Protein 2JRY (pdb70)

Sequence (42 aa):
GSFCKADEKCEYHADCCNCCLSGICASTNWILPGCSTSSFKIGSFCKADEKCEYHADCCNCCLSGICASTNWILPGCSTSSFKIGSFCKADEKCEYHADCCNCCLSGICASTNWILPGCSTSSFKIGSFCKADEKCEYHADCCNCCLSGICASTNWILPGCSTSSFKIGSFCKADEKCEYHADCCNCCLSGICASTNWILPGCSTSSFKIGSFCKADEKCEYHADCCNCCLSGICASTNWILPGCSTSSFKIGSFCKADEKCEYHADCCNCCLSGICASTNWILPGCSTSSFKIGSFCKADEKCEYHADCCNCCLSGICASTNWILPGCSTSSFKIGSFCKADEKCEYHADCCNCCLSGICASTNWILPGCSTSSFKIGSFCKADEKCEYHADCCNCCLSGICASTNWILPGCSTSSFKIGSFCKADEKCEYHADCCNCCLSGICASTNWILPGCSTSSFKIGSFCKADEKCEYHADCCNCCLSGICASTNWILPGCSTSSFKIGSFCKADEKCEYHADCCNCCLSGICASTNWILPGCSTSSFKIGSFCKADEKCEYHADCCNCCLSGICASTNWILPGCSTSSFKIGSFCKADEKCEYHADCCNCCLSGICASTNWILPGCSTSSFKIGSFCKADEKCEYHADCCNCCLSGICASTNWILPGCSTSSFKIGSFCKADEKCEYHADCCNCCLSGICASTNWILPGCSTSSFKIGSFCKADEKCEYHADCCNCCLSGICASTNWILPGCSTSSFKIGSFCKADEKCEYHADCCNCCLSGICASTNWILPGCSTSSFKIGSFCKADEKCEYHADCCNCCLSGICASTNWILPGCSTSSFKI

Structure (mmCIF, N/CA/C/O backbone):
data_2JRY
#
_entry.id   2JRY
#
loop_
_atom_site.group_PDB
_atom_site.id
_atom_site.type_symbol
_atom_site.label_atom_id
_atom_site.label_alt_id
_atom_site.label_comp_id
_atom_site.label_asym_id
_atom_site.label_entity_id
_atom_site.label_seq_id
_atom_site.pdbx_PDB_ins_code
_atom_site.Cartn_x
_atom_site.Cartn_y
_atom_site.Cartn_z
_atom_site.occupancy
_atom_site.B_iso_or_equiv
_atom_site.auth_seq_id
_atom_site.auth_comp_id
_atom_site.auth_asym_id
_atom_site.auth_atom_id
_atom_site.pdbx_PDB_model_num
ATOM 1 N N . GLY A 1 1 ? 14.028 -3.278 16.818 1.00 0.00 1 GLY A N 1
ATOM 2 C CA . GLY A 1 1 ? 14.008 -4.005 15.522 1.00 0.00 1 GLY A CA 1
ATOM 3 C C . GLY A 1 1 ? 13.107 -3.249 14.539 1.00 0.00 1 GLY A C 1
ATOM 4 O O . GLY A 1 1 ? 12.192 -2.558 14.953 1.00 0.00 1 GLY A O 1
ATOM 25 N N . SER A 1 3 ? 10.293 -2.681 11.421 1.00 0.00 3 SER A N 1
ATOM 26 C CA . SER A 1 3 ? 8.914 -3.242 11.254 1.00 0.00 3 SER A CA 1
ATOM 27 C C . SER A 1 3 ? 8.787 -4.013 9.939 1.00 0.00 3 SER A C 1
ATOM 28 O O . SER A 1 3 ? 9.698 -4.034 9.131 1.00 0.00 3 SER A O 1
ATOM 36 N N . PHE A 1 4 ? 7.661 -4.637 9.717 1.00 0.00 4 PHE A N 1
ATOM 37 C CA . PHE A 1 4 ? 7.465 -5.403 8.453 1.00 0.00 4 PHE A CA 1
ATOM 38 C C . PHE A 1 4 ? 6.763 -4.526 7.413 1.00 0.00 4 PHE A C 1
ATOM 39 O O . PHE A 1 4 ? 5.557 -4.355 7.437 1.00 0.00 4 PHE A O 1
ATOM 56 N N . CYS A 1 5 ? 7.510 -3.960 6.510 1.00 0.00 5 CYS A N 1
ATOM 57 C CA . CYS A 1 5 ? 6.888 -3.091 5.466 1.00 0.00 5 CYS A CA 1
ATOM 58 C C . CYS A 1 5 ? 7.664 -3.178 4.151 1.00 0.00 5 CYS A C 1
ATOM 59 O O . CYS A 1 5 ? 8.847 -2.908 4.105 1.00 0.00 5 CYS A O 1
ATOM 66 N N . LYS A 1 6 ? 6.993 -3.508 3.087 1.00 0.00 6 LYS A N 1
ATOM 67 C CA . LYS A 1 6 ? 7.679 -3.560 1.771 1.00 0.00 6 LYS A CA 1
ATOM 68 C C . LYS A 1 6 ? 7.312 -2.302 0.986 1.00 0.00 6 LYS A C 1
ATOM 69 O O . LYS A 1 6 ? 6.597 -1.440 1.477 1.00 0.00 6 LYS A O 1
ATOM 88 N N . ALA A 1 7 ? 7.787 -2.189 -0.223 1.00 0.00 7 ALA A N 1
ATOM 89 C CA . ALA A 1 7 ? 7.464 -0.986 -1.042 1.00 0.00 7 ALA A CA 1
ATOM 90 C C . ALA A 1 7 ? 6.120 -1.167 -1.740 1.00 0.00 7 ALA A C 1
ATOM 91 O O . ALA A 1 7 ? 5.376 -2.103 -1.476 1.00 0.00 7 ALA A O 1
ATOM 98 N N . ASP A 1 8 ? 5.795 -0.287 -2.645 1.00 0.00 8 ASP A N 1
ATOM 99 C CA . ASP A 1 8 ? 4.505 -0.405 -3.380 1.00 0.00 8 ASP A CA 1
ATOM 100 C C . ASP A 1 8 ? 4.682 -1.321 -4.590 1.00 0.00 8 ASP A C 1
ATOM 101 O O . ASP A 1 8 ? 5.754 -1.835 -4.842 1.00 0.00 8 ASP A O 1
ATOM 110 N N . GLU A 1 9 ? 3.615 -1.567 -5.308 1.00 0.00 9 GLU A N 1
ATOM 111 C CA . GLU A 1 9 ? 3.642 -2.483 -6.498 1.00 0.00 9 GLU A CA 1
ATOM 112 C C . GLU A 1 9 ? 3.722 -3.947 -6.047 1.00 0.00 9 GLU A C 1
ATOM 113 O O . GLU A 1 9 ? 3.126 -4.813 -6.647 1.00 0.00 9 GLU A O 1
ATOM 125 N N . LYS A 1 10 ? 4.423 -4.232 -4.981 1.00 0.00 10 LYS A N 1
ATOM 126 C CA . LYS A 1 10 ? 4.520 -5.639 -4.503 1.00 0.00 10 LYS A CA 1
ATOM 127 C C . LYS A 1 10 ? 3.102 -6.211 -4.345 1.00 0.00 10 LYS A C 1
ATOM 128 O O . LYS A 1 10 ? 2.335 -5.780 -3.507 1.00 0.00 10 LYS A O 1
ATOM 162 N N . CYS A 1 12 ? 0.167 -8.734 -3.407 1.00 0.00 12 CYS A N 1
ATOM 163 C CA . CYS A 1 12 ? -0.052 -9.665 -2.261 1.00 0.00 12 CYS A CA 1
ATOM 164 C C . CYS A 1 12 ? -1.528 -9.642 -1.831 1.00 0.00 12 CYS A C 1
ATOM 165 O O . CYS A 1 12 ? -2.322 -8.896 -2.372 1.00 0.00 12 CYS A O 1
ATOM 172 N N . GLU A 1 13 ? -1.902 -10.482 -0.894 1.00 0.00 13 GLU A N 1
ATOM 173 C CA . GLU A 1 13 ? -3.339 -10.550 -0.455 1.00 0.00 13 GLU A CA 1
ATOM 174 C C . GLU A 1 13 ? -3.698 -9.483 0.596 1.00 0.00 13 GLU A C 1
ATOM 175 O O . GLU A 1 13 ? -4.772 -8.914 0.549 1.00 0.00 13 GLU A O 1
ATOM 187 N N . TYR A 1 14 ? -2.847 -9.224 1.564 1.00 0.00 14 TYR A N 1
ATOM 188 C CA . TYR A 1 14 ? -3.211 -8.218 2.616 1.00 0.00 14 TYR A CA 1
ATOM 189 C C . TYR A 1 14 ? -2.251 -7.022 2.608 1.00 0.00 14 TYR A C 1
ATOM 190 O O . TYR A 1 14 ? -1.151 -7.094 2.110 1.00 0.00 14 TYR A O 1
ATOM 208 N N . HIS A 1 15 ? -2.665 -5.915 3.167 1.00 0.00 15 HIS A N 1
ATOM 209 C CA . HIS A 1 15 ? -1.767 -4.701 3.191 1.00 0.00 15 HIS A CA 1
ATOM 210 C C . HIS A 1 15 ? -0.941 -4.668 4.482 1.00 0.00 15 HIS A C 1
ATOM 211 O O . HIS A 1 15 ? 0.121 -4.075 4.515 1.00 0.00 15 HIS A O 1
ATOM 225 N N . ALA A 1 16 ? -1.430 -5.281 5.536 1.00 0.00 16 ALA A N 1
ATOM 226 C CA . ALA A 1 16 ? -0.689 -5.285 6.846 1.00 0.00 16 ALA A CA 1
ATOM 227 C C . ALA A 1 16 ? 0.831 -5.410 6.645 1.00 0.00 16 ALA A C 1
ATOM 228 O O . ALA A 1 16 ? 1.600 -4.692 7.261 1.00 0.00 16 ALA A O 1
ATOM 235 N N . ASP A 1 17 ? 1.270 -6.308 5.800 1.00 0.00 17 ASP A N 1
ATOM 236 C CA . ASP A 1 17 ? 2.746 -6.475 5.569 1.00 0.00 17 ASP A CA 1
ATOM 237 C C . ASP A 1 17 ? 3.211 -5.602 4.394 1.00 0.00 17 ASP A C 1
ATOM 238 O O . ASP A 1 17 ? 3.965 -6.035 3.539 1.00 0.00 17 ASP A O 1
ATOM 247 N N . CYS A 1 18 ? 2.767 -4.375 4.335 1.00 0.00 18 CYS A N 1
ATOM 248 C CA . CYS A 1 18 ? 3.178 -3.474 3.218 1.00 0.00 18 CYS A CA 1
ATOM 249 C C . CYS A 1 18 ? 2.937 -2.020 3.617 1.00 0.00 18 CYS A C 1
ATOM 250 O O . CYS A 1 18 ? 1.927 -1.700 4.211 1.00 0.00 18 CYS A O 1
ATOM 257 N N . CYS A 1 19 ? 3.837 -1.131 3.293 1.00 0.00 19 CYS A N 1
ATOM 258 C CA . CYS A 1 19 ? 3.618 0.304 3.669 1.00 0.00 19 CYS A CA 1
ATOM 259 C C . CYS A 1 19 ? 2.614 0.998 2.734 1.00 0.00 19 CYS A C 1
ATOM 260 O O . CYS A 1 19 ? 2.598 2.207 2.628 1.00 0.00 19 CYS A O 1
ATOM 267 N N . ASN A 1 20 ? 1.759 0.246 2.081 1.00 0.00 20 ASN A N 1
ATOM 268 C CA . ASN A 1 20 ? 0.732 0.850 1.176 1.00 0.00 20 ASN A CA 1
ATOM 269 C C . ASN A 1 20 ? -0.544 0.010 1.279 1.00 0.00 20 ASN A C 1
ATOM 270 O O . ASN A 1 20 ? -0.994 -0.299 2.361 1.00 0.00 20 ASN A O 1
ATOM 281 N N . CYS A 1 21 ? -1.113 -0.393 0.173 1.00 0.00 21 CYS A N 1
ATOM 282 C CA . CYS A 1 21 ? -2.340 -1.228 0.233 1.00 0.00 21 CYS A CA 1
ATOM 283 C C . CYS A 1 21 ? -2.278 -2.323 -0.834 1.00 0.00 21 CYS A C 1
ATOM 284 O O . CYS A 1 21 ? -2.169 -2.045 -2.012 1.00 0.00 21 CYS A O 1
ATOM 291 N N . CYS A 1 22 ? -2.366 -3.564 -0.451 1.00 0.00 22 CYS A N 1
ATOM 292 C CA . CYS A 1 22 ? -2.330 -4.649 -1.478 1.00 0.00 22 CYS A CA 1
ATOM 293 C C . CYS A 1 22 ? -3.707 -4.735 -2.115 1.00 0.00 22 CYS A C 1
ATOM 294 O O . CYS A 1 22 ? -4.653 -5.185 -1.499 1.00 0.00 22 CYS A O 1
ATOM 301 N N . LEU A 1 23 ? -3.833 -4.283 -3.331 1.00 0.00 23 LEU A N 1
ATOM 302 C CA . LEU A 1 23 ? -5.161 -4.317 -4.002 1.00 0.00 23 LEU A CA 1
ATOM 303 C C . LEU A 1 23 ? -5.152 -5.344 -5.136 1.00 0.00 23 LEU A C 1
ATOM 304 O O . LEU A 1 23 ? -4.307 -6.215 -5.152 1.00 0.00 23 LEU A O 1
ATOM 320 N N . SER A 1 24 ? -6.085 -5.229 -6.067 1.00 0.00 24 SER A N 1
ATOM 321 C CA . SER A 1 24 ? -6.198 -6.175 -7.247 1.00 0.00 24 SER A CA 1
ATOM 322 C C . SER A 1 24 ? -4.996 -7.118 -7.376 1.00 0.00 24 SER A C 1
ATOM 323 O O . SER A 1 24 ? -5.131 -8.325 -7.274 1.00 0.00 24 SER A O 1
ATOM 331 N N . GLY A 1 25 ? -3.825 -6.581 -7.571 1.00 0.00 25 GLY A N 1
ATOM 332 C CA . GLY A 1 25 ? -2.616 -7.443 -7.681 1.00 0.00 25 GLY A CA 1
ATOM 333 C C . GLY A 1 25 ? -1.366 -6.581 -7.550 1.00 0.00 25 GLY A C 1
ATOM 334 O O . GLY A 1 25 ? -0.469 -6.670 -8.359 1.00 0.00 25 GLY A O 1
ATOM 338 N N . ILE A 1 26 ? -1.302 -5.739 -6.539 1.00 0.00 26 ILE A N 1
ATOM 339 C CA . ILE A 1 26 ? -0.104 -4.852 -6.366 1.00 0.00 26 ILE A CA 1
ATOM 340 C C . ILE A 1 26 ? -0.238 -3.993 -5.094 1.00 0.00 26 ILE A C 1
ATOM 341 O O . ILE A 1 26 ? -1.321 -3.568 -4.730 1.00 0.00 26 ILE A O 1
ATOM 357 N N . CYS A 1 27 ? 0.857 -3.728 -4.422 1.00 0.00 27 CYS A N 1
ATOM 358 C CA . CYS A 1 27 ? 0.804 -2.873 -3.185 1.00 0.00 27 CYS A CA 1
ATOM 359 C C . CYS A 1 27 ? 0.684 -1.406 -3.603 1.00 0.00 27 CYS A C 1
ATOM 360 O O . CYS A 1 27 ? 1.643 -0.799 -4.021 1.00 0.00 27 CYS A O 1
ATOM 367 N N . ALA A 1 28 ? -0.486 -0.839 -3.509 1.00 0.00 28 ALA A N 1
ATOM 368 C CA . ALA A 1 28 ? -0.672 0.588 -3.925 1.00 0.00 28 ALA A CA 1
ATOM 369 C C . ALA A 1 28 ? -1.004 1.472 -2.720 1.00 0.00 28 ALA A C 1
ATOM 370 O O . ALA A 1 28 ? -1.832 1.112 -1.905 1.00 0.00 28 ALA A O 1
ATOM 392 N N . SER A 1 30 ? -2.302 4.568 -2.966 1.00 0.00 30 SER A N 1
ATOM 393 C CA . SER A 1 30 ? -3.546 5.369 -3.242 1.00 0.00 30 SER A CA 1
ATOM 394 C C . SER A 1 30 ? -4.814 4.621 -2.783 1.00 0.00 30 SER A C 1
ATOM 395 O O . SER A 1 30 ? -5.625 4.209 -3.592 1.00 0.00 30 SER A O 1
ATOM 403 N N . THR A 1 31 ? -4.993 4.447 -1.496 1.00 0.00 31 THR A N 1
ATOM 404 C CA . THR A 1 31 ? -6.203 3.729 -0.997 1.00 0.00 31 THR A CA 1
ATOM 405 C C . THR A 1 31 ? -6.696 4.372 0.311 1.00 0.00 31 THR A C 1
ATOM 406 O O . THR A 1 31 ? -6.803 3.717 1.333 1.00 0.00 31 THR A O 1
ATOM 417 N N . ASN A 1 32 ? -6.998 5.648 0.287 1.00 0.00 32 ASN A N 1
ATOM 418 C CA . ASN A 1 32 ? -7.490 6.325 1.533 1.00 0.00 32 ASN A CA 1
ATOM 419 C C . ASN A 1 32 ? -8.357 7.552 1.191 1.00 0.00 32 ASN A C 1
ATOM 420 O O . ASN A 1 32 ? -8.324 8.556 1.876 1.00 0.00 32 ASN A O 1
ATOM 431 N N . TRP A 1 33 ? -9.132 7.478 0.143 1.00 0.00 33 TRP A N 1
ATOM 432 C CA . TRP A 1 33 ? -10.001 8.642 -0.232 1.00 0.00 33 TRP A CA 1
ATOM 433 C C . TRP A 1 33 ? -11.188 8.173 -1.073 1.00 0.00 33 TRP A C 1
ATOM 434 O O . TRP A 1 33 ? -12.315 8.559 -0.836 1.00 0.00 33 TRP A O 1
ATOM 455 N N . ILE A 1 34 ? -10.938 7.350 -2.057 1.00 0.00 34 ILE A N 1
ATOM 456 C CA . ILE A 1 34 ? -12.046 6.848 -2.929 1.00 0.00 34 ILE A CA 1
ATOM 457 C C . ILE A 1 34 ? -12.166 5.315 -2.838 1.00 0.00 34 ILE A C 1
ATOM 458 O O . ILE A 1 34 ? -13.225 4.755 -3.063 1.00 0.00 34 ILE A O 1
ATOM 474 N N . LEU A 1 35 ? -11.089 4.638 -2.523 1.00 0.00 35 LEU A N 1
ATOM 475 C CA . LEU A 1 35 ? -11.126 3.149 -2.430 1.00 0.00 35 LEU A CA 1
ATOM 476 C C . LEU A 1 35 ? -10.750 2.699 -1.012 1.00 0.00 35 LEU A C 1
ATOM 477 O O . LEU A 1 35 ? -9.686 3.033 -0.523 1.00 0.00 35 LEU A O 1
ATOM 493 N N . PRO A 1 36 ? -11.634 1.953 -0.394 1.00 0.00 36 PRO A N 1
ATOM 494 C CA . PRO A 1 36 ? -11.381 1.466 0.985 1.00 0.00 36 PRO A CA 1
ATOM 495 C C . PRO A 1 36 ? -10.303 0.371 0.983 1.00 0.00 36 PRO A C 1
ATOM 496 O O . PRO A 1 36 ? -10.349 -0.560 0.197 1.00 0.00 36 PRO A O 1
ATOM 507 N N . GLY A 1 37 ? -9.334 0.479 1.853 1.00 0.00 37 GLY A N 1
ATOM 508 C CA . GLY A 1 37 ? -8.255 -0.546 1.904 1.00 0.00 37 GLY A CA 1
ATOM 509 C C . GLY A 1 37 ? -7.468 -0.402 3.209 1.00 0.00 37 GLY A C 1
ATOM 510 O O . GLY A 1 37 ? -7.563 -1.230 4.089 1.00 0.00 37 GLY A O 1
ATOM 514 N N . CYS A 1 38 ? -6.690 0.638 3.349 1.00 0.00 38 CYS A N 1
ATOM 515 C CA . CYS A 1 38 ? -5.899 0.808 4.605 1.00 0.00 38 CYS A CA 1
ATOM 516 C C . CYS A 1 38 ? -5.736 2.293 4.925 1.00 0.00 38 CYS A C 1
ATOM 517 O O . CYS A 1 38 ? -5.075 3.021 4.210 1.00 0.00 38 CYS A O 1
ATOM 524 N N . SER A 1 39 ? -6.346 2.752 5.985 1.00 0.00 39 SER A N 1
ATOM 525 C CA . SER A 1 39 ? -6.233 4.201 6.335 1.00 0.00 39 SER A CA 1
ATOM 526 C C . SER A 1 39 ? -4.792 4.553 6.725 1.00 0.00 39 SER A C 1
ATOM 527 O O . SER A 1 39 ? -4.341 4.229 7.807 1.00 0.00 39 SER A O 1
ATOM 535 N N . THR A 1 40 ? -4.068 5.219 5.865 1.00 0.00 40 THR A N 1
ATOM 536 C CA . THR A 1 40 ? -2.661 5.595 6.205 1.00 0.00 40 THR A CA 1
ATOM 537 C C . THR A 1 40 ? -2.663 6.871 7.069 1.00 0.00 40 THR A C 1
ATOM 538 O O . THR A 1 40 ? -2.088 7.884 6.707 1.00 0.00 40 THR A O 1
ATOM 549 N N . SER A 1 41 ? -3.315 6.835 8.202 1.00 0.00 41 SER A N 1
ATOM 550 C CA . SER A 1 41 ? -3.371 8.035 9.084 1.00 0.00 41 SER A CA 1
ATOM 551 C C . SER A 1 41 ? -2.200 8.020 10.071 1.00 0.00 41 SER A C 1
ATOM 552 O O . SER A 1 41 ? -1.746 6.972 10.496 1.00 0.00 41 SER A O 1
ATOM 560 N N . SER A 1 42 ? -1.710 9.170 10.435 1.00 0.00 42 SER A N 1
ATOM 561 C CA . SER A 1 42 ? -0.568 9.228 11.395 1.00 0.00 42 SER A CA 1
ATOM 562 C C . SER A 1 42 ? -1.045 8.853 12.807 1.00 0.00 42 SER A C 1
ATOM 563 O O . SER A 1 42 ? -1.083 9.676 13.706 1.00 0.00 42 SER A O 1
ATOM 571 N N . PHE A 1 43 ? -1.416 7.618 13.008 1.00 0.00 43 PHE A N 1
ATOM 572 C CA . PHE A 1 43 ? -1.891 7.192 14.356 1.00 0.00 43 PHE A CA 1
ATOM 573 C C . PHE A 1 43 ? -0.742 6.567 15.149 1.00 0.00 43 PHE A C 1
ATOM 574 O O . PHE A 1 43 ? -0.530 6.900 16.298 1.00 0.00 43 PHE A O 1
ATOM 611 N N . LYS A 1 45 ? 2.003 6.930 16.481 1.00 0.00 45 LYS A N 1
ATOM 612 C CA . LYS A 1 45 ? 3.018 7.972 16.831 1.00 0.00 45 LYS A CA 1
ATOM 613 C C . LYS A 1 45 ? 3.766 7.579 18.111 1.00 0.00 45 LYS A C 1
ATOM 614 O O . LYS A 1 45 ? 3.524 6.531 18.680 1.00 0.00 45 LYS A O 1
ATOM 633 N N . ILE A 1 46 ? 4.666 8.417 18.559 1.00 0.00 46 ILE A N 1
ATOM 634 C CA . ILE A 1 46 ? 5.438 8.111 19.802 1.00 0.00 46 ILE A CA 1
ATOM 635 C C . ILE A 1 46 ? 5.485 9.353 20.703 1.00 0.00 46 ILE A C 1
ATOM 636 O O . ILE A 1 46 ? 5.956 10.383 20.244 1.00 0.00 46 ILE A O 1
ATOM 653 N N . GLY A 1 1 ? 14.068 -9.623 8.713 1.00 0.00 1 GLY A N 2
ATOM 654 C CA . GLY A 1 1 ? 15.450 -9.069 8.625 1.00 0.00 1 GLY A CA 2
ATOM 655 C C . GLY A 1 1 ? 15.398 -7.556 8.868 1.00 0.00 1 GLY A C 2
ATOM 656 O O . GLY A 1 1 ? 14.338 -6.965 8.804 1.00 0.00 1 GLY A O 2
ATOM 677 N N . SER A 1 3 ? 15.225 -4.819 7.536 1.00 0.00 3 SER A N 2
ATOM 678 C CA . SER A 1 3 ? 14.931 -4.081 6.270 1.00 0.00 3 SER A CA 2
ATOM 679 C C . SER A 1 3 ? 13.629 -3.284 6.430 1.00 0.00 3 SER A C 2
ATOM 680 O O . SER A 1 3 ? 13.069 -3.213 7.509 1.00 0.00 3 SER A O 2
ATOM 688 N N . PHE A 1 4 ? 13.141 -2.697 5.370 1.00 0.00 4 PHE A N 2
ATOM 689 C CA . PHE A 1 4 ? 11.878 -1.916 5.463 1.00 0.00 4 PHE A CA 2
ATOM 690 C C . PHE A 1 4 ? 10.680 -2.859 5.304 1.00 0.00 4 PHE A C 2
ATOM 691 O O . PHE A 1 4 ? 10.741 -4.016 5.676 1.00 0.00 4 PHE A O 2
ATOM 708 N N . CYS A 1 5 ? 9.604 -2.385 4.748 1.00 0.00 5 CYS A N 2
ATOM 709 C CA . CYS A 1 5 ? 8.412 -3.266 4.557 1.00 0.00 5 CYS A CA 2
ATOM 710 C C . CYS A 1 5 ? 8.212 -3.559 3.065 1.00 0.00 5 CYS A C 2
ATOM 711 O O . CYS A 1 5 ? 9.075 -3.281 2.254 1.00 0.00 5 CYS A O 2
ATOM 718 N N . LYS A 1 6 ? 7.085 -4.109 2.686 1.00 0.00 6 LYS A N 2
ATOM 719 C CA . LYS A 1 6 ? 6.853 -4.395 1.238 1.00 0.00 6 LYS A CA 2
ATOM 720 C C . LYS A 1 6 ? 6.591 -3.072 0.513 1.00 0.00 6 LYS A C 2
ATOM 721 O O . LYS A 1 6 ? 5.606 -2.399 0.774 1.00 0.00 6 LYS A O 2
ATOM 740 N N . ALA A 1 7 ? 7.485 -2.683 -0.357 1.00 0.00 7 ALA A N 2
ATOM 741 C CA . ALA A 1 7 ? 7.346 -1.387 -1.085 1.00 0.00 7 ALA A CA 2
ATOM 742 C C . ALA A 1 7 ? 6.073 -1.340 -1.925 1.00 0.00 7 ALA A C 2
ATOM 743 O O . ALA A 1 7 ? 5.269 -2.258 -1.934 1.00 0.00 7 ALA A O 2
ATOM 750 N N . ASP A 1 8 ? 5.896 -0.267 -2.635 1.00 0.00 8 ASP A N 2
ATOM 751 C CA . ASP A 1 8 ? 4.689 -0.124 -3.494 1.00 0.00 8 ASP A CA 2
ATOM 752 C C . ASP A 1 8 ? 4.833 -0.987 -4.747 1.00 0.00 8 ASP A C 2
ATOM 753 O O . ASP A 1 8 ? 5.909 -1.463 -5.065 1.00 0.00 8 ASP A O 2
ATOM 762 N N . GLU A 1 9 ? 3.741 -1.224 -5.424 1.00 0.00 9 GLU A N 2
ATOM 763 C CA . GLU A 1 9 ? 3.729 -2.079 -6.646 1.00 0.00 9 GLU A CA 2
ATOM 764 C C . GLU A 1 9 ? 3.897 -3.557 -6.277 1.00 0.00 9 GLU A C 2
ATOM 765 O O . GLU A 1 9 ? 3.290 -4.419 -6.873 1.00 0.00 9 GLU A O 2
ATOM 777 N N . LYS A 1 10 ? 4.690 -3.864 -5.287 1.00 0.00 10 LYS A N 2
ATOM 778 C CA . LYS A 1 10 ? 4.880 -5.281 -4.895 1.00 0.00 10 LYS A CA 2
ATOM 779 C C . LYS A 1 10 ? 3.513 -5.897 -4.585 1.00 0.00 10 LYS A C 2
ATOM 780 O O . LYS A 1 10 ? 2.839 -5.503 -3.656 1.00 0.00 10 LYS A O 2
ATOM 814 N N . CYS A 1 12 ? 0.908 -8.509 -3.238 1.00 0.00 12 CYS A N 2
ATOM 815 C CA . CYS A 1 12 ? 0.899 -9.420 -2.060 1.00 0.00 12 CYS A CA 2
ATOM 816 C C . CYS A 1 12 ? -0.546 -9.793 -1.708 1.00 0.00 12 CYS A C 2
ATOM 817 O O . CYS A 1 12 ? -1.446 -9.582 -2.500 1.00 0.00 12 CYS A O 2
ATOM 824 N N . GLU A 1 13 ? -0.779 -10.356 -0.550 1.00 0.00 13 GLU A N 2
ATOM 825 C CA . GLU A 1 13 ? -2.168 -10.763 -0.182 1.00 0.00 13 GLU A CA 2
ATOM 826 C C . GLU A 1 13 ? -2.876 -9.679 0.651 1.00 0.00 13 GLU A C 2
ATOM 827 O O . GLU A 1 13 ? -4.001 -9.316 0.364 1.00 0.00 13 GLU A O 2
ATOM 839 N N . TYR A 1 14 ? -2.246 -9.173 1.687 1.00 0.00 14 TYR A N 2
ATOM 840 C CA . TYR A 1 14 ? -2.922 -8.139 2.539 1.00 0.00 14 TYR A CA 2
ATOM 841 C C . TYR A 1 14 ? -2.135 -6.826 2.578 1.00 0.00 14 TYR A C 2
ATOM 842 O O . TYR A 1 14 ? -0.963 -6.773 2.274 1.00 0.00 14 TYR A O 2
ATOM 860 N N . HIS A 1 15 ? -2.784 -5.765 2.980 1.00 0.00 15 HIS A N 2
ATOM 861 C CA . HIS A 1 15 ? -2.085 -4.438 3.070 1.00 0.00 15 HIS A CA 2
ATOM 862 C C . HIS A 1 15 ? -1.325 -4.359 4.389 1.00 0.00 15 HIS A C 2
ATOM 863 O O . HIS A 1 15 ? -0.268 -3.767 4.461 1.00 0.00 15 HIS A O 2
ATOM 877 N N . ALA A 1 16 ? -1.869 -4.949 5.430 1.00 0.00 16 ALA A N 2
ATOM 878 C CA . ALA A 1 16 ? -1.192 -4.913 6.768 1.00 0.00 16 ALA A CA 2
ATOM 879 C C . ALA A 1 16 ? 0.326 -5.152 6.652 1.00 0.00 16 ALA A C 2
ATOM 880 O O . ALA A 1 16 ? 1.104 -4.580 7.393 1.00 0.00 16 ALA A O 2
ATOM 887 N N . ASP A 1 17 ? 0.759 -5.996 5.745 1.00 0.00 17 ASP A N 2
ATOM 888 C CA . ASP A 1 17 ? 2.229 -6.262 5.614 1.00 0.00 17 ASP A CA 2
ATOM 889 C C . ASP A 1 17 ? 2.803 -5.568 4.373 1.00 0.00 17 ASP A C 2
ATOM 890 O O . ASP A 1 17 ? 3.547 -6.151 3.604 1.00 0.00 17 ASP A O 2
ATOM 899 N N . CYS A 1 18 ? 2.469 -4.320 4.174 1.00 0.00 18 CYS A N 2
ATOM 900 C CA . CYS A 1 18 ? 2.994 -3.571 2.991 1.00 0.00 18 CYS A CA 2
ATOM 901 C C . CYS A 1 18 ? 3.264 -2.115 3.377 1.00 0.00 18 CYS A C 2
ATOM 902 O O . CYS A 1 18 ? 2.633 -1.577 4.266 1.00 0.00 18 CYS A O 2
ATOM 909 N N . CYS A 1 19 ? 4.193 -1.473 2.715 1.00 0.00 19 CYS A N 2
ATOM 910 C CA . CYS A 1 19 ? 4.501 -0.043 3.049 1.00 0.00 19 CYS A CA 2
ATOM 911 C C . CYS A 1 19 ? 3.306 0.861 2.692 1.00 0.00 19 CYS A C 2
ATOM 912 O O . CYS A 1 19 ? 3.211 1.984 3.143 1.00 0.00 19 CYS A O 2
ATOM 919 N N . ASN A 1 20 ? 2.388 0.367 1.897 1.00 0.00 20 ASN A N 2
ATOM 920 C CA . ASN A 1 20 ? 1.189 1.169 1.514 1.00 0.00 20 ASN A CA 2
ATOM 921 C C . ASN A 1 20 ? -0.055 0.265 1.629 1.00 0.00 20 ASN A C 2
ATOM 922 O O . ASN A 1 20 ? -0.479 -0.073 2.713 1.00 0.00 20 ASN A O 2
ATOM 933 N N . CYS A 1 21 ? -0.630 -0.158 0.530 1.00 0.00 21 CYS A N 2
ATOM 934 C CA . CYS A 1 21 ? -1.822 -1.062 0.611 1.00 0.00 21 CYS A CA 2
ATOM 935 C C . CYS A 1 21 ? -1.765 -2.098 -0.511 1.00 0.00 21 CYS A C 2
ATOM 936 O O . CYS A 1 21 ? -1.376 -1.794 -1.614 1.00 0.00 21 CYS A O 2
ATOM 943 N N . CYS A 1 22 ? -2.152 -3.316 -0.259 1.00 0.00 22 CYS A N 2
ATOM 944 C CA . CYS A 1 22 ? -2.112 -4.335 -1.347 1.00 0.00 22 CYS A CA 2
ATOM 945 C C . CYS A 1 22 ? -3.475 -4.417 -2.023 1.00 0.00 22 CYS A C 2
ATOM 946 O O . CYS A 1 22 ? -4.442 -4.858 -1.435 1.00 0.00 22 CYS A O 2
ATOM 953 N N . LEU A 1 23 ? -3.553 -3.990 -3.250 1.00 0.00 23 LEU A N 2
ATOM 954 C CA . LEU A 1 23 ? -4.854 -4.035 -3.978 1.00 0.00 23 LEU A CA 2
ATOM 955 C C . LEU A 1 23 ? -4.876 -5.243 -4.926 1.00 0.00 23 LEU A C 2
ATOM 956 O O . LEU A 1 23 ? -4.007 -6.090 -4.851 1.00 0.00 23 LEU A O 2
ATOM 972 N N . SER A 1 24 ? -5.871 -5.313 -5.797 1.00 0.00 24 SER A N 2
ATOM 973 C CA . SER A 1 24 ? -6.018 -6.455 -6.775 1.00 0.00 24 SER A CA 2
ATOM 974 C C . SER A 1 24 ? -4.738 -7.294 -6.908 1.00 0.00 24 SER A C 2
ATOM 975 O O . SER A 1 24 ? -4.743 -8.483 -6.646 1.00 0.00 24 SER A O 2
ATOM 983 N N . GLY A 1 25 ? -3.650 -6.688 -7.297 1.00 0.00 25 GLY A N 2
ATOM 984 C CA . GLY A 1 25 ? -2.380 -7.456 -7.428 1.00 0.00 25 GLY A CA 2
ATOM 985 C C . GLY A 1 25 ? -1.186 -6.498 -7.396 1.00 0.00 25 GLY A C 2
ATOM 986 O O . GLY A 1 25 ? -0.345 -6.533 -8.272 1.00 0.00 25 GLY A O 2
ATOM 990 N N . ILE A 1 26 ? -1.098 -5.642 -6.399 1.00 0.00 26 ILE A N 2
ATOM 991 C CA . ILE A 1 26 ? 0.058 -4.686 -6.325 1.00 0.00 26 ILE A CA 2
ATOM 992 C C . ILE A 1 26 ? -0.022 -3.823 -5.049 1.00 0.00 26 ILE A C 2
ATOM 993 O O . ILE A 1 26 ? -1.096 -3.468 -4.592 1.00 0.00 26 ILE A O 2
ATOM 1009 N N . CYS A 1 27 ? 1.110 -3.491 -4.477 1.00 0.00 27 CYS A N 2
ATOM 1010 C CA . CYS A 1 27 ? 1.109 -2.647 -3.236 1.00 0.00 27 CYS A CA 2
ATOM 1011 C C . CYS A 1 27 ? 0.924 -1.166 -3.603 1.00 0.00 27 CYS A C 2
ATOM 1012 O O . CYS A 1 27 ? 1.851 -0.500 -4.014 1.00 0.00 27 CYS A O 2
ATOM 1019 N N . ALA A 1 28 ? -0.261 -0.645 -3.461 1.00 0.00 28 ALA A N 2
ATOM 1020 C CA . ALA A 1 28 ? -0.501 0.790 -3.807 1.00 0.00 28 ALA A CA 2
ATOM 1021 C C . ALA A 1 28 ? -1.013 1.568 -2.592 1.00 0.00 28 ALA A C 2
ATOM 1022 O O . ALA A 1 28 ? -1.793 1.049 -1.815 1.00 0.00 28 ALA A O 2
ATOM 1044 N N . SER A 1 30 ? -2.817 4.353 -2.786 1.00 0.00 30 SER A N 2
ATOM 1045 C CA . SER A 1 30 ? -4.175 4.926 -3.087 1.00 0.00 30 SER A CA 2
ATOM 1046 C C . SER A 1 30 ? -5.278 4.182 -2.313 1.00 0.00 30 SER A C 2
ATOM 1047 O O . SER A 1 30 ? -5.444 2.988 -2.449 1.00 0.00 30 SER A O 2
ATOM 1055 N N . THR A 1 31 ? -6.034 4.885 -1.504 1.00 0.00 31 THR A N 2
ATOM 1056 C CA . THR A 1 31 ? -7.131 4.225 -0.722 1.00 0.00 31 THR A CA 2
ATOM 1057 C C . THR A 1 31 ? -8.148 5.270 -0.232 1.00 0.00 31 THR A C 2
ATOM 1058 O O . THR A 1 31 ? -8.396 5.399 0.952 1.00 0.00 31 THR A O 2
ATOM 1069 N N . ASN A 1 32 ? -8.743 6.019 -1.129 1.00 0.00 32 ASN A N 2
ATOM 1070 C CA . ASN A 1 32 ? -9.744 7.048 -0.704 1.00 0.00 32 ASN A CA 2
ATOM 1071 C C . ASN A 1 32 ? -10.815 7.251 -1.787 1.00 0.00 32 ASN A C 2
ATOM 1072 O O . ASN A 1 32 ? -11.336 8.339 -1.959 1.00 0.00 32 ASN A O 2
ATOM 1083 N N . TRP A 1 33 ? -11.143 6.219 -2.522 1.00 0.00 33 TRP A N 2
ATOM 1084 C CA . TRP A 1 33 ? -12.178 6.364 -3.602 1.00 0.00 33 TRP A CA 2
ATOM 1085 C C . TRP A 1 33 ? -12.855 5.018 -3.879 1.00 0.00 33 TRP A C 2
ATOM 1086 O O . TRP A 1 33 ? -14.062 4.913 -3.883 1.00 0.00 33 TRP A O 2
ATOM 1107 N N . ILE A 1 34 ? -12.079 3.994 -4.114 1.00 0.00 34 ILE A N 2
ATOM 1108 C CA . ILE A 1 34 ? -12.671 2.645 -4.398 1.00 0.00 34 ILE A CA 2
ATOM 1109 C C . ILE A 1 34 ? -12.146 1.590 -3.410 1.00 0.00 34 ILE A C 2
ATOM 1110 O O . ILE A 1 34 ? -12.275 0.402 -3.635 1.00 0.00 34 ILE A O 2
ATOM 1126 N N . LEU A 1 35 ? -11.547 2.009 -2.329 1.00 0.00 35 LEU A N 2
ATOM 1127 C CA . LEU A 1 35 ? -11.014 1.024 -1.347 1.00 0.00 35 LEU A CA 2
ATOM 1128 C C . LEU A 1 35 ? -11.937 0.946 -0.124 1.00 0.00 35 LEU A C 2
ATOM 1129 O O . LEU A 1 35 ? -12.076 1.908 0.604 1.00 0.00 35 LEU A O 2
ATOM 1145 N N . PRO A 1 36 ? -12.549 -0.202 0.058 1.00 0.00 36 PRO A N 2
ATOM 1146 C CA . PRO A 1 36 ? -13.473 -0.401 1.206 1.00 0.00 36 PRO A CA 2
ATOM 1147 C C . PRO A 1 36 ? -12.702 -0.492 2.530 1.00 0.00 36 PRO A C 2
ATOM 1148 O O . PRO A 1 36 ? -13.014 0.199 3.482 1.00 0.00 36 PRO A O 2
ATOM 1159 N N . GLY A 1 37 ? -11.702 -1.332 2.600 1.00 0.00 37 GLY A N 2
ATOM 1160 C CA . GLY A 1 37 ? -10.921 -1.464 3.865 1.00 0.00 37 GLY A CA 2
ATOM 1161 C C . GLY A 1 37 ? -9.424 -1.351 3.567 1.00 0.00 37 GLY A C 2
ATOM 1162 O O . GLY A 1 37 ? -8.840 -2.228 2.964 1.00 0.00 37 GLY A O 2
ATOM 1166 N N . CYS A 1 38 ? -8.800 -0.284 3.990 1.00 0.00 38 CYS A N 2
ATOM 1167 C CA . CYS A 1 38 ? -7.334 -0.111 3.745 1.00 0.00 38 CYS A CA 2
ATOM 1168 C C . CYS A 1 38 ? -6.822 1.104 4.519 1.00 0.00 38 CYS A C 2
ATOM 1169 O O . CYS A 1 38 ? -7.432 2.157 4.497 1.00 0.00 38 CYS A O 2
ATOM 1176 N N . SER A 1 39 ? -5.718 0.971 5.196 1.00 0.00 39 SER A N 2
ATOM 1177 C CA . SER A 1 39 ? -5.170 2.127 5.968 1.00 0.00 39 SER A CA 2
ATOM 1178 C C . SER A 1 39 ? -3.706 1.858 6.341 1.00 0.00 39 SER A C 2
ATOM 1179 O O . SER A 1 39 ? -3.174 0.799 6.062 1.00 0.00 39 SER A O 2
ATOM 1187 N N . THR A 1 40 ? -3.053 2.803 6.963 1.00 0.00 40 THR A N 2
ATOM 1188 C CA . THR A 1 40 ? -1.626 2.597 7.358 1.00 0.00 40 THR A CA 2
ATOM 1189 C C . THR A 1 40 ? -1.550 1.857 8.700 1.00 0.00 40 THR A C 2
ATOM 1190 O O . THR A 1 40 ? -2.463 1.931 9.504 1.00 0.00 40 THR A O 2
ATOM 1201 N N . SER A 1 41 ? -0.471 1.153 8.948 1.00 0.00 41 SER A N 2
ATOM 1202 C CA . SER A 1 41 ? -0.333 0.408 10.239 1.00 0.00 41 SER A CA 2
ATOM 1203 C C . SER A 1 41 ? -0.038 1.400 11.385 1.00 0.00 41 SER A C 2
ATOM 1204 O O . SER A 1 41 ? -0.891 2.178 11.768 1.00 0.00 41 SER A O 2
ATOM 1212 N N . SER A 1 42 ? 1.150 1.387 11.939 1.00 0.00 42 SER A N 2
ATOM 1213 C CA . SER A 1 42 ? 1.468 2.336 13.049 1.00 0.00 42 SER A CA 2
ATOM 1214 C C . SER A 1 42 ? 2.978 2.358 13.318 1.00 0.00 42 SER A C 2
ATOM 1215 O O . SER A 1 42 ? 3.737 1.633 12.703 1.00 0.00 42 SER A O 2
ATOM 1223 N N . PHE A 1 43 ? 3.409 3.181 14.240 1.00 0.00 43 PHE A N 2
ATOM 1224 C CA . PHE A 1 43 ? 4.869 3.257 14.567 1.00 0.00 43 PHE A CA 2
ATOM 1225 C C . PHE A 1 43 ? 5.336 2.001 15.326 1.00 0.00 43 PHE A C 2
ATOM 1226 O O . PHE A 1 43 ? 6.520 1.801 15.521 1.00 0.00 43 PHE A O 2
ATOM 1263 N N . LYS A 1 45 ? 6.995 -0.777 15.720 1.00 0.00 45 LYS A N 2
ATOM 1264 C CA . LYS A 1 45 ? 7.919 -1.609 14.901 1.00 0.00 45 LYS A CA 2
ATOM 1265 C C . LYS A 1 45 ? 9.103 -2.069 15.763 1.00 0.00 45 LYS A C 2
ATOM 1266 O O . LYS A 1 45 ? 9.506 -1.382 16.684 1.00 0.00 45 LYS A O 2
ATOM 1285 N N . ILE A 1 46 ? 9.650 -3.220 15.474 1.00 0.00 46 ILE A N 2
ATOM 1286 C CA . ILE A 1 46 ? 10.804 -3.733 16.277 1.00 0.00 46 ILE A CA 2
ATOM 1287 C C . ILE A 1 46 ? 12.124 -3.473 15.533 1.00 0.00 46 ILE A C 2
ATOM 1288 O O . ILE A 1 46 ? 12.269 -3.970 14.426 1.00 0.00 46 ILE A O 2
ATOM 1305 N N . GLY A 1 1 ? 16.585 -1.106 12.899 1.00 0.00 1 GLY A N 3
ATOM 1306 C CA . GLY A 1 1 ? 15.383 -1.486 12.095 1.00 0.00 1 GLY A CA 3
ATOM 1307 C C . GLY A 1 1 ? 15.023 -2.948 12.378 1.00 0.00 1 GLY A C 3
ATOM 1308 O O . GLY A 1 1 ? 15.653 -3.846 11.852 1.00 0.00 1 GLY A O 3
ATOM 1329 N N . SER A 1 3 ? 11.734 -4.562 11.977 1.00 0.00 3 SER A N 3
ATOM 1330 C CA . SER A 1 3 ? 10.922 -5.192 10.882 1.00 0.00 3 SER A CA 3
ATOM 1331 C C . SER A 1 3 ? 10.738 -4.220 9.709 1.00 0.00 3 SER A C 3
ATOM 1332 O O . SER A 1 3 ? 11.209 -3.100 9.744 1.00 0.00 3 SER A O 3
ATOM 1340 N N . PHE A 1 4 ? 10.056 -4.653 8.670 1.00 0.00 4 PHE A N 3
ATOM 1341 C CA . PHE A 1 4 ? 9.823 -3.785 7.480 1.00 0.00 4 PHE A CA 3
ATOM 1342 C C . PHE A 1 4 ? 8.454 -4.131 6.865 1.00 0.00 4 PHE A C 3
ATOM 1343 O O . PHE A 1 4 ? 7.572 -4.641 7.534 1.00 0.00 4 PHE A O 3
ATOM 1360 N N . CYS A 1 5 ? 8.273 -3.862 5.606 1.00 0.00 5 CYS A N 3
ATOM 1361 C CA . CYS A 1 5 ? 6.969 -4.176 4.944 1.00 0.00 5 CYS A CA 3
ATOM 1362 C C . CYS A 1 5 ? 7.158 -4.275 3.425 1.00 0.00 5 CYS A C 3
ATOM 1363 O O . CYS A 1 5 ? 8.240 -4.068 2.910 1.00 0.00 5 CYS A O 3
ATOM 1370 N N . LYS A 1 6 ? 6.111 -4.586 2.707 1.00 0.00 6 LYS A N 3
ATOM 1371 C CA . LYS A 1 6 ? 6.222 -4.695 1.219 1.00 0.00 6 LYS A CA 3
ATOM 1372 C C . LYS A 1 6 ? 6.085 -3.304 0.587 1.00 0.00 6 LYS A C 3
ATOM 1373 O O . LYS A 1 6 ? 5.104 -2.612 0.796 1.00 0.00 6 LYS A O 3
ATOM 1392 N N . ALA A 1 7 ? 7.067 -2.890 -0.168 1.00 0.00 7 ALA A N 3
ATOM 1393 C CA . ALA A 1 7 ? 7.026 -1.544 -0.813 1.00 0.00 7 ALA A CA 3
ATOM 1394 C C . ALA A 1 7 ? 5.923 -1.464 -1.870 1.00 0.00 7 ALA A C 3
ATOM 1395 O O . ALA A 1 7 ? 5.120 -2.365 -2.018 1.00 0.00 7 ALA A O 3
ATOM 1402 N N . ASP A 1 8 ? 5.884 -0.382 -2.598 1.00 0.00 8 ASP A N 3
ATOM 1403 C CA . ASP A 1 8 ? 4.833 -0.206 -3.649 1.00 0.00 8 ASP A CA 3
ATOM 1404 C C . ASP A 1 8 ? 5.017 -1.204 -4.784 1.00 0.00 8 ASP A C 3
ATOM 1405 O O . ASP A 1 8 ? 6.072 -1.793 -4.946 1.00 0.00 8 ASP A O 3
ATOM 1414 N N . GLU A 1 9 ? 3.972 -1.425 -5.547 1.00 0.00 9 GLU A N 3
ATOM 1415 C CA . GLU A 1 9 ? 4.005 -2.401 -6.684 1.00 0.00 9 GLU A CA 3
ATOM 1416 C C . GLU A 1 9 ? 4.053 -3.844 -6.162 1.00 0.00 9 GLU A C 3
ATOM 1417 O O . GLU A 1 9 ? 3.425 -4.723 -6.703 1.00 0.00 9 GLU A O 3
ATOM 1429 N N . LYS A 1 10 ? 4.780 -4.087 -5.105 1.00 0.00 10 LYS A N 3
ATOM 1430 C CA . LYS A 1 10 ? 4.891 -5.460 -4.532 1.00 0.00 10 LYS A CA 3
ATOM 1431 C C . LYS A 1 10 ? 3.507 -6.062 -4.276 1.00 0.00 10 LYS A C 3
ATOM 1432 O O . LYS A 1 10 ? 2.812 -5.650 -3.368 1.00 0.00 10 LYS A O 3
ATOM 1466 N N . CYS A 1 12 ? 0.848 -8.550 -2.918 1.00 0.00 12 CYS A N 3
ATOM 1467 C CA . CYS A 1 12 ? 0.807 -9.404 -1.696 1.00 0.00 12 CYS A CA 3
ATOM 1468 C C . CYS A 1 12 ? -0.645 -9.792 -1.371 1.00 0.00 12 CYS A C 3
ATOM 1469 O O . CYS A 1 12 ? -1.510 -9.716 -2.226 1.00 0.00 12 CYS A O 3
ATOM 1476 N N . GLU A 1 13 ? -0.923 -10.218 -0.161 1.00 0.00 13 GLU A N 3
ATOM 1477 C CA . GLU A 1 13 ? -2.321 -10.618 0.190 1.00 0.00 13 GLU A CA 3
ATOM 1478 C C . GLU A 1 13 ? -3.073 -9.472 0.886 1.00 0.00 13 GLU A C 3
ATOM 1479 O O . GLU A 1 13 ? -4.179 -9.135 0.508 1.00 0.00 13 GLU A O 3
ATOM 1491 N N . TYR A 1 14 ? -2.501 -8.885 1.914 1.00 0.00 14 TYR A N 3
ATOM 1492 C CA . TYR A 1 14 ? -3.210 -7.782 2.641 1.00 0.00 14 TYR A CA 3
ATOM 1493 C C . TYR A 1 14 ? -2.372 -6.500 2.667 1.00 0.00 14 TYR A C 3
ATOM 1494 O O . TYR A 1 14 ? -1.266 -6.449 2.176 1.00 0.00 14 TYR A O 3
ATOM 1512 N N . HIS A 1 15 ? -2.885 -5.467 3.268 1.00 0.00 15 HIS A N 3
ATOM 1513 C CA . HIS A 1 15 ? -2.106 -4.190 3.356 1.00 0.00 15 HIS A CA 3
ATOM 1514 C C . HIS A 1 15 ? -1.327 -4.190 4.670 1.00 0.00 15 HIS A C 3
ATOM 1515 O O . HIS A 1 15 ? -0.291 -3.574 4.776 1.00 0.00 15 HIS A O 3
ATOM 1529 N N . ALA A 1 16 ? -1.827 -4.886 5.670 1.00 0.00 16 ALA A N 3
ATOM 1530 C CA . ALA A 1 16 ? -1.120 -4.944 6.995 1.00 0.00 16 ALA A CA 3
ATOM 1531 C C . ALA A 1 16 ? 0.393 -5.175 6.807 1.00 0.00 16 ALA A C 3
ATOM 1532 O O . ALA A 1 16 ? 1.206 -4.514 7.424 1.00 0.00 16 ALA A O 3
ATOM 1539 N N . ASP A 1 17 ? 0.774 -6.105 5.966 1.00 0.00 17 ASP A N 3
ATOM 1540 C CA . ASP A 1 17 ? 2.236 -6.376 5.748 1.00 0.00 17 ASP A CA 3
ATOM 1541 C C . ASP A 1 17 ? 2.817 -5.437 4.674 1.00 0.00 17 ASP A C 3
ATOM 1542 O O . ASP A 1 17 ? 4.015 -5.227 4.605 1.00 0.00 17 ASP A O 3
ATOM 1551 N N . CYS A 1 18 ? 1.985 -4.874 3.841 1.00 0.00 18 CYS A N 3
ATOM 1552 C CA . CYS A 1 18 ? 2.490 -3.947 2.787 1.00 0.00 18 CYS A CA 3
ATOM 1553 C C . CYS A 1 18 ? 2.776 -2.575 3.404 1.00 0.00 18 CYS A C 3
ATOM 1554 O O . CYS A 1 18 ? 2.149 -2.171 4.361 1.00 0.00 18 CYS A O 3
ATOM 1561 N N . CYS A 1 19 ? 3.719 -1.852 2.866 1.00 0.00 19 CYS A N 3
ATOM 1562 C CA . CYS A 1 19 ? 4.044 -0.500 3.427 1.00 0.00 19 CYS A CA 3
ATOM 1563 C C . CYS A 1 19 ? 2.882 0.474 3.188 1.00 0.00 19 CYS A C 3
ATOM 1564 O O . CYS A 1 19 ? 2.731 1.451 3.896 1.00 0.00 19 CYS A O 3
ATOM 1571 N N . ASN A 1 20 ? 2.059 0.210 2.205 1.00 0.00 20 ASN A N 3
ATOM 1572 C CA . ASN A 1 20 ? 0.905 1.119 1.930 1.00 0.00 20 ASN A CA 3
ATOM 1573 C C . ASN A 1 20 ? -0.394 0.304 1.873 1.00 0.00 20 ASN A C 3
ATOM 1574 O O . ASN A 1 20 ? -0.831 -0.235 2.868 1.00 0.00 20 ASN A O 3
ATOM 1585 N N . CYS A 1 21 ? -1.012 0.194 0.723 1.00 0.00 21 CYS A N 3
ATOM 1586 C CA . CYS A 1 21 ? -2.273 -0.595 0.631 1.00 0.00 21 CYS A CA 3
ATOM 1587 C C . CYS A 1 21 ? -2.147 -1.664 -0.460 1.00 0.00 21 CYS A C 3
ATOM 1588 O O . CYS A 1 21 ? -2.016 -1.361 -1.634 1.00 0.00 21 CYS A O 3
ATOM 1595 N N . CYS A 1 22 ? -2.191 -2.916 -0.086 1.00 0.00 22 CYS A N 3
ATOM 1596 C CA . CYS A 1 22 ? -2.091 -4.007 -1.106 1.00 0.00 22 CYS A CA 3
ATOM 1597 C C . CYS A 1 22 ? -3.454 -4.170 -1.772 1.00 0.00 22 CYS A C 3
ATOM 1598 O O . CYS A 1 22 ? -4.458 -4.337 -1.107 1.00 0.00 22 CYS A O 3
ATOM 1605 N N . LEU A 1 23 ? -3.509 -4.106 -3.072 1.00 0.00 23 LEU A N 3
ATOM 1606 C CA . LEU A 1 23 ? -4.821 -4.239 -3.767 1.00 0.00 23 LEU A CA 3
ATOM 1607 C C . LEU A 1 23 ? -4.822 -5.473 -4.676 1.00 0.00 23 LEU A C 3
ATOM 1608 O O . LEU A 1 23 ? -3.929 -6.290 -4.590 1.00 0.00 23 LEU A O 3
ATOM 1624 N N . SER A 1 24 ? -5.828 -5.601 -5.526 1.00 0.00 24 SER A N 3
ATOM 1625 C CA . SER A 1 24 ? -5.963 -6.780 -6.466 1.00 0.00 24 SER A CA 3
ATOM 1626 C C . SER A 1 24 ? -4.684 -7.620 -6.548 1.00 0.00 24 SER A C 3
ATOM 1627 O O . SER A 1 24 ? -4.686 -8.792 -6.226 1.00 0.00 24 SER A O 3
ATOM 1635 N N . GLY A 1 25 ? -3.599 -7.033 -6.969 1.00 0.00 25 GLY A N 3
ATOM 1636 C CA . GLY A 1 25 ? -2.324 -7.804 -7.066 1.00 0.00 25 GLY A CA 3
ATOM 1637 C C . GLY A 1 25 ? -1.139 -6.841 -7.125 1.00 0.00 25 GLY A C 3
ATOM 1638 O O . GLY A 1 25 ? -0.343 -6.906 -8.037 1.00 0.00 25 GLY A O 3
ATOM 1642 N N . ILE A 1 26 ? -1.015 -5.951 -6.160 1.00 0.00 26 ILE A N 3
ATOM 1643 C CA . ILE A 1 26 ? 0.130 -4.981 -6.159 1.00 0.00 26 ILE A CA 3
ATOM 1644 C C . ILE A 1 26 ? 0.051 -4.054 -4.935 1.00 0.00 26 ILE A C 3
ATOM 1645 O O . ILE A 1 26 ? -1.024 -3.698 -4.478 1.00 0.00 26 ILE A O 3
ATOM 1661 N N . CYS A 1 27 ? 1.187 -3.669 -4.402 1.00 0.00 27 CYS A N 3
ATOM 1662 C CA . CYS A 1 27 ? 1.197 -2.755 -3.217 1.00 0.00 27 CYS A CA 3
ATOM 1663 C C . CYS A 1 27 ? 1.015 -1.312 -3.692 1.00 0.00 27 CYS A C 3
ATOM 1664 O O . CYS A 1 27 ? 1.918 -0.713 -4.241 1.00 0.00 27 CYS A O 3
ATOM 1671 N N . ALA A 1 28 ? -0.150 -0.751 -3.502 1.00 0.00 28 ALA A N 3
ATOM 1672 C CA . ALA A 1 28 ? -0.387 0.652 -3.964 1.00 0.00 28 ALA A CA 3
ATOM 1673 C C . ALA A 1 28 ? -0.458 1.630 -2.778 1.00 0.00 28 ALA A C 3
ATOM 1674 O O . ALA A 1 28 ? -0.806 1.247 -1.675 1.00 0.00 28 ALA A O 3
ATOM 1696 N N . SER A 1 30 ? -2.566 3.917 -2.416 1.00 0.00 30 SER A N 3
ATOM 1697 C CA . SER A 1 30 ? -3.954 4.458 -2.259 1.00 0.00 30 SER A CA 3
ATOM 1698 C C . SER A 1 30 ? -4.446 4.297 -0.816 1.00 0.00 30 SER A C 3
ATOM 1699 O O . SER A 1 30 ? -4.454 3.206 -0.276 1.00 0.00 30 SER A O 3
ATOM 1707 N N . THR A 1 31 ? -4.862 5.373 -0.196 1.00 0.00 31 THR A N 3
ATOM 1708 C CA . THR A 1 31 ? -5.360 5.295 1.203 1.00 0.00 31 THR A CA 3
ATOM 1709 C C . THR A 1 31 ? -6.879 5.065 1.199 1.00 0.00 31 THR A C 3
ATOM 1710 O O . THR A 1 31 ? -7.459 4.660 0.209 1.00 0.00 31 THR A O 3
ATOM 1721 N N . ASN A 1 32 ? -7.517 5.337 2.295 1.00 0.00 32 ASN A N 3
ATOM 1722 C CA . ASN A 1 32 ? -9.000 5.147 2.385 1.00 0.00 32 ASN A CA 3
ATOM 1723 C C . ASN A 1 32 ? -9.758 6.320 1.740 1.00 0.00 32 ASN A C 3
ATOM 1724 O O . ASN A 1 32 ? -10.932 6.213 1.469 1.00 0.00 32 ASN A O 3
ATOM 1735 N N . TRP A 1 33 ? -9.105 7.435 1.510 1.00 0.00 33 TRP A N 3
ATOM 1736 C CA . TRP A 1 33 ? -9.803 8.615 0.898 1.00 0.00 33 TRP A CA 3
ATOM 1737 C C . TRP A 1 33 ? -10.573 8.228 -0.384 1.00 0.00 33 TRP A C 3
ATOM 1738 O O . TRP A 1 33 ? -11.557 8.857 -0.729 1.00 0.00 33 TRP A O 3
ATOM 1759 N N . ILE A 1 34 ? -10.152 7.203 -1.080 1.00 0.00 34 ILE A N 3
ATOM 1760 C CA . ILE A 1 34 ? -10.888 6.789 -2.320 1.00 0.00 34 ILE A CA 3
ATOM 1761 C C . ILE A 1 34 ? -11.197 5.284 -2.298 1.00 0.00 34 ILE A C 3
ATOM 1762 O O . ILE A 1 34 ? -12.206 4.849 -2.820 1.00 0.00 34 ILE A O 3
ATOM 1778 N N . LEU A 1 35 ? -10.337 4.485 -1.716 1.00 0.00 35 LEU A N 3
ATOM 1779 C CA . LEU A 1 35 ? -10.592 3.013 -1.690 1.00 0.00 35 LEU A CA 3
ATOM 1780 C C . LEU A 1 35 ? -11.000 2.560 -0.281 1.00 0.00 35 LEU A C 3
ATOM 1781 O O . LEU A 1 35 ? -10.173 2.485 0.611 1.00 0.00 35 LEU A O 3
ATOM 1797 N N . PRO A 1 36 ? -12.271 2.270 -0.127 1.00 0.00 36 PRO A N 3
ATOM 1798 C CA . PRO A 1 36 ? -12.790 1.808 1.185 1.00 0.00 36 PRO A CA 3
ATOM 1799 C C . PRO A 1 36 ? -12.305 0.382 1.476 1.00 0.00 36 PRO A C 3
ATOM 1800 O O . PRO A 1 36 ? -12.934 -0.589 1.099 1.00 0.00 36 PRO A O 3
ATOM 1811 N N . GLY A 1 37 ? -11.183 0.256 2.131 1.00 0.00 37 GLY A N 3
ATOM 1812 C CA . GLY A 1 37 ? -10.640 -1.102 2.447 1.00 0.00 37 GLY A CA 3
ATOM 1813 C C . GLY A 1 37 ? -9.488 -0.982 3.450 1.00 0.00 37 GLY A C 3
ATOM 1814 O O . GLY A 1 37 ? -9.474 -1.642 4.471 1.00 0.00 37 GLY A O 3
ATOM 1818 N N . CYS A 1 38 ? -8.526 -0.142 3.174 1.00 0.00 38 CYS A N 3
ATOM 1819 C CA . CYS A 1 38 ? -7.378 0.022 4.121 1.00 0.00 38 CYS A CA 3
ATOM 1820 C C . CYS A 1 38 ? -7.075 1.509 4.336 1.00 0.00 38 CYS A C 3
ATOM 1821 O O . CYS A 1 38 ? -7.687 2.366 3.720 1.00 0.00 38 CYS A O 3
ATOM 1828 N N . SER A 1 39 ? -6.146 1.826 5.205 1.00 0.00 39 SER A N 3
ATOM 1829 C CA . SER A 1 39 ? -5.803 3.259 5.463 1.00 0.00 39 SER A CA 3
ATOM 1830 C C . SER A 1 39 ? -4.333 3.388 5.883 1.00 0.00 39 SER A C 3
ATOM 1831 O O . SER A 1 39 ? -3.678 2.405 6.176 1.00 0.00 39 SER A O 3
ATOM 1839 N N . THR A 1 40 ? -3.823 4.591 5.924 1.00 0.00 40 THR A N 3
ATOM 1840 C CA . THR A 1 40 ? -2.402 4.803 6.333 1.00 0.00 40 THR A CA 3
ATOM 1841 C C . THR A 1 40 ? -2.299 6.082 7.178 1.00 0.00 40 THR A C 3
ATOM 1842 O O . THR A 1 40 ? -3.201 6.903 7.182 1.00 0.00 40 THR A O 3
ATOM 1853 N N . SER A 1 41 ? -1.219 6.257 7.899 1.00 0.00 41 SER A N 3
ATOM 1854 C CA . SER A 1 41 ? -1.071 7.482 8.743 1.00 0.00 41 SER A CA 3
ATOM 1855 C C . SER A 1 41 ? -0.686 8.691 7.873 1.00 0.00 41 SER A C 3
ATOM 1856 O O . SER A 1 41 ? 0.440 9.156 7.907 1.00 0.00 41 SER A O 3
ATOM 1864 N N . SER A 1 42 ? -1.614 9.205 7.100 1.00 0.00 42 SER A N 3
ATOM 1865 C CA . SER A 1 42 ? -1.299 10.385 6.234 1.00 0.00 42 SER A CA 3
ATOM 1866 C C . SER A 1 42 ? -0.952 11.596 7.111 1.00 0.00 42 SER A C 3
ATOM 1867 O O . SER A 1 42 ? -1.647 11.899 8.062 1.00 0.00 42 SER A O 3
ATOM 1875 N N . PHE A 1 43 ? 0.120 12.286 6.803 1.00 0.00 43 PHE A N 3
ATOM 1876 C CA . PHE A 1 43 ? 0.508 13.472 7.630 1.00 0.00 43 PHE A CA 3
ATOM 1877 C C . PHE A 1 43 ? -0.234 14.733 7.166 1.00 0.00 43 PHE A C 3
ATOM 1878 O O . PHE A 1 43 ? -0.578 15.579 7.968 1.00 0.00 43 PHE A O 3
ATOM 1915 N N . LYS A 1 45 ? -1.375 17.182 3.222 1.00 0.00 45 LYS A N 3
ATOM 1916 C CA . LYS A 1 45 ? -1.501 17.221 1.728 1.00 0.00 45 LYS A CA 3
ATOM 1917 C C . LYS A 1 45 ? -0.137 16.988 1.057 1.00 0.00 45 LYS A C 3
ATOM 1918 O O . LYS A 1 45 ? 0.874 16.829 1.715 1.00 0.00 45 LYS A O 3
ATOM 1937 N N . ILE A 1 46 ? -0.110 16.978 -0.255 1.00 0.00 46 ILE A N 3
ATOM 1938 C CA . ILE A 1 46 ? 1.173 16.762 -0.991 1.00 0.00 46 ILE A CA 3
ATOM 1939 C C . ILE A 1 46 ? 1.395 17.883 -2.027 1.00 0.00 46 ILE A C 3
ATOM 1940 O O . ILE A 1 46 ? 0.572 18.783 -2.085 1.00 0.00 46 ILE A O 3
ATOM 1957 N N . GLY A 1 1 ? 20.936 -8.806 4.951 1.00 0.00 1 GLY A N 4
ATOM 1958 C CA . GLY A 1 1 ? 20.725 -7.328 4.946 1.00 0.00 1 GLY A CA 4
ATOM 1959 C C . GLY A 1 1 ? 19.516 -6.968 5.819 1.00 0.00 1 GLY A C 4
ATOM 1960 O O . GLY A 1 1 ? 18.944 -7.823 6.467 1.00 0.00 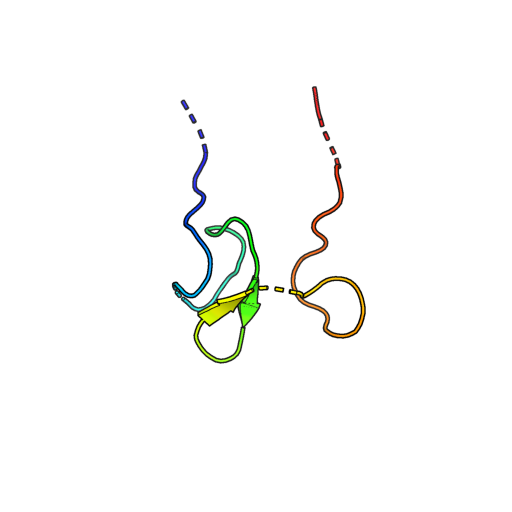1 GLY A O 4
ATOM 1981 N N . SER A 1 3 ? 15.622 -5.705 6.733 1.00 0.00 3 SER A N 4
ATOM 1982 C CA . SER A 1 3 ? 14.301 -6.099 6.159 1.00 0.00 3 SER A CA 4
ATOM 1983 C C . SER A 1 3 ? 13.174 -5.281 6.808 1.00 0.00 3 SER A C 4
ATOM 1984 O O . SER A 1 3 ? 13.275 -4.870 7.948 1.00 0.00 3 SER A O 4
ATOM 1992 N N . PHE A 1 4 ? 12.105 -5.049 6.089 1.00 0.00 4 PHE A N 4
ATOM 1993 C CA . PHE A 1 4 ? 10.965 -4.262 6.653 1.00 0.00 4 PHE A CA 4
ATOM 1994 C C . PHE A 1 4 ? 9.648 -4.677 5.961 1.00 0.00 4 PHE A C 4
ATOM 1995 O O . PHE A 1 4 ? 9.467 -5.829 5.603 1.00 0.00 4 PHE A O 4
ATOM 2012 N N . CYS A 1 5 ? 8.739 -3.757 5.771 1.00 0.00 5 CYS A N 4
ATOM 2013 C CA . CYS A 1 5 ? 7.439 -4.097 5.103 1.00 0.00 5 CYS A CA 4
ATOM 2014 C C . CYS A 1 5 ? 7.629 -4.192 3.582 1.00 0.00 5 CYS A C 4
ATOM 2015 O O . CYS A 1 5 ? 8.726 -4.025 3.069 1.00 0.00 5 CYS A O 4
ATOM 2022 N N . LYS A 1 6 ? 6.567 -4.455 2.858 1.00 0.00 6 LYS A N 4
ATOM 2023 C CA . LYS A 1 6 ? 6.674 -4.562 1.375 1.00 0.00 6 LYS A CA 4
ATOM 2024 C C . LYS A 1 6 ? 6.413 -3.194 0.746 1.00 0.00 6 LYS A C 4
ATOM 2025 O O . LYS A 1 6 ? 5.384 -2.584 0.974 1.00 0.00 6 LYS A O 4
ATOM 2044 N N . ALA A 1 7 ? 7.342 -2.707 -0.026 1.00 0.00 7 ALA A N 4
ATOM 2045 C CA . ALA A 1 7 ? 7.177 -1.369 -0.662 1.00 0.00 7 ALA A CA 4
ATOM 2046 C C . ALA A 1 7 ? 6.044 -1.384 -1.701 1.00 0.00 7 ALA A C 4
ATOM 2047 O O . ALA A 1 7 ? 5.317 -2.350 -1.845 1.00 0.00 7 ALA A O 4
ATOM 2054 N N . ASP A 1 8 ? 5.896 -0.310 -2.424 1.00 0.00 8 ASP A N 4
ATOM 2055 C CA . ASP A 1 8 ? 4.818 -0.231 -3.458 1.00 0.00 8 ASP A CA 4
ATOM 2056 C C . ASP A 1 8 ? 5.042 -1.262 -4.562 1.00 0.00 8 ASP A C 4
ATOM 2057 O O . ASP A 1 8 ? 6.117 -1.827 -4.693 1.00 0.00 8 ASP A O 4
ATOM 2066 N N . GLU A 1 9 ? 4.017 -1.515 -5.339 1.00 0.00 9 GLU A N 4
ATOM 2067 C CA . GLU A 1 9 ? 4.076 -2.502 -6.454 1.00 0.00 9 GLU A CA 4
ATOM 2068 C C . GLU A 1 9 ? 4.061 -3.942 -5.918 1.00 0.00 9 GLU A C 4
ATOM 2069 O O . GLU A 1 9 ? 3.460 -4.811 -6.503 1.00 0.00 9 GLU A O 4
ATOM 2081 N N . LYS A 1 10 ? 4.704 -4.196 -4.815 1.00 0.00 10 LYS A N 4
ATOM 2082 C CA . LYS A 1 10 ? 4.736 -5.584 -4.250 1.00 0.00 10 LYS A CA 4
ATOM 2083 C C . LYS A 1 10 ? 3.325 -6.169 -4.147 1.00 0.00 10 LYS A C 4
ATOM 2084 O O . LYS A 1 10 ? 2.550 -5.769 -3.298 1.00 0.00 10 LYS A O 4
ATOM 2118 N N . CYS A 1 12 ? 0.521 -8.675 -3.170 1.00 0.00 12 CYS A N 4
ATOM 2119 C CA . CYS A 1 12 ? 0.329 -9.605 -2.020 1.00 0.00 12 CYS A CA 4
ATOM 2120 C C . CYS A 1 12 ? -1.169 -9.709 -1.680 1.00 0.00 12 CYS A C 4
ATOM 2121 O O . CYS A 1 12 ? -2.005 -9.289 -2.454 1.00 0.00 12 CYS A O 4
ATOM 2128 N N . GLU A 1 13 ? -1.525 -10.286 -0.557 1.00 0.00 13 GLU A N 4
ATOM 2129 C CA . GLU A 1 13 ? -2.978 -10.428 -0.216 1.00 0.00 13 GLU A CA 4
ATOM 2130 C C . GLU A 1 13 ? -3.488 -9.278 0.672 1.00 0.00 13 GLU A C 4
ATOM 2131 O O . GLU A 1 13 ? -4.583 -8.784 0.469 1.00 0.00 13 GLU A O 4
ATOM 2143 N N . TYR A 1 14 ? -2.736 -8.861 1.670 1.00 0.00 14 TYR A N 4
ATOM 2144 C CA . TYR A 1 14 ? -3.236 -7.761 2.566 1.00 0.00 14 TYR A CA 4
ATOM 2145 C C . TYR A 1 14 ? -2.235 -6.598 2.632 1.00 0.00 14 TYR A C 4
ATOM 2146 O O . TYR A 1 14 ? -1.143 -6.675 2.119 1.00 0.00 14 TYR A O 4
ATOM 2164 N N . HIS A 1 15 ? -2.603 -5.514 3.265 1.00 0.00 15 HIS A N 4
ATOM 2165 C CA . HIS A 1 15 ? -1.658 -4.343 3.365 1.00 0.00 15 HIS A CA 4
ATOM 2166 C C . HIS A 1 15 ? -0.899 -4.384 4.699 1.00 0.00 15 HIS A C 4
ATOM 2167 O O . HIS A 1 15 ? 0.142 -3.773 4.833 1.00 0.00 15 HIS A O 4
ATOM 2181 N N . ALA A 1 16 ? -1.416 -5.090 5.685 1.00 0.00 16 ALA A N 4
ATOM 2182 C CA . ALA A 1 16 ? -0.725 -5.158 7.026 1.00 0.00 16 ALA A CA 4
ATOM 2183 C C . ALA A 1 16 ? 0.804 -5.324 6.885 1.00 0.00 16 ALA A C 4
ATOM 2184 O O . ALA A 1 16 ? 1.567 -4.671 7.572 1.00 0.00 16 ALA A O 4
ATOM 2191 N N . ASP A 1 17 ? 1.252 -6.192 6.009 1.00 0.00 17 ASP A N 4
ATOM 2192 C CA . ASP A 1 17 ? 2.734 -6.403 5.830 1.00 0.00 17 ASP A CA 4
ATOM 2193 C C . ASP A 1 17 ? 3.286 -5.537 4.680 1.00 0.00 17 ASP A C 4
ATOM 2194 O O . ASP A 1 17 ? 4.412 -5.707 4.245 1.00 0.00 17 ASP A O 4
ATOM 2203 N N . CYS A 1 18 ? 2.507 -4.609 4.190 1.00 0.00 18 CYS A N 4
ATOM 2204 C CA . CYS A 1 18 ? 2.979 -3.740 3.074 1.00 0.00 18 CYS A CA 4
ATOM 2205 C C . CYS A 1 18 ? 3.228 -2.313 3.574 1.00 0.00 18 CYS A C 4
ATOM 2206 O O . CYS A 1 18 ? 2.604 -1.851 4.509 1.00 0.00 18 CYS A O 4
ATOM 2213 N N . CYS A 1 19 ? 4.140 -1.608 2.959 1.00 0.00 19 CYS A N 4
ATOM 2214 C CA . CYS A 1 19 ? 4.430 -0.211 3.402 1.00 0.00 19 CYS A CA 4
ATOM 2215 C C . CYS A 1 19 ? 3.329 0.757 2.929 1.00 0.00 19 CYS A C 4
ATOM 2216 O O . CYS A 1 19 ? 3.250 1.874 3.392 1.00 0.00 19 CYS A O 4
ATOM 2223 N N . ASN A 1 20 ? 2.471 0.340 2.019 1.00 0.00 20 ASN A N 4
ATOM 2224 C CA . ASN A 1 20 ? 1.378 1.240 1.532 1.00 0.00 20 ASN A CA 4
ATOM 2225 C C . ASN A 1 20 ? 0.053 0.465 1.578 1.00 0.00 20 ASN A C 4
ATOM 2226 O O . ASN A 1 20 ? -0.427 0.129 2.642 1.00 0.00 20 ASN A O 4
ATOM 2237 N N . CYS A 1 21 ? -0.537 0.145 0.448 1.00 0.00 21 CYS A N 4
ATOM 2238 C CA . CYS A 1 21 ? -1.809 -0.634 0.477 1.00 0.00 21 CYS A CA 4
ATOM 2239 C C . CYS A 1 21 ? -1.778 -1.744 -0.583 1.00 0.00 21 CYS A C 4
ATOM 2240 O O . CYS A 1 21 ? -1.670 -1.487 -1.767 1.00 0.00 21 CYS A O 4
ATOM 2247 N N . CYS A 1 22 ? -1.884 -2.976 -0.169 1.00 0.00 22 CYS A N 4
ATOM 2248 C CA . CYS A 1 22 ? -1.879 -4.102 -1.156 1.00 0.00 22 CYS A CA 4
ATOM 2249 C C . CYS A 1 22 ? -3.270 -4.241 -1.762 1.00 0.00 22 CYS A C 4
ATOM 2250 O O . CYS A 1 22 ? -4.223 -4.535 -1.067 1.00 0.00 22 CYS A O 4
ATOM 2257 N N . LEU A 1 23 ? -3.394 -4.020 -3.038 1.00 0.00 23 LEU A N 4
ATOM 2258 C CA . LEU A 1 23 ? -4.733 -4.131 -3.687 1.00 0.00 23 LEU A CA 4
ATOM 2259 C C . LEU A 1 23 ? -4.752 -5.316 -4.658 1.00 0.00 23 LEU A C 4
ATOM 2260 O O . LEU A 1 23 ? -3.882 -6.162 -4.602 1.00 0.00 23 LEU A O 4
ATOM 2276 N N . SER A 1 24 ? -5.750 -5.369 -5.521 1.00 0.00 24 SER A N 4
ATOM 2277 C CA . SER A 1 24 ? -5.905 -6.484 -6.530 1.00 0.00 24 SER A CA 4
ATOM 2278 C C . SER A 1 24 ? -4.652 -7.363 -6.647 1.00 0.00 24 SER A C 4
ATOM 2279 O O . SER A 1 24 ? -4.686 -8.552 -6.377 1.00 0.00 24 SER A O 4
ATOM 2287 N N . GLY A 1 25 ? -3.555 -6.788 -7.046 1.00 0.00 25 GLY A N 4
ATOM 2288 C CA . GLY A 1 25 ? -2.304 -7.587 -7.175 1.00 0.00 25 GLY A CA 4
ATOM 2289 C C . GLY A 1 25 ? -1.088 -6.664 -7.177 1.00 0.00 25 GLY A C 4
ATOM 2290 O O . GLY A 1 25 ? -0.265 -6.741 -8.063 1.00 0.00 25 GLY A O 4
ATOM 2294 N N . ILE A 1 26 ? -0.973 -5.791 -6.200 1.00 0.00 26 ILE A N 4
ATOM 2295 C CA . ILE A 1 26 ? 0.201 -4.859 -6.146 1.00 0.00 26 ILE A CA 4
ATOM 2296 C C . ILE A 1 26 ? 0.093 -3.925 -4.935 1.00 0.00 26 ILE A C 4
ATOM 2297 O O . ILE A 1 26 ? -0.979 -3.459 -4.590 1.00 0.00 26 ILE A O 4
ATOM 2313 N N . CYS A 1 27 ? 1.198 -3.628 -4.296 1.00 0.00 27 CYS A N 4
ATOM 2314 C CA . CYS A 1 27 ? 1.149 -2.685 -3.138 1.00 0.00 27 CYS A CA 4
ATOM 2315 C C . CYS A 1 27 ? 1.060 -1.267 -3.702 1.00 0.00 27 CYS A C 4
ATOM 2316 O O . CYS A 1 27 ? 1.989 -0.781 -4.302 1.00 0.00 27 CYS A O 4
ATOM 2323 N N . ALA A 1 28 ? -0.056 -0.619 -3.570 1.00 0.00 28 ALA A N 4
ATOM 2324 C CA . ALA A 1 28 ? -0.184 0.746 -4.167 1.00 0.00 28 ALA A CA 4
ATOM 2325 C C . ALA A 1 28 ? -0.916 1.715 -3.233 1.00 0.00 28 ALA A C 4
ATOM 2326 O O . ALA A 1 28 ? -1.468 1.316 -2.221 1.00 0.00 28 ALA A O 4
ATOM 2348 N N . SER A 1 30 ? -3.877 4.165 -2.054 1.00 0.00 30 SER A N 4
ATOM 2349 C CA . SER A 1 30 ? -5.364 4.102 -2.223 1.00 0.00 30 SER A CA 4
ATOM 2350 C C . SER A 1 30 ? -6.059 5.128 -1.324 1.00 0.00 30 SER A C 4
ATOM 2351 O O . SER A 1 30 ? -6.948 5.837 -1.753 1.00 0.00 30 SER A O 4
ATOM 2359 N N . THR A 1 31 ? -5.672 5.193 -0.077 1.00 0.00 31 THR A N 4
ATOM 2360 C CA . THR A 1 31 ? -6.310 6.150 0.879 1.00 0.00 31 THR A CA 4
ATOM 2361 C C . THR A 1 31 ? -5.809 7.582 0.637 1.00 0.00 31 THR A C 4
ATOM 2362 O O . THR A 1 31 ? -5.196 8.193 1.498 1.00 0.00 31 THR A O 4
ATOM 2373 N N . ASN A 1 32 ? -6.076 8.120 -0.519 1.00 0.00 32 ASN A N 4
ATOM 2374 C CA . ASN A 1 32 ? -5.631 9.516 -0.827 1.00 0.00 32 ASN A CA 4
ATOM 2375 C C . ASN A 1 32 ? -6.842 10.414 -1.099 1.00 0.00 32 ASN A C 4
ATOM 2376 O O . ASN A 1 32 ? -6.726 11.454 -1.713 1.00 0.00 32 ASN A O 4
ATOM 2387 N N . TRP A 1 33 ? -8.010 10.009 -0.671 1.00 0.00 33 TRP A N 4
ATOM 2388 C CA . TRP A 1 33 ? -9.241 10.817 -0.931 1.00 0.00 33 TRP A CA 4
ATOM 2389 C C . TRP A 1 33 ? -10.448 10.158 -0.238 1.00 0.00 33 TRP A C 4
ATOM 2390 O O . TRP A 1 33 ? -10.638 10.315 0.950 1.00 0.00 33 TRP A O 4
ATOM 2411 N N . ILE A 1 34 ? -11.253 9.418 -0.961 1.00 0.00 34 ILE A N 4
ATOM 2412 C CA . ILE A 1 34 ? -12.436 8.754 -0.326 1.00 0.00 34 ILE A CA 4
ATOM 2413 C C . ILE A 1 34 ? -12.203 7.241 -0.180 1.00 0.00 34 ILE A C 4
ATOM 2414 O O . ILE A 1 34 ? -12.711 6.619 0.733 1.00 0.00 34 ILE A O 4
ATOM 2430 N N . LEU A 1 35 ? -11.440 6.645 -1.069 1.00 0.00 35 LEU A N 4
ATOM 2431 C CA . LEU A 1 35 ? -11.178 5.172 -0.967 1.00 0.00 35 LEU A CA 4
ATOM 2432 C C . LEU A 1 35 ? -10.479 4.861 0.363 1.00 0.00 35 LEU A C 4
ATOM 2433 O O . LEU A 1 35 ? -9.491 5.483 0.701 1.00 0.00 35 LEU A O 4
ATOM 2449 N N . PRO A 1 36 ? -11.017 3.905 1.085 1.00 0.00 36 PRO A N 4
ATOM 2450 C CA . PRO A 1 36 ? -10.428 3.523 2.390 1.00 0.00 36 PRO A CA 4
ATOM 2451 C C . PRO A 1 36 ? -9.175 2.645 2.185 1.00 0.00 36 PRO A C 4
ATOM 2452 O O . PRO A 1 36 ? -8.092 3.146 1.948 1.00 0.00 36 PRO A O 4
ATOM 2463 N N . GLY A 1 37 ? -9.304 1.343 2.266 1.00 0.00 37 GLY A N 4
ATOM 2464 C CA . GLY A 1 37 ? -8.116 0.456 2.072 1.00 0.00 37 GLY A CA 4
ATOM 2465 C C . GLY A 1 37 ? -7.317 0.382 3.376 1.00 0.00 37 GLY A C 4
ATOM 2466 O O . GLY A 1 37 ? -7.556 -0.473 4.208 1.00 0.00 37 GLY A O 4
ATOM 2470 N N . CYS A 1 38 ? -6.370 1.270 3.563 1.00 0.00 38 CYS A N 4
ATOM 2471 C CA . CYS A 1 38 ? -5.551 1.250 4.819 1.00 0.00 38 CYS A CA 4
ATOM 2472 C C . CYS A 1 38 ? -5.128 2.673 5.210 1.00 0.00 38 CYS A C 4
ATOM 2473 O O . CYS A 1 38 ? -4.763 3.468 4.369 1.00 0.00 38 CYS A O 4
ATOM 2480 N N . SER A 1 39 ? -5.170 3.007 6.475 1.00 0.00 39 SER A N 4
ATOM 2481 C CA . SER A 1 39 ? -4.768 4.385 6.902 1.00 0.00 39 SER A CA 4
ATOM 2482 C C . SER A 1 39 ? -3.237 4.480 7.077 1.00 0.00 39 SER A C 4
ATOM 2483 O O . SER A 1 39 ? -2.754 5.083 8.019 1.00 0.00 39 SER A O 4
ATOM 2491 N N . THR A 1 40 ? -2.475 3.898 6.183 1.00 0.00 40 THR A N 4
ATOM 2492 C CA . THR A 1 40 ? -0.981 3.961 6.300 1.00 0.00 40 THR A CA 4
ATOM 2493 C C . THR A 1 40 ? -0.495 5.409 6.149 1.00 0.00 40 THR A C 4
ATOM 2494 O O . THR A 1 40 ? -0.296 5.900 5.055 1.00 0.00 40 THR A O 4
ATOM 2505 N N . SER A 1 41 ? -0.313 6.098 7.247 1.00 0.00 41 SER A N 4
ATOM 2506 C CA . SER A 1 41 ? 0.158 7.517 7.187 1.00 0.00 41 SER A CA 4
ATOM 2507 C C . SER A 1 41 ? 0.937 7.866 8.463 1.00 0.00 41 SER A C 4
ATOM 2508 O O . SER A 1 41 ? 0.493 7.588 9.563 1.00 0.00 41 SER A O 4
ATOM 2516 N N . SER A 1 42 ? 2.098 8.452 8.326 1.00 0.00 42 SER A N 4
ATOM 2517 C CA . SER A 1 42 ? 2.916 8.796 9.533 1.00 0.00 42 SER A CA 4
ATOM 2518 C C . SER A 1 42 ? 2.428 10.105 10.177 1.00 0.00 42 SER A C 4
ATOM 2519 O O . SER A 1 42 ? 3.209 11.005 10.436 1.00 0.00 42 SER A O 4
ATOM 2527 N N . PHE A 1 43 ? 1.155 10.219 10.450 1.00 0.00 43 PHE A N 4
ATOM 2528 C CA . PHE A 1 43 ? 0.636 11.468 11.090 1.00 0.00 43 PHE A CA 4
ATOM 2529 C C . PHE A 1 43 ? -0.065 11.133 12.415 1.00 0.00 43 PHE A C 4
ATOM 2530 O O . PHE A 1 43 ? -1.214 11.475 12.630 1.00 0.00 43 PHE A O 4
ATOM 2567 N N . LYS A 1 45 ? 0.564 8.443 16.329 1.00 0.00 45 LYS A N 4
ATOM 2568 C CA . LYS A 1 45 ? 1.502 7.619 17.149 1.00 0.00 45 LYS A CA 4
ATOM 2569 C C . LYS A 1 45 ? 1.892 6.355 16.371 1.00 0.00 45 LYS A C 4
ATOM 2570 O O . LYS A 1 45 ? 1.055 5.520 16.070 1.00 0.00 45 LYS A O 4
ATOM 2589 N N . ILE A 1 46 ? 3.150 6.217 16.043 1.00 0.00 46 ILE A N 4
ATOM 2590 C CA . ILE A 1 46 ? 3.611 5.017 15.281 1.00 0.00 46 ILE A CA 4
ATOM 2591 C C . ILE A 1 46 ? 4.603 4.193 16.122 1.00 0.00 46 ILE A C 4
ATOM 2592 O O . ILE A 1 46 ? 4.832 3.051 15.775 1.00 0.00 46 ILE A O 4
ATOM 2609 N N . GLY A 1 1 ? 14.855 -6.371 15.041 1.00 0.00 1 GLY A N 5
ATOM 2610 C CA . GLY A 1 1 ? 14.968 -5.859 13.644 1.00 0.00 1 GLY A CA 5
ATOM 2611 C C . GLY A 1 1 ? 13.864 -4.825 13.386 1.00 0.00 1 GLY A C 5
ATOM 2612 O O . GLY A 1 1 ? 12.988 -4.653 14.210 1.00 0.00 1 GLY A O 5
ATOM 2633 N N . SER A 1 3 ? 10.606 -3.011 11.203 1.00 0.00 3 SER A N 5
ATOM 2634 C CA . SER A 1 3 ? 9.297 -3.592 10.765 1.00 0.00 3 SER A CA 5
ATOM 2635 C C . SER A 1 3 ? 9.445 -4.297 9.407 1.00 0.00 3 SER A C 5
ATOM 2636 O O . SER A 1 3 ? 10.025 -3.761 8.480 1.00 0.00 3 SER A O 5
ATOM 2644 N N . PHE A 1 4 ? 8.920 -5.487 9.281 1.00 0.00 4 PHE A N 5
ATOM 2645 C CA . PHE A 1 4 ? 9.035 -6.220 7.986 1.00 0.00 4 PHE A CA 5
ATOM 2646 C C . PHE A 1 4 ? 7.884 -5.822 7.054 1.00 0.00 4 PHE A C 5
ATOM 2647 O O . PHE A 1 4 ? 6.814 -6.395 7.111 1.00 0.00 4 PHE A O 5
ATOM 2664 N N . CYS A 1 5 ? 8.089 -4.845 6.205 1.00 0.00 5 CYS A N 5
ATOM 2665 C CA . CYS A 1 5 ? 6.990 -4.415 5.273 1.00 0.00 5 CYS A CA 5
ATOM 2666 C C . CYS A 1 5 ? 7.462 -4.484 3.812 1.00 0.00 5 CYS A C 5
ATOM 2667 O O . CYS A 1 5 ? 8.638 -4.632 3.530 1.00 0.00 5 CYS A O 5
ATOM 2674 N N . LYS A 1 6 ? 6.553 -4.362 2.881 1.00 0.00 6 LYS A N 5
ATOM 2675 C CA . LYS A 1 6 ? 6.940 -4.407 1.447 1.00 0.00 6 LYS A CA 5
ATOM 2676 C C . LYS A 1 6 ? 6.633 -3.052 0.805 1.00 0.00 6 LYS A C 5
ATOM 2677 O O . LYS A 1 6 ? 5.678 -2.386 1.164 1.00 0.00 6 LYS A O 5
ATOM 2696 N N . ALA A 1 7 ? 7.447 -2.639 -0.130 1.00 0.00 7 ALA A N 5
ATOM 2697 C CA . ALA A 1 7 ? 7.226 -1.323 -0.797 1.00 0.00 7 ALA A CA 5
ATOM 2698 C C . ALA A 1 7 ? 6.050 -1.404 -1.784 1.00 0.00 7 ALA A C 5
ATOM 2699 O O . ALA A 1 7 ? 5.305 -2.375 -1.808 1.00 0.00 7 ALA A O 5
ATOM 2706 N N . ASP A 1 8 ? 5.885 -0.391 -2.596 1.00 0.00 8 ASP A N 5
ATOM 2707 C CA . ASP A 1 8 ? 4.760 -0.388 -3.585 1.00 0.00 8 ASP A CA 5
ATOM 2708 C C . ASP A 1 8 ? 5.022 -1.378 -4.723 1.00 0.00 8 ASP A C 5
ATOM 2709 O O . ASP A 1 8 ? 6.104 -1.928 -4.851 1.00 0.00 8 ASP A O 5
ATOM 2718 N N . GLU A 1 9 ? 4.010 -1.636 -5.519 1.00 0.00 9 GLU A N 5
ATOM 2719 C CA . GLU A 1 9 ? 4.100 -2.617 -6.651 1.00 0.00 9 GLU A CA 5
ATOM 2720 C C . GLU A 1 9 ? 4.084 -4.060 -6.116 1.00 0.00 9 GLU A C 5
ATOM 2721 O O . GLU A 1 9 ? 3.433 -4.923 -6.659 1.00 0.00 9 GLU A O 5
ATOM 2733 N N . LYS A 1 10 ? 4.778 -4.314 -5.040 1.00 0.00 10 LYS A N 5
ATOM 2734 C CA . LYS A 1 10 ? 4.817 -5.685 -4.444 1.00 0.00 10 LYS A CA 5
ATOM 2735 C C . LYS A 1 10 ? 3.393 -6.202 -4.175 1.00 0.00 10 LYS A C 5
ATOM 2736 O O . LYS A 1 10 ? 2.694 -5.699 -3.323 1.00 0.00 10 LYS A O 5
ATOM 2770 N N . CYS A 1 12 ? 0.592 -8.412 -2.705 1.00 0.00 12 CYS A N 5
ATOM 2771 C CA . CYS A 1 12 ? 0.440 -9.197 -1.446 1.00 0.00 12 CYS A CA 5
ATOM 2772 C C . CYS A 1 12 ? -1.054 -9.365 -1.133 1.00 0.00 12 CYS A C 5
ATOM 2773 O O . CYS A 1 12 ? -1.888 -8.685 -1.706 1.00 0.00 12 CYS A O 5
ATOM 2780 N N . GLU A 1 13 ? -1.405 -10.268 -0.256 1.00 0.00 13 GLU A N 5
ATOM 2781 C CA . GLU A 1 13 ? -2.854 -10.484 0.059 1.00 0.00 13 GLU A CA 5
ATOM 2782 C C . GLU A 1 13 ? -3.438 -9.322 0.879 1.00 0.00 13 GLU A C 5
ATOM 2783 O O . GLU A 1 13 ? -4.514 -8.834 0.581 1.00 0.00 13 GLU A O 5
ATOM 2795 N N . TYR A 1 14 ? -2.768 -8.895 1.921 1.00 0.00 14 TYR A N 5
ATOM 2796 C CA . TYR A 1 14 ? -3.335 -7.784 2.759 1.00 0.00 14 TYR A CA 5
ATOM 2797 C C . TYR A 1 14 ? -2.341 -6.629 2.918 1.00 0.00 14 TYR A C 5
ATOM 2798 O O . TYR A 1 14 ? -1.154 -6.833 3.067 1.00 0.00 14 TYR A O 5
ATOM 2816 N N . HIS A 1 15 ? -2.830 -5.410 2.905 1.00 0.00 15 HIS A N 5
ATOM 2817 C CA . HIS A 1 15 ? -1.907 -4.230 3.068 1.00 0.00 15 HIS A CA 5
ATOM 2818 C C . HIS A 1 15 ? -1.143 -4.333 4.384 1.00 0.00 15 HIS A C 5
ATOM 2819 O O . HIS A 1 15 ? -0.064 -3.796 4.505 1.00 0.00 15 HIS A O 5
ATOM 2833 N N . ALA A 1 16 ? -1.692 -5.014 5.365 1.00 0.00 16 ALA A N 5
ATOM 2834 C CA . ALA A 1 16 ? -0.983 -5.161 6.687 1.00 0.00 16 ALA A CA 5
ATOM 2835 C C . ALA A 1 16 ? 0.517 -5.471 6.487 1.00 0.00 16 ALA A C 5
ATOM 2836 O O . ALA A 1 16 ? 1.355 -5.007 7.236 1.00 0.00 16 ALA A O 5
ATOM 2843 N N . ASP A 1 17 ? 0.867 -6.254 5.493 1.00 0.00 17 ASP A N 5
ATOM 2844 C CA . ASP A 1 17 ? 2.315 -6.580 5.255 1.00 0.00 17 ASP A CA 5
ATOM 2845 C C . ASP A 1 17 ? 2.971 -5.503 4.361 1.00 0.00 17 ASP A C 5
ATOM 2846 O O . ASP A 1 17 ? 4.164 -5.265 4.415 1.00 0.00 17 ASP A O 5
ATOM 2855 N N . CYS A 1 18 ? 2.196 -4.857 3.533 1.00 0.00 18 CYS A N 5
ATOM 2856 C CA . CYS A 1 18 ? 2.749 -3.803 2.627 1.00 0.00 18 CYS A CA 5
ATOM 2857 C C . CYS A 1 18 ? 2.937 -2.474 3.379 1.00 0.00 18 CYS A C 5
ATOM 2858 O O . CYS A 1 18 ? 2.227 -2.177 4.318 1.00 0.00 18 CYS A O 5
ATOM 2865 N N . CYS A 1 19 ? 3.868 -1.657 2.950 1.00 0.00 19 CYS A N 5
ATOM 2866 C CA . CYS A 1 19 ? 4.077 -0.334 3.624 1.00 0.00 19 CYS A CA 5
ATOM 2867 C C . CYS A 1 19 ? 3.066 0.695 3.103 1.00 0.00 19 CYS A C 5
ATOM 2868 O O . CYS A 1 19 ? 3.067 1.841 3.520 1.00 0.00 19 CYS A O 5
ATOM 2875 N N . ASN A 1 20 ? 2.188 0.291 2.217 1.00 0.00 20 ASN A N 5
ATOM 2876 C CA . ASN A 1 20 ? 1.162 1.232 1.689 1.00 0.00 20 ASN A CA 5
ATOM 2877 C C . ASN A 1 20 ? -0.184 0.499 1.623 1.00 0.00 20 ASN A C 5
ATOM 2878 O O . ASN A 1 20 ? -0.777 0.217 2.647 1.00 0.00 20 ASN A O 5
ATOM 2889 N N . CYS A 1 21 ? -0.669 0.163 0.447 1.00 0.00 21 CYS A N 5
ATOM 2890 C CA . CYS A 1 21 ? -1.965 -0.573 0.361 1.00 0.00 21 CYS A CA 5
ATOM 2891 C C . CYS A 1 21 ? -1.882 -1.691 -0.686 1.00 0.00 21 CYS A C 5
ATOM 2892 O O . CYS A 1 21 ? -1.582 -1.456 -1.837 1.00 0.00 21 CYS A O 5
ATOM 2899 N N . CYS A 1 22 ? -2.161 -2.909 -0.307 1.00 0.00 22 CYS A N 5
ATOM 2900 C CA . CYS A 1 22 ? -2.118 -4.017 -1.305 1.00 0.00 22 CYS A CA 5
ATOM 2901 C C . CYS A 1 22 ? -3.449 -4.057 -2.043 1.00 0.00 22 CYS A C 5
ATOM 2902 O O . CYS A 1 22 ? -4.447 -4.517 -1.514 1.00 0.00 22 CYS A O 5
ATOM 2909 N N . LEU A 1 23 ? -3.475 -3.574 -3.252 1.00 0.00 23 LEU A N 5
ATOM 2910 C CA . LEU A 1 23 ? -4.740 -3.576 -4.033 1.00 0.00 23 LEU A CA 5
ATOM 2911 C C . LEU A 1 23 ? -4.580 -4.491 -5.243 1.00 0.00 23 LEU A C 5
ATOM 2912 O O . LEU A 1 23 ? -3.506 -4.988 -5.484 1.00 0.00 23 LEU A O 5
ATOM 2928 N N . SER A 1 24 ? -5.648 -4.706 -5.977 1.00 0.00 24 SER A N 5
ATOM 2929 C CA . SER A 1 24 ? -5.652 -5.613 -7.195 1.00 0.00 24 SER A CA 5
ATOM 2930 C C . SER A 1 24 ? -4.307 -6.335 -7.432 1.00 0.00 24 SER A C 5
ATOM 2931 O O . SER A 1 24 ? -3.664 -6.168 -8.451 1.00 0.00 24 SER A O 5
ATOM 2939 N N . GLY A 1 25 ? -3.901 -7.153 -6.494 1.00 0.00 25 GLY A N 5
ATOM 2940 C CA . GLY A 1 25 ? -2.621 -7.925 -6.624 1.00 0.00 25 GLY A CA 5
ATOM 2941 C C . GLY A 1 25 ? -1.412 -6.999 -6.831 1.00 0.00 25 GLY A C 5
ATOM 2942 O O . GLY A 1 25 ? -0.651 -7.202 -7.756 1.00 0.00 25 GLY A O 5
ATOM 2946 N N . ILE A 1 26 ? -1.208 -6.015 -5.970 1.00 0.00 26 ILE A N 5
ATOM 2947 C CA . ILE A 1 26 ? -0.020 -5.096 -6.101 1.00 0.00 26 ILE A CA 5
ATOM 2948 C C . ILE A 1 26 ? -0.025 -4.052 -4.975 1.00 0.00 26 ILE A C 5
ATOM 2949 O O . ILE A 1 26 ? -1.065 -3.583 -4.545 1.00 0.00 26 ILE A O 5
ATOM 2965 N N . CYS A 1 27 ? 1.139 -3.687 -4.499 1.00 0.00 27 CYS A N 5
ATOM 2966 C CA . CYS A 1 27 ? 1.214 -2.671 -3.408 1.00 0.00 27 CYS A CA 5
ATOM 2967 C C . CYS A 1 27 ? 1.033 -1.273 -4.011 1.00 0.00 27 CYS A C 5
ATOM 2968 O O . CYS A 1 27 ? 1.858 -0.804 -4.770 1.00 0.00 27 CYS A O 5
ATOM 2975 N N . ALA A 1 28 ? -0.044 -0.614 -3.706 1.00 0.00 28 ALA A N 5
ATOM 2976 C CA . ALA A 1 28 ? -0.269 0.748 -4.292 1.00 0.00 28 ALA A CA 5
ATOM 2977 C C . ALA A 1 28 ? -0.963 1.689 -3.299 1.00 0.00 28 ALA A C 5
ATOM 2978 O O . ALA A 1 28 ? -1.444 1.267 -2.262 1.00 0.00 28 ALA A O 5
ATOM 3000 N N . SER A 1 30 ? -3.879 4.007 -1.775 1.00 0.00 30 SER A N 5
ATOM 3001 C CA . SER A 1 30 ? -5.366 3.880 -1.756 1.00 0.00 30 SER A CA 5
ATOM 3002 C C . SER A 1 30 ? -5.945 4.900 -0.777 1.00 0.00 30 SER A C 5
ATOM 3003 O O . SER A 1 30 ? -6.740 4.582 0.076 1.00 0.00 30 SER A O 5
ATOM 3011 N N . THR A 1 31 ? -5.550 6.136 -0.902 1.00 0.00 31 THR A N 5
ATOM 3012 C CA . THR A 1 31 ? -6.085 7.187 0.007 1.00 0.00 31 THR A CA 5
ATOM 3013 C C . THR A 1 31 ? -5.740 8.572 -0.582 1.00 0.00 31 THR A C 5
ATOM 3014 O O . THR A 1 31 ? -5.053 9.375 0.019 1.00 0.00 31 THR A O 5
ATOM 3025 N N . ASN A 1 32 ? -6.196 8.836 -1.787 1.00 0.00 32 ASN A N 5
ATOM 3026 C CA . ASN A 1 32 ? -5.891 10.147 -2.447 1.00 0.00 32 ASN A CA 5
ATOM 3027 C C . ASN A 1 32 ? -7.142 10.711 -3.134 1.00 0.00 32 ASN A C 5
ATOM 3028 O O . ASN A 1 32 ? -7.046 11.511 -4.046 1.00 0.00 32 ASN A O 5
ATOM 3039 N N . TRP A 1 33 ? -8.314 10.283 -2.727 1.00 0.00 33 TRP A N 5
ATOM 3040 C CA . TRP A 1 33 ? -9.563 10.775 -3.386 1.00 0.00 33 TRP A CA 5
ATOM 3041 C C . TRP A 1 33 ? -10.799 10.268 -2.627 1.00 0.00 33 TRP A C 5
ATOM 3042 O O . TRP A 1 33 ? -11.235 10.875 -1.666 1.00 0.00 33 TRP A O 5
ATOM 3063 N N . ILE A 1 34 ? -11.365 9.166 -3.051 1.00 0.00 34 ILE A N 5
ATOM 3064 C CA . ILE A 1 34 ? -12.577 8.612 -2.364 1.00 0.00 34 ILE A CA 5
ATOM 3065 C C . ILE A 1 34 ? -12.366 7.139 -1.958 1.00 0.00 34 ILE A C 5
ATOM 3066 O O . ILE A 1 34 ? -12.929 6.676 -0.987 1.00 0.00 34 ILE A O 5
ATOM 3082 N N . LEU A 1 35 ? -11.570 6.403 -2.700 1.00 0.00 35 LEU A N 5
ATOM 3083 C CA . LEU A 1 35 ? -11.334 4.960 -2.367 1.00 0.00 35 LEU A CA 5
ATOM 3084 C C . LEU A 1 35 ? -10.735 4.821 -0.957 1.00 0.00 35 LEU A C 5
ATOM 3085 O O . LEU A 1 35 ? -9.623 5.252 -0.718 1.00 0.00 35 LEU A O 5
ATOM 3101 N N . PRO A 1 36 ? -11.494 4.223 -0.071 1.00 0.00 36 PRO A N 5
ATOM 3102 C CA . PRO A 1 36 ? -11.027 4.023 1.319 1.00 0.00 36 PRO A CA 5
ATOM 3103 C C . PRO A 1 36 ? -10.144 2.768 1.404 1.00 0.00 36 PRO A C 5
ATOM 3104 O O . PRO A 1 36 ? -9.861 2.126 0.410 1.00 0.00 36 PRO A O 5
ATOM 3115 N N . GLY A 1 37 ? -9.714 2.406 2.589 1.00 0.00 37 GLY A N 5
ATOM 3116 C CA . GLY A 1 37 ? -8.865 1.188 2.739 1.00 0.00 37 GLY A CA 5
ATOM 3117 C C . GLY A 1 37 ? -7.871 1.383 3.888 1.00 0.00 37 GLY A C 5
ATOM 3118 O O . GLY A 1 37 ? -8.244 1.389 5.045 1.00 0.00 37 GLY A O 5
ATOM 3122 N N . CYS A 1 38 ? -6.612 1.539 3.583 1.00 0.00 38 CYS A N 5
ATOM 3123 C CA . CYS A 1 38 ? -5.592 1.725 4.663 1.00 0.00 38 CYS A CA 5
ATOM 3124 C C . CYS A 1 38 ? -5.372 3.217 4.944 1.00 0.00 38 CYS A C 5
ATOM 3125 O O . CYS A 1 38 ? -5.082 3.990 4.048 1.00 0.00 38 CYS A O 5
ATOM 3132 N N . SER A 1 39 ? -5.502 3.622 6.181 1.00 0.00 39 SER A N 5
ATOM 3133 C CA . SER A 1 39 ? -5.301 5.060 6.537 1.00 0.00 39 SER A CA 5
ATOM 3134 C C . SER A 1 39 ? -3.805 5.404 6.527 1.00 0.00 39 SER A C 5
ATOM 3135 O O . SER A 1 39 ? -3.189 5.546 7.567 1.00 0.00 39 SER A O 5
ATOM 3143 N N . THR A 1 40 ? -3.216 5.532 5.364 1.00 0.00 40 THR A N 5
ATOM 3144 C CA . THR A 1 40 ? -1.758 5.857 5.300 1.00 0.00 40 THR A CA 5
ATOM 3145 C C . THR A 1 40 ? -1.534 7.334 4.903 1.00 0.00 40 THR A C 5
ATOM 3146 O O . THR A 1 40 ? -0.408 7.773 4.758 1.00 0.00 40 THR A O 5
ATOM 3157 N N . SER A 1 41 ? -2.583 8.102 4.724 1.00 0.00 41 SER A N 5
ATOM 3158 C CA . SER A 1 41 ? -2.394 9.528 4.339 1.00 0.00 41 SER A CA 5
ATOM 3159 C C . SER A 1 41 ? -2.895 10.440 5.464 1.00 0.00 41 SER A C 5
ATOM 3160 O O . SER A 1 41 ? -3.788 10.083 6.221 1.00 0.00 41 SER A O 5
ATOM 3168 N N . SER A 1 42 ? -2.337 11.619 5.573 1.00 0.00 42 SER A N 5
ATOM 3169 C CA . SER A 1 42 ? -2.778 12.574 6.631 1.00 0.00 42 SER A CA 5
ATOM 3170 C C . SER A 1 42 ? -2.113 13.943 6.416 1.00 0.00 42 SER A C 5
ATOM 3171 O O . SER A 1 42 ? -0.943 14.029 6.092 1.00 0.00 42 SER A O 5
ATOM 3179 N N . PHE A 1 43 ? -2.841 15.012 6.602 1.00 0.00 43 PHE A N 5
ATOM 3180 C CA . PHE A 1 43 ? -2.247 16.373 6.416 1.00 0.00 43 PHE A CA 5
ATOM 3181 C C . PHE A 1 43 ? -2.363 17.174 7.722 1.00 0.00 43 PHE A C 5
ATOM 3182 O O . PHE A 1 43 ? -2.803 18.311 7.730 1.00 0.00 43 PHE A O 5
ATOM 3219 N N . LYS A 1 45 ? -1.898 15.136 11.250 1.00 0.00 45 LYS A N 5
ATOM 3220 C CA . LYS A 1 45 ? -1.487 14.222 12.365 1.00 0.00 45 LYS A CA 5
ATOM 3221 C C . LYS A 1 45 ? -0.775 12.983 11.808 1.00 0.00 45 LYS A C 5
ATOM 3222 O O . LYS A 1 45 ? -0.699 12.794 10.603 1.00 0.00 45 LYS A O 5
ATOM 3241 N N . ILE A 1 46 ? -0.266 12.141 12.668 1.00 0.00 46 ILE A N 5
ATOM 3242 C CA . ILE A 1 46 ? 0.434 10.901 12.196 1.00 0.00 46 ILE A CA 5
ATOM 3243 C C . ILE A 1 46 ? -0.105 9.669 12.946 1.00 0.00 46 ILE A C 5
ATOM 3244 O O . ILE A 1 46 ? 0.619 8.696 13.063 1.00 0.00 46 ILE A O 5
ATOM 3261 N N . GLY A 1 1 ? 11.278 5.616 4.298 1.00 0.00 1 GLY A N 6
ATOM 3262 C CA . GLY A 1 1 ? 12.095 4.730 3.416 1.00 0.00 1 GLY A CA 6
ATOM 3263 C C . GLY A 1 1 ? 11.717 3.264 3.676 1.00 0.00 1 GLY A C 6
ATOM 3264 O O . GLY A 1 1 ? 10.574 2.973 3.988 1.00 0.00 1 GLY A O 6
ATOM 3285 N N . SER A 1 3 ? 11.073 -0.040 5.564 1.00 0.00 3 SER A N 6
ATOM 3286 C CA . SER A 1 3 ? 10.680 -0.288 6.986 1.00 0.00 3 SER A CA 6
ATOM 3287 C C . SER A 1 3 ? 10.322 -1.767 7.190 1.00 0.00 3 SER A C 6
ATOM 3288 O O . SER A 1 3 ? 10.672 -2.620 6.390 1.00 0.00 3 SER A O 6
ATOM 3296 N N . PHE A 1 4 ? 9.628 -2.080 8.258 1.00 0.00 4 PHE A N 6
ATOM 3297 C CA . PHE A 1 4 ? 9.238 -3.505 8.531 1.00 0.00 4 PHE A CA 6
ATOM 3298 C C . PHE A 1 4 ? 8.350 -4.055 7.411 1.00 0.00 4 PHE A C 6
ATOM 3299 O O . PHE A 1 4 ? 8.437 -5.210 7.042 1.00 0.00 4 PHE A O 6
ATOM 3316 N N . CYS A 1 5 ? 7.497 -3.234 6.876 1.00 0.00 5 CYS A N 6
ATOM 3317 C CA . CYS A 1 5 ? 6.586 -3.686 5.779 1.00 0.00 5 CYS A CA 6
ATOM 3318 C C . CYS A 1 5 ? 7.309 -3.626 4.423 1.00 0.00 5 CYS A C 6
ATOM 3319 O O . CYS A 1 5 ? 8.435 -3.172 4.328 1.00 0.00 5 CYS A O 6
ATOM 3326 N N . LYS A 1 6 ? 6.671 -4.081 3.370 1.00 0.00 6 LYS A N 6
ATOM 3327 C CA . LYS A 1 6 ? 7.320 -4.051 2.020 1.00 0.00 6 LYS A CA 6
ATOM 3328 C C . LYS A 1 6 ? 6.935 -2.771 1.271 1.00 0.00 6 LYS A C 6
ATOM 3329 O O . LYS A 1 6 ? 6.079 -2.021 1.700 1.00 0.00 6 LYS A O 6
ATOM 3348 N N . ALA A 1 7 ? 7.577 -2.515 0.169 1.00 0.00 7 ALA A N 6
ATOM 3349 C CA . ALA A 1 7 ? 7.295 -1.267 -0.610 1.00 0.00 7 ALA A CA 6
ATOM 3350 C C . ALA A 1 7 ? 6.067 -1.420 -1.509 1.00 0.00 7 ALA A C 6
ATOM 3351 O O . ALA A 1 7 ? 5.285 -2.348 -1.378 1.00 0.00 7 ALA A O 6
ATOM 3358 N N . ASP A 1 8 ? 5.895 -0.496 -2.415 1.00 0.00 8 ASP A N 6
ATOM 3359 C CA . ASP A 1 8 ? 4.726 -0.543 -3.340 1.00 0.00 8 ASP A CA 6
ATOM 3360 C C . ASP A 1 8 ? 4.992 -1.512 -4.497 1.00 0.00 8 ASP A C 6
ATOM 3361 O O . ASP A 1 8 ? 6.038 -2.126 -4.577 1.00 0.00 8 ASP A O 6
ATOM 3370 N N . GLU A 1 9 ? 4.021 -1.675 -5.365 1.00 0.00 9 GLU A N 6
ATOM 3371 C CA . GLU A 1 9 ? 4.135 -2.615 -6.529 1.00 0.00 9 GLU A CA 6
ATOM 3372 C C . GLU A 1 9 ? 4.085 -4.073 -6.056 1.00 0.00 9 GLU A C 6
ATOM 3373 O O . GLU A 1 9 ? 3.460 -4.904 -6.670 1.00 0.00 9 GLU A O 6
ATOM 3385 N N . LYS A 1 10 ? 4.717 -4.384 -4.958 1.00 0.00 10 LYS A N 6
ATOM 3386 C CA . LYS A 1 10 ? 4.709 -5.783 -4.435 1.00 0.00 10 LYS A CA 6
ATOM 3387 C C . LYS A 1 10 ? 3.269 -6.296 -4.301 1.00 0.00 10 LYS A C 6
ATOM 3388 O O . LYS A 1 10 ? 2.536 -5.861 -3.435 1.00 0.00 10 LYS A O 6
ATOM 3422 N N . CYS A 1 12 ? 0.363 -8.627 -3.232 1.00 0.00 12 CYS A N 6
ATOM 3423 C CA . CYS A 1 12 ? 0.171 -9.521 -2.058 1.00 0.00 12 CYS A CA 6
ATOM 3424 C C . CYS A 1 12 ? -1.319 -9.557 -1.660 1.00 0.00 12 CYS A C 6
ATOM 3425 O O . CYS A 1 12 ? -2.157 -9.020 -2.359 1.00 0.00 12 CYS A O 6
ATOM 3432 N N . GLU A 1 13 ? -1.660 -10.205 -0.565 1.00 0.00 13 GLU A N 6
ATOM 3433 C CA 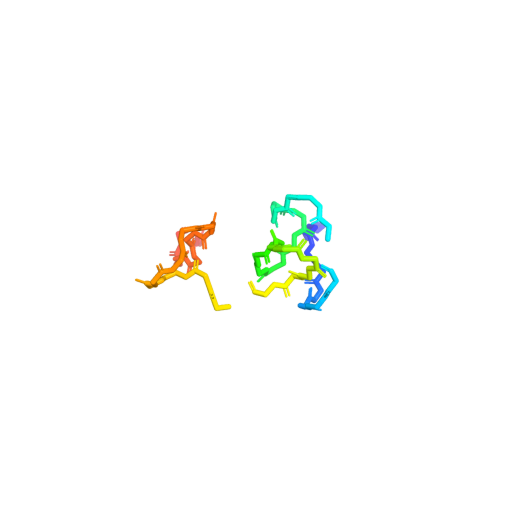. GLU A 1 13 ? -3.102 -10.299 -0.145 1.00 0.00 13 GLU A CA 6
ATOM 3434 C C . GLU A 1 13 ? -3.497 -9.236 0.897 1.00 0.00 13 GLU A C 6
ATOM 3435 O O . GLU A 1 13 ? -4.649 -8.852 0.981 1.00 0.00 13 GLU A O 6
ATOM 3447 N N . TYR A 1 14 ? -2.586 -8.782 1.715 1.00 0.00 14 TYR A N 6
ATOM 3448 C CA . TYR A 1 14 ? -2.970 -7.776 2.765 1.00 0.00 14 TYR A CA 6
ATOM 3449 C C . TYR A 1 14 ? -2.111 -6.510 2.695 1.00 0.00 14 TYR A C 6
ATOM 3450 O O . TYR A 1 14 ? -1.060 -6.481 2.086 1.00 0.00 14 TYR A O 6
ATOM 3468 N N . HIS A 1 15 ? -2.558 -5.458 3.327 1.00 0.00 15 HIS A N 6
ATOM 3469 C CA . HIS A 1 15 ? -1.766 -4.180 3.320 1.00 0.00 15 HIS A CA 6
ATOM 3470 C C . HIS A 1 15 ? -0.940 -4.084 4.597 1.00 0.00 15 HIS A C 6
ATOM 3471 O O . HIS A 1 15 ? 0.124 -3.503 4.601 1.00 0.00 15 HIS A O 6
ATOM 3485 N N . ALA A 1 16 ? -1.429 -4.648 5.682 1.00 0.00 16 ALA A N 6
ATOM 3486 C CA . ALA A 1 16 ? -0.670 -4.592 6.980 1.00 0.00 16 ALA A CA 6
ATOM 3487 C C . ALA A 1 16 ? 0.829 -4.896 6.776 1.00 0.00 16 ALA A C 6
ATOM 3488 O O . ALA A 1 16 ? 1.681 -4.198 7.281 1.00 0.00 16 ALA A O 6
ATOM 3495 N N . ASP A 1 17 ? 1.148 -5.934 6.043 1.00 0.00 17 ASP A N 6
ATOM 3496 C CA . ASP A 1 17 ? 2.595 -6.289 5.807 1.00 0.00 17 ASP A CA 6
ATOM 3497 C C . ASP A 1 17 ? 3.241 -5.357 4.774 1.00 0.00 17 ASP A C 6
ATOM 3498 O O . ASP A 1 17 ? 4.447 -5.320 4.629 1.00 0.00 17 ASP A O 6
ATOM 3507 N N . CYS A 1 18 ? 2.451 -4.611 4.050 1.00 0.00 18 CYS A N 6
ATOM 3508 C CA . CYS A 1 18 ? 3.002 -3.692 3.014 1.00 0.00 18 CYS A CA 6
ATOM 3509 C C . CYS A 1 18 ? 3.092 -2.264 3.555 1.00 0.00 18 CYS A C 6
ATOM 3510 O O . CYS A 1 18 ? 2.305 -1.856 4.390 1.00 0.00 18 CYS A O 6
ATOM 3517 N N . CYS A 1 19 ? 4.038 -1.491 3.083 1.00 0.00 19 CYS A N 6
ATOM 3518 C CA . CYS A 1 19 ? 4.163 -0.074 3.565 1.00 0.00 19 CYS A CA 6
ATOM 3519 C C . CYS A 1 19 ? 3.124 0.832 2.870 1.00 0.00 19 CYS A C 6
ATOM 3520 O O . CYS A 1 19 ? 3.141 2.039 3.017 1.00 0.00 19 CYS A O 6
ATOM 3527 N N . ASN A 1 20 ? 2.214 0.256 2.127 1.00 0.00 20 ASN A N 6
ATOM 3528 C CA . ASN A 1 20 ? 1.162 1.059 1.435 1.00 0.00 20 ASN A CA 6
ATOM 3529 C C . ASN A 1 20 ? -0.151 0.268 1.501 1.00 0.00 20 ASN A C 6
ATOM 3530 O O . ASN A 1 20 ? -0.545 -0.192 2.555 1.00 0.00 20 ASN A O 6
ATOM 3541 N N . CYS A 1 21 ? -0.813 0.069 0.391 1.00 0.00 21 CYS A N 6
ATOM 3542 C CA . CYS A 1 21 ? -2.077 -0.717 0.408 1.00 0.00 21 CYS A CA 6
ATOM 3543 C C . CYS A 1 21 ? -2.022 -1.818 -0.659 1.00 0.00 21 CYS A C 6
ATOM 3544 O O . CYS A 1 21 ? -1.880 -1.549 -1.841 1.00 0.00 21 CYS A O 6
ATOM 3551 N N . CYS A 1 22 ? -2.139 -3.055 -0.262 1.00 0.00 22 CYS A N 6
ATOM 3552 C CA . CYS A 1 22 ? -2.103 -4.157 -1.269 1.00 0.00 22 CYS A CA 6
ATOM 3553 C C . CYS A 1 22 ? -3.465 -4.257 -1.949 1.00 0.00 22 CYS A C 6
ATOM 3554 O O . CYS A 1 22 ? -4.492 -4.243 -1.295 1.00 0.00 22 CYS A O 6
ATOM 3561 N N . LEU A 1 23 ? -3.488 -4.334 -3.249 1.00 0.00 23 LEU A N 6
ATOM 3562 C CA . LEU A 1 23 ? -4.795 -4.406 -3.962 1.00 0.00 23 LEU A CA 6
ATOM 3563 C C . LEU A 1 23 ? -4.790 -5.535 -4.991 1.00 0.00 23 LEU A C 6
ATOM 3564 O O . LEU A 1 23 ? -3.902 -6.364 -4.981 1.00 0.00 23 LEU A O 6
ATOM 3580 N N . SER A 1 24 ? -5.785 -5.556 -5.859 1.00 0.00 24 SER A N 6
ATOM 3581 C CA . SER A 1 24 ? -5.926 -6.614 -6.922 1.00 0.00 24 SER A CA 6
ATOM 3582 C C . SER A 1 24 ? -4.657 -7.455 -7.112 1.00 0.00 24 SER A C 6
ATOM 3583 O O . SER A 1 24 ? -4.675 -8.658 -6.924 1.00 0.00 24 SER A O 6
ATOM 3591 N N . GLY A 1 25 ? -3.562 -6.840 -7.481 1.00 0.00 25 GLY A N 6
ATOM 3592 C CA . GLY A 1 25 ? -2.305 -7.615 -7.675 1.00 0.00 25 GLY A CA 6
ATOM 3593 C C . GLY A 1 25 ? -1.087 -6.697 -7.577 1.00 0.00 25 GLY A C 6
ATOM 3594 O O . GLY A 1 25 ? -0.209 -6.755 -8.409 1.00 0.00 25 GLY A O 6
ATOM 3598 N N . ILE A 1 26 ? -1.016 -5.858 -6.571 1.00 0.00 26 ILE A N 6
ATOM 3599 C CA . ILE A 1 26 ? 0.171 -4.948 -6.434 1.00 0.00 26 ILE A CA 6
ATOM 3600 C C . ILE A 1 26 ? 0.042 -4.047 -5.194 1.00 0.00 26 ILE A C 6
ATOM 3601 O O . ILE A 1 26 ? -1.041 -3.624 -4.827 1.00 0.00 26 ILE A O 6
ATOM 3617 N N . CYS A 1 27 ? 1.141 -3.749 -4.554 1.00 0.00 27 CYS A N 6
ATOM 3618 C CA . CYS A 1 27 ? 1.102 -2.854 -3.354 1.00 0.00 27 CYS A CA 6
ATOM 3619 C C . CYS A 1 27 ? 0.998 -1.395 -3.820 1.00 0.00 27 CYS A C 6
ATOM 3620 O O . CYS A 1 27 ? 1.954 -0.819 -4.285 1.00 0.00 27 CYS A O 6
ATOM 3627 N N . ALA A 1 28 ? -0.156 -0.800 -3.720 1.00 0.00 28 ALA A N 6
ATOM 3628 C CA . ALA A 1 28 ? -0.311 0.620 -4.183 1.00 0.00 28 ALA A CA 6
ATOM 3629 C C . ALA A 1 28 ? -0.737 1.531 -3.024 1.00 0.00 28 ALA A C 6
ATOM 3630 O O . ALA A 1 28 ? -1.146 1.056 -1.984 1.00 0.00 28 ALA A O 6
ATOM 3652 N N . SER A 1 30 ? -3.097 4.380 -1.054 1.00 0.00 30 SER A N 6
ATOM 3653 C CA . SER A 1 30 ? -4.582 4.549 -0.953 1.00 0.00 30 SER A CA 6
ATOM 3654 C C . SER A 1 30 ? -4.949 5.146 0.406 1.00 0.00 30 SER A C 6
ATOM 3655 O O . SER A 1 30 ? -4.538 4.649 1.434 1.00 0.00 30 SER A O 6
ATOM 3663 N N . THR A 1 31 ? -5.712 6.209 0.416 1.00 0.00 31 THR A N 6
ATOM 3664 C CA . THR A 1 31 ? -6.107 6.848 1.709 1.00 0.00 31 THR A CA 6
ATOM 3665 C C . THR A 1 31 ? -7.282 6.099 2.361 1.00 0.00 31 THR A C 6
ATOM 3666 O O . THR A 1 31 ? -7.179 5.649 3.484 1.00 0.00 31 THR A O 6
ATOM 3677 N N . ASN A 1 32 ? -8.400 5.965 1.678 1.00 0.00 32 ASN A N 6
ATOM 3678 C CA . ASN A 1 32 ? -9.572 5.242 2.297 1.00 0.00 32 ASN A CA 6
ATOM 3679 C C . ASN A 1 32 ? -10.722 5.019 1.300 1.00 0.00 32 ASN A C 6
ATOM 3680 O O . ASN A 1 32 ? -11.480 4.080 1.439 1.00 0.00 32 ASN A O 6
ATOM 3691 N N . TRP A 1 33 ? -10.870 5.879 0.316 1.00 0.00 33 TRP A N 6
ATOM 3692 C CA . TRP A 1 33 ? -11.987 5.735 -0.699 1.00 0.00 33 TRP A CA 6
ATOM 3693 C C . TRP A 1 33 ? -12.223 4.266 -1.109 1.00 0.00 33 TRP A C 6
ATOM 3694 O O . TRP A 1 33 ? -13.340 3.874 -1.396 1.00 0.00 33 TRP A O 6
ATOM 3715 N N . ILE A 1 34 ? -11.198 3.456 -1.149 1.00 0.00 34 ILE A N 6
ATOM 3716 C CA . ILE A 1 34 ? -11.387 2.025 -1.542 1.00 0.00 34 ILE A CA 6
ATOM 3717 C C . ILE A 1 34 ? -10.861 1.082 -0.446 1.00 0.00 34 ILE A C 6
ATOM 3718 O O . ILE A 1 34 ? -11.325 -0.032 -0.304 1.00 0.00 34 ILE A O 6
ATOM 3734 N N . LEU A 1 35 ? -9.889 1.518 0.321 1.00 0.00 35 LEU A N 6
ATOM 3735 C CA . LEU A 1 35 ? -9.327 0.644 1.390 1.00 0.00 35 LEU A CA 6
ATOM 3736 C C . LEU A 1 35 ? -9.599 1.246 2.773 1.00 0.00 35 LEU A C 6
ATOM 3737 O O . LEU A 1 35 ? -8.925 2.174 3.180 1.00 0.00 35 LEU A O 6
ATOM 3753 N N . PRO A 1 36 ? -10.575 0.687 3.452 1.00 0.00 36 PRO A N 6
ATOM 3754 C CA . PRO A 1 36 ? -10.934 1.182 4.805 1.00 0.00 36 PRO A CA 6
ATOM 3755 C C . PRO A 1 36 ? -9.848 0.817 5.825 1.00 0.00 36 PRO A C 6
ATOM 3756 O O . PRO A 1 36 ? -9.469 1.625 6.651 1.00 0.00 36 PRO A O 6
ATOM 3767 N N . GLY A 1 37 ? -9.345 -0.395 5.776 1.00 0.00 37 GLY A N 6
ATOM 3768 C CA . GLY A 1 37 ? -8.289 -0.814 6.751 1.00 0.00 37 GLY A CA 6
ATOM 3769 C C . GLY A 1 37 ? -6.902 -0.601 6.152 1.00 0.00 37 GLY A C 6
ATOM 3770 O O . GLY A 1 37 ? -6.140 -1.535 5.988 1.00 0.00 37 GLY A O 6
ATOM 3774 N N . CYS A 1 38 ? -6.560 0.618 5.832 1.00 0.00 38 CYS A N 6
ATOM 3775 C CA . CYS A 1 38 ? -5.209 0.898 5.252 1.00 0.00 38 CYS A CA 6
ATOM 3776 C C . CYS A 1 38 ? -4.809 2.348 5.539 1.00 0.00 38 CYS A C 6
ATOM 3777 O O . CYS A 1 38 ? -5.514 3.273 5.187 1.00 0.00 38 CYS A O 6
ATOM 3784 N N . SER A 1 39 ? -3.687 2.552 6.184 1.00 0.00 39 SER A N 6
ATOM 3785 C CA . SER A 1 39 ? -3.245 3.945 6.495 1.00 0.00 39 SER A CA 6
ATOM 3786 C C . SER A 1 39 ? -1.736 4.094 6.248 1.00 0.00 39 SER A C 6
ATOM 3787 O O . SER A 1 39 ? -0.919 3.506 6.938 1.00 0.00 39 SER A O 6
ATOM 3795 N N . THR A 1 40 ? -1.355 4.887 5.286 1.00 0.00 40 THR A N 6
ATOM 3796 C CA . THR A 1 40 ? 0.098 5.088 5.008 1.00 0.00 40 THR A CA 6
ATOM 3797 C C . THR A 1 40 ? 0.663 6.127 5.987 1.00 0.00 40 THR A C 6
ATOM 3798 O O . THR A 1 40 ? 1.205 7.142 5.589 1.00 0.00 40 THR A O 6
ATOM 3809 N N . SER A 1 41 ? 0.526 5.890 7.264 1.00 0.00 41 SER A N 6
ATOM 3810 C CA . SER A 1 41 ? 1.039 6.868 8.270 1.00 0.00 41 SER A CA 6
ATOM 3811 C C . SER A 1 41 ? 2.343 6.355 8.911 1.00 0.00 41 SER A C 6
ATOM 3812 O O . SER A 1 41 ? 3.421 6.556 8.377 1.00 0.00 41 SER A O 6
ATOM 3820 N N . SER A 1 42 ? 2.259 5.695 10.043 1.00 0.00 42 SER A N 6
ATOM 3821 C CA . SER A 1 42 ? 3.495 5.176 10.708 1.00 0.00 42 SER A CA 6
ATOM 3822 C C . SER A 1 42 ? 3.124 4.294 11.910 1.00 0.00 42 SER A C 6
ATOM 3823 O O . SER A 1 42 ? 1.963 4.002 12.138 1.00 0.00 42 SER A O 6
ATOM 3831 N N . PHE A 1 43 ? 4.097 3.881 12.685 1.00 0.00 43 PHE A N 6
ATOM 3832 C CA . PHE A 1 43 ? 3.807 3.030 13.877 1.00 0.00 43 PHE A CA 6
ATOM 3833 C C . PHE A 1 43 ? 4.646 3.513 15.065 1.00 0.00 43 PHE A C 6
ATOM 3834 O O . PHE A 1 43 ? 4.112 3.988 16.047 1.00 0.00 43 PHE A O 6
ATOM 3871 N N . LYS A 1 45 ? 7.860 5.964 16.796 1.00 0.00 45 LYS A N 6
ATOM 3872 C CA . LYS A 1 45 ? 7.893 7.446 16.992 1.00 0.00 45 LYS A CA 6
ATOM 3873 C C . LYS A 1 45 ? 9.227 8.008 16.484 1.00 0.00 45 LYS A C 6
ATOM 3874 O O . LYS A 1 45 ? 10.044 8.474 17.259 1.00 0.00 45 LYS A O 6
ATOM 3893 N N . ILE A 1 46 ? 9.453 7.963 15.197 1.00 0.00 46 ILE A N 6
ATOM 3894 C CA . ILE A 1 46 ? 10.739 8.485 14.629 1.00 0.00 46 ILE A CA 6
ATOM 3895 C C . ILE A 1 46 ? 10.464 9.542 13.551 1.00 0.00 46 ILE A C 6
ATOM 3896 O O . ILE A 1 46 ? 9.311 9.875 13.344 1.00 0.00 46 ILE A O 6
ATOM 3913 N N . GLY A 1 1 ? 9.349 -4.315 17.669 1.00 0.00 1 GLY A N 7
ATOM 3914 C CA . GLY A 1 1 ? 10.378 -5.244 17.121 1.00 0.00 1 GLY A CA 7
ATOM 3915 C C . GLY A 1 1 ? 10.507 -5.038 15.609 1.00 0.00 1 GLY A C 7
ATOM 3916 O O . GLY A 1 1 ? 10.539 -3.915 15.145 1.00 0.00 1 GLY A O 7
ATOM 3937 N N . SER A 1 3 ? 9.251 -4.297 12.569 1.00 0.00 3 SER A N 7
ATOM 3938 C CA . SER A 1 3 ? 7.987 -3.777 11.966 1.00 0.00 3 SER A CA 7
ATOM 3939 C C . SER A 1 3 ? 8.275 -3.168 10.590 1.00 0.00 3 SER A C 7
ATOM 3940 O O . SER A 1 3 ? 8.433 -1.968 10.454 1.00 0.00 3 SER A O 7
ATOM 3948 N N . PHE A 1 4 ? 8.345 -3.982 9.569 1.00 0.00 4 PHE A N 7
ATOM 3949 C CA . PHE A 1 4 ? 8.614 -3.453 8.205 1.00 0.00 4 PHE A CA 7
ATOM 3950 C C . PHE A 1 4 ? 7.420 -3.770 7.298 1.00 0.00 4 PHE A C 7
ATOM 3951 O O . PHE A 1 4 ? 6.317 -3.962 7.771 1.00 0.00 4 PHE A O 7
ATOM 3968 N N . CYS A 1 5 ? 7.627 -3.831 6.012 1.00 0.00 5 CYS A N 7
ATOM 3969 C CA . CYS A 1 5 ? 6.498 -4.137 5.077 1.00 0.00 5 CYS A CA 7
ATOM 3970 C C . CYS A 1 5 ? 7.004 -4.197 3.634 1.00 0.00 5 CYS A C 7
ATOM 3971 O O . CYS A 1 5 ? 8.156 -3.923 3.356 1.00 0.00 5 CYS A O 7
ATOM 3978 N N . LYS A 1 6 ? 6.145 -4.531 2.710 1.00 0.00 6 LYS A N 7
ATOM 3979 C CA . LYS A 1 6 ? 6.563 -4.582 1.287 1.00 0.00 6 LYS A CA 7
ATOM 3980 C C . LYS A 1 6 ? 6.292 -3.220 0.652 1.00 0.00 6 LYS A C 7
ATOM 3981 O O . LYS A 1 6 ? 5.257 -2.612 0.882 1.00 0.00 6 LYS A O 7
ATOM 4000 N N . ALA A 1 7 ? 7.223 -2.737 -0.123 1.00 0.00 7 ALA A N 7
ATOM 4001 C CA . ALA A 1 7 ? 7.064 -1.407 -0.777 1.00 0.00 7 ALA A CA 7
ATOM 4002 C C . ALA A 1 7 ? 5.916 -1.432 -1.787 1.00 0.00 7 ALA A C 7
ATOM 4003 O O . ALA A 1 7 ? 5.188 -2.402 -1.907 1.00 0.00 7 ALA A O 7
ATOM 4010 N N . ASP A 1 8 ? 5.753 -0.360 -2.505 1.00 0.00 8 ASP A N 7
ATOM 4011 C CA . ASP A 1 8 ? 4.651 -0.283 -3.512 1.00 0.00 8 ASP A CA 7
ATOM 4012 C C . ASP A 1 8 ? 4.898 -1.250 -4.664 1.00 0.00 8 ASP A C 7
ATOM 4013 O O . ASP A 1 8 ? 5.973 -1.809 -4.802 1.00 0.00 8 ASP A O 7
ATOM 4022 N N . GLU A 1 9 ? 3.886 -1.478 -5.465 1.00 0.00 9 GLU A N 7
ATOM 4023 C CA . GLU A 1 9 ? 3.974 -2.432 -6.618 1.00 0.00 9 GLU A CA 7
ATOM 4024 C C . GLU A 1 9 ? 3.982 -3.882 -6.114 1.00 0.00 9 GLU A C 7
ATOM 4025 O O . GLU A 1 9 ? 3.333 -4.742 -6.674 1.00 0.00 9 GLU A O 7
ATOM 4037 N N . LYS A 1 10 ? 4.691 -4.147 -5.055 1.00 0.00 10 LYS A N 7
ATOM 4038 C CA . LYS A 1 10 ? 4.765 -5.533 -4.495 1.00 0.00 10 LYS A CA 7
ATOM 4039 C C . LYS A 1 10 ? 3.363 -6.096 -4.247 1.00 0.00 10 LYS A C 7
ATOM 4040 O O . LYS A 1 10 ? 2.674 -5.672 -3.335 1.00 0.00 10 LYS A O 7
ATOM 4074 N N . CYS A 1 12 ? 0.561 -8.580 -3.002 1.00 0.00 12 CYS A N 7
ATOM 4075 C CA . CYS A 1 12 ? 0.486 -9.472 -1.811 1.00 0.00 12 CYS A CA 7
ATOM 4076 C C . CYS A 1 12 ? -0.978 -9.735 -1.417 1.00 0.00 12 CYS A C 7
ATOM 4077 O O . CYS A 1 12 ? -1.890 -9.307 -2.095 1.00 0.00 12 CYS A O 7
ATOM 4084 N N . GLU A 1 13 ? -1.205 -10.462 -0.350 1.00 0.00 13 GLU A N 7
ATOM 4085 C CA . GLU A 1 13 ? -2.611 -10.788 0.062 1.00 0.00 13 GLU A CA 7
ATOM 4086 C C . GLU A 1 13 ? -3.291 -9.632 0.816 1.00 0.00 13 GLU A C 7
ATOM 4087 O O . GLU A 1 13 ? -4.386 -9.228 0.467 1.00 0.00 13 GLU A O 7
ATOM 4099 N N . TYR A 1 14 ? -2.690 -9.123 1.868 1.00 0.00 14 TYR A N 7
ATOM 4100 C CA . TYR A 1 14 ? -3.355 -8.028 2.652 1.00 0.00 14 TYR A CA 7
ATOM 4101 C C . TYR A 1 14 ? -2.541 -6.731 2.624 1.00 0.00 14 TYR A C 7
ATOM 4102 O O . TYR A 1 14 ? -1.396 -6.704 2.226 1.00 0.00 14 TYR A O 7
ATOM 4120 N N . HIS A 1 15 ? -3.127 -5.654 3.074 1.00 0.00 15 HIS A N 7
ATOM 4121 C CA . HIS A 1 15 ? -2.385 -4.345 3.105 1.00 0.00 15 HIS A CA 7
ATOM 4122 C C . HIS A 1 15 ? -1.569 -4.265 4.390 1.00 0.00 15 HIS A C 7
ATOM 4123 O O . HIS A 1 15 ? -0.512 -3.671 4.410 1.00 0.00 15 HIS A O 7
ATOM 4137 N N . ALA A 1 16 ? -2.054 -4.853 5.460 1.00 0.00 16 ALA A N 7
ATOM 4138 C CA . ALA A 1 16 ? -1.304 -4.806 6.764 1.00 0.00 16 ALA A CA 7
ATOM 4139 C C . ALA A 1 16 ? 0.196 -5.106 6.569 1.00 0.00 16 ALA A C 7
ATOM 4140 O O . ALA A 1 16 ? 1.039 -4.469 7.170 1.00 0.00 16 ALA A O 7
ATOM 4147 N N . ASP A 1 17 ? 0.538 -6.064 5.740 1.00 0.00 17 ASP A N 7
ATOM 4148 C CA . ASP A 1 17 ? 1.992 -6.383 5.526 1.00 0.00 17 ASP A CA 7
ATOM 4149 C C . ASP A 1 17 ? 2.601 -5.510 4.410 1.00 0.00 17 ASP A C 7
ATOM 4150 O O . ASP A 1 17 ? 3.745 -5.684 4.029 1.00 0.00 17 ASP A O 7
ATOM 4159 N N . CYS A 1 18 ? 1.860 -4.567 3.889 1.00 0.00 18 CYS A N 7
ATOM 4160 C CA . CYS A 1 18 ? 2.405 -3.686 2.814 1.00 0.00 18 CYS A CA 7
ATOM 4161 C C . CYS A 1 18 ? 2.745 -2.312 3.396 1.00 0.00 18 CYS A C 7
ATOM 4162 O O . CYS A 1 18 ? 2.138 -1.875 4.351 1.00 0.00 18 CYS A O 7
ATOM 4169 N N . CYS A 1 19 ? 3.705 -1.630 2.837 1.00 0.00 19 CYS A N 7
ATOM 4170 C CA . CYS A 1 19 ? 4.069 -0.279 3.372 1.00 0.00 19 CYS A CA 7
ATOM 4171 C C . CYS A 1 19 ? 2.957 0.740 3.075 1.00 0.00 19 CYS A C 7
ATOM 4172 O O . CYS A 1 19 ? 2.905 1.798 3.672 1.00 0.00 19 CYS A O 7
ATOM 4179 N N . ASN A 1 20 ? 2.060 0.420 2.171 1.00 0.00 20 ASN A N 7
ATOM 4180 C CA . ASN A 1 20 ? 0.936 1.352 1.851 1.00 0.00 20 ASN A CA 7
ATOM 4181 C C . ASN A 1 20 ? -0.370 0.546 1.795 1.00 0.00 20 ASN A C 7
ATOM 4182 O O . ASN A 1 20 ? -0.889 0.147 2.819 1.00 0.00 20 ASN A O 7
ATOM 4193 N N . CYS A 1 21 ? -0.898 0.271 0.628 1.00 0.00 21 CYS A N 7
ATOM 4194 C CA . CYS A 1 21 ? -2.158 -0.529 0.557 1.00 0.00 21 CYS A CA 7
ATOM 4195 C C . CYS A 1 21 ? -2.048 -1.627 -0.516 1.00 0.00 21 CYS A C 7
ATOM 4196 O O . CYS A 1 21 ? -1.949 -1.351 -1.696 1.00 0.00 21 CYS A O 7
ATOM 4203 N N . CYS A 1 22 ? -2.079 -2.870 -0.113 1.00 0.00 22 CYS A N 7
ATOM 4204 C CA . CYS A 1 22 ? -1.995 -3.992 -1.101 1.00 0.00 22 CYS A CA 7
ATOM 4205 C C . CYS A 1 22 ? -3.363 -4.186 -1.746 1.00 0.00 22 CYS A C 7
ATOM 4206 O O . CYS A 1 22 ? -4.301 -4.596 -1.094 1.00 0.00 22 CYS A O 7
ATOM 4213 N N . LEU A 1 23 ? -3.490 -3.892 -3.007 1.00 0.00 23 LEU A N 7
ATOM 4214 C CA . LEU A 1 23 ? -4.815 -4.059 -3.672 1.00 0.00 23 LEU A CA 7
ATOM 4215 C C . LEU A 1 23 ? -4.851 -5.372 -4.463 1.00 0.00 23 LEU A C 7
ATOM 4216 O O . LEU A 1 23 ? -3.955 -6.187 -4.343 1.00 0.00 23 LEU A O 7
ATOM 4232 N N . SER A 1 24 ? -5.890 -5.568 -5.251 1.00 0.00 24 SER A N 7
ATOM 4233 C CA . SER A 1 24 ? -6.064 -6.824 -6.069 1.00 0.00 24 SER A CA 7
ATOM 4234 C C . SER A 1 24 ? -4.756 -7.609 -6.233 1.00 0.00 24 SER A C 7
ATOM 4235 O O . SER A 1 24 ? -4.658 -8.748 -5.817 1.00 0.00 24 SER A O 7
ATOM 4243 N N . GLY A 1 25 ? -3.755 -7.018 -6.828 1.00 0.00 25 GLY A N 7
ATOM 4244 C CA . GLY A 1 25 ? -2.472 -7.752 -7.003 1.00 0.00 25 GLY A CA 7
ATOM 4245 C C . GLY A 1 25 ? -1.297 -6.779 -7.083 1.00 0.00 25 GLY A C 7
ATOM 4246 O O . GLY A 1 25 ? -0.515 -6.840 -8.004 1.00 0.00 25 GLY A O 7
ATOM 4250 N N . ILE A 1 26 ? -1.153 -5.888 -6.121 1.00 0.00 26 ILE A N 7
ATOM 4251 C CA . ILE A 1 26 ? 0.001 -4.926 -6.147 1.00 0.00 26 ILE A CA 7
ATOM 4252 C C . ILE A 1 26 ? -0.044 -3.979 -4.937 1.00 0.00 26 ILE A C 7
ATOM 4253 O O . ILE A 1 26 ? -1.100 -3.550 -4.504 1.00 0.00 26 ILE A O 7
ATOM 4269 N N . CYS A 1 27 ? 1.101 -3.657 -4.388 1.00 0.00 27 CYS A N 7
ATOM 4270 C CA . CYS A 1 27 ? 1.137 -2.728 -3.219 1.00 0.00 27 CYS A CA 7
ATOM 4271 C C . CYS A 1 27 ? 0.978 -1.290 -3.715 1.00 0.00 27 CYS A C 7
ATOM 4272 O O . CYS A 1 27 ? 1.862 -0.739 -4.333 1.00 0.00 27 CYS A O 7
ATOM 4279 N N . ALA A 1 28 ? -0.147 -0.685 -3.479 1.00 0.00 28 ALA A N 7
ATOM 4280 C CA . ALA A 1 28 ? -0.354 0.714 -3.968 1.00 0.00 28 ALA A CA 7
ATOM 4281 C C . ALA A 1 28 ? -0.319 1.721 -2.819 1.00 0.00 28 ALA A C 7
ATOM 4282 O O . ALA A 1 28 ? -0.675 1.399 -1.699 1.00 0.00 28 ALA A O 7
ATOM 4304 N N . SER A 1 30 ? -2.198 4.377 -2.615 1.00 0.00 30 SER 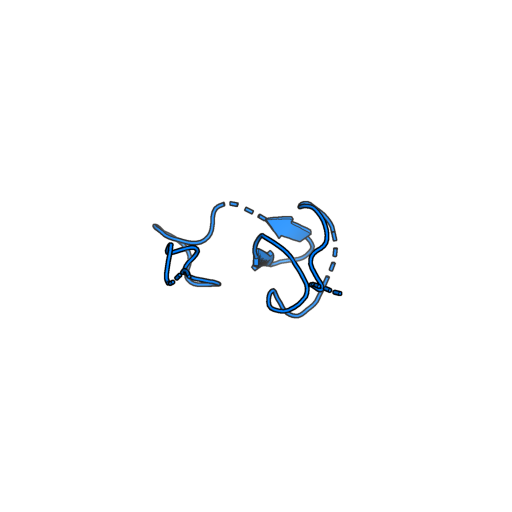A N 7
ATOM 4305 C CA . SER A 1 30 ? -3.585 4.847 -2.292 1.00 0.00 30 SER A CA 7
ATOM 4306 C C . SER A 1 30 ? -4.045 4.250 -0.955 1.00 0.00 30 SER A C 7
ATOM 4307 O O . SER A 1 30 ? -4.144 3.043 -0.811 1.00 0.00 30 SER A O 7
ATOM 4315 N N . THR A 1 31 ? -4.314 5.081 0.019 1.00 0.00 31 THR A N 7
ATOM 4316 C CA . THR A 1 31 ? -4.752 4.567 1.351 1.00 0.00 31 THR A CA 7
ATOM 4317 C C . THR A 1 31 ? -6.286 4.617 1.475 1.00 0.00 31 THR A C 7
ATOM 4318 O O . THR A 1 31 ? -7.005 4.477 0.499 1.00 0.00 31 THR A O 7
ATOM 4329 N N . ASN A 1 32 ? -6.783 4.819 2.668 1.00 0.00 32 ASN A N 7
ATOM 4330 C CA . ASN A 1 32 ? -8.266 4.877 2.881 1.00 0.00 32 ASN A CA 7
ATOM 4331 C C . ASN A 1 32 ? -8.854 6.230 2.433 1.00 0.00 32 ASN A C 7
ATOM 4332 O O . ASN A 1 32 ? -10.048 6.438 2.522 1.00 0.00 32 ASN A O 7
ATOM 4343 N N . TRP A 1 33 ? -8.040 7.152 1.967 1.00 0.00 33 TRP A N 7
ATOM 4344 C CA . TRP A 1 33 ? -8.590 8.482 1.538 1.00 0.00 33 TRP A CA 7
ATOM 4345 C C . TRP A 1 33 ? -9.740 8.306 0.524 1.00 0.00 33 TRP A C 7
ATOM 4346 O O . TRP A 1 33 ? -10.683 9.074 0.520 1.00 0.00 33 TRP A O 7
ATOM 4367 N N . ILE A 1 34 ? -9.687 7.294 -0.304 1.00 0.00 34 ILE A N 7
ATOM 4368 C CA . ILE A 1 34 ? -10.798 7.054 -1.282 1.00 0.00 34 ILE A CA 7
ATOM 4369 C C . ILE A 1 34 ? -11.255 5.586 -1.209 1.00 0.00 34 ILE A C 7
ATOM 4370 O O . ILE A 1 34 ? -12.420 5.287 -1.361 1.00 0.00 34 ILE A O 7
ATOM 4386 N N . LEU A 1 35 ? -10.337 4.677 -0.980 1.00 0.00 35 LEU A N 7
ATOM 4387 C CA . LEU A 1 35 ? -10.704 3.238 -0.896 1.00 0.00 35 LEU A CA 7
ATOM 4388 C C . LEU A 1 35 ? -10.767 2.816 0.580 1.00 0.00 35 LEU A C 7
ATOM 4389 O O . LEU A 1 35 ? -9.747 2.654 1.221 1.00 0.00 35 LEU A O 7
ATOM 4405 N N . PRO A 1 36 ? -11.972 2.652 1.081 1.00 0.00 36 PRO A N 7
ATOM 4406 C CA . PRO A 1 36 ? -12.158 2.247 2.503 1.00 0.00 36 PRO A CA 7
ATOM 4407 C C . PRO A 1 36 ? -11.791 0.764 2.694 1.00 0.00 36 PRO A C 7
ATOM 4408 O O . PRO A 1 36 ? -12.585 -0.021 3.180 1.00 0.00 36 PRO A O 7
ATOM 4419 N N . GLY A 1 37 ? -10.597 0.376 2.313 1.00 0.00 37 GLY A N 7
ATOM 4420 C CA . GLY A 1 37 ? -10.182 -1.050 2.464 1.00 0.00 37 GLY A CA 7
ATOM 4421 C C . GLY A 1 37 ? -8.978 -1.167 3.404 1.00 0.00 37 GLY A C 7
ATOM 4422 O O . GLY A 1 37 ? -8.850 -2.133 4.135 1.00 0.00 37 GLY A O 7
ATOM 4426 N N . CYS A 1 38 ? -8.084 -0.204 3.401 1.00 0.00 38 CYS A N 7
ATOM 4427 C CA . CYS A 1 38 ? -6.894 -0.295 4.308 1.00 0.00 38 CYS A CA 7
ATOM 4428 C C . CYS A 1 38 ? -6.689 1.011 5.086 1.00 0.00 38 CYS A C 7
ATOM 4429 O O . CYS A 1 38 ? -6.343 2.036 4.528 1.00 0.00 38 CYS A O 7
ATOM 4436 N N . SER A 1 39 ? -6.891 0.969 6.375 1.00 0.00 39 SER A N 7
ATOM 4437 C CA . SER A 1 39 ? -6.698 2.189 7.215 1.00 0.00 39 SER A CA 7
ATOM 4438 C C . SER A 1 39 ? -5.200 2.498 7.337 1.00 0.00 39 SER A C 7
ATOM 4439 O O . SER A 1 39 ? -4.380 1.603 7.372 1.00 0.00 39 SER A O 7
ATOM 4447 N N . THR A 1 40 ? -4.837 3.754 7.396 1.00 0.00 40 THR A N 7
ATOM 4448 C CA . THR A 1 40 ? -3.389 4.113 7.515 1.00 0.00 40 THR A CA 7
ATOM 4449 C C . THR A 1 40 ? -3.208 5.192 8.602 1.00 0.00 40 THR A C 7
ATOM 4450 O O . THR A 1 40 ? -2.545 4.977 9.595 1.00 0.00 40 THR A O 7
ATOM 4461 N N . SER A 1 41 ? -3.802 6.346 8.418 1.00 0.00 41 SER A N 7
ATOM 4462 C CA . SER A 1 41 ? -3.681 7.439 9.431 1.00 0.00 41 SER A CA 7
ATOM 4463 C C . SER A 1 41 ? -4.721 8.526 9.138 1.00 0.00 41 SER A C 7
ATOM 4464 O O . SER A 1 41 ? -4.681 9.168 8.107 1.00 0.00 41 SER A O 7
ATOM 4472 N N . SER A 1 42 ? -5.652 8.732 10.030 1.00 0.00 42 SER A N 7
ATOM 4473 C CA . SER A 1 42 ? -6.696 9.772 9.793 1.00 0.00 42 SER A CA 7
ATOM 4474 C C . SER A 1 42 ? -6.709 10.809 10.926 1.00 0.00 42 SER A C 7
ATOM 4475 O O . SER A 1 42 ? -7.756 11.264 11.342 1.00 0.00 42 SER A O 7
ATOM 4483 N N . PHE A 1 43 ? -5.557 11.190 11.422 1.00 0.00 43 PHE A N 7
ATOM 4484 C CA . PHE A 1 43 ? -5.514 12.202 12.528 1.00 0.00 43 PHE A CA 7
ATOM 4485 C C . PHE A 1 43 ? -5.830 13.604 11.987 1.00 0.00 43 PHE A C 7
ATOM 4486 O O . PHE A 1 43 ? -6.630 14.325 12.555 1.00 0.00 43 PHE A O 7
ATOM 4523 N N . LYS A 1 45 ? -4.615 14.685 8.114 1.00 0.00 45 LYS A N 7
ATOM 4524 C CA . LYS A 1 45 ? -3.737 14.835 6.900 1.00 0.00 45 LYS A CA 7
ATOM 4525 C C . LYS A 1 45 ? -3.760 16.276 6.356 1.00 0.00 45 LYS A C 7
ATOM 4526 O O . LYS A 1 45 ? -4.781 16.936 6.351 1.00 0.00 45 LYS A O 7
ATOM 4545 N N . ILE A 1 46 ? -2.636 16.748 5.887 1.00 0.00 46 ILE A N 7
ATOM 4546 C CA . ILE A 1 46 ? -2.567 18.131 5.329 1.00 0.00 46 ILE A CA 7
ATOM 4547 C C . ILE A 1 46 ? -2.272 18.074 3.815 1.00 0.00 46 ILE A C 7
ATOM 4548 O O . ILE A 1 46 ? -1.824 19.061 3.267 1.00 0.00 46 ILE A O 7
ATOM 4565 N N . GLY A 1 1 ? 4.072 -4.547 9.108 1.00 0.00 1 GLY A N 8
ATOM 4566 C CA . GLY A 1 1 ? 5.480 -5.030 9.169 1.00 0.00 1 GLY A CA 8
ATOM 4567 C C . GLY A 1 1 ? 6.430 -3.878 8.841 1.00 0.00 1 GLY A C 8
ATOM 4568 O O . GLY A 1 1 ? 6.886 -3.747 7.724 1.00 0.00 1 GLY A O 8
ATOM 4589 N N . SER A 1 3 ? 9.434 -3.423 10.186 1.00 0.00 3 SER A N 8
ATOM 4590 C CA . SER A 1 3 ? 10.831 -3.930 10.059 1.00 0.00 3 SER A CA 8
ATOM 4591 C C . SER A 1 3 ? 10.985 -4.736 8.768 1.00 0.00 3 SER A C 8
ATOM 4592 O O . SER A 1 3 ? 12.039 -5.271 8.481 1.00 0.00 3 SER A O 8
ATOM 4600 N N . PHE A 1 4 ? 9.944 -4.828 7.985 1.00 0.00 4 PHE A N 8
ATOM 4601 C CA . PHE A 1 4 ? 10.034 -5.600 6.713 1.00 0.00 4 PHE A CA 8
ATOM 4602 C C . PHE A 1 4 ? 8.760 -5.405 5.887 1.00 0.00 4 PHE A C 8
ATOM 4603 O O . PHE A 1 4 ? 8.136 -6.355 5.458 1.00 0.00 4 PHE A O 8
ATOM 4620 N N . CYS A 1 5 ? 8.370 -4.181 5.660 1.00 0.00 5 CYS A N 8
ATOM 4621 C CA . CYS A 1 5 ? 7.136 -3.928 4.861 1.00 0.00 5 CYS A CA 8
ATOM 4622 C C . CYS A 1 5 ? 7.420 -4.128 3.372 1.00 0.00 5 CYS A C 8
ATOM 4623 O O . CYS A 1 5 ? 8.491 -4.553 2.984 1.00 0.00 5 CYS A O 8
ATOM 4630 N N . LYS A 1 6 ? 6.470 -3.823 2.532 1.00 0.00 6 LYS A N 8
ATOM 4631 C CA . LYS A 1 6 ? 6.686 -3.991 1.068 1.00 0.00 6 LYS A CA 8
ATOM 4632 C C . LYS A 1 6 ? 6.452 -2.658 0.351 1.00 0.00 6 LYS A C 8
ATOM 4633 O O . LYS A 1 6 ? 5.452 -1.999 0.555 1.00 0.00 6 LYS A O 8
ATOM 4652 N N . ALA A 1 7 ? 7.367 -2.255 -0.487 1.00 0.00 7 ALA A N 8
ATOM 4653 C CA . ALA A 1 7 ? 7.194 -0.966 -1.210 1.00 0.00 7 ALA A CA 8
ATOM 4654 C C . ALA A 1 7 ? 5.900 -0.995 -2.023 1.00 0.00 7 ALA A C 8
ATOM 4655 O O . ALA A 1 7 ? 4.972 -1.714 -1.708 1.00 0.00 7 ALA A O 8
ATOM 4662 N N . ASP A 1 8 ? 5.831 -0.221 -3.068 1.00 0.00 8 ASP A N 8
ATOM 4663 C CA . ASP A 1 8 ? 4.599 -0.207 -3.899 1.00 0.00 8 ASP A CA 8
ATOM 4664 C C . ASP A 1 8 ? 4.711 -1.231 -5.024 1.00 0.00 8 ASP A C 8
ATOM 4665 O O . ASP A 1 8 ? 5.767 -1.776 -5.278 1.00 0.00 8 ASP A O 8
ATOM 4674 N N . GLU A 1 9 ? 3.625 -1.509 -5.691 1.00 0.00 9 GLU A N 8
ATOM 4675 C CA . GLU A 1 9 ? 3.654 -2.511 -6.793 1.00 0.00 9 GLU A CA 8
ATOM 4676 C C . GLU A 1 9 ? 3.748 -3.924 -6.211 1.00 0.00 9 GLU A C 8
ATOM 4677 O O . GLU A 1 9 ? 3.161 -4.853 -6.721 1.00 0.00 9 GLU A O 8
ATOM 4689 N N . LYS A 1 10 ? 4.473 -4.086 -5.138 1.00 0.00 10 LYS A N 8
ATOM 4690 C CA . LYS A 1 10 ? 4.602 -5.432 -4.517 1.00 0.00 10 LYS A CA 8
ATOM 4691 C C . LYS A 1 10 ? 3.218 -6.039 -4.297 1.00 0.00 10 LYS A C 8
ATOM 4692 O O . LYS A 1 10 ? 2.508 -5.654 -3.389 1.00 0.00 10 LYS A O 8
ATOM 4726 N N . CYS A 1 12 ? 0.528 -8.582 -3.094 1.00 0.00 12 CYS A N 8
ATOM 4727 C CA . CYS A 1 12 ? 0.458 -9.501 -1.922 1.00 0.00 12 CYS A CA 8
ATOM 4728 C C . CYS A 1 12 ? -0.999 -9.869 -1.616 1.00 0.00 12 CYS A C 8
ATOM 4729 O O . CYS A 1 12 ? -1.858 -9.810 -2.475 1.00 0.00 12 CYS A O 8
ATOM 4736 N N . GLU A 1 13 ? -1.283 -10.250 -0.400 1.00 0.00 13 GLU A N 8
ATOM 4737 C CA . GLU A 1 13 ? -2.683 -10.623 -0.044 1.00 0.00 13 GLU A CA 8
ATOM 4738 C C . GLU A 1 13 ? -3.291 -9.586 0.906 1.00 0.00 13 GLU A C 8
ATOM 4739 O O . GLU A 1 13 ? -4.489 -9.388 0.933 1.00 0.00 13 GLU A O 8
ATOM 4751 N N . TYR A 1 14 ? -2.480 -8.927 1.687 1.00 0.00 14 TYR A N 8
ATOM 4752 C CA . TYR A 1 14 ? -3.023 -7.908 2.633 1.00 0.00 14 TYR A CA 8
ATOM 4753 C C . TYR A 1 14 ? -2.067 -6.719 2.749 1.00 0.00 14 TYR A C 8
ATOM 4754 O O . TYR A 1 14 ? -0.887 -6.827 2.480 1.00 0.00 14 TYR A O 8
ATOM 4772 N N . HIS A 1 15 ? -2.566 -5.585 3.155 1.00 0.00 15 HIS A N 8
ATOM 4773 C CA . HIS A 1 15 ? -1.683 -4.389 3.293 1.00 0.00 15 HIS A CA 8
ATOM 4774 C C . HIS A 1 15 ? -1.014 -4.396 4.668 1.00 0.00 15 HIS A C 8
ATOM 4775 O O . HIS A 1 15 ? 0.078 -3.893 4.841 1.00 0.00 15 HIS A O 8
ATOM 4789 N N . ALA A 1 16 ? -1.659 -4.967 5.647 1.00 0.00 16 ALA A N 8
ATOM 4790 C CA . ALA A 1 16 ? -1.059 -5.009 7.011 1.00 0.00 16 ALA A CA 8
ATOM 4791 C C . ALA A 1 16 ? 0.430 -5.364 6.925 1.00 0.00 16 ALA A C 8
ATOM 4792 O O . ALA A 1 16 ? 1.206 -5.037 7.801 1.00 0.00 16 ALA A O 8
ATOM 4799 N N . ASP A 1 17 ? 0.835 -6.033 5.879 1.00 0.00 17 ASP A N 8
ATOM 4800 C CA . ASP A 1 17 ? 2.272 -6.409 5.746 1.00 0.00 17 ASP A CA 8
ATOM 4801 C C . ASP A 1 17 ? 2.940 -5.592 4.633 1.00 0.00 17 ASP A C 8
ATOM 4802 O O . ASP A 1 17 ? 4.048 -5.875 4.225 1.00 0.00 17 ASP A O 8
ATOM 4811 N N . CYS A 1 18 ? 2.275 -4.583 4.140 1.00 0.00 18 CYS A N 8
ATOM 4812 C CA . CYS A 1 18 ? 2.878 -3.751 3.057 1.00 0.00 18 CYS A CA 8
ATOM 4813 C C . CYS A 1 18 ? 3.197 -2.348 3.582 1.00 0.00 18 CYS A C 8
ATOM 4814 O O . CYS A 1 18 ? 2.724 -1.944 4.625 1.00 0.00 18 CYS A O 8
ATOM 4821 N N . CYS A 1 19 ? 3.996 -1.604 2.868 1.00 0.00 19 CYS A N 8
ATOM 4822 C CA . CYS A 1 19 ? 4.345 -0.229 3.330 1.00 0.00 19 CYS A CA 8
ATOM 4823 C C . CYS A 1 19 ? 3.322 0.783 2.805 1.00 0.00 19 CYS A C 8
ATOM 4824 O O . CYS A 1 19 ? 3.491 1.980 2.935 1.00 0.00 19 CYS A O 8
ATOM 4831 N N . ASN A 1 20 ? 2.263 0.308 2.212 1.00 0.00 20 ASN A N 8
ATOM 4832 C CA . ASN A 1 20 ? 1.225 1.234 1.672 1.00 0.00 20 ASN A CA 8
ATOM 4833 C C . ASN A 1 20 ? -0.138 0.535 1.682 1.00 0.00 20 ASN A C 8
ATOM 4834 O O . ASN A 1 20 ? -0.757 0.381 2.716 1.00 0.00 20 ASN A O 8
ATOM 4845 N N . CYS A 1 21 ? -0.615 0.104 0.545 1.00 0.00 21 CYS A N 8
ATOM 4846 C CA . CYS A 1 21 ? -1.932 -0.589 0.511 1.00 0.00 21 CYS A CA 8
ATOM 4847 C C . CYS A 1 21 ? -1.941 -1.649 -0.596 1.00 0.00 21 CYS A C 8
ATOM 4848 O O . CYS A 1 21 ? -1.798 -1.343 -1.762 1.00 0.00 21 CYS A O 8
ATOM 4855 N N . CYS A 1 22 ? -2.108 -2.892 -0.237 1.00 0.00 22 CYS A N 8
ATOM 4856 C CA . CYS A 1 22 ? -2.127 -3.972 -1.263 1.00 0.00 22 CYS A CA 8
ATOM 4857 C C . CYS A 1 22 ? -3.497 -4.015 -1.941 1.00 0.00 22 CYS A C 8
ATOM 4858 O O . CYS A 1 22 ? -4.520 -3.911 -1.297 1.00 0.00 22 CYS A O 8
ATOM 4865 N N . LEU A 1 23 ? -3.529 -4.157 -3.235 1.00 0.00 23 LEU A N 8
ATOM 4866 C CA . LEU A 1 23 ? -4.845 -4.191 -3.935 1.00 0.00 23 LEU A CA 8
ATOM 4867 C C . LEU A 1 23 ? -4.883 -5.320 -4.968 1.00 0.00 23 LEU A C 8
ATOM 4868 O O . LEU A 1 23 ? -4.047 -6.202 -4.965 1.00 0.00 23 LEU A O 8
ATOM 4884 N N . SER A 1 24 ? -5.860 -5.287 -5.844 1.00 0.00 24 SER A N 8
ATOM 4885 C CA . SER A 1 24 ? -6.001 -6.344 -6.896 1.00 0.00 24 SER A CA 8
ATOM 4886 C C . SER A 1 24 ? -4.782 -7.262 -6.932 1.00 0.00 24 SER A C 8
ATOM 4887 O O . SER A 1 24 ? -4.877 -8.451 -6.697 1.00 0.00 24 SER A O 8
ATOM 4895 N N . GLY A 1 25 ? -3.638 -6.719 -7.225 1.00 0.00 25 GLY A N 8
ATOM 4896 C CA . GLY A 1 25 ? -2.411 -7.561 -7.277 1.00 0.00 25 GLY A CA 8
ATOM 4897 C C . GLY A 1 25 ? -1.173 -6.665 -7.265 1.00 0.00 25 GLY A C 8
ATOM 4898 O O . GLY A 1 25 ? -0.337 -6.736 -8.143 1.00 0.00 25 GLY A O 8
ATOM 4902 N N . ILE A 1 26 ? -1.047 -5.817 -6.280 1.00 0.00 26 ILE A N 8
ATOM 4903 C CA . ILE A 1 26 ? 0.143 -4.924 -6.221 1.00 0.00 26 ILE A CA 8
ATOM 4904 C C . ILE A 1 26 ? 0.060 -4.006 -4.997 1.00 0.00 26 ILE A C 8
ATOM 4905 O O . ILE A 1 26 ? -1.002 -3.558 -4.614 1.00 0.00 26 ILE A O 8
ATOM 4921 N N . CYS A 1 27 ? 1.177 -3.720 -4.388 1.00 0.00 27 CYS A N 8
ATOM 4922 C CA . CYS A 1 27 ? 1.169 -2.828 -3.196 1.00 0.00 27 CYS A CA 8
ATOM 4923 C C . CYS A 1 27 ? 1.083 -1.369 -3.641 1.00 0.00 27 CYS A C 8
ATOM 4924 O O . CYS A 1 27 ? 2.051 -0.785 -4.077 1.00 0.00 27 CYS A O 8
ATOM 4931 N N . ALA A 1 28 ? -0.072 -0.775 -3.543 1.00 0.00 28 ALA A N 8
ATOM 4932 C CA . ALA A 1 28 ? -0.208 0.645 -3.973 1.00 0.00 28 ALA A CA 8
ATOM 4933 C C . ALA A 1 28 ? -0.873 1.477 -2.872 1.00 0.00 28 ALA A C 8
ATOM 4934 O O . ALA A 1 28 ? -1.611 0.959 -2.060 1.00 0.00 28 ALA A O 8
ATOM 4956 N N . SER A 1 30 ? -3.498 4.188 -1.471 1.00 0.00 30 SER A N 8
ATOM 4957 C CA . SER A 1 30 ? -4.864 4.636 -1.869 1.00 0.00 30 SER A CA 8
ATOM 4958 C C . SER A 1 30 ? -5.808 4.603 -0.666 1.00 0.00 30 SER A C 8
ATOM 4959 O O . SER A 1 30 ? -6.254 5.625 -0.186 1.00 0.00 30 SER A O 8
ATOM 4967 N N . THR A 1 31 ? -6.118 3.434 -0.178 1.00 0.00 31 THR A N 8
ATOM 4968 C CA . THR A 1 31 ? -7.036 3.330 0.991 1.00 0.00 31 THR A CA 8
ATOM 4969 C C . THR A 1 31 ? -6.538 4.211 2.141 1.00 0.00 31 THR A C 8
ATOM 4970 O O . THR A 1 31 ? -5.840 3.760 3.028 1.00 0.00 31 THR A O 8
ATOM 4981 N N . ASN A 1 32 ? -6.894 5.465 2.132 1.00 0.00 32 ASN A N 8
ATOM 4982 C CA . ASN A 1 32 ? -6.448 6.381 3.222 1.00 0.00 32 ASN A CA 8
ATOM 4983 C C . ASN A 1 32 ? -7.454 7.517 3.388 1.00 0.00 32 ASN A C 8
ATOM 4984 O O . ASN A 1 32 ? -8.260 7.523 4.296 1.00 0.00 32 ASN A O 8
ATOM 4995 N N . TRP A 1 33 ? -7.407 8.478 2.510 1.00 0.00 33 TRP A N 8
ATOM 4996 C CA . TRP A 1 33 ? -8.357 9.626 2.593 1.00 0.00 33 TRP A CA 8
ATOM 4997 C C . TRP A 1 33 ? -9.733 9.152 3.070 1.00 0.00 33 TRP A C 8
ATOM 4998 O O . TRP A 1 33 ? -9.989 9.058 4.254 1.00 0.00 33 TRP A O 8
ATOM 5019 N N . ILE A 1 34 ? -10.623 8.854 2.161 1.00 0.00 34 ILE A N 8
ATOM 5020 C CA . ILE A 1 34 ? -11.978 8.389 2.571 1.00 0.00 34 ILE A CA 8
ATOM 5021 C C . ILE A 1 34 ? -12.127 6.885 2.320 1.00 0.00 34 ILE A C 8
ATOM 5022 O O . ILE A 1 34 ? -12.819 6.192 3.039 1.00 0.00 34 ILE A O 8
ATOM 5038 N N . LEU A 1 35 ? -11.482 6.376 1.307 1.00 0.00 35 LEU A N 8
ATOM 5039 C CA . LEU A 1 35 ? -11.590 4.916 1.014 1.00 0.00 35 LEU A CA 8
ATOM 5040 C C . LEU A 1 35 ? -11.045 4.097 2.188 1.00 0.00 35 LEU A C 8
ATOM 5041 O O . LEU A 1 35 ? -9.859 4.109 2.457 1.00 0.00 35 LEU A O 8
ATOM 5057 N N . PRO A 1 36 ? -11.937 3.411 2.849 1.00 0.00 36 PRO A N 8
ATOM 5058 C CA . PRO A 1 36 ? -11.548 2.571 4.009 1.00 0.00 36 PRO A CA 8
ATOM 5059 C C . PRO A 1 36 ? -10.810 1.316 3.538 1.00 0.00 36 PRO A C 8
ATOM 5060 O O . PRO A 1 36 ? -10.875 0.942 2.383 1.00 0.00 36 PRO A O 8
ATOM 5071 N N . GLY A 1 37 ? -10.107 0.662 4.423 1.00 0.00 37 GLY A N 8
ATOM 5072 C CA . GLY A 1 37 ? -9.365 -0.570 4.024 1.00 0.00 37 GLY A CA 8
ATOM 5073 C C . GLY A 1 37 ? -8.022 -0.619 4.758 1.00 0.00 37 GLY A C 8
ATOM 5074 O O . GLY A 1 37 ? -7.913 -1.177 5.832 1.00 0.00 37 GLY A O 8
ATOM 5078 N N . CYS A 1 38 ? -7.003 -0.039 4.190 1.00 0.00 38 CYS A N 8
ATOM 5079 C CA . CYS A 1 38 ? -5.668 -0.051 4.857 1.00 0.00 38 CYS A CA 8
ATOM 5080 C C . CYS A 1 38 ? -5.157 1.380 5.044 1.00 0.00 38 CYS A C 8
ATOM 5081 O O . CYS A 1 38 ? -4.735 2.027 4.107 1.00 0.00 38 CYS A O 8
ATOM 5088 N N . SER A 1 39 ? -5.192 1.879 6.250 1.00 0.00 39 SER A N 8
ATOM 5089 C CA . SER A 1 39 ? -4.710 3.268 6.497 1.00 0.00 39 SER A CA 8
ATOM 5090 C C . SER A 1 39 ? -3.473 3.245 7.398 1.00 0.00 39 SER A C 8
ATOM 5091 O O . SER A 1 39 ? -3.537 3.571 8.569 1.00 0.00 39 SER A O 8
ATOM 5099 N N . THR A 1 40 ? -2.346 2.860 6.865 1.00 0.00 40 THR A N 8
ATOM 5100 C CA . THR A 1 40 ? -1.105 2.815 7.692 1.00 0.00 40 THR A CA 8
ATOM 5101 C C . THR A 1 40 ? -0.830 4.189 8.308 1.00 0.00 40 THR A C 8
ATOM 5102 O O . THR A 1 40 ? -1.691 5.045 8.352 1.00 0.00 40 THR A O 8
ATOM 5113 N N . SER A 1 41 ? 0.365 4.406 8.787 1.00 0.00 41 SER A N 8
ATOM 5114 C CA . SER A 1 41 ? 0.695 5.723 9.401 1.00 0.00 41 SER A CA 8
ATOM 5115 C C . SER A 1 41 ? 1.555 6.554 8.444 1.00 0.00 41 SER A C 8
ATOM 5116 O O . SER A 1 41 ? 2.749 6.356 8.337 1.00 0.00 41 SER A O 8
ATOM 5124 N N . SER A 1 42 ? 0.958 7.482 7.748 1.00 0.00 42 SER A N 8
ATOM 5125 C CA . SER A 1 42 ? 1.741 8.323 6.799 1.00 0.00 42 SER A CA 8
ATOM 5126 C C . SER A 1 42 ? 1.636 9.800 7.189 1.00 0.00 42 SER A C 8
ATOM 5127 O O . SER A 1 42 ? 0.702 10.483 6.819 1.00 0.00 42 SER A O 8
ATOM 5135 N N . PHE A 1 43 ? 2.587 10.296 7.934 1.00 0.00 43 PHE A N 8
ATOM 5136 C CA . PHE A 1 43 ? 2.537 11.728 8.346 1.00 0.00 43 PHE A CA 8
ATOM 5137 C C . PHE A 1 43 ? 3.210 12.606 7.288 1.00 0.00 43 PHE A C 8
ATOM 5138 O O . PHE A 1 43 ? 4.155 13.317 7.569 1.00 0.00 43 PHE A O 8
ATOM 5175 N N . LYS A 1 45 ? 2.751 14.071 2.742 1.00 0.00 45 LYS A N 8
ATOM 5176 C CA . LYS A 1 45 ? 2.067 13.902 1.427 1.00 0.00 45 LYS A CA 8
ATOM 5177 C C . LYS A 1 45 ? 3.101 13.786 0.303 1.00 0.00 45 LYS A C 8
ATOM 5178 O O . LYS A 1 45 ? 4.250 13.463 0.535 1.00 0.00 45 LYS A O 8
ATOM 5197 N N . ILE A 1 46 ? 2.701 14.046 -0.911 1.00 0.00 46 ILE A N 8
ATOM 5198 C CA . ILE A 1 46 ? 3.662 13.950 -2.049 1.00 0.00 46 ILE A CA 8
ATOM 5199 C C . ILE A 1 46 ? 5.007 14.569 -1.658 1.00 0.00 46 ILE A C 8
ATOM 5200 O O . ILE A 1 46 ? 5.010 15.440 -0.803 1.00 0.00 46 ILE A O 8
ATOM 5217 N N . GLY A 1 1 ? 16.720 -4.898 15.197 1.00 0.00 1 GLY A N 9
ATOM 5218 C CA . GLY A 1 1 ? 16.161 -5.138 13.832 1.00 0.00 1 GLY A CA 9
ATOM 5219 C C . GLY A 1 1 ? 14.635 -4.983 13.873 1.00 0.00 1 GLY A C 9
ATOM 5220 O O . GLY A 1 1 ? 13.949 -5.850 14.377 1.00 0.00 1 GLY A O 9
ATOM 5241 N N . SER A 1 3 ? 10.696 -4.322 12.142 1.00 0.00 3 SER A N 9
ATOM 5242 C CA . SER A 1 3 ? 9.951 -5.091 11.100 1.00 0.00 3 SER A CA 9
ATOM 5243 C C . SER A 1 3 ? 10.241 -4.515 9.703 1.00 0.00 3 SER A C 9
ATOM 5244 O O . SER A 1 3 ? 10.796 -3.443 9.568 1.00 0.00 3 SER A O 9
ATOM 5252 N N . PHE A 1 4 ? 9.861 -5.215 8.666 1.00 0.00 4 PHE A N 9
ATOM 5253 C CA . PHE A 1 4 ? 10.106 -4.712 7.284 1.00 0.00 4 PHE A CA 9
ATOM 5254 C C . PHE A 1 4 ? 8.866 -4.943 6.422 1.00 0.00 4 PHE A C 9
ATOM 5255 O O . PHE A 1 4 ? 8.407 -6.058 6.258 1.00 0.00 4 PHE A O 9
ATOM 5272 N N . CYS A 1 5 ? 8.320 -3.895 5.871 1.00 0.00 5 CYS A N 9
ATOM 5273 C CA . CYS A 1 5 ? 7.104 -4.046 5.011 1.00 0.00 5 CYS A CA 9
ATOM 5274 C C . CYS A 1 5 ? 7.497 -4.118 3.529 1.00 0.00 5 CYS A C 9
ATOM 5275 O O . CYS A 1 5 ? 8.647 -3.953 3.171 1.00 0.00 5 CYS A O 9
ATOM 5282 N N . LYS A 1 6 ? 6.544 -4.363 2.668 1.00 0.00 6 LYS A N 9
ATOM 5283 C CA . LYS A 1 6 ? 6.847 -4.444 1.211 1.00 0.00 6 LYS A CA 9
ATOM 5284 C C . LYS A 1 6 ? 6.529 -3.107 0.543 1.00 0.00 6 LYS A C 9
ATOM 5285 O O . LYS A 1 6 ? 5.484 -2.523 0.778 1.00 0.00 6 LYS A O 9
ATOM 5304 N N . ALA A 1 7 ? 7.421 -2.616 -0.276 1.00 0.00 7 ALA A N 9
ATOM 5305 C CA . ALA A 1 7 ? 7.192 -1.310 -0.966 1.00 0.00 7 ALA A CA 9
ATOM 5306 C C . ALA A 1 7 ? 6.021 -1.414 -1.945 1.00 0.00 7 ALA A C 9
ATOM 5307 O O . ALA A 1 7 ? 5.318 -2.409 -1.997 1.00 0.00 7 ALA A O 9
ATOM 5314 N N . ASP A 1 8 ? 5.811 -0.382 -2.708 1.00 0.00 8 ASP A N 9
ATOM 5315 C CA . ASP A 1 8 ? 4.681 -0.378 -3.686 1.00 0.00 8 ASP A CA 9
ATOM 5316 C C . ASP A 1 8 ? 4.933 -1.374 -4.816 1.00 0.00 8 ASP A C 9
ATOM 5317 O O . ASP A 1 8 ? 6.012 -1.922 -4.947 1.00 0.00 8 ASP A O 9
ATOM 5326 N N . GLU A 1 9 ? 3.916 -1.634 -5.602 1.00 0.00 9 GLU A N 9
ATOM 5327 C CA . GLU A 1 9 ? 3.991 -2.617 -6.727 1.00 0.00 9 GLU A CA 9
ATOM 5328 C C . GLU A 1 9 ? 3.998 -4.055 -6.184 1.00 0.00 9 GLU A C 9
ATOM 5329 O O . GLU A 1 9 ? 3.356 -4.926 -6.728 1.00 0.00 9 GLU A O 9
ATOM 5341 N N . LYS A 1 10 ? 4.700 -4.302 -5.105 1.00 0.00 10 LYS A N 9
ATOM 5342 C CA . LYS A 1 10 ? 4.754 -5.680 -4.516 1.00 0.00 10 LYS A CA 9
ATOM 5343 C C . LYS A 1 10 ? 3.334 -6.242 -4.346 1.00 0.00 10 LYS A C 9
ATOM 5344 O O . LYS A 1 10 ? 2.601 -5.817 -3.480 1.00 0.00 10 LYS A O 9
ATOM 5378 N N . CYS A 1 12 ? 0.465 -8.725 -3.235 1.00 0.00 12 CYS A N 9
ATOM 5379 C CA . CYS A 1 12 ? 0.294 -9.629 -2.063 1.00 0.00 12 CYS A CA 9
ATOM 5380 C C . CYS A 1 12 ? -1.192 -9.712 -1.683 1.00 0.00 12 CYS A C 9
ATOM 5381 O O . CYS A 1 12 ? -2.046 -9.226 -2.407 1.00 0.00 12 CYS A O 9
ATOM 5388 N N . GLU A 1 13 ? -1.520 -10.343 -0.583 1.00 0.00 13 GLU A N 9
ATOM 5389 C CA . GLU A 1 13 ? -2.958 -10.485 -0.206 1.00 0.00 13 GLU A CA 9
ATOM 5390 C C . GLU A 1 13 ? -3.468 -9.287 0.619 1.00 0.00 13 GLU A C 9
ATOM 5391 O O . GLU A 1 13 ? -4.521 -8.747 0.330 1.00 0.00 13 GLU A O 9
ATOM 5403 N N . TYR A 1 14 ? -2.762 -8.873 1.654 1.00 0.00 14 TYR A N 9
ATOM 5404 C CA . TYR A 1 14 ? -3.259 -7.724 2.491 1.00 0.00 14 TYR A CA 9
ATOM 5405 C C . TYR A 1 14 ? -2.240 -6.576 2.533 1.00 0.00 14 TYR A C 9
ATOM 5406 O O . TYR A 1 14 ? -1.140 -6.681 2.041 1.00 0.00 14 TYR A O 9
ATOM 5424 N N . HIS A 1 15 ? -2.595 -5.475 3.139 1.00 0.00 15 HIS A N 9
ATOM 5425 C CA . HIS A 1 15 ? -1.626 -4.326 3.223 1.00 0.00 15 HIS A CA 9
ATOM 5426 C C . HIS A 1 15 ? -0.843 -4.408 4.534 1.00 0.00 15 HIS A C 9
ATOM 5427 O O . HIS A 1 15 ? 0.234 -3.863 4.642 1.00 0.00 15 HIS A O 9
ATOM 5441 N N . ALA A 1 16 ? -1.377 -5.082 5.526 1.00 0.00 16 ALA A N 9
ATOM 5442 C CA . ALA A 1 16 ? -0.666 -5.207 6.845 1.00 0.00 16 ALA A CA 9
ATOM 5443 C C . ALA A 1 16 ? 0.841 -5.479 6.663 1.00 0.00 16 ALA A C 9
ATOM 5444 O O . ALA A 1 16 ? 1.655 -4.966 7.402 1.00 0.00 16 ALA A O 9
ATOM 5451 N N . ASP A 1 17 ? 1.220 -6.275 5.694 1.00 0.00 17 ASP A N 9
ATOM 5452 C CA . ASP A 1 17 ? 2.682 -6.564 5.484 1.00 0.00 17 ASP A CA 9
ATOM 5453 C C . ASP A 1 17 ? 3.277 -5.662 4.383 1.00 0.00 17 ASP A C 9
ATOM 5454 O O . ASP A 1 17 ? 4.422 -5.822 3.985 1.00 0.00 17 ASP A O 9
ATOM 5463 N N . CYS A 1 18 ? 2.516 -4.729 3.885 1.00 0.00 18 CYS A N 9
ATOM 5464 C CA . CYS A 1 18 ? 3.013 -3.823 2.812 1.00 0.00 18 CYS A CA 9
ATOM 5465 C C . CYS A 1 18 ? 3.234 -2.413 3.378 1.00 0.00 18 CYS A C 9
ATOM 5466 O O . CYS A 1 18 ? 2.617 -2.022 4.346 1.00 0.00 18 CYS A O 9
ATOM 5473 N N . CYS A 1 19 ? 4.103 -1.643 2.785 1.00 0.00 19 CYS A N 9
ATOM 5474 C CA . CYS A 1 19 ? 4.342 -0.259 3.299 1.00 0.00 19 CYS A CA 9
ATOM 5475 C C . CYS A 1 19 ? 3.202 0.681 2.881 1.00 0.00 19 CYS A C 9
ATOM 5476 O O . CYS A 1 19 ? 3.103 1.795 3.361 1.00 0.00 19 CYS A O 9
ATOM 5483 N N . ASN A 1 20 ? 2.334 0.244 1.997 1.00 0.00 20 ASN A N 9
ATOM 5484 C CA . ASN A 1 20 ? 1.203 1.114 1.556 1.00 0.00 20 ASN A CA 9
ATOM 5485 C C . ASN A 1 20 ? -0.096 0.300 1.552 1.00 0.00 20 ASN A C 9
ATOM 5486 O O . ASN A 1 20 ? -0.554 -0.138 2.588 1.00 0.00 20 ASN A O 9
ATOM 5497 N N . CYS A 1 21 ? -0.696 0.083 0.404 1.00 0.00 21 CYS A N 9
ATOM 5498 C CA . CYS A 1 21 ? -1.966 -0.702 0.370 1.00 0.00 21 CYS A CA 9
ATOM 5499 C C . CYS A 1 21 ? -1.895 -1.820 -0.674 1.00 0.00 21 CYS A C 9
ATOM 5500 O O . CYS A 1 21 ? -1.815 -1.575 -1.856 1.00 0.00 21 CYS A O 9
ATOM 5507 N N . CYS A 1 22 ? -1.956 -3.051 -0.253 1.00 0.00 22 CYS A N 9
ATOM 5508 C CA . CYS A 1 22 ? -1.928 -4.171 -1.242 1.00 0.00 22 CYS A CA 9
ATOM 5509 C C . CYS A 1 22 ? -3.323 -4.293 -1.839 1.00 0.00 22 CYS A C 9
ATOM 5510 O O . CYS A 1 22 ? -4.254 -4.696 -1.171 1.00 0.00 22 CYS A O 9
ATOM 5517 N N . LEU A 1 23 ? -3.479 -3.923 -3.078 1.00 0.00 23 LEU A N 9
ATOM 5518 C CA . LEU A 1 23 ? -4.825 -3.989 -3.707 1.00 0.00 23 LEU A CA 9
ATOM 5519 C C . LEU A 1 23 ? -4.930 -5.214 -4.613 1.00 0.00 23 LEU A C 9
ATOM 5520 O O . LEU A 1 23 ? -4.102 -6.105 -4.538 1.00 0.00 23 LEU A O 9
ATOM 5536 N N . SER A 1 24 ? -5.953 -5.249 -5.448 1.00 0.00 24 SER A N 9
ATOM 5537 C CA . SER A 1 24 ? -6.204 -6.397 -6.399 1.00 0.00 24 SER A CA 9
ATOM 5538 C C . SER A 1 24 ? -4.989 -7.332 -6.525 1.00 0.00 24 SER A C 9
ATOM 5539 O O . SER A 1 24 ? -5.063 -8.499 -6.192 1.00 0.00 24 SER A O 9
ATOM 5547 N N . GLY A 1 25 ? -3.870 -6.829 -6.983 1.00 0.00 25 GLY A N 9
ATOM 5548 C CA . GLY A 1 25 ? -2.659 -7.694 -7.101 1.00 0.00 25 GLY A CA 9
ATOM 5549 C C . GLY A 1 25 ? -1.412 -6.819 -7.164 1.00 0.00 25 GLY A C 9
ATOM 5550 O O . GLY A 1 25 ? -0.619 -6.959 -8.069 1.00 0.00 25 GLY A O 9
ATOM 5554 N N . ILE A 1 26 ? -1.231 -5.915 -6.222 1.00 0.00 26 ILE A N 9
ATOM 5555 C CA . ILE A 1 26 ? -0.024 -5.018 -6.243 1.00 0.00 26 ILE A CA 9
ATOM 5556 C C . ILE A 1 26 ? -0.041 -4.066 -5.036 1.00 0.00 26 ILE A C 9
ATOM 5557 O O . ILE A 1 26 ? -1.084 -3.605 -4.602 1.00 0.00 26 ILE A O 9
ATOM 5573 N N . CYS A 1 27 ? 1.110 -3.770 -4.493 1.00 0.00 27 CYS A N 9
ATOM 5574 C CA . CYS A 1 27 ? 1.168 -2.840 -3.326 1.00 0.00 27 CYS A CA 9
ATOM 5575 C C . CYS A 1 27 ? 1.050 -1.406 -3.836 1.00 0.00 27 CYS A C 9
ATOM 5576 O O . CYS A 1 27 ? 1.947 -0.898 -4.464 1.00 0.00 27 CYS A O 9
ATOM 5583 N N . ALA A 1 28 ? -0.051 -0.760 -3.607 1.00 0.00 28 ALA A N 9
ATOM 5584 C CA . ALA A 1 28 ? -0.208 0.640 -4.116 1.00 0.00 28 ALA A CA 9
ATOM 5585 C C . ALA A 1 28 ? -0.840 1.554 -3.061 1.00 0.00 28 ALA A C 9
ATOM 5586 O O . ALA A 1 28 ? -1.421 1.084 -2.099 1.00 0.00 28 ALA A O 9
ATOM 5608 N N . SER A 1 30 ? -3.521 4.094 -1.391 1.00 0.00 30 SER A N 9
ATOM 5609 C CA . SER A 1 30 ? -5.019 4.113 -1.433 1.00 0.00 30 SER A CA 9
ATOM 5610 C C . SER A 1 30 ? -5.580 4.696 -0.127 1.00 0.00 30 SER A C 9
ATOM 5611 O O . SER A 1 30 ? -6.614 4.278 0.358 1.00 0.00 30 SER A O 9
ATOM 5619 N N . THR A 1 31 ? -4.899 5.653 0.450 1.00 0.00 31 THR A N 9
ATOM 5620 C CA . THR A 1 31 ? -5.374 6.265 1.727 1.00 0.00 31 THR A CA 9
ATOM 5621 C C . THR A 1 31 ? -4.567 7.548 2.007 1.00 0.00 31 THR A C 9
ATOM 5622 O O . THR A 1 31 ? -4.071 7.773 3.091 1.00 0.00 31 THR A O 9
ATOM 5633 N N . ASN A 1 32 ? -4.446 8.394 1.020 1.00 0.00 32 ASN A N 9
ATOM 5634 C CA . ASN A 1 32 ? -3.690 9.672 1.195 1.00 0.00 32 ASN A CA 9
ATOM 5635 C C . ASN A 1 32 ? -4.654 10.804 1.545 1.00 0.00 32 ASN A C 9
ATOM 5636 O O . ASN A 1 32 ? -4.394 11.957 1.252 1.00 0.00 32 ASN A O 9
ATOM 5647 N N . TRP A 1 33 ? -5.772 10.482 2.135 1.00 0.00 33 TRP A N 9
ATOM 5648 C CA . TRP A 1 33 ? -6.777 11.530 2.465 1.00 0.00 33 TRP A CA 9
ATOM 5649 C C . TRP A 1 33 ? -7.842 10.954 3.411 1.00 0.00 33 TRP A C 9
ATOM 5650 O O . TRP A 1 33 ? -7.697 10.991 4.615 1.00 0.00 33 TRP A O 9
ATOM 5671 N N . ILE A 1 34 ? -8.908 10.415 2.871 1.00 0.00 34 ILE A N 9
ATOM 5672 C CA . ILE A 1 34 ? -9.986 9.842 3.744 1.00 0.00 34 ILE A CA 9
ATOM 5673 C C . ILE A 1 34 ? -10.178 8.335 3.496 1.00 0.00 34 ILE A C 9
ATOM 5674 O O . ILE A 1 34 ? -10.660 7.625 4.355 1.00 0.00 34 ILE A O 9
ATOM 5690 N N . LEU A 1 35 ? -9.824 7.847 2.330 1.00 0.00 35 LEU A N 9
ATOM 5691 C CA . LEU A 1 35 ? -10.000 6.387 2.028 1.00 0.00 35 LEU A CA 9
ATOM 5692 C C . LEU A 1 35 ? -9.377 5.517 3.135 1.00 0.00 35 LEU A C 9
ATOM 5693 O O . LEU A 1 35 ? -8.164 5.468 3.278 1.00 0.00 35 LEU A O 9
ATOM 5709 N N . PRO A 1 36 ? -10.227 4.855 3.886 1.00 0.00 36 PRO A N 9
ATOM 5710 C CA . PRO A 1 36 ? -9.752 3.980 4.987 1.00 0.00 36 PRO A CA 9
ATOM 5711 C C . PRO A 1 36 ? -9.222 2.652 4.425 1.00 0.00 36 PRO A C 9
ATOM 5712 O O . PRO A 1 36 ? -9.830 1.609 4.579 1.00 0.00 36 PRO A O 9
ATOM 5723 N N . GLY A 1 37 ? -8.094 2.687 3.768 1.00 0.00 37 GLY A N 9
ATOM 5724 C CA . GLY A 1 37 ? -7.525 1.434 3.186 1.00 0.00 37 GLY A CA 9
ATOM 5725 C C . GLY A 1 37 ? -6.459 0.856 4.118 1.00 0.00 37 GLY A C 9
ATOM 5726 O O . GLY A 1 37 ? -6.601 -0.235 4.634 1.00 0.00 37 GLY A O 9
ATOM 5730 N N . CYS A 1 38 ? -5.387 1.571 4.335 1.00 0.00 38 CYS A N 9
ATOM 5731 C CA . CYS A 1 38 ? -4.304 1.053 5.226 1.00 0.00 38 CYS A CA 9
ATOM 5732 C C . CYS A 1 38 ? -3.660 2.198 6.010 1.00 0.00 38 CYS A C 9
ATOM 5733 O O . CYS A 1 38 ? -3.612 3.323 5.548 1.00 0.00 38 CYS A O 9
ATOM 5740 N N . SER A 1 39 ? -3.175 1.917 7.193 1.00 0.00 39 SER A N 9
ATOM 5741 C CA . SER A 1 39 ? -2.537 2.978 8.035 1.00 0.00 39 SER A CA 9
ATOM 5742 C C . SER A 1 39 ? -1.336 3.609 7.312 1.00 0.00 39 SER A C 9
ATOM 5743 O O . SER A 1 39 ? -0.228 3.103 7.360 1.00 0.00 39 SER A O 9
ATOM 5751 N N . THR A 1 40 ? -1.547 4.713 6.649 1.00 0.00 40 THR A N 9
ATOM 5752 C CA . THR A 1 40 ? -0.422 5.388 5.921 1.00 0.00 40 THR A CA 9
ATOM 5753 C C . THR A 1 40 ? -0.442 6.898 6.214 1.00 0.00 40 THR A C 9
ATOM 5754 O O . THR A 1 40 ? 0.410 7.410 6.916 1.00 0.00 40 THR A O 9
ATOM 5765 N N . SER A 1 41 ? -1.412 7.608 5.690 1.00 0.00 41 SER A N 9
ATOM 5766 C CA . SER A 1 41 ? -1.499 9.079 5.941 1.00 0.00 41 SER A CA 9
ATOM 5767 C C . SER A 1 41 ? -2.969 9.503 6.056 1.00 0.00 41 SER A C 9
ATOM 5768 O O . SER A 1 41 ? -3.490 10.219 5.223 1.00 0.00 41 SER A O 9
ATOM 5776 N N . SER A 1 42 ? -3.643 9.061 7.085 1.00 0.00 42 SER A N 9
ATOM 5777 C CA . SER A 1 42 ? -5.082 9.431 7.265 1.00 0.00 42 SER A CA 9
ATOM 5778 C C . SER A 1 42 ? -5.439 9.432 8.759 1.00 0.00 42 SER A C 9
ATOM 5779 O O . SER A 1 42 ? -4.568 9.537 9.610 1.00 0.00 42 SER A O 9
ATOM 5787 N N . PHE A 1 43 ? -6.703 9.321 9.090 1.00 0.00 43 PHE A N 9
ATOM 5788 C CA . PHE A 1 43 ? -7.110 9.328 10.532 1.00 0.00 43 PHE A CA 9
ATOM 5789 C C . PHE A 1 43 ? -7.520 7.921 10.992 1.00 0.00 43 PHE A C 9
ATOM 5790 O O . PHE A 1 43 ? -6.802 7.286 11.736 1.00 0.00 43 PHE A O 9
ATOM 5827 N N . LYS A 1 45 ? -11.127 4.680 10.747 1.00 0.00 45 LYS A N 9
ATOM 5828 C CA . LYS A 1 45 ? -12.472 4.333 10.189 1.00 0.00 45 LYS A CA 9
ATOM 5829 C C . LYS A 1 45 ? -13.409 3.868 11.312 1.00 0.00 45 LYS A C 9
ATOM 5830 O O . LYS A 1 45 ? -13.739 2.698 11.422 1.00 0.00 45 LYS A O 9
ATOM 5849 N N . ILE A 1 46 ? -13.849 4.780 12.134 1.00 0.00 46 ILE A N 9
ATOM 5850 C CA . ILE A 1 46 ? -14.778 4.409 13.248 1.00 0.00 46 ILE A CA 9
ATOM 5851 C C . ILE A 1 46 ? -16.163 5.028 13.010 1.00 0.00 46 ILE A C 9
ATOM 5852 O O . ILE A 1 46 ? -16.914 5.152 13.961 1.00 0.00 46 ILE A O 9
ATOM 5869 N N . GLY A 1 1 ? 16.885 4.858 8.409 1.00 0.00 1 GLY A N 10
ATOM 5870 C CA . GLY A 1 1 ? 15.715 3.956 8.601 1.00 0.00 1 GLY A CA 10
ATOM 5871 C C . GLY A 1 1 ? 15.572 3.045 7.375 1.00 0.00 1 GLY A C 10
ATOM 5872 O O . GLY A 1 1 ? 15.520 3.524 6.259 1.00 0.00 1 GLY A O 10
ATOM 5893 N N . SER A 1 3 ? 13.637 -0.194 5.139 1.00 0.00 3 SER A N 10
ATOM 5894 C CA . SER A 1 3 ? 12.213 -0.519 4.787 1.00 0.00 3 SER A CA 10
ATOM 5895 C C . SER A 1 3 ? 11.700 -1.658 5.677 1.00 0.00 3 SER A C 10
ATOM 5896 O O . SER A 1 3 ? 12.252 -2.738 5.682 1.00 0.00 3 SER A O 10
ATOM 5904 N N . PHE A 1 4 ? 10.652 -1.422 6.429 1.00 0.00 4 PHE A N 10
ATOM 5905 C CA . PHE A 1 4 ? 10.105 -2.493 7.327 1.00 0.00 4 PHE A CA 10
ATOM 5906 C C . PHE A 1 4 ? 8.769 -3.020 6.783 1.00 0.00 4 PHE A C 10
ATOM 5907 O O . PHE A 1 4 ? 7.827 -3.236 7.523 1.00 0.00 4 PHE A O 10
ATOM 5924 N N . CYS A 1 5 ? 8.684 -3.233 5.495 1.00 0.00 5 CYS A N 10
ATOM 5925 C CA . CYS A 1 5 ? 7.414 -3.756 4.897 1.00 0.00 5 CYS A CA 10
ATOM 5926 C C . CYS A 1 5 ? 7.588 -3.933 3.384 1.00 0.00 5 CYS A C 10
ATOM 5927 O O . CYS A 1 5 ? 8.648 -3.675 2.844 1.00 0.00 5 CYS A O 10
ATOM 5934 N N . LYS A 1 6 ? 6.560 -4.361 2.695 1.00 0.00 6 LYS A N 10
ATOM 5935 C CA . LYS A 1 6 ? 6.673 -4.535 1.217 1.00 0.00 6 LYS A CA 10
ATOM 5936 C C . LYS A 1 6 ? 6.371 -3.197 0.542 1.00 0.00 6 LYS A C 10
ATOM 5937 O O . LYS A 1 6 ? 5.334 -2.599 0.771 1.00 0.00 6 LYS A O 10
ATOM 5956 N N . ALA A 1 7 ? 7.281 -2.709 -0.255 1.00 0.00 7 ALA A N 10
ATOM 5957 C CA . ALA A 1 7 ? 7.080 -1.384 -0.924 1.00 0.00 7 ALA A CA 10
ATOM 5958 C C . ALA A 1 7 ? 5.908 -1.422 -1.918 1.00 0.00 7 ALA A C 10
ATOM 5959 O O . ALA A 1 7 ? 5.136 -2.367 -1.974 1.00 0.00 7 ALA A O 10
ATOM 5966 N N . ASP A 1 8 ? 5.779 -0.389 -2.697 1.00 0.00 8 ASP A N 10
ATOM 5967 C CA . ASP A 1 8 ? 4.670 -0.321 -3.701 1.00 0.00 8 ASP A CA 10
ATOM 5968 C C . ASP A 1 8 ? 4.898 -1.329 -4.831 1.00 0.00 8 ASP A C 10
ATOM 5969 O O . ASP A 1 8 ? 5.950 -1.926 -4.939 1.00 0.00 8 ASP A O 10
ATOM 5978 N N . GLU A 1 9 ? 3.895 -1.541 -5.640 1.00 0.00 9 GLU A N 10
ATOM 5979 C CA . GLU A 1 9 ? 3.977 -2.524 -6.767 1.00 0.00 9 GLU A CA 10
ATOM 5980 C C . GLU A 1 9 ? 3.938 -3.971 -6.239 1.00 0.00 9 GLU A C 10
ATOM 5981 O O . GLU A 1 9 ? 3.291 -4.827 -6.807 1.00 0.00 9 GLU A O 10
ATOM 5993 N N . LYS A 1 10 ? 4.603 -4.240 -5.147 1.00 0.00 10 LYS A N 10
ATOM 5994 C CA . LYS A 1 10 ? 4.618 -5.614 -4.567 1.00 0.00 10 LYS A CA 10
ATOM 5995 C C . LYS A 1 10 ? 3.194 -6.133 -4.373 1.00 0.00 10 LYS A C 10
ATOM 5996 O O . LYS A 1 10 ? 2.493 -5.682 -3.492 1.00 0.00 10 LYS A O 10
ATOM 6030 N N . CYS A 1 12 ? 0.394 -8.442 -3.097 1.00 0.00 12 CYS A N 10
ATOM 6031 C CA . CYS A 1 12 ? 0.288 -9.309 -1.888 1.00 0.00 12 CYS A CA 10
ATOM 6032 C C . CYS A 1 12 ? -1.182 -9.509 -1.488 1.00 0.00 12 CYS A C 10
ATOM 6033 O O . CYS A 1 12 ? -2.079 -8.960 -2.096 1.00 0.00 12 CYS A O 10
ATOM 6040 N N . GLU A 1 13 ? -1.422 -10.312 -0.481 1.00 0.00 13 GLU A N 10
ATOM 6041 C CA . GLU A 1 13 ? -2.826 -10.591 -0.033 1.00 0.00 13 GLU A CA 10
ATOM 6042 C C . GLU A 1 13 ? -3.371 -9.476 0.873 1.00 0.00 13 GLU A C 10
ATOM 6043 O O . GLU A 1 13 ? -4.442 -8.953 0.641 1.00 0.00 13 GLU A O 10
ATOM 6055 N N . TYR A 1 14 ? -2.667 -9.130 1.920 1.00 0.00 14 TYR A N 10
ATOM 6056 C CA . TYR A 1 14 ? -3.188 -8.076 2.850 1.00 0.00 14 TYR A CA 10
ATOM 6057 C C . TYR A 1 14 ? -2.279 -6.846 2.871 1.00 0.00 14 TYR A C 10
ATOM 6058 O O . TYR A 1 14 ? -1.070 -6.949 2.794 1.00 0.00 14 TYR A O 10
ATOM 6076 N N . HIS A 1 15 ? -2.856 -5.677 3.003 1.00 0.00 15 HIS A N 10
ATOM 6077 C CA . HIS A 1 15 ? -2.020 -4.422 3.059 1.00 0.00 15 HIS A CA 10
ATOM 6078 C C . HIS A 1 15 ? -1.180 -4.428 4.344 1.00 0.00 15 HIS A C 10
ATOM 6079 O O . HIS A 1 15 ? -0.114 -3.850 4.386 1.00 0.00 15 HIS A O 10
ATOM 6093 N N . ALA A 1 16 ? -1.673 -5.069 5.387 1.00 0.00 16 ALA A N 10
ATOM 6094 C CA . ALA A 1 16 ? -0.925 -5.118 6.692 1.00 0.00 16 ALA A CA 10
ATOM 6095 C C . ALA A 1 16 ? 0.575 -5.388 6.480 1.00 0.00 16 ALA A C 10
ATOM 6096 O O . ALA A 1 16 ? 1.407 -4.804 7.142 1.00 0.00 16 ALA A O 10
ATOM 6103 N N . ASP A 1 17 ? 0.920 -6.272 5.572 1.00 0.00 17 ASP A N 10
ATOM 6104 C CA . ASP A 1 17 ? 2.372 -6.589 5.328 1.00 0.00 17 ASP A CA 10
ATOM 6105 C C . ASP A 1 17 ? 2.960 -5.691 4.220 1.00 0.00 17 ASP A C 10
ATOM 6106 O O . ASP A 1 17 ? 4.056 -5.922 3.737 1.00 0.00 17 ASP A O 10
ATOM 6115 N N . CYS A 1 18 ? 2.250 -4.674 3.803 1.00 0.00 18 CYS A N 10
ATOM 6116 C CA . CYS A 1 18 ? 2.772 -3.784 2.721 1.00 0.00 18 CYS A CA 10
ATOM 6117 C C . CYS A 1 18 ? 3.030 -2.375 3.262 1.00 0.00 18 CYS A C 10
ATOM 6118 O O . CYS A 1 18 ? 2.412 -1.942 4.209 1.00 0.00 18 CYS A O 10
ATOM 6125 N N . CYS A 1 19 ? 3.937 -1.655 2.658 1.00 0.00 19 CYS A N 10
ATOM 6126 C CA . CYS A 1 19 ? 4.229 -0.258 3.123 1.00 0.00 19 CYS A CA 10
ATOM 6127 C C . CYS A 1 19 ? 3.059 0.674 2.770 1.00 0.00 19 CYS A C 10
ATOM 6128 O O . CYS A 1 19 ? 2.886 1.718 3.367 1.00 0.00 19 CYS A O 10
ATOM 6135 N N . ASN A 1 20 ? 2.253 0.298 1.813 1.00 0.00 20 ASN A N 10
ATOM 6136 C CA . ASN A 1 20 ? 1.090 1.147 1.418 1.00 0.00 20 ASN A CA 10
ATOM 6137 C C . ASN A 1 20 ? -0.193 0.306 1.492 1.00 0.00 20 ASN A C 10
ATOM 6138 O O . ASN A 1 20 ? -0.566 -0.167 2.546 1.00 0.00 20 ASN A O 10
ATOM 6149 N N . CYS A 1 21 ? -0.868 0.094 0.392 1.00 0.00 21 CYS A N 10
ATOM 6150 C CA . CYS A 1 21 ? -2.114 -0.732 0.428 1.00 0.00 21 CYS A CA 10
ATOM 6151 C C . CYS A 1 21 ? -2.084 -1.794 -0.674 1.00 0.00 21 CYS A C 10
ATOM 6152 O O . CYS A 1 21 ? -1.936 -1.479 -1.838 1.00 0.00 21 CYS A O 10
ATOM 6159 N N . CYS A 1 22 ? -2.242 -3.046 -0.324 1.00 0.00 22 CYS A N 10
ATOM 6160 C CA . CYS A 1 22 ? -2.243 -4.114 -1.371 1.00 0.00 22 CYS A CA 10
ATOM 6161 C C . CYS A 1 22 ? -3.614 -4.134 -2.039 1.00 0.00 22 CYS A C 10
ATOM 6162 O O . CYS A 1 22 ? -4.623 -4.266 -1.376 1.00 0.00 22 CYS A O 10
ATOM 6169 N N . LEU A 1 23 ? -3.666 -3.978 -3.329 1.00 0.00 23 LEU A N 10
ATOM 6170 C CA . LEU A 1 23 ? -4.988 -3.966 -4.016 1.00 0.00 23 LEU A CA 10
ATOM 6171 C C . LEU A 1 23 ? -5.029 -5.047 -5.103 1.00 0.00 23 LEU A C 10
ATOM 6172 O O . LEU A 1 23 ? -4.219 -5.951 -5.090 1.00 0.00 23 LEU A O 10
ATOM 6188 N N . SER A 1 24 ? -5.977 -4.945 -6.022 1.00 0.00 24 SER A N 10
ATOM 6189 C CA . SER A 1 24 ? -6.150 -5.941 -7.147 1.00 0.00 24 SER A CA 10
ATOM 6190 C C . SER A 1 24 ? -4.989 -6.938 -7.241 1.00 0.00 24 SER A C 10
ATOM 6191 O O . SER A 1 24 ? -5.162 -8.127 -7.047 1.00 0.00 24 SER A O 10
ATOM 6199 N N . GLY A 1 25 ? -3.814 -6.462 -7.517 1.00 0.00 25 GLY A N 10
ATOM 6200 C CA . GLY A 1 25 ? -2.643 -7.373 -7.606 1.00 0.00 25 GLY A CA 10
ATOM 6201 C C . GLY A 1 25 ? -1.354 -6.556 -7.533 1.00 0.00 25 GLY A C 10
ATOM 6202 O O . GLY A 1 25 ? -0.475 -6.715 -8.354 1.00 0.00 25 GLY A O 10
ATOM 6206 N N . ILE A 1 26 ? -1.237 -5.669 -6.565 1.00 0.00 26 ILE A N 10
ATOM 6207 C CA . ILE A 1 26 ? -0.003 -4.831 -6.449 1.00 0.00 26 ILE A CA 10
ATOM 6208 C C . ILE A 1 26 ? -0.081 -3.926 -5.205 1.00 0.00 26 ILE A C 10
ATOM 6209 O O . ILE A 1 26 ? -1.148 -3.503 -4.793 1.00 0.00 26 ILE A O 10
ATOM 6225 N N . CYS A 1 27 ? 1.047 -3.616 -4.621 1.00 0.00 27 CYS A N 10
ATOM 6226 C CA . CYS A 1 27 ? 1.057 -2.723 -3.423 1.00 0.00 27 CYS A CA 10
ATOM 6227 C C . CYS A 1 27 ? 0.917 -1.272 -3.895 1.00 0.00 27 CYS A C 10
ATOM 6228 O O . CYS A 1 27 ? 1.846 -0.692 -4.414 1.00 0.00 27 CYS A O 10
ATOM 6235 N N . ALA A 1 28 ? -0.238 -0.689 -3.745 1.00 0.00 28 ALA A N 10
ATOM 6236 C CA . ALA A 1 28 ? -0.431 0.720 -4.216 1.00 0.00 28 ALA A CA 10
ATOM 6237 C C . ALA A 1 28 ? -0.845 1.646 -3.066 1.00 0.00 28 ALA A C 10
ATOM 6238 O O . ALA A 1 28 ? -1.256 1.190 -2.016 1.00 0.00 28 ALA A O 10
ATOM 6260 N N . SER A 1 30 ? -3.124 4.844 -1.280 1.00 0.00 30 SER A N 10
ATOM 6261 C CA . SER A 1 30 ? -4.605 5.042 -1.156 1.00 0.00 30 SER A CA 10
ATOM 6262 C C . SER A 1 30 ? -4.912 6.135 -0.129 1.00 0.00 30 SER A C 10
ATOM 6263 O O . SER A 1 30 ? -4.322 6.188 0.929 1.00 0.00 30 SER A O 10
ATOM 6271 N N . THR A 1 31 ? -5.827 7.010 -0.442 1.00 0.00 31 THR A N 10
ATOM 6272 C CA . THR A 1 31 ? -6.178 8.104 0.506 1.00 0.00 31 THR A CA 10
ATOM 6273 C C . THR A 1 31 ? -7.354 7.680 1.396 1.00 0.00 31 THR A C 10
ATOM 6274 O O . THR A 1 31 ? -7.235 7.615 2.602 1.00 0.00 31 THR A O 10
ATOM 6285 N N . ASN A 1 32 ? -8.496 7.394 0.808 1.00 0.00 32 ASN A N 10
ATOM 6286 C CA . ASN A 1 32 ? -9.678 6.978 1.632 1.00 0.00 32 ASN A CA 10
ATOM 6287 C C . ASN A 1 32 ? -10.807 6.413 0.761 1.00 0.00 32 ASN A C 10
ATOM 6288 O O . ASN A 1 32 ? -11.442 5.442 1.132 1.00 0.00 32 ASN A O 10
ATOM 6299 N N . TRP A 1 33 ? -11.057 7.040 -0.373 1.00 0.00 33 TRP A N 10
ATOM 6300 C CA . TRP A 1 33 ? -12.157 6.626 -1.320 1.00 0.00 33 TRP A CA 10
ATOM 6301 C C . TRP A 1 33 ? -12.794 5.275 -0.953 1.00 0.00 33 TRP A C 10
ATOM 6302 O O . TRP A 1 33 ? -13.782 5.218 -0.245 1.00 0.00 33 TRP A O 10
ATOM 6323 N N . ILE A 1 34 ? -12.241 4.194 -1.421 1.00 0.00 34 ILE A N 10
ATOM 6324 C CA . ILE A 1 34 ? -12.809 2.843 -1.100 1.00 0.00 34 ILE A CA 10
ATOM 6325 C C . ILE A 1 34 ? -11.912 2.104 -0.107 1.00 0.00 34 ILE A C 10
ATOM 6326 O O . ILE A 1 34 ? -11.835 0.891 -0.116 1.00 0.00 34 ILE A O 10
ATOM 6342 N N . LEU A 1 35 ? -11.234 2.823 0.737 1.00 0.00 35 LEU A N 10
ATOM 6343 C CA . LEU A 1 35 ? -10.326 2.177 1.728 1.00 0.00 35 LEU A CA 10
ATOM 6344 C C . LEU A 1 35 ? -11.127 1.660 2.936 1.00 0.00 35 LEU A C 10
ATOM 6345 O O . LEU A 1 35 ? -11.654 2.445 3.707 1.00 0.00 35 LEU A O 10
ATOM 6361 N N . PRO A 1 36 ? -11.191 0.355 3.068 1.00 0.00 36 PRO A N 10
ATOM 6362 C CA . PRO A 1 36 ? -11.921 -0.250 4.204 1.00 0.00 36 PRO A CA 10
ATOM 6363 C C . PRO A 1 36 ? -11.034 -0.267 5.459 1.00 0.00 36 PRO A C 10
ATOM 6364 O O . PRO A 1 36 ? -11.376 0.305 6.477 1.00 0.00 36 PRO A O 10
ATOM 6375 N N . GLY A 1 37 ? -9.898 -0.909 5.393 1.00 0.00 37 GLY A N 10
ATOM 6376 C CA . GLY A 1 37 ? -8.990 -0.958 6.568 1.00 0.00 37 GLY A CA 10
ATOM 6377 C C . GLY A 1 37 ? -7.542 -0.972 6.075 1.00 0.00 37 GLY A C 10
ATOM 6378 O O . GLY A 1 37 ? -6.942 -2.016 5.928 1.00 0.00 37 GLY A O 10
ATOM 6382 N N . CYS A 1 38 ? -6.978 0.176 5.805 1.00 0.00 38 CYS A N 10
ATOM 6383 C CA . CYS A 1 38 ? -5.567 0.221 5.315 1.00 0.00 38 CYS A CA 10
ATOM 6384 C C . CYS A 1 38 ? -4.864 1.461 5.874 1.00 0.00 38 CYS A C 10
ATOM 6385 O O . CYS A 1 38 ? -5.273 2.577 5.619 1.00 0.00 38 CYS A O 10
ATOM 6392 N N . SER A 1 39 ? -3.815 1.281 6.631 1.00 0.00 39 SER A N 10
ATOM 6393 C CA . SER A 1 39 ? -3.093 2.457 7.199 1.00 0.00 39 SER A CA 10
ATOM 6394 C C . SER A 1 39 ? -1.613 2.402 6.802 1.00 0.00 39 SER A C 10
ATOM 6395 O O . SER A 1 39 ? -1.033 1.340 6.689 1.00 0.00 39 SER A O 10
ATOM 6403 N N . THR A 1 40 ? -1.000 3.536 6.597 1.00 0.00 40 THR A N 10
ATOM 6404 C CA . THR A 1 40 ? 0.439 3.558 6.224 1.00 0.00 40 THR A CA 10
ATOM 6405 C C . THR A 1 40 ? 1.127 4.712 6.962 1.00 0.00 40 THR A C 10
ATOM 6406 O O . THR A 1 40 ? 0.537 5.755 7.183 1.00 0.00 40 THR A O 10
ATOM 6417 N N . SER A 1 41 ? 2.356 4.532 7.355 1.00 0.00 41 SER A N 10
ATOM 6418 C CA . SER A 1 41 ? 3.072 5.618 8.089 1.00 0.00 41 SER A CA 10
ATOM 6419 C C . SER A 1 41 ? 4.020 6.361 7.133 1.00 0.00 41 SER A C 10
ATOM 6420 O O . SER A 1 41 ? 4.857 5.757 6.483 1.00 0.00 41 SER A O 10
ATOM 6428 N N . SER A 1 42 ? 3.906 7.661 7.050 1.00 0.00 42 SER A N 10
ATOM 6429 C CA . SER A 1 42 ? 4.808 8.447 6.150 1.00 0.00 42 SER A CA 10
ATOM 6430 C C . SER A 1 42 ? 6.234 8.454 6.723 1.00 0.00 42 SER A C 10
ATOM 6431 O O . SER A 1 42 ? 6.714 9.457 7.219 1.00 0.00 42 SER A O 10
ATOM 6439 N N . PHE A 1 43 ? 6.907 7.333 6.669 1.00 0.00 43 PHE A N 10
ATOM 6440 C CA . PHE A 1 43 ? 8.294 7.243 7.222 1.00 0.00 43 PHE A CA 10
ATOM 6441 C C . PHE A 1 43 ? 9.283 7.935 6.281 1.00 0.00 43 PHE A C 10
ATOM 6442 O O . PHE A 1 43 ? 10.181 7.314 5.743 1.00 0.00 43 PHE A O 10
ATOM 6479 N N . LYS A 1 45 ? 12.242 8.903 4.938 1.00 0.00 45 LYS A N 10
ATOM 6480 C CA . LYS A 1 45 ? 13.652 8.644 5.363 1.00 0.00 45 LYS A CA 10
ATOM 6481 C C . LYS A 1 45 ? 14.591 9.760 4.883 1.00 0.00 45 LYS A C 10
ATOM 6482 O O . LYS A 1 45 ? 14.512 10.205 3.753 1.00 0.00 45 LYS A O 10
ATOM 6501 N N . ILE A 1 46 ? 15.479 10.201 5.736 1.00 0.00 46 ILE A N 10
ATOM 6502 C CA . ILE A 1 46 ? 16.438 11.282 5.350 1.00 0.00 46 ILE A CA 10
ATOM 6503 C C . ILE A 1 46 ? 17.889 10.783 5.517 1.00 0.00 46 ILE A C 10
ATOM 6504 O O . ILE A 1 46 ? 18.128 9.985 6.408 1.00 0.00 46 ILE A O 10
ATOM 6521 N N . GLY A 1 1 ? 18.719 2.818 2.358 1.00 0.00 1 GLY A N 11
ATOM 6522 C CA . GLY A 1 1 ? 18.683 1.409 1.867 1.00 0.00 1 GLY A CA 11
ATOM 6523 C C . GLY A 1 1 ? 17.225 0.948 1.726 1.00 0.00 1 GLY A C 11
ATOM 6524 O O . GLY A 1 1 ? 16.310 1.745 1.822 1.00 0.00 1 GLY A O 11
ATOM 6545 N N . SER A 1 3 ? 13.646 -0.588 2.605 1.00 0.00 3 SER A N 11
ATOM 6546 C CA . SER A 1 3 ? 12.835 -0.519 3.862 1.00 0.00 3 SER A CA 11
ATOM 6547 C C . SER A 1 3 ? 12.401 -1.927 4.288 1.00 0.00 3 SER A C 11
ATOM 6548 O O . SER A 1 3 ? 12.213 -2.805 3.466 1.00 0.00 3 SER A O 11
ATOM 6556 N N . PHE A 1 4 ? 12.236 -2.145 5.570 1.00 0.00 4 PHE A N 11
ATOM 6557 C CA . PHE A 1 4 ? 11.807 -3.495 6.058 1.00 0.00 4 PHE A CA 11
ATOM 6558 C C . PHE A 1 4 ? 10.285 -3.638 5.931 1.00 0.00 4 PHE A C 11
ATOM 6559 O O . PHE A 1 4 ? 9.575 -3.759 6.913 1.00 0.00 4 PHE A O 11
ATOM 6576 N N . CYS A 1 5 ? 9.779 -3.627 4.728 1.00 0.00 5 CYS A N 11
ATOM 6577 C CA . CYS A 1 5 ? 8.305 -3.767 4.522 1.00 0.00 5 CYS A CA 11
ATOM 6578 C C . CYS A 1 5 ? 8.000 -3.902 3.028 1.00 0.00 5 CYS A C 11
ATOM 6579 O O . CYS A 1 5 ? 8.824 -3.583 2.188 1.00 0.00 5 CYS A O 11
ATOM 6586 N N . LYS A 1 6 ? 6.821 -4.352 2.680 1.00 0.00 6 LYS A N 11
ATOM 6587 C CA . LYS A 1 6 ? 6.480 -4.474 1.232 1.00 0.00 6 LYS A CA 11
ATOM 6588 C C . LYS A 1 6 ? 6.200 -3.078 0.675 1.00 0.00 6 LYS A C 11
ATOM 6589 O O . LYS A 1 6 ? 5.235 -2.433 1.051 1.00 0.00 6 LYS A O 11
ATOM 6608 N N . ALA A 1 7 ? 7.050 -2.601 -0.197 1.00 0.00 7 ALA A N 11
ATOM 6609 C CA . ALA A 1 7 ? 6.863 -1.236 -0.772 1.00 0.00 7 ALA A CA 11
ATOM 6610 C C . ALA A 1 7 ? 5.694 -1.229 -1.765 1.00 0.00 7 ALA A C 11
ATOM 6611 O O . ALA A 1 7 ? 4.865 -2.123 -1.772 1.00 0.00 7 ALA A O 11
ATOM 6618 N N . ASP A 1 8 ? 5.628 -0.237 -2.613 1.00 0.00 8 ASP A N 11
ATOM 6619 C CA . ASP A 1 8 ? 4.524 -0.172 -3.614 1.00 0.00 8 ASP A CA 11
ATOM 6620 C C . ASP A 1 8 ? 4.753 -1.203 -4.719 1.00 0.00 8 ASP A C 11
ATOM 6621 O O . ASP A 1 8 ? 5.820 -1.782 -4.827 1.00 0.00 8 ASP A O 11
ATOM 6630 N N . GLU A 1 9 ? 3.739 -1.457 -5.511 1.00 0.00 9 GLU A N 11
ATOM 6631 C CA . GLU A 1 9 ? 3.831 -2.469 -6.613 1.00 0.00 9 GLU A CA 11
ATOM 6632 C C . GLU A 1 9 ? 3.916 -3.900 -6.052 1.00 0.00 9 GLU A C 11
ATOM 6633 O O . GLU A 1 9 ? 3.342 -4.811 -6.594 1.00 0.00 9 GLU A O 11
ATOM 6645 N N . LYS A 1 10 ? 4.608 -4.093 -4.961 1.00 0.00 10 LYS A N 11
ATOM 6646 C CA . LYS A 1 10 ? 4.740 -5.458 -4.358 1.00 0.00 10 LYS A CA 11
ATOM 6647 C C . LYS A 1 10 ? 3.361 -6.099 -4.171 1.00 0.00 10 LYS A C 11
ATOM 6648 O O . LYS A 1 10 ? 2.610 -5.693 -3.306 1.00 0.00 10 LYS A O 11
ATOM 6682 N N . CYS A 1 12 ? 0.678 -8.678 -2.997 1.00 0.00 12 CYS A N 11
ATOM 6683 C CA . CYS A 1 12 ? 0.567 -9.564 -1.811 1.00 0.00 12 CYS A CA 11
ATOM 6684 C C . CYS A 1 12 ? -0.916 -9.811 -1.503 1.00 0.00 12 CYS A C 11
ATOM 6685 O O . CYS A 1 12 ? -1.771 -9.512 -2.318 1.00 0.00 12 CYS A O 11
ATOM 6692 N N . GLU A 1 13 ? -1.234 -10.369 -0.363 1.00 0.00 13 GLU A N 11
ATOM 6693 C CA . GLU A 1 13 ? -2.674 -10.647 -0.048 1.00 0.00 13 GLU A CA 11
ATOM 6694 C C . GLU A 1 13 ? -3.322 -9.520 0.773 1.00 0.00 13 GLU A C 11
ATOM 6695 O O . GLU A 1 13 ? -4.466 -9.177 0.552 1.00 0.00 13 GLU A O 11
ATOM 6707 N N . TYR A 1 14 ? -2.627 -8.957 1.726 1.00 0.00 14 TYR A N 11
ATOM 6708 C CA . TYR A 1 14 ? -3.252 -7.875 2.556 1.00 0.00 14 TYR A CA 11
ATOM 6709 C C . TYR A 1 14 ? -2.355 -6.638 2.629 1.00 0.00 14 TYR A C 11
ATOM 6710 O O . TYR A 1 14 ? -1.238 -6.640 2.173 1.00 0.00 14 TYR A O 11
ATOM 6728 N N . HIS A 1 15 ? -2.837 -5.581 3.216 1.00 0.00 15 HIS A N 11
ATOM 6729 C CA . HIS A 1 15 ? -1.988 -4.343 3.336 1.00 0.00 15 HIS A CA 11
ATOM 6730 C C . HIS A 1 15 ? -1.220 -4.398 4.654 1.00 0.00 15 HIS A C 11
ATOM 6731 O O . HIS A 1 15 ? -0.162 -3.812 4.781 1.00 0.00 15 HIS A O 11
ATOM 6745 N N . ALA A 1 16 ? -1.754 -5.100 5.632 1.00 0.00 16 ALA A N 11
ATOM 6746 C CA . ALA A 1 16 ? -1.069 -5.212 6.962 1.00 0.00 16 ALA A CA 11
ATOM 6747 C C . ALA A 1 16 ? 0.431 -5.518 6.793 1.00 0.00 16 ALA A C 11
ATOM 6748 O O . ALA A 1 16 ? 1.265 -4.953 7.480 1.00 0.00 16 ALA A O 11
ATOM 6755 N N . ASP A 1 17 ? 0.783 -6.403 5.890 1.00 0.00 17 ASP A N 11
ATOM 6756 C CA . ASP A 1 17 ? 2.231 -6.733 5.687 1.00 0.00 17 ASP A CA 11
ATOM 6757 C C . ASP A 1 17 ? 2.828 -5.898 4.537 1.00 0.00 17 ASP A C 11
ATOM 6758 O O . ASP A 1 17 ? 3.786 -6.298 3.892 1.00 0.00 17 ASP A O 11
ATOM 6767 N N . CYS A 1 18 ? 2.278 -4.736 4.282 1.00 0.00 18 CYS A N 11
ATOM 6768 C CA . CYS A 1 18 ? 2.806 -3.861 3.189 1.00 0.00 18 CYS A CA 11
ATOM 6769 C C . CYS A 1 18 ? 2.948 -2.424 3.709 1.00 0.00 18 CYS A C 11
ATOM 6770 O O . CYS A 1 18 ? 2.279 -2.031 4.646 1.00 0.00 18 CYS A O 11
ATOM 6777 N N . CYS A 1 19 ? 3.813 -1.636 3.113 1.00 0.00 19 CYS A N 11
ATOM 6778 C CA . CYS A 1 19 ? 3.986 -0.224 3.582 1.00 0.00 19 CYS A CA 11
ATOM 6779 C C . CYS A 1 19 ? 2.864 0.679 3.058 1.00 0.00 19 CYS A C 11
ATOM 6780 O O . CYS A 1 19 ? 2.818 1.853 3.364 1.00 0.00 19 CYS A O 11
ATOM 6787 N N . ASN A 1 20 ? 1.952 0.148 2.280 1.00 0.00 20 ASN A N 11
ATOM 6788 C CA . ASN A 1 20 ? 0.834 0.984 1.753 1.00 0.00 20 ASN A CA 11
ATOM 6789 C C . ASN A 1 20 ? -0.458 0.150 1.726 1.00 0.00 20 ASN A C 11
ATOM 6790 O O . ASN A 1 20 ? -0.874 -0.375 2.739 1.00 0.00 20 ASN A O 11
ATOM 6801 N N . CYS A 1 21 ? -1.091 0.006 0.583 1.00 0.00 21 CYS A N 11
ATOM 6802 C CA . CYS A 1 21 ? -2.345 -0.801 0.518 1.00 0.00 21 CYS A CA 11
ATOM 6803 C C . CYS A 1 21 ? -2.218 -1.892 -0.551 1.00 0.00 21 CYS A C 11
ATOM 6804 O O . CYS A 1 21 ? -2.073 -1.605 -1.724 1.00 0.00 21 CYS A O 11
ATOM 6811 N N . CYS A 1 22 ? -2.282 -3.140 -0.164 1.00 0.00 22 CYS A N 11
ATOM 6812 C CA . CYS A 1 22 ? -2.180 -4.237 -1.174 1.00 0.00 22 CYS A CA 11
ATOM 6813 C C . CYS A 1 22 ? -3.534 -4.389 -1.871 1.00 0.00 22 CYS A C 11
ATOM 6814 O O . CYS A 1 22 ? -4.533 -4.663 -1.236 1.00 0.00 22 CYS A O 11
ATOM 6821 N N . LEU A 1 23 ? -3.583 -4.188 -3.158 1.00 0.00 23 LEU A N 11
ATOM 6822 C CA . LEU A 1 23 ? -4.883 -4.296 -3.873 1.00 0.00 23 LEU A CA 11
ATOM 6823 C C . LEU A 1 23 ? -4.856 -5.473 -4.852 1.00 0.00 23 LEU A C 11
ATOM 6824 O O . LEU A 1 23 ? -3.989 -6.325 -4.763 1.00 0.00 23 LEU A O 11
ATOM 6840 N N . SER A 1 24 ? -5.816 -5.513 -5.760 1.00 0.00 24 SER A N 11
ATOM 6841 C CA . SER A 1 24 ? -5.941 -6.618 -6.780 1.00 0.00 24 SER A CA 11
ATOM 6842 C C . SER A 1 24 ? -4.691 -7.503 -6.855 1.00 0.00 24 SER A C 11
ATOM 6843 O O . SER A 1 24 ? -4.748 -8.689 -6.584 1.00 0.00 24 SER A O 11
ATOM 6851 N N . GLY A 1 25 ? -3.571 -6.938 -7.209 1.00 0.00 25 GLY A N 11
ATOM 6852 C CA . GLY A 1 25 ? -2.315 -7.744 -7.285 1.00 0.00 25 GLY A CA 11
ATOM 6853 C C . GLY A 1 25 ? -1.109 -6.817 -7.261 1.00 0.00 25 GLY A C 11
ATOM 6854 O O . GLY A 1 25 ? -0.252 -6.907 -8.111 1.00 0.00 25 GLY A O 11
ATOM 6858 N N . ILE A 1 26 ? -1.037 -5.926 -6.293 1.00 0.00 26 ILE A N 11
ATOM 6859 C CA . ILE A 1 26 ? 0.121 -4.977 -6.211 1.00 0.00 26 ILE A CA 11
ATOM 6860 C C . ILE A 1 26 ? -0.029 -4.068 -4.977 1.00 0.00 26 ILE A C 11
ATOM 6861 O O . ILE A 1 26 ? -1.125 -3.681 -4.607 1.00 0.00 26 ILE A O 11
ATOM 6877 N N . CYS A 1 27 ? 1.062 -3.724 -4.342 1.00 0.00 27 CYS A N 11
ATOM 6878 C CA . CYS A 1 27 ? 0.985 -2.830 -3.143 1.00 0.00 27 CYS A CA 11
ATOM 6879 C C . CYS A 1 27 ? 0.851 -1.382 -3.610 1.00 0.00 27 CYS A C 11
ATOM 6880 O O . CYS A 1 27 ? 1.791 -0.789 -4.082 1.00 0.00 27 CYS A O 11
ATOM 6887 N N . ALA A 1 28 ? -0.318 -0.814 -3.502 1.00 0.00 28 ALA A N 11
ATOM 6888 C CA . ALA A 1 28 ? -0.511 0.599 -3.967 1.00 0.00 28 ALA A CA 11
ATOM 6889 C C . ALA A 1 28 ? -0.373 1.586 -2.800 1.00 0.00 28 ALA A C 11
ATOM 6890 O O . ALA A 1 28 ? -0.616 1.234 -1.663 1.00 0.00 28 ALA A O 11
ATOM 6912 N N . SER A 1 30 ? -2.201 4.314 -2.336 1.00 0.00 30 SER A N 11
ATOM 6913 C CA . SER A 1 30 ? -3.545 4.778 -1.854 1.00 0.00 30 SER A CA 11
ATOM 6914 C C . SER A 1 30 ? -3.870 4.154 -0.486 1.00 0.00 30 SER A C 11
ATOM 6915 O O . SER A 1 30 ? -3.927 2.945 -0.349 1.00 0.00 30 SER A O 11
ATOM 6923 N N . THR A 1 31 ? -4.067 4.965 0.526 1.00 0.00 31 THR A N 11
ATOM 6924 C CA . THR A 1 31 ? -4.363 4.422 1.891 1.00 0.00 31 THR A CA 11
ATOM 6925 C C . THR A 1 31 ? -5.876 4.417 2.180 1.00 0.00 31 THR A C 11
ATOM 6926 O O . THR A 1 31 ? -6.535 3.401 2.053 1.00 0.00 31 THR A O 11
ATOM 6937 N N . ASN A 1 32 ? -6.431 5.544 2.564 1.00 0.00 32 ASN A N 11
ATOM 6938 C CA . ASN A 1 32 ? -7.889 5.602 2.870 1.00 0.00 32 ASN A CA 11
ATOM 6939 C C . ASN A 1 32 ? -8.631 6.370 1.785 1.00 0.00 32 ASN A C 11
ATOM 6940 O O . ASN A 1 32 ? -8.559 7.582 1.698 1.00 0.00 32 ASN A O 11
ATOM 6951 N N . TRP A 1 33 ? -9.345 5.664 0.965 1.00 0.00 33 TRP A N 11
ATOM 6952 C CA . TRP A 1 33 ? -10.127 6.319 -0.131 1.00 0.00 33 TRP A CA 11
ATOM 6953 C C . TRP A 1 33 ? -11.328 5.441 -0.519 1.00 0.00 33 TRP A C 11
ATOM 6954 O O . TRP A 1 33 ? -12.436 5.922 -0.673 1.00 0.00 33 TRP A O 11
ATOM 6975 N N . ILE A 1 34 ? -11.123 4.157 -0.656 1.00 0.00 34 ILE A N 11
ATOM 6976 C CA . ILE A 1 34 ? -12.258 3.242 -1.011 1.00 0.00 34 ILE A CA 11
ATOM 6977 C C . ILE A 1 34 ? -12.239 1.958 -0.158 1.00 0.00 34 ILE A C 11
ATOM 6978 O O . ILE A 1 34 ? -13.269 1.361 0.080 1.00 0.00 34 ILE A O 11
ATOM 6994 N N . LEU A 1 35 ? -11.079 1.519 0.284 1.00 0.00 35 LEU A N 11
ATOM 6995 C CA . LEU A 1 35 ? -11.007 0.269 1.096 1.00 0.00 35 LEU A CA 11
ATOM 6996 C C . LEU A 1 35 ? -11.169 0.581 2.590 1.00 0.00 35 LEU A C 11
ATOM 6997 O O . LEU A 1 35 ? -10.285 1.165 3.195 1.00 0.00 35 LEU A O 11
ATOM 7013 N N . PRO A 1 36 ? -12.281 0.159 3.146 1.00 0.00 36 PRO A N 11
ATOM 7014 C CA . PRO A 1 36 ? -12.539 0.381 4.593 1.00 0.00 36 PRO A CA 11
ATOM 7015 C C . PRO A 1 36 ? -11.634 -0.531 5.437 1.00 0.00 36 PRO A C 11
ATOM 7016 O O . PRO A 1 36 ? -11.868 -1.724 5.550 1.00 0.00 36 PRO A O 11
ATOM 7027 N N . GLY A 1 37 ? -10.598 0.015 6.019 1.00 0.00 37 GLY A N 11
ATOM 7028 C CA . GLY A 1 37 ? -9.672 -0.820 6.846 1.00 0.00 37 GLY A CA 11
ATOM 7029 C C . GLY A 1 37 ? -8.212 -0.495 6.509 1.00 0.00 37 GLY A C 11
ATOM 7030 O O . GLY A 1 37 ? -7.330 -0.678 7.326 1.00 0.00 37 GLY A O 11
ATOM 7034 N N . CYS A 1 38 ? -7.936 -0.016 5.318 1.00 0.00 38 CYS A N 11
ATOM 7035 C CA . CYS A 1 38 ? -6.517 0.309 4.956 1.00 0.00 38 CYS A CA 11
ATOM 7036 C C . CYS A 1 38 ? -6.104 1.652 5.576 1.00 0.00 38 CYS A C 11
ATOM 7037 O O . CYS A 1 38 ? -5.840 2.611 4.876 1.00 0.00 38 CYS A O 11
ATOM 7044 N N . SER A 1 39 ? -6.039 1.722 6.878 1.00 0.00 39 SER A N 11
ATOM 7045 C CA . SER A 1 39 ? -5.639 2.997 7.548 1.00 0.00 39 SER A CA 11
ATOM 7046 C C . SER A 1 39 ? -4.176 2.919 8.002 1.00 0.00 39 SER A C 11
ATOM 7047 O O . SER A 1 39 ? -3.871 2.402 9.058 1.00 0.00 39 SER A O 11
ATOM 7055 N N . THR A 1 40 ? -3.273 3.426 7.206 1.00 0.00 40 THR A N 11
ATOM 7056 C CA . THR A 1 40 ? -1.822 3.388 7.574 1.00 0.00 40 THR A CA 11
ATOM 7057 C C . THR A 1 40 ? -1.575 4.211 8.849 1.00 0.00 40 THR A C 11
ATOM 7058 O O . THR A 1 40 ? -2.182 5.245 9.054 1.00 0.00 40 THR A O 11
ATOM 7069 N N . SER A 1 41 ? -0.699 3.750 9.705 1.00 0.00 41 SER A N 11
ATOM 7070 C CA . SER A 1 41 ? -0.417 4.492 10.976 1.00 0.00 41 SER A CA 11
ATOM 7071 C C . SER A 1 41 ? 0.603 5.615 10.746 1.00 0.00 41 SER A C 11
ATOM 7072 O O . SER A 1 41 ? 1.041 5.852 9.635 1.00 0.00 41 SER A O 11
ATOM 7080 N N . SER A 1 42 ? 0.982 6.306 11.787 1.00 0.00 42 SER A N 11
ATOM 7081 C CA . SER A 1 42 ? 1.970 7.416 11.643 1.00 0.00 42 SER A CA 11
ATOM 7082 C C . SER A 1 42 ? 3.408 6.883 11.738 1.00 0.00 42 SER A C 11
ATOM 7083 O O . SER A 1 42 ? 4.172 7.280 12.600 1.00 0.00 42 SER A O 11
ATOM 7091 N N . PHE A 1 43 ? 3.789 6.004 10.852 1.00 0.00 43 PHE A N 11
ATOM 7092 C CA . PHE A 1 43 ? 5.185 5.462 10.884 1.00 0.00 43 PHE A CA 11
ATOM 7093 C C . PHE A 1 43 ? 6.037 6.187 9.836 1.00 0.00 43 PHE A C 11
ATOM 7094 O O . PHE A 1 43 ? 7.071 6.744 10.145 1.00 0.00 43 PHE A O 11
ATOM 7131 N N . LYS A 1 45 ? 6.057 7.221 5.105 1.00 0.00 45 LYS A N 11
ATOM 7132 C CA . LYS A 1 45 ? 5.369 7.053 3.787 1.00 0.00 45 LYS A CA 11
ATOM 7133 C C . LYS A 1 45 ? 6.391 7.144 2.640 1.00 0.00 45 LYS A C 11
ATOM 7134 O O . LYS A 1 45 ? 6.200 7.866 1.679 1.00 0.00 45 LYS A O 11
ATOM 7153 N N . ILE A 1 46 ? 7.473 6.414 2.739 1.00 0.00 46 ILE A N 11
ATOM 7154 C CA . ILE A 1 46 ? 8.509 6.444 1.667 1.00 0.00 46 ILE A CA 11
ATOM 7155 C C . ILE A 1 46 ? 8.666 5.040 1.068 1.00 0.00 46 ILE A C 11
ATOM 7156 O O . ILE A 1 46 ? 8.904 4.942 -0.124 1.00 0.00 46 ILE A O 11
ATOM 7173 N N . GLY A 1 1 ? 11.339 4.212 12.682 1.00 0.00 1 GLY A N 12
ATOM 7174 C CA . GLY A 1 1 ? 12.325 3.128 12.413 1.00 0.00 1 GLY A CA 12
ATOM 7175 C C . GLY A 1 1 ? 12.934 3.322 11.024 1.00 0.00 1 GLY A C 12
ATOM 7176 O O . GLY A 1 1 ? 12.654 4.305 10.360 1.00 0.00 1 GLY A O 12
ATOM 7197 N N . SER A 1 3 ? 13.091 0.958 7.877 1.00 0.00 3 SER A N 12
ATOM 7198 C CA . SER A 1 3 ? 12.091 0.649 6.801 1.00 0.00 3 SER A CA 12
ATOM 7199 C C . SER A 1 3 ? 11.706 -0.837 6.850 1.00 0.00 3 SER A C 12
ATOM 7200 O O . SER A 1 3 ? 11.943 -1.587 5.922 1.00 0.00 3 SER A O 12
ATOM 7208 N N . PHE A 1 4 ? 11.112 -1.265 7.932 1.00 0.00 4 PHE A N 12
ATOM 7209 C CA . PHE A 1 4 ? 10.702 -2.699 8.048 1.00 0.00 4 PHE A CA 12
ATOM 7210 C C . PHE A 1 4 ? 9.314 -2.900 7.433 1.00 0.00 4 PHE A C 12
ATOM 7211 O O . PHE A 1 4 ? 8.309 -2.862 8.120 1.00 0.00 4 PHE A O 12
ATOM 7228 N N . CYS A 1 5 ? 9.247 -3.112 6.146 1.00 0.00 5 CYS A N 12
ATOM 7229 C CA . CYS A 1 5 ? 7.919 -3.317 5.478 1.00 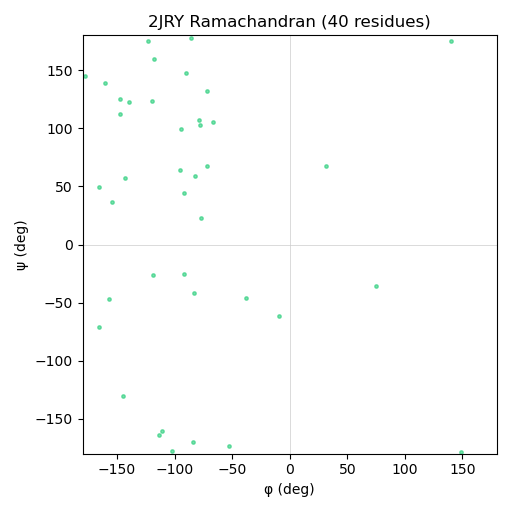0.00 5 CYS A CA 12
ATOM 7230 C C . CYS A 1 5 ? 8.112 -3.658 3.993 1.00 0.00 5 CYS A C 12
ATOM 7231 O O . CYS A 1 5 ? 9.219 -3.831 3.526 1.00 0.00 5 CYS A O 12
ATOM 7238 N N . LYS A 1 6 ? 7.038 -3.725 3.241 1.00 0.00 6 LYS A N 12
ATOM 7239 C CA . LYS A 1 6 ? 7.145 -4.020 1.781 1.00 0.00 6 LYS A CA 12
ATOM 7240 C C . LYS A 1 6 ? 6.835 -2.734 1.005 1.00 0.00 6 LYS A C 12
ATOM 7241 O O . LYS A 1 6 ? 5.945 -1.979 1.372 1.00 0.00 6 LYS A O 12
ATOM 7260 N N . ALA A 1 7 ? 7.572 -2.467 -0.037 1.00 0.00 7 ALA A N 12
ATOM 7261 C CA . ALA A 1 7 ? 7.350 -1.219 -0.826 1.00 0.00 7 ALA A CA 12
ATOM 7262 C C . ALA A 1 7 ? 6.109 -1.340 -1.707 1.00 0.00 7 ALA A C 12
ATOM 7263 O O . ALA A 1 7 ? 5.295 -2.236 -1.547 1.00 0.00 7 ALA A O 12
ATOM 7270 N N . ASP A 1 8 ? 5.959 -0.441 -2.634 1.00 0.00 8 ASP A N 12
ATOM 7271 C CA . ASP A 1 8 ? 4.769 -0.479 -3.531 1.00 0.00 8 ASP A CA 12
ATOM 7272 C C . ASP A 1 8 ? 4.956 -1.519 -4.645 1.00 0.00 8 ASP A C 12
ATOM 7273 O O . ASP A 1 8 ? 5.995 -2.145 -4.769 1.00 0.00 8 ASP A O 12
ATOM 7282 N N . GLU A 1 9 ? 3.928 -1.721 -5.431 1.00 0.00 9 GLU A N 12
ATOM 7283 C CA . GLU A 1 9 ? 3.963 -2.719 -6.552 1.00 0.00 9 GLU A CA 12
ATOM 7284 C C . GLU A 1 9 ? 3.953 -4.159 -6.017 1.00 0.00 9 GLU A C 12
ATOM 7285 O O . GLU A 1 9 ? 3.337 -5.030 -6.590 1.00 0.00 9 GLU A O 12
ATOM 7297 N N . LYS A 1 10 ? 4.612 -4.416 -4.923 1.00 0.00 10 LYS A N 12
ATOM 7298 C CA . LYS A 1 10 ? 4.641 -5.799 -4.359 1.00 0.00 10 LYS A CA 12
ATOM 7299 C C . LYS A 1 10 ? 3.213 -6.309 -4.174 1.00 0.00 10 LYS A C 12
ATOM 7300 O O . LYS A 1 10 ? 2.500 -5.837 -3.316 1.00 0.00 10 LYS A O 12
ATOM 7334 N N . CYS A 1 12 ? 0.224 -8.623 -3.071 1.00 0.00 12 CYS A N 12
ATOM 7335 C CA . CYS A 1 12 ? -0.002 -9.496 -1.885 1.00 0.00 12 CYS A CA 12
ATOM 7336 C C . CYS A 1 12 ? -1.483 -9.461 -1.475 1.00 0.00 12 CYS A C 12
ATOM 7337 O O . CYS A 1 12 ? -2.220 -8.582 -1.876 1.00 0.00 12 CYS A O 12
ATOM 7344 N N . GLU A 1 13 ? -1.923 -10.427 -0.708 1.00 0.00 13 GLU A N 12
ATOM 7345 C CA . GLU A 1 13 ? -3.363 -10.474 -0.302 1.00 0.00 13 GLU A CA 12
ATOM 7346 C C . GLU A 1 13 ? -3.687 -9.475 0.819 1.00 0.00 13 GLU A C 12
ATOM 7347 O O . GLU A 1 13 ? -4.800 -8.984 0.904 1.00 0.00 13 GLU A O 12
ATOM 7359 N N . TYR A 1 14 ? -2.759 -9.186 1.696 1.00 0.00 14 TYR A N 12
ATOM 7360 C CA . TYR A 1 14 ? -3.073 -8.246 2.823 1.00 0.00 14 TYR A CA 12
ATOM 7361 C C . TYR A 1 14 ? -2.131 -7.040 2.838 1.00 0.00 14 TYR A C 12
ATOM 7362 O O . TYR A 1 14 ? -0.932 -7.162 2.713 1.00 0.00 14 TYR A O 12
ATOM 7380 N N . HIS A 1 15 ? -2.678 -5.866 3.009 1.00 0.00 15 HIS A N 12
ATOM 7381 C CA . HIS A 1 15 ? -1.819 -4.631 3.046 1.00 0.00 15 HIS A CA 12
ATOM 7382 C C . HIS A 1 15 ? -1.016 -4.581 4.346 1.00 0.00 15 HIS A C 12
ATOM 7383 O O . HIS A 1 15 ? 0.061 -4.024 4.385 1.00 0.00 15 HIS A O 12
ATOM 7397 N N . ALA A 1 16 ? -1.553 -5.136 5.408 1.00 0.00 16 ALA A N 12
ATOM 7398 C CA . ALA A 1 16 ? -0.850 -5.117 6.736 1.00 0.00 16 ALA A CA 12
ATOM 7399 C C . ALA A 1 16 ? 0.665 -5.265 6.574 1.00 0.00 16 ALA A C 12
ATOM 7400 O O . ALA A 1 16 ? 1.427 -4.490 7.117 1.00 0.00 16 ALA A O 12
ATOM 7407 N N . ASP A 1 17 ? 1.112 -6.240 5.833 1.00 0.00 17 ASP A N 12
ATOM 7408 C CA . ASP A 1 17 ? 2.584 -6.416 5.648 1.00 0.00 17 ASP A CA 12
ATOM 7409 C C . ASP A 1 17 ? 3.079 -5.611 4.431 1.00 0.00 17 ASP A C 12
ATOM 7410 O O . ASP A 1 17 ? 3.695 -6.144 3.531 1.00 0.00 17 ASP A O 12
ATOM 7419 N N . CYS A 1 18 ? 2.813 -4.329 4.399 1.00 0.00 18 CYS A N 12
ATOM 7420 C CA . CYS A 1 18 ? 3.265 -3.486 3.247 1.00 0.00 18 CYS A CA 12
ATOM 7421 C C . CYS A 1 18 ? 3.271 -2.012 3.662 1.00 0.00 18 CYS A C 12
ATOM 7422 O O . CYS A 1 18 ? 2.509 -1.604 4.514 1.00 0.00 18 CYS A O 12
ATOM 7429 N N . CYS A 1 19 ? 4.109 -1.207 3.063 1.00 0.00 19 CYS A N 12
ATOM 7430 C CA . CYS A 1 19 ? 4.136 0.244 3.434 1.00 0.00 19 CYS A CA 12
ATOM 7431 C C . CYS A 1 19 ? 3.058 1.025 2.669 1.00 0.00 19 CYS A C 12
ATOM 7432 O O . CYS A 1 19 ? 3.004 2.238 2.726 1.00 0.00 19 CYS A O 12
ATOM 7439 N N . ASN A 1 20 ? 2.191 0.335 1.965 1.00 0.00 20 ASN A N 12
ATOM 7440 C CA . ASN A 1 20 ? 1.101 1.021 1.206 1.00 0.00 20 ASN A CA 12
ATOM 7441 C C . ASN A 1 20 ? -0.180 0.187 1.334 1.00 0.00 20 ASN A C 12
ATOM 7442 O O . ASN A 1 20 ? -0.583 -0.173 2.423 1.00 0.00 20 ASN A O 12
ATOM 7453 N N . CYS A 1 21 ? -0.817 -0.147 0.243 1.00 0.00 21 CYS A N 12
ATOM 7454 C CA . CYS A 1 21 ? -2.056 -0.973 0.325 1.00 0.00 21 CYS A CA 12
ATOM 7455 C C . CYS A 1 21 ? -2.067 -2.018 -0.793 1.00 0.00 21 CYS A C 12
ATOM 7456 O O . CYS A 1 21 ? -1.935 -1.696 -1.954 1.00 0.00 21 CYS A O 12
ATOM 7463 N N . CYS A 1 22 ? -2.219 -3.270 -0.456 1.00 0.00 22 CYS A N 12
ATOM 7464 C CA . CYS A 1 22 ? -2.239 -4.325 -1.515 1.00 0.00 22 CYS A CA 12
ATOM 7465 C C . CYS A 1 22 ? -3.609 -4.348 -2.179 1.00 0.00 22 CYS A C 12
ATOM 7466 O O . CYS A 1 22 ? -4.617 -4.567 -1.534 1.00 0.00 22 CYS A O 12
ATOM 7473 N N . LEU A 1 23 ? -3.649 -4.115 -3.460 1.00 0.00 23 LEU A N 12
ATOM 7474 C CA . LEU A 1 23 ? -4.952 -4.112 -4.180 1.00 0.00 23 LEU A CA 12
ATOM 7475 C C . LEU A 1 23 ? -4.951 -5.191 -5.268 1.00 0.00 23 LEU A C 12
ATOM 7476 O O . LEU A 1 23 ? -4.139 -6.092 -5.221 1.00 0.00 23 LEU A O 12
ATOM 7492 N N . SER A 1 24 ? -5.864 -5.099 -6.224 1.00 0.00 24 SER A N 12
ATOM 7493 C CA . SER A 1 24 ? -5.979 -6.106 -7.349 1.00 0.00 24 SER A CA 12
ATOM 7494 C C . SER A 1 24 ? -4.793 -7.074 -7.398 1.00 0.00 24 SER A C 12
ATOM 7495 O O . SER A 1 24 ? -4.949 -8.273 -7.243 1.00 0.00 24 SER A O 12
ATOM 7503 N N . GLY A 1 25 ? -3.612 -6.567 -7.606 1.00 0.00 25 GLY A N 12
ATOM 7504 C CA . GLY A 1 25 ? -2.421 -7.456 -7.660 1.00 0.00 25 GLY A CA 12
ATOM 7505 C C . GLY A 1 25 ? -1.149 -6.631 -7.512 1.00 0.00 25 GLY A C 12
ATOM 7506 O O . GLY A 1 25 ? -0.241 -6.759 -8.307 1.00 0.00 25 GLY A O 12
ATOM 7510 N N . ILE A 1 26 ? -1.073 -5.780 -6.510 1.00 0.00 26 ILE A N 12
ATOM 7511 C CA . ILE A 1 26 ? 0.157 -4.936 -6.328 1.00 0.00 26 ILE A CA 12
ATOM 7512 C C . ILE A 1 26 ? 0.022 -4.036 -5.088 1.00 0.00 26 ILE A C 12
ATOM 7513 O O . ILE A 1 26 ? -1.059 -3.574 -4.757 1.00 0.00 26 ILE A O 12
ATOM 7529 N N . CYS A 1 27 ? 1.110 -3.774 -4.412 1.00 0.00 27 CYS A N 12
ATOM 7530 C CA . CYS A 1 27 ? 1.055 -2.882 -3.208 1.00 0.00 27 CYS A CA 12
ATOM 7531 C C . CYS A 1 27 ? 1.018 -1.420 -3.673 1.00 0.00 27 CYS A C 12
ATOM 7532 O O . CYS A 1 27 ? 2.017 -0.873 -4.080 1.00 0.00 27 CYS A O 12
ATOM 7539 N N . ALA A 1 28 ? -0.125 -0.792 -3.634 1.00 0.00 28 ALA A N 12
ATOM 7540 C CA . ALA A 1 28 ? -0.218 0.626 -4.095 1.00 0.00 28 ALA A CA 12
ATOM 7541 C C . ALA A 1 28 ? -0.791 1.528 -2.993 1.00 0.00 28 ALA A C 12
ATOM 7542 O O . ALA A 1 28 ? -1.316 1.041 -2.014 1.00 0.00 28 ALA A O 12
ATOM 7564 N N . SER A 1 30 ? -3.362 4.585 -1.430 1.00 0.00 30 SER A N 12
ATOM 7565 C CA . SER A 1 30 ? -4.859 4.713 -1.504 1.00 0.00 30 SER A CA 12
ATOM 7566 C C . SER A 1 30 ? -5.368 5.849 -0.612 1.00 0.00 30 SER A C 12
ATOM 7567 O O . SER A 1 30 ? -6.453 5.770 -0.069 1.00 0.00 30 SER A O 12
ATOM 7575 N N . THR A 1 31 ? -4.602 6.903 -0.457 1.00 0.00 31 THR A N 12
ATOM 7576 C CA . THR A 1 31 ? -5.050 8.045 0.400 1.00 0.00 31 THR A CA 12
ATOM 7577 C C . THR A 1 31 ? -5.669 9.142 -0.480 1.00 0.00 31 THR A C 12
ATOM 7578 O O . THR A 1 31 ? -5.019 10.095 -0.865 1.00 0.00 31 THR A O 12
ATOM 7589 N N . ASN A 1 32 ? -6.927 9.000 -0.807 1.00 0.00 32 ASN A N 12
ATOM 7590 C CA . ASN A 1 32 ? -7.612 10.019 -1.671 1.00 0.00 32 ASN A CA 12
ATOM 7591 C C . ASN A 1 32 ? -9.118 9.765 -1.686 1.00 0.00 32 ASN A C 12
ATOM 7592 O O . ASN A 1 32 ? -9.913 10.615 -1.347 1.00 0.00 32 ASN A O 12
ATOM 7603 N N . TRP A 1 33 ? -9.504 8.592 -2.088 1.00 0.00 33 TRP A N 12
ATOM 7604 C CA . TRP A 1 33 ? -10.951 8.233 -2.142 1.00 0.00 33 TRP A CA 12
ATOM 7605 C C . TRP A 1 33 ? -11.426 7.791 -0.745 1.00 0.00 33 TRP A C 12
ATOM 7606 O O . TRP A 1 33 ? -11.303 8.527 0.218 1.00 0.00 33 TRP A O 12
ATOM 7627 N N . ILE A 1 34 ? -11.930 6.591 -0.617 1.00 0.00 34 ILE A N 12
ATOM 7628 C CA . ILE A 1 34 ? -12.373 6.100 0.718 1.00 0.00 34 ILE A CA 12
ATOM 7629 C C . ILE A 1 34 ? -11.201 5.361 1.382 1.00 0.00 34 ILE A C 12
ATOM 7630 O O . ILE A 1 34 ? -10.068 5.799 1.302 1.00 0.00 34 ILE A O 12
ATOM 7646 N N . LEU A 1 35 ? -11.445 4.247 2.021 1.00 0.00 35 LEU A N 12
ATOM 7647 C CA . LEU A 1 35 ? -10.324 3.492 2.675 1.00 0.00 35 LEU A CA 12
ATOM 7648 C C . LEU A 1 35 ? -10.826 2.164 3.250 1.00 0.00 35 LEU A C 12
ATOM 7649 O O . LEU A 1 35 ? -11.750 2.147 4.035 1.00 0.00 35 LEU A O 12
ATOM 7665 N N . PRO A 1 36 ? -10.196 1.091 2.838 1.00 0.00 36 PRO A N 12
ATOM 7666 C CA . PRO A 1 36 ? -10.584 -0.256 3.334 1.00 0.00 36 PRO A CA 12
ATOM 7667 C C . PRO A 1 36 ? -10.054 -0.478 4.760 1.00 0.00 36 PRO A C 12
ATOM 7668 O O . PRO A 1 36 ? -10.778 -0.922 5.631 1.00 0.00 36 PRO A O 12
ATOM 7679 N N . GLY A 1 37 ? -8.804 -0.168 5.001 1.00 0.00 37 GLY A N 12
ATOM 7680 C CA . GLY A 1 37 ? -8.227 -0.357 6.367 1.00 0.00 37 GLY A CA 12
ATOM 7681 C C . GLY A 1 37 ? -6.792 0.170 6.403 1.00 0.00 37 GLY A C 12
ATOM 7682 O O . GLY A 1 37 ? -6.421 0.922 7.282 1.00 0.00 37 GLY A O 12
ATOM 7686 N N . CYS A 1 38 ? -5.975 -0.226 5.460 1.00 0.00 38 CYS A N 12
ATOM 7687 C CA . CYS A 1 38 ? -4.554 0.251 5.447 1.00 0.00 38 CYS A CA 12
ATOM 7688 C C . CYS A 1 38 ? -4.503 1.739 5.082 1.00 0.00 38 CYS A C 12
ATOM 7689 O O . CYS A 1 38 ? -5.015 2.152 4.063 1.00 0.00 38 CYS A O 12
ATOM 7696 N N . SER A 1 39 ? -3.889 2.546 5.908 1.00 0.00 39 SER A N 12
ATOM 7697 C CA . SER A 1 39 ? -3.807 4.006 5.611 1.00 0.00 39 SER A CA 12
ATOM 7698 C C . SER A 1 39 ? -2.341 4.456 5.598 1.00 0.00 39 SER A C 12
ATOM 7699 O O . SER A 1 39 ? -1.538 4.002 6.391 1.00 0.00 39 SER A O 12
ATOM 7707 N N . THR A 1 40 ? -1.987 5.345 4.710 1.00 0.00 40 THR A N 12
ATOM 7708 C CA . THR A 1 40 ? -0.574 5.826 4.653 1.00 0.00 40 THR A CA 12
ATOM 7709 C C . THR A 1 40 ? -0.413 7.114 5.479 1.00 0.00 40 THR A C 12
ATOM 7710 O O . THR A 1 40 ? 0.448 7.930 5.209 1.00 0.00 40 THR A O 12
ATOM 7721 N N . SER A 1 41 ? -1.238 7.302 6.482 1.00 0.00 41 SER A N 12
ATOM 7722 C CA . SER A 1 41 ? -1.142 8.531 7.326 1.00 0.00 41 SER A CA 12
ATOM 7723 C C . SER A 1 41 ? -1.132 8.144 8.812 1.00 0.00 41 SER A C 12
ATOM 7724 O O . SER A 1 41 ? -2.108 7.649 9.339 1.00 0.00 41 SER A O 12
ATOM 7732 N N . SER A 1 42 ? -0.037 8.356 9.489 1.00 0.00 42 SER A N 12
ATOM 7733 C CA . SER A 1 42 ? 0.036 7.992 10.938 1.00 0.00 42 SER A CA 12
ATOM 7734 C C . SER A 1 42 ? -0.845 8.928 11.777 1.00 0.00 42 SER A C 12
ATOM 7735 O O . SER A 1 42 ? -0.683 10.133 11.755 1.00 0.00 42 SER A O 12
ATOM 7743 N N . PHE A 1 43 ? -1.780 8.380 12.513 1.00 0.00 43 PHE A N 12
ATOM 7744 C CA . PHE A 1 43 ? -2.668 9.237 13.353 1.00 0.00 43 PHE A CA 12
ATOM 7745 C C . PHE A 1 43 ? -2.501 8.878 14.835 1.00 0.00 43 PHE A C 12
ATOM 7746 O O . PHE A 1 43 ? -1.924 9.630 15.592 1.00 0.00 43 PHE A O 12
ATOM 7783 N N . LYS A 1 45 ? -4.869 5.985 16.847 1.00 0.00 45 LYS A N 12
ATOM 7784 C CA . LYS A 1 45 ? -5.616 4.714 17.111 1.00 0.00 45 LYS A CA 12
ATOM 7785 C C . LYS A 1 45 ? -6.750 4.529 16.094 1.00 0.00 45 LYS A C 12
ATOM 7786 O O . LYS A 1 45 ? -6.984 5.377 15.252 1.00 0.00 45 LYS A O 12
ATOM 7805 N N . ILE A 1 46 ? -7.455 3.427 16.180 1.00 0.00 46 ILE A N 12
ATOM 7806 C CA . ILE A 1 46 ? -8.587 3.175 15.234 1.00 0.00 46 ILE A CA 12
ATOM 7807 C C . ILE A 1 46 ? -9.778 2.580 16.004 1.00 0.00 46 ILE A C 12
ATOM 7808 O O . ILE A 1 46 ? -10.893 3.010 15.766 1.00 0.00 46 ILE A O 12
ATOM 7825 N N . GLY A 1 1 ? 5.582 -0.986 15.096 1.00 0.00 1 GLY A N 13
ATOM 7826 C CA . GLY A 1 1 ? 4.541 -0.881 14.026 1.00 0.00 1 GLY A CA 13
ATOM 7827 C C . GLY A 1 1 ? 5.155 -1.242 12.670 1.00 0.00 1 GLY A C 13
ATOM 7828 O O . GLY A 1 1 ? 5.107 -2.388 12.263 1.00 0.00 1 GLY A O 13
ATOM 7849 N N . SER A 1 3 ? 7.562 -2.585 10.822 1.00 0.00 3 SER A N 13
ATOM 7850 C CA . SER A 1 3 ? 8.789 -3.431 10.967 1.00 0.00 3 SER A CA 13
ATOM 7851 C C . SER A 1 3 ? 9.091 -4.150 9.643 1.00 0.00 3 SER A C 13
ATOM 7852 O O . SER A 1 3 ? 9.949 -3.731 8.890 1.00 0.00 3 SER A O 13
ATOM 7860 N N . PHE A 1 4 ? 8.385 -5.215 9.336 1.00 0.00 4 PHE A N 13
ATOM 7861 C CA . PHE A 1 4 ? 8.636 -5.933 8.050 1.00 0.00 4 PHE A CA 13
ATOM 7862 C C . PHE A 1 4 ? 7.554 -5.543 7.042 1.00 0.00 4 PHE A 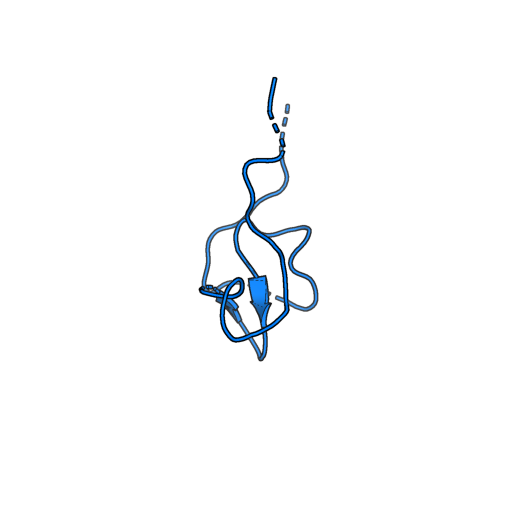C 13
ATOM 7863 O O . PHE A 1 4 ? 6.453 -6.055 7.072 1.00 0.00 4 PHE A O 13
ATOM 7880 N N . CYS A 1 5 ? 7.846 -4.621 6.168 1.00 0.00 5 CYS A N 13
ATOM 7881 C CA . CYS A 1 5 ? 6.819 -4.181 5.177 1.00 0.00 5 CYS A CA 13
ATOM 7882 C C . CYS A 1 5 ? 7.385 -4.198 3.754 1.00 0.00 5 CYS A C 13
ATOM 7883 O O . CYS A 1 5 ? 8.581 -4.086 3.541 1.00 0.00 5 CYS A O 13
ATOM 7890 N N . LYS A 1 6 ? 6.523 -4.312 2.780 1.00 0.00 6 LYS A N 13
ATOM 7891 C CA . LYS A 1 6 ? 6.974 -4.309 1.368 1.00 0.00 6 LYS A CA 13
ATOM 7892 C C . LYS A 1 6 ? 6.695 -2.927 0.757 1.00 0.00 6 LYS A C 13
ATOM 7893 O O . LYS A 1 6 ? 5.832 -2.197 1.219 1.00 0.00 6 LYS A O 13
ATOM 7912 N N . ALA A 1 7 ? 7.427 -2.570 -0.262 1.00 0.00 7 ALA A N 13
ATOM 7913 C CA . ALA A 1 7 ? 7.232 -1.234 -0.907 1.00 0.00 7 ALA A CA 13
ATOM 7914 C C . ALA A 1 7 ? 6.000 -1.239 -1.827 1.00 0.00 7 ALA A C 13
ATOM 7915 O O . ALA A 1 7 ? 5.135 -2.091 -1.725 1.00 0.00 7 ALA A O 13
ATOM 7922 N N . ASP A 1 8 ? 5.918 -0.287 -2.717 1.00 0.00 8 ASP A N 13
ATOM 7923 C CA . ASP A 1 8 ? 4.749 -0.221 -3.643 1.00 0.00 8 ASP A CA 13
ATOM 7924 C C . ASP A 1 8 ? 4.900 -1.260 -4.756 1.00 0.00 8 ASP A C 13
ATOM 7925 O O . ASP A 1 8 ? 5.942 -1.872 -4.906 1.00 0.00 8 ASP A O 13
ATOM 7934 N N . GLU A 1 9 ? 3.849 -1.486 -5.505 1.00 0.00 9 GLU A N 13
ATOM 7935 C CA . GLU A 1 9 ? 3.863 -2.505 -6.612 1.00 0.00 9 GLU A CA 13
ATOM 7936 C C . GLU A 1 9 ? 3.916 -3.935 -6.048 1.00 0.00 9 GLU A C 13
ATOM 7937 O O . GLU A 1 9 ? 3.286 -4.828 -6.568 1.00 0.00 9 GLU A O 13
ATOM 7949 N N . LYS A 1 10 ? 4.638 -4.153 -4.981 1.00 0.00 10 LYS A N 13
ATOM 7950 C CA . LYS A 1 10 ? 4.731 -5.515 -4.372 1.00 0.00 10 LYS A CA 13
ATOM 7951 C C . LYS A 1 10 ? 3.324 -6.067 -4.113 1.00 0.00 10 LYS A C 13
ATOM 7952 O O . LYS A 1 10 ? 2.641 -5.620 -3.216 1.00 0.00 10 LYS A O 13
ATOM 7986 N N . CYS A 1 12 ? 0.489 -8.390 -2.767 1.00 0.00 12 CYS A N 13
ATOM 7987 C CA . CYS A 1 12 ? 0.346 -9.215 -1.532 1.00 0.00 12 CYS A CA 13
ATOM 7988 C C . CYS A 1 12 ? -1.142 -9.345 -1.171 1.00 0.00 12 CYS A C 13
ATOM 7989 O O . CYS A 1 12 ? -1.971 -8.624 -1.697 1.00 0.00 12 CYS A O 13
ATOM 7996 N N . GLU A 1 13 ? -1.492 -10.264 -0.302 1.00 0.00 13 GLU A N 13
ATOM 7997 C CA . GLU A 1 13 ? -2.930 -10.452 0.061 1.00 0.00 13 GLU A CA 13
ATOM 7998 C C . GLU A 1 13 ? -3.455 -9.306 0.936 1.00 0.00 13 GLU A C 13
ATOM 7999 O O . GLU A 1 13 ? -4.491 -8.734 0.657 1.00 0.00 13 GLU A O 13
ATOM 8011 N N . TYR A 1 14 ? -2.778 -8.990 2.011 1.00 0.00 14 TYR A N 13
ATOM 8012 C CA . TYR A 1 14 ? -3.289 -7.907 2.916 1.00 0.00 14 TYR A CA 13
ATOM 8013 C C . TYR A 1 14 ? -2.317 -6.735 3.013 1.00 0.00 14 TYR A C 13
ATOM 8014 O O . TYR A 1 14 ? -1.122 -6.910 3.163 1.00 0.00 14 TYR A O 13
ATOM 8032 N N . HIS A 1 15 ? -2.839 -5.534 2.955 1.00 0.00 15 HIS A N 13
ATOM 8033 C CA . HIS A 1 15 ? -1.958 -4.311 3.071 1.00 0.00 15 HIS A CA 13
ATOM 8034 C C . HIS A 1 15 ? -1.153 -4.392 4.363 1.00 0.00 15 HIS A C 13
ATOM 8035 O O . HIS A 1 15 ? -0.069 -3.851 4.444 1.00 0.00 15 HIS A O 13
ATOM 8049 N N . ALA A 1 16 ? -1.680 -5.058 5.371 1.00 0.00 16 ALA A N 13
ATOM 8050 C CA . ALA A 1 16 ? -0.950 -5.191 6.675 1.00 0.00 16 ALA A CA 13
ATOM 8051 C C . ALA A 1 16 ? 0.552 -5.461 6.448 1.00 0.00 16 ALA A C 13
ATOM 8052 O O . ALA A 1 16 ? 1.396 -4.866 7.094 1.00 0.00 16 ALA A O 13
ATOM 8059 N N . ASP A 1 17 ? 0.887 -6.340 5.530 1.00 0.00 17 ASP A N 13
ATOM 8060 C CA . ASP A 1 17 ? 2.334 -6.640 5.253 1.00 0.00 17 ASP A CA 13
ATOM 8061 C C . ASP A 1 17 ? 2.863 -5.716 4.142 1.00 0.00 17 ASP A C 13
ATOM 8062 O O . ASP A 1 17 ? 3.630 -6.119 3.282 1.00 0.00 17 ASP A O 13
ATOM 8071 N N . CYS A 1 18 ? 2.452 -4.476 4.149 1.00 0.00 18 CYS A N 13
ATOM 8072 C CA . CYS A 1 18 ? 2.906 -3.513 3.103 1.00 0.00 18 CYS A CA 13
ATOM 8073 C C . CYS A 1 18 ? 2.864 -2.093 3.660 1.00 0.00 18 CYS A C 13
ATOM 8074 O O . CYS A 1 18 ? 2.086 -1.793 4.543 1.00 0.00 18 CYS A O 13
ATOM 8081 N N . CYS A 1 19 ? 3.683 -1.206 3.154 1.00 0.00 19 CYS A N 13
ATOM 8082 C CA . CYS A 1 19 ? 3.665 0.200 3.677 1.00 0.00 19 CYS A CA 13
ATOM 8083 C C . CYS A 1 19 ? 2.653 1.055 2.903 1.00 0.00 19 CYS A C 13
ATOM 8084 O O . CYS A 1 19 ? 2.665 2.266 2.984 1.00 0.00 19 CYS A O 13
ATOM 8091 N N . ASN A 1 20 ? 1.763 0.431 2.165 1.00 0.00 20 ASN A N 13
ATOM 8092 C CA . ASN A 1 20 ? 0.739 1.202 1.397 1.00 0.00 20 ASN A CA 13
ATOM 8093 C C . ASN A 1 20 ? -0.583 0.420 1.406 1.00 0.00 20 ASN A C 13
ATOM 8094 O O . ASN A 1 20 ? -1.152 0.184 2.450 1.00 0.00 20 ASN A O 13
ATOM 8105 N N . CYS A 1 21 ? -1.065 -0.004 0.266 1.00 0.00 21 CYS A N 13
ATOM 8106 C CA . CYS A 1 21 ? -2.337 -0.783 0.235 1.00 0.00 21 CYS A CA 13
ATOM 8107 C C . CYS A 1 21 ? -2.218 -1.941 -0.764 1.00 0.00 21 CYS A C 13
ATOM 8108 O O . CYS A 1 21 ? -2.043 -1.728 -1.948 1.00 0.00 21 CYS A O 13
ATOM 8115 N N . CYS A 1 22 ? -2.328 -3.161 -0.303 1.00 0.00 22 CYS A N 13
ATOM 8116 C CA . CYS A 1 22 ? -2.242 -4.321 -1.244 1.00 0.00 22 CYS A CA 13
ATOM 8117 C C . CYS A 1 22 ? -3.585 -4.465 -1.944 1.00 0.00 22 CYS A C 13
ATOM 8118 O O . CYS A 1 22 ? -4.561 -4.888 -1.349 1.00 0.00 22 CYS A O 13
ATOM 8125 N N . LEU A 1 23 ? -3.653 -4.093 -3.188 1.00 0.00 23 LEU A N 13
ATOM 8126 C CA . LEU A 1 23 ? -4.948 -4.187 -3.920 1.00 0.00 23 LEU A CA 13
ATOM 8127 C C . LEU A 1 23 ? -4.944 -5.410 -4.845 1.00 0.00 23 LEU A C 13
ATOM 8128 O O . LEU A 1 23 ? -4.075 -6.254 -4.731 1.00 0.00 23 LEU A O 13
ATOM 8144 N N . SER A 1 24 ? -5.919 -5.500 -5.737 1.00 0.00 24 SER A N 13
ATOM 8145 C CA . SER A 1 24 ? -6.043 -6.662 -6.698 1.00 0.00 24 SER A CA 13
ATOM 8146 C C . SER A 1 24 ? -4.768 -7.512 -6.769 1.00 0.00 24 SER A C 13
ATOM 8147 O O . SER A 1 24 ? -4.792 -8.697 -6.486 1.00 0.00 24 SER A O 13
ATOM 8155 N N . GLY A 1 25 ? -3.665 -6.923 -7.134 1.00 0.00 25 GLY A N 13
ATOM 8156 C CA . GLY A 1 25 ? -2.398 -7.702 -7.211 1.00 0.00 25 GLY A CA 13
ATOM 8157 C C . GLY A 1 25 ? -1.202 -6.752 -7.190 1.00 0.00 25 GLY A C 13
ATOM 8158 O O . GLY A 1 25 ? -0.356 -6.816 -8.059 1.00 0.00 25 GLY A O 13
ATOM 8162 N N . ILE A 1 26 ? -1.114 -5.880 -6.206 1.00 0.00 26 ILE A N 13
ATOM 8163 C CA . ILE A 1 26 ? 0.051 -4.934 -6.142 1.00 0.00 26 ILE A CA 13
ATOM 8164 C C . ILE A 1 26 ? -0.048 -4.014 -4.907 1.00 0.00 26 ILE A C 13
ATOM 8165 O O . ILE A 1 26 ? -1.123 -3.647 -4.465 1.00 0.00 26 ILE A O 13
ATOM 8181 N N . CYS A 1 27 ? 1.080 -3.628 -4.367 1.00 0.00 27 CYS A N 13
ATOM 8182 C CA . CYS A 1 27 ? 1.082 -2.710 -3.187 1.00 0.00 27 CYS A CA 13
ATOM 8183 C C . CYS A 1 27 ? 0.923 -1.276 -3.689 1.00 0.00 27 CYS A C 13
ATOM 8184 O O . CYS A 1 27 ? 1.859 -0.676 -4.167 1.00 0.00 27 CYS A O 13
ATOM 8191 N N . ALA A 1 28 ? -0.257 -0.729 -3.608 1.00 0.00 28 ALA A N 13
ATOM 8192 C CA . ALA A 1 28 ? -0.466 0.662 -4.118 1.00 0.00 28 ALA A CA 13
ATOM 8193 C C . ALA A 1 28 ? -0.790 1.637 -2.985 1.00 0.00 28 ALA A C 13
ATOM 8194 O O . ALA A 1 28 ? -1.424 1.273 -2.009 1.00 0.00 28 ALA A O 13
ATOM 8216 N N . SER A 1 30 ? -2.902 4.056 -1.298 1.00 0.00 30 SER A N 13
ATOM 8217 C CA . SER A 1 30 ? -4.334 4.475 -1.357 1.00 0.00 30 SER A CA 13
ATOM 8218 C C . SER A 1 30 ? -4.872 4.660 0.072 1.00 0.00 30 SER A C 13
ATOM 8219 O O . SER A 1 30 ? -4.123 4.602 1.032 1.00 0.00 30 SER A O 13
ATOM 8227 N N . THR A 1 31 ? -6.150 4.889 0.222 1.00 0.00 31 THR A N 13
ATOM 8228 C CA . THR A 1 31 ? -6.717 5.086 1.585 1.00 0.00 31 THR A CA 13
ATOM 8229 C C . THR A 1 31 ? -7.715 3.964 1.922 1.00 0.00 31 THR A C 13
ATOM 8230 O O . THR A 1 31 ? -7.636 2.868 1.397 1.00 0.00 31 THR A O 13
ATOM 8241 N N . ASN A 1 32 ? -8.659 4.240 2.781 1.00 0.00 32 ASN A N 13
ATOM 8242 C CA . ASN A 1 32 ? -9.679 3.219 3.158 1.00 0.00 32 ASN A CA 13
ATOM 8243 C C . ASN A 1 32 ? -11.005 3.576 2.492 1.00 0.00 32 ASN A C 13
ATOM 8244 O O . ASN A 1 32 ? -11.730 4.435 2.953 1.00 0.00 32 ASN A O 13
ATOM 8255 N N . TRP A 1 33 ? -11.316 2.927 1.406 1.00 0.00 33 TRP A N 13
ATOM 8256 C CA . TRP A 1 33 ? -12.598 3.224 0.685 1.00 0.00 33 TRP A CA 13
ATOM 8257 C C . TRP A 1 33 ? -13.399 1.930 0.479 1.00 0.00 33 TRP A C 13
ATOM 8258 O O . TRP A 1 33 ? -14.576 1.869 0.787 1.00 0.00 33 TRP A O 13
ATOM 8279 N N . ILE A 1 34 ? -12.771 0.897 -0.013 1.00 0.00 34 ILE A N 13
ATOM 8280 C CA . ILE A 1 34 ? -13.492 -0.403 -0.205 1.00 0.00 34 ILE A CA 13
ATOM 8281 C C . ILE A 1 34 ? -12.856 -1.494 0.673 1.00 0.00 34 ILE A C 13
ATOM 8282 O O . ILE A 1 34 ? -13.534 -2.393 1.138 1.00 0.00 34 ILE A O 13
ATOM 8298 N N . LEU A 1 35 ? -11.568 -1.413 0.910 1.00 0.00 35 LEU A N 13
ATOM 8299 C CA . LEU A 1 35 ? -10.891 -2.430 1.767 1.00 0.00 35 LEU A CA 13
ATOM 8300 C C . LEU A 1 35 ? -10.845 -1.928 3.216 1.00 0.00 35 LEU A C 13
ATOM 8301 O O . LEU A 1 35 ? -10.077 -1.035 3.532 1.00 0.00 35 LEU A O 13
ATOM 8317 N N . PRO A 1 36 ? -11.676 -2.506 4.054 1.00 0.00 36 PRO A N 13
ATOM 8318 C CA . PRO A 1 36 ? -11.729 -2.088 5.480 1.00 0.00 36 PRO A CA 13
ATOM 8319 C C . PRO A 1 36 ? -10.487 -2.574 6.247 1.00 0.00 36 PRO A C 13
ATOM 8320 O O . PRO A 1 36 ? -10.566 -3.470 7.071 1.00 0.00 36 PRO A O 13
ATOM 8331 N N . GLY A 1 37 ? -9.347 -1.987 5.988 1.00 0.00 37 GLY A N 13
ATOM 8332 C CA . GLY A 1 37 ? -8.108 -2.415 6.712 1.00 0.00 37 GLY A CA 13
ATOM 8333 C C . GLY A 1 37 ? -6.840 -1.983 5.961 1.00 0.00 37 GLY A C 13
ATOM 8334 O O . GLY A 1 37 ? -5.853 -2.692 5.963 1.00 0.00 37 GLY A O 13
ATOM 8338 N N . CYS A 1 38 ? -6.830 -0.827 5.341 1.00 0.00 38 CYS A N 13
ATOM 8339 C CA . CYS A 1 38 ? -5.594 -0.383 4.628 1.00 0.00 38 CYS A CA 13
ATOM 8340 C C . CYS A 1 38 ? -4.716 0.398 5.608 1.00 0.00 38 CYS A C 13
ATOM 8341 O O . CYS A 1 38 ? -4.750 1.615 5.658 1.00 0.00 38 CYS A O 13
ATOM 8348 N N . SER A 1 39 ? -3.951 -0.297 6.408 1.00 0.00 39 SER A N 13
ATOM 8349 C CA . SER A 1 39 ? -3.079 0.385 7.411 1.00 0.00 39 SER A CA 13
ATOM 8350 C C . SER A 1 39 ? -1.863 1.018 6.722 1.00 0.00 39 SER A C 13
ATOM 8351 O O . SER A 1 39 ? -0.924 0.341 6.347 1.00 0.00 39 SER A O 13
ATOM 8359 N N . THR A 1 40 ? -1.875 2.315 6.559 1.00 0.00 40 THR A N 13
ATOM 8360 C CA . THR A 1 40 ? -0.722 3.008 5.905 1.00 0.00 40 THR A CA 13
ATOM 8361 C C . THR A 1 40 ? -0.607 4.458 6.419 1.00 0.00 40 THR A C 13
ATOM 8362 O O . THR A 1 40 ? 0.468 4.910 6.766 1.00 0.00 40 THR A O 13
ATOM 8373 N N . SER A 1 41 ? -1.702 5.182 6.489 1.00 0.00 41 SER A N 13
ATOM 8374 C CA . SER A 1 41 ? -1.652 6.591 6.995 1.00 0.00 41 SER A CA 13
ATOM 8375 C C . SER A 1 41 ? -3.073 7.086 7.303 1.00 0.00 41 SER A C 13
ATOM 8376 O O . SER A 1 41 ? -4.044 6.397 7.054 1.00 0.00 41 SER A O 13
ATOM 8384 N N . SER A 1 42 ? -3.201 8.271 7.841 1.00 0.00 42 SER A N 13
ATOM 8385 C CA . SER A 1 42 ? -4.561 8.803 8.164 1.00 0.00 42 SER A CA 13
ATOM 8386 C C . SER A 1 42 ? -4.743 10.197 7.550 1.00 0.00 42 SER A C 13
ATOM 8387 O O . SER A 1 42 ? -3.807 10.974 7.474 1.00 0.00 42 SER A O 13
ATOM 8395 N N . PHE A 1 43 ? -5.936 10.514 7.115 1.00 0.00 43 PHE A N 13
ATOM 8396 C CA . PHE A 1 43 ? -6.187 11.860 6.502 1.00 0.00 43 PHE A CA 13
ATOM 8397 C C . PHE A 1 43 ? -7.302 12.624 7.247 1.00 0.00 43 PHE A C 13
ATOM 8398 O O . PHE A 1 43 ? -7.392 13.836 7.145 1.00 0.00 43 PHE A O 13
ATOM 8435 N N . LYS A 1 45 ? -11.413 11.669 9.324 1.00 0.00 45 LYS A N 13
ATOM 8436 C CA . LYS A 1 45 ? -12.306 10.684 10.012 1.00 0.00 45 LYS A CA 13
ATOM 8437 C C . LYS A 1 45 ? -13.026 9.807 8.975 1.00 0.00 45 LYS A C 13
ATOM 8438 O O . LYS A 1 45 ? -12.858 9.981 7.781 1.00 0.00 45 LYS A O 13
ATOM 8457 N N . ILE A 1 46 ? -13.827 8.868 9.425 1.00 0.00 46 ILE A N 13
ATOM 8458 C CA . ILE A 1 46 ? -14.565 7.974 8.478 1.00 0.00 46 ILE A CA 13
ATOM 8459 C C . ILE A 1 46 ? -16.069 7.981 8.807 1.00 0.00 46 ILE A C 13
ATOM 8460 O O . ILE A 1 46 ? -16.861 7.748 7.904 1.00 0.00 46 ILE A O 13
ATOM 8477 N N . GLY A 1 1 ? 11.734 -3.094 15.073 1.00 0.00 1 GLY A N 14
ATOM 8478 C CA . GLY A 1 1 ? 12.894 -3.073 14.134 1.00 0.00 1 GLY A CA 14
ATOM 8479 C C . GLY A 1 1 ? 12.843 -1.795 13.288 1.00 0.00 1 GLY A C 14
ATOM 8480 O O . GLY A 1 1 ? 11.987 -0.962 13.499 1.00 0.00 1 GLY A O 14
ATOM 8501 N N . SER A 1 3 ? 12.427 0.573 9.781 1.00 0.00 3 SER A N 14
ATOM 8502 C CA . SER A 1 3 ? 11.301 0.633 8.797 1.00 0.00 3 SER A CA 14
ATOM 8503 C C . SER A 1 3 ? 11.449 -0.488 7.756 1.00 0.00 3 SER A C 14
ATOM 8504 O O . SER A 1 3 ? 12.316 -0.442 6.900 1.00 0.00 3 SER A O 14
ATOM 8512 N N . PHE A 1 4 ? 10.616 -1.497 7.824 1.00 0.00 4 PHE A N 14
ATOM 8513 C CA . PHE A 1 4 ? 10.712 -2.620 6.851 1.00 0.00 4 PHE A CA 14
ATOM 8514 C C . PHE A 1 4 ? 9.314 -3.125 6.480 1.00 0.00 4 PHE A C 14
ATOM 8515 O O . PHE A 1 4 ? 8.573 -3.597 7.322 1.00 0.00 4 PHE A O 14
ATOM 8532 N N . CYS A 1 5 ? 8.953 -3.031 5.229 1.00 0.00 5 CYS A N 14
ATOM 8533 C CA . CYS A 1 5 ? 7.609 -3.513 4.785 1.00 0.00 5 CYS A CA 14
ATOM 8534 C C . CYS A 1 5 ? 7.631 -3.792 3.277 1.00 0.00 5 CYS A C 14
ATOM 8535 O O . CYS A 1 5 ? 8.614 -3.524 2.607 1.00 0.00 5 CYS A O 14
ATOM 8542 N N . LYS A 1 6 ? 6.564 -4.320 2.729 1.00 0.00 6 LYS A N 14
ATOM 8543 C CA . LYS A 1 6 ? 6.543 -4.598 1.261 1.00 0.00 6 LYS A CA 14
ATOM 8544 C C . LYS A 1 6 ? 6.416 -3.278 0.494 1.00 0.00 6 LYS A C 14
ATOM 8545 O O . LYS A 1 6 ? 5.453 -2.549 0.654 1.00 0.00 6 LYS A O 14
ATOM 8564 N N . ALA A 1 7 ? 7.394 -2.964 -0.311 1.00 0.00 7 ALA A N 14
ATOM 8565 C CA . ALA A 1 7 ? 7.377 -1.692 -1.086 1.00 0.00 7 ALA A CA 14
ATOM 8566 C C . ALA A 1 7 ? 6.179 -1.634 -2.040 1.00 0.00 7 ALA A C 14
ATOM 8567 O O . ALA A 1 7 ? 5.360 -2.536 -2.100 1.00 0.00 7 ALA A O 14
ATOM 8574 N N . ASP A 1 8 ? 6.087 -0.571 -2.781 1.00 0.00 8 ASP A N 14
ATOM 8575 C CA . ASP A 1 8 ? 4.954 -0.398 -3.745 1.00 0.00 8 ASP A CA 14
ATOM 8576 C C . ASP A 1 8 ? 5.074 -1.395 -4.894 1.00 0.00 8 ASP A C 14
ATOM 8577 O O . ASP A 1 8 ? 6.125 -1.968 -5.132 1.00 0.00 8 ASP A O 14
ATOM 8586 N N . GLU A 1 9 ? 3.985 -1.626 -5.582 1.00 0.00 9 GLU A N 14
ATOM 8587 C CA . GLU A 1 9 ? 3.940 -2.599 -6.714 1.00 0.00 9 GLU A CA 14
ATOM 8588 C C . GLU A 1 9 ? 4.017 -4.042 -6.195 1.00 0.00 9 GLU A C 14
ATOM 8589 O O . GLU A 1 9 ? 3.382 -4.924 -6.726 1.00 0.00 9 GLU A O 14
ATOM 8601 N N . LYS A 1 10 ? 4.764 -4.287 -5.150 1.00 0.00 10 LYS A N 14
ATOM 8602 C CA . LYS A 1 10 ? 4.875 -5.672 -4.595 1.00 0.00 10 LYS A CA 14
ATOM 8603 C C . LYS A 1 10 ? 3.481 -6.255 -4.343 1.00 0.00 10 LYS A C 14
ATOM 8604 O O . LYS A 1 10 ? 2.801 -5.854 -3.419 1.00 0.00 10 LYS A O 14
ATOM 8638 N N . CYS A 1 12 ? 0.761 -8.735 -3.048 1.00 0.00 12 CYS A N 14
ATOM 8639 C CA . CYS A 1 12 ? 0.698 -9.624 -1.856 1.00 0.00 12 CYS A CA 14
ATOM 8640 C C . CYS A 1 12 ? -0.768 -9.920 -1.503 1.00 0.00 12 CYS A C 14
AT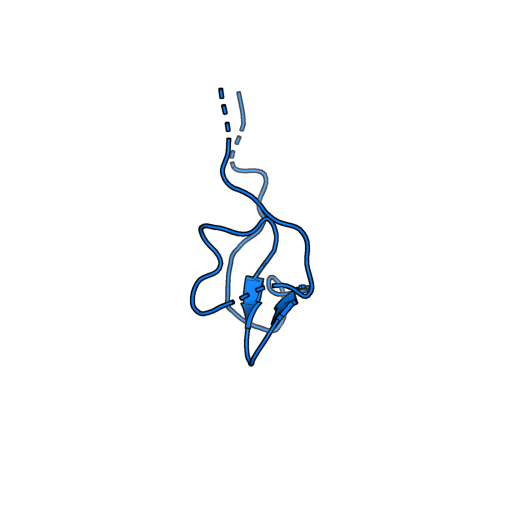OM 8641 O O . CYS A 1 12 ? -1.657 -9.690 -2.302 1.00 0.00 12 CYS A O 14
ATOM 8648 N N . GLU A 1 13 ? -1.025 -10.443 -0.329 1.00 0.00 13 GLU A N 14
ATOM 8649 C CA . GLU A 1 13 ? -2.433 -10.773 0.050 1.00 0.00 13 GLU A CA 14
ATOM 8650 C C . GLU A 1 13 ? -3.189 -9.538 0.563 1.00 0.00 13 GLU A C 14
ATOM 8651 O O . GLU A 1 13 ? -4.199 -9.157 0.009 1.00 0.00 13 GLU A O 14
ATOM 8663 N N . TYR A 1 14 ? -2.724 -8.930 1.627 1.00 0.00 14 TYR A N 14
ATOM 8664 C CA . TYR A 1 14 ? -3.447 -7.740 2.186 1.00 0.00 14 TYR A CA 14
ATOM 8665 C C . TYR A 1 14 ? -2.495 -6.560 2.405 1.00 0.00 14 TYR A C 14
ATOM 8666 O O . TYR A 1 14 ? -1.305 -6.651 2.179 1.00 0.00 14 TYR A O 14
ATOM 8684 N N . HIS A 1 15 ? -3.016 -5.458 2.876 1.00 0.00 15 HIS A N 14
ATOM 8685 C CA . HIS A 1 15 ? -2.137 -4.270 3.149 1.00 0.00 15 HIS A CA 14
ATOM 8686 C C . HIS A 1 15 ? -1.516 -4.412 4.542 1.00 0.00 15 HIS A C 14
ATOM 8687 O O . HIS A 1 15 ? -0.545 -3.746 4.859 1.00 0.00 15 HIS A O 14
ATOM 8701 N N . ALA A 1 16 ? -2.077 -5.265 5.371 1.00 0.00 16 ALA A N 14
ATOM 8702 C CA . ALA A 1 16 ? -1.533 -5.458 6.755 1.00 0.00 16 ALA A CA 14
ATOM 8703 C C . ALA A 1 16 ? 0.005 -5.549 6.766 1.00 0.00 16 ALA A C 14
ATOM 8704 O O . ALA A 1 16 ? 0.650 -5.037 7.662 1.00 0.00 16 ALA A O 14
ATOM 8711 N N . ASP A 1 17 ? 0.601 -6.204 5.802 1.00 0.00 17 ASP A N 14
ATOM 8712 C CA . ASP A 1 17 ? 2.092 -6.328 5.802 1.00 0.00 17 ASP A CA 14
ATOM 8713 C C . ASP A 1 17 ? 2.724 -5.623 4.583 1.00 0.00 17 ASP A C 14
ATOM 8714 O O . ASP A 1 17 ? 3.715 -6.086 4.035 1.00 0.00 17 ASP A O 14
ATOM 8723 N N . CYS A 1 18 ? 2.182 -4.508 4.163 1.00 0.00 18 CYS A N 14
ATOM 8724 C CA . CYS A 1 18 ? 2.766 -3.775 2.991 1.00 0.00 18 CYS A CA 14
ATOM 8725 C C . CYS A 1 18 ? 3.118 -2.334 3.392 1.00 0.00 18 CYS A C 14
ATOM 8726 O O . CYS A 1 18 ? 2.560 -1.793 4.326 1.00 0.00 18 CYS A O 14
ATOM 8733 N N . CYS A 1 19 ? 4.035 -1.704 2.696 1.00 0.00 19 CYS A N 14
ATOM 8734 C CA . CYS A 1 19 ? 4.409 -0.290 3.044 1.00 0.00 19 CYS A CA 14
ATOM 8735 C C . CYS A 1 19 ? 3.226 0.652 2.815 1.00 0.00 19 CYS A C 14
ATOM 8736 O O . CYS A 1 19 ? 3.083 1.650 3.490 1.00 0.00 19 CYS A O 14
ATOM 8743 N N . ASN A 1 20 ? 2.375 0.345 1.869 1.00 0.00 20 ASN A N 14
ATOM 8744 C CA . ASN A 1 20 ? 1.202 1.229 1.600 1.00 0.00 20 ASN A CA 14
ATOM 8745 C C . ASN A 1 20 ? -0.085 0.394 1.622 1.00 0.00 20 ASN A C 14
ATOM 8746 O O . ASN A 1 20 ? -0.528 -0.023 2.675 1.00 0.00 20 ASN A O 14
ATOM 8757 N N . CYS A 1 21 ? -0.683 0.137 0.487 1.00 0.00 21 CYS A N 14
ATOM 8758 C CA . CYS A 1 21 ? -1.935 -0.676 0.477 1.00 0.00 21 CYS A CA 14
ATOM 8759 C C . CYS A 1 21 ? -1.862 -1.774 -0.589 1.00 0.00 21 CYS A C 14
ATOM 8760 O O . CYS A 1 21 ? -1.760 -1.497 -1.768 1.00 0.00 21 CYS A O 14
ATOM 8767 N N . CYS A 1 22 ? -1.933 -3.016 -0.189 1.00 0.00 22 CYS A N 14
ATOM 8768 C CA . CYS A 1 22 ? -1.890 -4.125 -1.186 1.00 0.00 22 CYS A CA 14
ATOM 8769 C C . CYS A 1 22 ? -3.271 -4.251 -1.818 1.00 0.00 22 CYS A C 14
ATOM 8770 O O . CYS A 1 22 ? -4.230 -4.593 -1.153 1.00 0.00 22 CYS A O 14
ATOM 8777 N N . LEU A 1 23 ? -3.394 -3.952 -3.082 1.00 0.00 23 LEU A N 14
ATOM 8778 C CA . LEU A 1 23 ? -4.733 -4.035 -3.731 1.00 0.00 23 LEU A CA 14
ATOM 8779 C C . LEU A 1 23 ? -4.809 -5.244 -4.669 1.00 0.00 23 LEU A C 14
ATOM 8780 O O . LEU A 1 23 ? -3.990 -6.140 -4.590 1.00 0.00 23 LEU A O 14
ATOM 8796 N N . SER A 1 24 ? -5.799 -5.257 -5.542 1.00 0.00 24 SER A N 14
ATOM 8797 C CA . SER A 1 24 ? -6.012 -6.384 -6.523 1.00 0.00 24 SER A CA 14
ATOM 8798 C C . SER A 1 24 ? -4.800 -7.320 -6.617 1.00 0.00 24 SER A C 14
ATOM 8799 O O . SER A 1 24 ? -4.887 -8.490 -6.292 1.00 0.00 24 SER A O 14
ATOM 8807 N N . GLY A 1 25 ? -3.680 -6.814 -7.046 1.00 0.00 25 GLY A N 14
ATOM 8808 C CA . GLY A 1 25 ? -2.468 -7.667 -7.147 1.00 0.00 25 GLY A CA 14
ATOM 8809 C C . GLY A 1 25 ? -1.226 -6.779 -7.172 1.00 0.00 25 GLY A C 14
ATOM 8810 O O . GLY A 1 25 ? -0.410 -6.885 -8.064 1.00 0.00 25 GLY A O 14
ATOM 8814 N N . ILE A 1 26 ? -1.075 -5.898 -6.208 1.00 0.00 26 ILE A N 14
ATOM 8815 C CA . ILE A 1 26 ? 0.125 -4.998 -6.193 1.00 0.00 26 ILE A CA 14
ATOM 8816 C C . ILE A 1 26 ? 0.089 -4.077 -4.963 1.00 0.00 26 ILE A C 14
ATOM 8817 O O . ILE A 1 26 ? -0.962 -3.631 -4.545 1.00 0.00 26 ILE A O 14
ATOM 8833 N N . CYS A 1 27 ? 1.232 -3.780 -4.392 1.00 0.00 27 CYS A N 14
ATOM 8834 C CA . CYS A 1 27 ? 1.255 -2.862 -3.209 1.00 0.00 27 CYS A CA 14
ATOM 8835 C C . CYS A 1 27 ? 1.152 -1.420 -3.711 1.00 0.00 27 CYS A C 14
ATOM 8836 O O . CYS A 1 27 ? 2.100 -0.880 -4.232 1.00 0.00 27 CYS A O 14
ATOM 8843 N N . ALA A 1 28 ? 0.008 -0.802 -3.603 1.00 0.00 28 ALA A N 14
ATOM 8844 C CA . ALA A 1 28 ? -0.131 0.596 -4.127 1.00 0.00 28 ALA A CA 14
ATOM 8845 C C . ALA A 1 28 ? -0.556 1.578 -3.029 1.00 0.00 28 ALA A C 14
ATOM 8846 O O . ALA A 1 28 ? -0.827 1.182 -1.910 1.00 0.00 28 ALA A O 14
ATOM 8868 N N . SER A 1 30 ? -3.023 4.838 -1.481 1.00 0.00 30 SER A N 14
ATOM 8869 C CA . SER A 1 30 ? -4.481 4.872 -1.159 1.00 0.00 30 SER A CA 14
ATOM 8870 C C . SER A 1 30 ? -4.862 6.263 -0.644 1.00 0.00 30 SER A C 14
ATOM 8871 O O . SER A 1 30 ? -4.503 6.641 0.452 1.00 0.00 30 SER A O 14
ATOM 8879 N N . THR A 1 31 ? -5.574 7.030 -1.425 1.00 0.00 31 THR A N 14
ATOM 8880 C CA . THR A 1 31 ? -5.966 8.395 -0.972 1.00 0.00 31 THR A CA 14
ATOM 8881 C C . THR A 1 31 ? -7.367 8.349 -0.342 1.00 0.00 31 THR A C 14
ATOM 8882 O O . THR A 1 31 ? -7.513 8.330 0.866 1.00 0.00 31 THR A O 14
ATOM 8893 N N . ASN A 1 32 ? -8.394 8.320 -1.150 1.00 0.00 32 ASN A N 14
ATOM 8894 C CA . ASN A 1 32 ? -9.782 8.266 -0.599 1.00 0.00 32 ASN A CA 14
ATOM 8895 C C . ASN A 1 32 ? -10.784 7.760 -1.645 1.00 0.00 32 ASN A C 14
ATOM 8896 O O . ASN A 1 32 ? -11.721 7.065 -1.306 1.00 0.00 32 ASN A O 14
ATOM 8907 N N . TRP A 1 33 ? -10.608 8.123 -2.898 1.00 0.00 33 TRP A N 14
ATOM 8908 C CA . TRP A 1 33 ? -11.564 7.684 -3.971 1.00 0.00 33 TRP A CA 14
ATOM 8909 C C . TRP A 1 33 ? -12.009 6.217 -3.792 1.00 0.00 33 TRP A C 14
ATOM 8910 O O . TRP A 1 33 ? -13.188 5.912 -3.885 1.00 0.00 33 TRP A O 14
ATOM 8931 N N . ILE A 1 34 ? -11.102 5.314 -3.533 1.00 0.00 34 ILE A N 14
ATOM 8932 C CA . ILE A 1 34 ? -11.495 3.881 -3.345 1.00 0.00 34 ILE A CA 14
ATOM 8933 C C . ILE A 1 34 ? -10.763 3.297 -2.134 1.00 0.00 34 ILE A C 14
ATOM 8934 O O . ILE A 1 34 ? -10.156 2.241 -2.199 1.00 0.00 34 ILE A O 14
ATOM 8950 N N . LEU A 1 35 ? -10.801 3.982 -1.037 1.00 0.00 35 LEU A N 14
ATOM 8951 C CA . LEU A 1 35 ? -10.094 3.481 0.178 1.00 0.00 35 LEU A CA 14
ATOM 8952 C C . LEU A 1 35 ? -11.095 2.841 1.162 1.00 0.00 35 LEU A C 14
ATOM 8953 O O . LEU A 1 35 ? -11.700 3.529 1.958 1.00 0.00 35 LEU A O 14
ATOM 8969 N N . PRO A 1 36 ? -11.234 1.537 1.080 1.00 0.00 36 PRO A N 14
ATOM 8970 C CA . PRO A 1 36 ? -12.172 0.821 1.987 1.00 0.00 36 PRO A CA 14
ATOM 8971 C C . PRO A 1 36 ? -11.602 0.751 3.417 1.00 0.00 36 PRO A C 14
ATOM 8972 O O . PRO A 1 36 ? -12.278 1.075 4.381 1.00 0.00 36 PRO A O 14
ATOM 8983 N N . GLY A 1 37 ? -10.372 0.327 3.555 1.00 0.00 37 GLY A N 14
ATOM 8984 C CA . GLY A 1 37 ? -9.747 0.226 4.909 1.00 0.00 37 GLY A CA 14
ATOM 8985 C C . GLY A 1 37 ? -8.227 0.223 4.766 1.00 0.00 37 GLY A C 14
ATOM 8986 O O . GLY A 1 37 ? -7.601 -0.815 4.731 1.00 0.00 37 GLY A O 14
ATOM 8990 N N . CYS A 1 38 ? -7.631 1.383 4.681 1.00 0.00 38 CYS A N 14
ATOM 8991 C CA . CYS A 1 38 ? -6.146 1.460 4.541 1.00 0.00 38 CYS A CA 14
ATOM 8992 C C . CYS A 1 38 ? -5.659 2.885 4.832 1.00 0.00 38 CYS A C 14
ATOM 8993 O O . CYS A 1 38 ? -5.472 3.688 3.935 1.00 0.00 38 CYS A O 14
ATOM 9000 N N . SER A 1 39 ? -5.464 3.210 6.083 1.00 0.00 39 SER A N 14
ATOM 9001 C CA . SER A 1 39 ? -5.001 4.582 6.441 1.00 0.00 39 SER A CA 14
ATOM 9002 C C . SER A 1 39 ? -3.707 4.499 7.260 1.00 0.00 39 SER A C 14
ATOM 9003 O O . SER A 1 39 ? -3.690 3.984 8.363 1.00 0.00 39 SER A O 14
ATOM 9011 N N . THR A 1 40 ? -2.624 5.000 6.729 1.00 0.00 40 THR A N 14
ATOM 9012 C CA . THR A 1 40 ? -1.327 4.958 7.475 1.00 0.00 40 THR A CA 14
ATOM 9013 C C . THR A 1 40 ? -1.359 5.901 8.693 1.00 0.00 40 THR A C 14
ATOM 9014 O O . THR A 1 40 ? -0.609 5.726 9.635 1.00 0.00 40 THR A O 14
ATOM 9025 N N . SER A 1 41 ? -2.212 6.899 8.685 1.00 0.00 41 SER A N 14
ATOM 9026 C CA . SER A 1 41 ? -2.277 7.846 9.845 1.00 0.00 41 SER A CA 14
ATOM 9027 C C . SER A 1 41 ? -3.445 7.468 10.768 1.00 0.00 41 SER A C 14
ATOM 9028 O O . SER A 1 41 ? -4.514 7.116 10.304 1.00 0.00 41 SER A O 14
ATOM 9036 N N . SER A 1 42 ? -3.255 7.530 12.061 1.00 0.00 42 SER A N 14
ATOM 9037 C CA . SER A 1 42 ? -4.361 7.161 12.999 1.00 0.00 42 SER A CA 14
ATOM 9038 C C . SER A 1 42 ? -4.691 8.358 13.902 1.00 0.00 42 SER A C 14
ATOM 9039 O O . SER A 1 42 ? -3.918 9.298 14.001 1.00 0.00 42 SER A O 14
ATOM 9047 N N . PHE A 1 43 ? -5.823 8.332 14.564 1.00 0.00 43 PHE A N 14
ATOM 9048 C CA . PHE A 1 43 ? -6.198 9.458 15.474 1.00 0.00 43 PHE A CA 14
ATOM 9049 C C . PHE A 1 43 ? -6.982 8.920 16.692 1.00 0.00 43 PHE A C 14
ATOM 9050 O O . PHE A 1 43 ? -7.886 9.565 17.191 1.00 0.00 43 PHE A O 14
ATOM 9087 N N . LYS A 1 45 ? -8.207 7.949 20.506 1.00 0.00 45 LYS A N 14
ATOM 9088 C CA . LYS A 1 45 ? -8.265 8.880 21.672 1.00 0.00 45 LYS A CA 14
ATOM 9089 C C . LYS A 1 45 ? -7.728 8.184 22.933 1.00 0.00 45 LYS A C 14
ATOM 9090 O O . LYS A 1 45 ? -7.760 6.970 23.040 1.00 0.00 45 LYS A O 14
ATOM 9109 N N . ILE A 1 46 ? -7.254 8.945 23.888 1.00 0.00 46 ILE A N 14
ATOM 9110 C CA . ILE A 1 46 ? -6.728 8.344 25.153 1.00 0.00 46 ILE A CA 14
ATOM 9111 C C . ILE A 1 46 ? -7.031 9.265 26.351 1.00 0.00 46 ILE A C 14
ATOM 9112 O O . ILE A 1 46 ? -7.201 10.450 26.136 1.00 0.00 46 ILE A O 14
ATOM 9129 N N . GLY A 1 1 ? 19.542 -6.095 5.043 1.00 0.00 1 GLY A N 15
ATOM 9130 C CA . GLY A 1 1 ? 19.344 -5.921 6.513 1.00 0.00 1 GLY A CA 15
ATOM 9131 C C . GLY A 1 1 ? 18.164 -6.784 6.977 1.00 0.00 1 GLY A C 15
ATOM 9132 O O . GLY A 1 1 ? 17.903 -7.830 6.405 1.00 0.00 1 GLY A O 15
ATOM 9153 N N . SER A 1 3 ? 14.101 -7.779 7.862 1.00 0.00 3 SER A N 15
ATOM 9154 C CA . SER A 1 3 ? 12.898 -7.785 6.981 1.00 0.00 3 SER A CA 15
ATOM 9155 C C . SER A 1 3 ? 11.743 -7.056 7.673 1.00 0.00 3 SER A C 15
ATOM 9156 O O . SER A 1 3 ? 11.399 -7.351 8.807 1.00 0.00 3 SER A O 15
ATOM 9164 N N . PHE A 1 4 ? 11.141 -6.104 7.010 1.00 0.00 4 PHE A N 15
ATOM 9165 C CA . PHE A 1 4 ? 10.013 -5.357 7.639 1.00 0.00 4 PHE A CA 15
ATOM 9166 C C . PHE A 1 4 ? 8.751 -5.432 6.761 1.00 0.00 4 PHE A C 15
ATOM 9167 O O . PHE A 1 4 ? 8.177 -6.492 6.596 1.00 0.00 4 PHE A O 15
ATOM 9184 N N . CYS A 1 5 ? 8.308 -4.327 6.215 1.00 0.00 5 CYS A N 15
ATOM 9185 C CA . CYS A 1 5 ? 7.074 -4.336 5.364 1.00 0.00 5 CYS A CA 15
ATOM 9186 C C . CYS A 1 5 ? 7.437 -4.453 3.881 1.00 0.00 5 CYS A C 15
ATOM 9187 O O . CYS A 1 5 ? 8.594 -4.582 3.516 1.00 0.00 5 CYS A O 15
ATOM 9194 N N . LYS A 1 6 ? 6.454 -4.383 3.019 1.00 0.00 6 LYS A N 15
ATOM 9195 C CA . LYS A 1 6 ? 6.721 -4.458 1.557 1.00 0.00 6 LYS A CA 15
ATOM 9196 C C . LYS A 1 6 ? 6.434 -3.091 0.924 1.00 0.00 6 LYS A C 15
ATOM 9197 O O . LYS A 1 6 ? 5.504 -2.404 1.313 1.00 0.00 6 LYS A O 15
ATOM 9216 N N . ALA A 1 7 ? 7.228 -2.685 -0.026 1.00 0.00 7 ALA A N 15
ATOM 9217 C CA . ALA A 1 7 ? 7.013 -1.353 -0.671 1.00 0.00 7 ALA A CA 15
ATOM 9218 C C . ALA A 1 7 ? 5.824 -1.400 -1.639 1.00 0.00 7 ALA A C 15
ATOM 9219 O O . ALA A 1 7 ? 5.042 -2.338 -1.647 1.00 0.00 7 ALA A O 15
ATOM 9226 N N . ASP A 1 8 ? 5.686 -0.387 -2.454 1.00 0.00 8 ASP A N 15
ATOM 9227 C CA . ASP A 1 8 ? 4.555 -0.346 -3.431 1.00 0.00 8 ASP A CA 15
ATOM 9228 C C . ASP A 1 8 ? 4.819 -1.309 -4.589 1.00 0.00 8 ASP A C 15
ATOM 9229 O O . ASP A 1 8 ? 5.894 -1.860 -4.721 1.00 0.00 8 ASP A O 15
ATOM 9238 N N . GLU A 1 9 ? 3.818 -1.542 -5.403 1.00 0.00 9 GLU A N 15
ATOM 9239 C CA . GLU A 1 9 ? 3.930 -2.491 -6.561 1.00 0.00 9 GLU A CA 15
ATOM 9240 C C . GLU A 1 9 ? 4.005 -3.942 -6.061 1.00 0.00 9 GLU A C 15
ATOM 9241 O O . GLU A 1 9 ? 3.413 -4.829 -6.635 1.00 0.00 9 GLU A O 15
ATOM 9253 N N . LYS A 1 10 ? 4.699 -4.187 -4.987 1.00 0.00 10 LYS A N 15
ATOM 9254 C CA . LYS A 1 10 ? 4.805 -5.573 -4.445 1.00 0.00 10 LYS A CA 15
ATOM 9255 C C . LYS A 1 10 ? 3.408 -6.160 -4.242 1.00 0.00 10 LYS A C 15
ATOM 9256 O O . LYS A 1 10 ? 2.680 -5.730 -3.376 1.00 0.00 10 LYS A O 15
ATOM 9290 N N . CYS A 1 12 ? 0.629 -8.616 -3.015 1.00 0.00 12 CYS A N 15
ATOM 9291 C CA . CYS A 1 12 ? 0.483 -9.441 -1.781 1.00 0.00 12 CYS A CA 15
ATOM 9292 C C . CYS A 1 12 ? -1.011 -9.678 -1.483 1.00 0.00 12 CYS A C 15
ATOM 9293 O O . CYS A 1 12 ? -1.842 -9.500 -2.348 1.00 0.00 12 CYS A O 15
ATOM 9300 N N . GLU A 1 13 ? -1.356 -10.089 -0.285 1.00 0.00 13 GLU A N 15
ATOM 9301 C CA . GLU A 1 13 ? -2.793 -10.342 0.031 1.00 0.00 13 GLU A CA 15
ATOM 9302 C C . GLU A 1 13 ? -3.424 -9.162 0.787 1.00 0.00 13 GLU A C 15
ATOM 9303 O O . GLU A 1 13 ? -4.502 -8.712 0.451 1.00 0.00 13 GLU A O 15
ATOM 9315 N N . TYR A 1 14 ? -2.776 -8.666 1.815 1.00 0.00 14 TYR A N 15
ATOM 9316 C CA . TYR A 1 14 ? -3.361 -7.529 2.594 1.00 0.00 14 TYR A CA 15
ATOM 9317 C C . TYR A 1 14 ? -2.388 -6.348 2.645 1.00 0.00 14 TYR A C 15
ATOM 9318 O O . TYR A 1 14 ? -1.236 -6.462 2.288 1.00 0.00 14 TYR A O 15
ATOM 9336 N N . HIS A 1 15 ? -2.835 -5.217 3.117 1.00 0.00 15 HIS A N 15
ATOM 9337 C CA . HIS A 1 15 ? -1.911 -4.035 3.210 1.00 0.00 15 HIS A CA 15
ATOM 9338 C C . HIS A 1 15 ? -1.137 -4.097 4.528 1.00 0.00 15 HIS A C 15
ATOM 9339 O O . HIS A 1 15 ? -0.074 -3.534 4.644 1.00 0.00 15 HIS A O 15
ATOM 9353 N N . ALA A 1 16 ? -1.677 -4.772 5.518 1.00 0.00 16 ALA A N 15
ATOM 9354 C CA . ALA A 1 16 ? -0.984 -4.873 6.855 1.00 0.00 16 ALA A CA 15
ATOM 9355 C C . ALA A 1 16 ? 0.537 -5.105 6.715 1.00 0.00 16 ALA A C 15
ATOM 9356 O O . ALA A 1 16 ? 1.324 -4.436 7.352 1.00 0.00 16 ALA A O 15
ATOM 9363 N N . ASP A 1 17 ? 0.956 -6.049 5.906 1.00 0.00 17 ASP A N 15
ATOM 9364 C CA . ASP A 1 17 ? 2.437 -6.305 5.751 1.00 0.00 17 ASP A CA 15
ATOM 9365 C C . ASP A 1 17 ? 3.057 -5.304 4.760 1.00 0.00 17 ASP A C 15
ATOM 9366 O O . ASP A 1 17 ? 4.243 -5.021 4.796 1.00 0.00 17 ASP A O 15
ATOM 9375 N N . CYS A 1 18 ? 2.263 -4.767 3.883 1.00 0.00 18 CYS A N 15
ATOM 9376 C CA . CYS A 1 18 ? 2.780 -3.784 2.890 1.00 0.00 18 CYS A CA 15
ATOM 9377 C C . CYS A 1 18 ? 2.876 -2.389 3.518 1.00 0.00 18 CYS A C 15
ATOM 9378 O O . CYS A 1 18 ? 2.135 -2.055 4.417 1.00 0.00 18 CYS A O 15
ATOM 9385 N N . CYS A 1 19 ? 3.767 -1.556 3.043 1.00 0.00 19 CYS A N 15
ATOM 9386 C CA . CYS A 1 19 ? 3.870 -0.179 3.622 1.00 0.00 19 CYS A CA 15
ATOM 9387 C C . CYS A 1 19 ? 2.912 0.778 2.901 1.00 0.00 19 CYS A C 15
ATOM 9388 O O . CYS A 1 19 ? 3.020 1.984 3.016 1.00 0.00 19 CYS A O 15
ATOM 9395 N N . ASN A 1 20 ? 1.959 0.244 2.174 1.00 0.00 20 ASN A N 15
ATOM 9396 C CA . ASN A 1 20 ? 0.965 1.095 1.455 1.00 0.00 20 ASN A CA 15
ATOM 9397 C C . ASN A 1 20 ? -0.381 0.361 1.474 1.00 0.00 20 ASN A C 15
ATOM 9398 O O . ASN A 1 20 ? -0.835 -0.069 2.511 1.00 0.00 20 ASN A O 15
ATOM 9409 N N . CYS A 1 21 ? -1.005 0.183 0.346 1.00 0.00 21 CYS A N 15
ATOM 9410 C CA . CYS A 1 21 ? -2.303 -0.550 0.314 1.00 0.00 21 CYS A CA 15
ATOM 9411 C C . CYS A 1 21 ? -2.229 -1.673 -0.720 1.00 0.00 21 CYS A C 15
ATOM 9412 O O . CYS A 1 21 ? -2.108 -1.425 -1.904 1.00 0.00 21 CYS A O 15
ATOM 9419 N N . CYS A 1 22 ? -2.308 -2.906 -0.303 1.00 0.00 22 CYS A N 15
ATOM 9420 C CA . CYS A 1 22 ? -2.252 -4.019 -1.297 1.00 0.00 22 CYS A CA 15
ATOM 9421 C C . CYS A 1 22 ? -3.611 -4.135 -1.972 1.00 0.00 22 CYS A C 15
ATOM 9422 O O . CYS A 1 22 ? -4.638 -4.000 -1.333 1.00 0.00 22 CYS A O 15
ATOM 9429 N N . LEU A 1 23 ? -3.629 -4.355 -3.253 1.00 0.00 23 LEU A N 15
ATOM 9430 C CA . LEU A 1 23 ? -4.935 -4.458 -3.961 1.00 0.00 23 LEU A CA 15
ATOM 9431 C C . LEU A 1 23 ? -4.898 -5.613 -4.968 1.00 0.00 23 LEU A C 15
ATOM 9432 O O . LEU A 1 23 ? -3.999 -6.427 -4.924 1.00 0.00 23 LEU A O 15
ATOM 9448 N N . SER A 1 24 ? -5.874 -5.671 -5.858 1.00 0.00 24 SER A N 15
ATOM 9449 C CA . SER A 1 24 ? -5.970 -6.757 -6.905 1.00 0.00 24 SER A CA 15
ATOM 9450 C C . SER A 1 24 ? -4.696 -7.609 -6.993 1.00 0.00 24 SER A C 15
ATOM 9451 O O . SER A 1 24 ? -4.719 -8.801 -6.733 1.00 0.00 24 SER A O 15
ATOM 9459 N N . GLY A 1 25 ? -3.592 -7.013 -7.341 1.00 0.00 25 GLY A N 15
ATOM 9460 C CA . GLY A 1 25 ? -2.327 -7.799 -7.425 1.00 0.00 25 GLY A CA 15
ATOM 9461 C C . GLY A 1 25 ? -1.113 -6.873 -7.382 1.00 0.00 25 GLY A C 15
ATOM 9462 O O . GLY A 1 25 ? -0.220 -6.991 -8.192 1.00 0.00 25 GLY A O 15
ATOM 9466 N N . ILE A 1 26 ? -1.069 -5.955 -6.439 1.00 0.00 26 ILE A N 15
ATOM 9467 C CA . ILE A 1 26 ? 0.100 -5.019 -6.353 1.00 0.00 26 ILE A CA 15
ATOM 9468 C C . ILE A 1 26 ? -0.043 -4.072 -5.144 1.00 0.00 26 ILE A C 15
ATOM 9469 O O . ILE A 1 26 ? -1.133 -3.674 -4.769 1.00 0.00 26 ILE A O 15
ATOM 9485 N N . CYS A 1 27 ? 1.059 -3.712 -4.539 1.00 0.00 27 CYS A N 15
ATOM 9486 C CA . CYS A 1 27 ? 1.013 -2.792 -3.361 1.00 0.00 27 CYS A CA 15
ATOM 9487 C C . CYS A 1 27 ? 0.847 -1.339 -3.844 1.00 0.00 27 CYS A C 15
ATOM 9488 O O . CYS A 1 27 ? 1.775 -0.736 -4.336 1.00 0.00 27 CYS A O 15
ATOM 9495 N N . ALA A 1 28 ? -0.322 -0.777 -3.719 1.00 0.00 28 ALA A N 15
ATOM 9496 C CA . ALA A 1 28 ? -0.525 0.633 -4.192 1.00 0.00 28 ALA A CA 15
ATOM 9497 C C . ALA A 1 28 ? -0.845 1.577 -3.025 1.00 0.00 28 ALA A C 15
ATOM 9498 O O . ALA A 1 28 ? -1.290 1.146 -1.980 1.00 0.00 28 ALA A O 15
ATOM 9520 N N . SER A 1 30 ? -2.840 4.521 -0.919 1.00 0.00 30 SER A N 15
ATOM 9521 C CA . SER A 1 30 ? -4.293 4.822 -0.728 1.00 0.00 30 SER A CA 15
ATOM 9522 C C . SER A 1 30 ? -4.507 5.466 0.651 1.00 0.00 30 SER A C 15
ATOM 9523 O O . SER A 1 30 ? -4.102 4.925 1.664 1.00 0.00 30 SER A O 15
ATOM 9531 N N . THR A 1 31 ? -5.128 6.613 0.696 1.00 0.00 31 THR A N 15
ATOM 9532 C CA . THR A 1 31 ? -5.348 7.287 2.007 1.00 0.00 31 THR A CA 15
ATOM 9533 C C . THR A 1 31 ? -6.583 6.702 2.716 1.00 0.00 31 THR A C 15
ATOM 9534 O O . THR A 1 31 ? -7.693 7.134 2.498 1.00 0.00 31 THR A O 15
ATOM 9545 N N . ASN A 1 32 ? -6.366 5.708 3.551 1.00 0.00 32 ASN A N 15
ATOM 9546 C CA . ASN A 1 32 ? -7.478 5.022 4.325 1.00 0.00 32 ASN A CA 15
ATOM 9547 C C . ASN A 1 32 ? -8.861 5.641 4.076 1.00 0.00 32 ASN A C 15
ATOM 9548 O O . ASN A 1 32 ? -9.265 6.590 4.725 1.00 0.00 32 ASN A O 15
ATOM 9559 N N . TRP A 1 33 ? -9.593 5.094 3.147 1.00 0.00 33 TRP A N 15
ATOM 9560 C CA . TRP A 1 33 ? -10.960 5.630 2.852 1.00 0.00 33 TRP A CA 15
ATOM 9561 C C . TRP A 1 33 ? -11.972 4.488 2.716 1.00 0.00 33 TRP A C 15
ATOM 9562 O O . TRP A 1 33 ? -13.026 4.520 3.323 1.00 0.00 33 TRP A O 15
ATOM 9583 N N . ILE A 1 34 ? -11.662 3.480 1.953 1.00 0.00 34 ILE A N 15
ATOM 9584 C CA . ILE A 1 34 ? -12.614 2.330 1.806 1.00 0.00 34 ILE A CA 15
ATOM 9585 C C . ILE A 1 34 ? -11.996 1.035 2.352 1.00 0.00 34 ILE A C 15
ATOM 9586 O O . ILE A 1 34 ? -12.697 0.077 2.622 1.00 0.00 34 ILE A O 15
ATOM 9602 N N . LEU A 1 35 ? -10.696 0.988 2.514 1.00 0.00 35 LEU A N 15
ATOM 9603 C CA . LEU A 1 35 ? -10.042 -0.252 3.039 1.00 0.00 35 LEU A CA 15
ATOM 9604 C C . LEU A 1 35 ? -9.916 -0.175 4.570 1.00 0.00 35 LEU A C 15
ATOM 9605 O O . LEU A 1 35 ? -9.120 0.592 5.079 1.00 0.00 35 LEU A O 15
ATOM 9621 N N . PRO A 1 36 ? -10.709 -0.963 5.256 1.00 0.00 36 PRO A N 15
ATOM 9622 C CA . PRO A 1 36 ? -10.682 -0.969 6.743 1.00 0.00 36 PRO A CA 15
ATOM 9623 C C . PRO A 1 36 ? -9.408 -1.651 7.271 1.00 0.00 36 PRO A C 15
ATOM 9624 O O . PRO A 1 36 ? -9.466 -2.679 7.925 1.00 0.00 36 PRO A O 15
ATOM 9635 N N . GLY A 1 37 ? -8.264 -1.086 6.996 1.00 0.00 37 GLY A N 15
ATOM 9636 C CA . GLY A 1 37 ? -6.987 -1.691 7.482 1.00 0.00 37 GLY A CA 15
ATOM 9637 C C . GLY A 1 37 ? -5.828 -1.234 6.595 1.00 0.00 37 GLY A C 15
ATOM 9638 O O . GLY A 1 37 ? -5.059 -2.037 6.103 1.00 0.00 37 GLY A O 15
ATOM 9642 N N . CYS A 1 38 ? -5.692 0.047 6.385 1.00 0.00 38 CYS A N 15
ATOM 9643 C CA . CYS A 1 38 ? -4.580 0.558 5.527 1.00 0.00 38 CYS A CA 15
ATOM 9644 C C . CYS A 1 38 ? -4.206 1.976 5.972 1.00 0.00 38 CYS A C 15
ATOM 9645 O O . CYS A 1 38 ? -4.789 2.941 5.523 1.00 0.00 38 CYS A O 15
ATOM 9652 N N . SER A 1 39 ? -3.260 2.105 6.860 1.00 0.00 39 SER A N 15
ATOM 9653 C CA . SER A 1 39 ? -2.863 3.462 7.346 1.00 0.00 39 SER A CA 15
ATOM 9654 C C . SER A 1 39 ? -1.444 3.796 6.875 1.00 0.00 39 SER A C 15
ATOM 9655 O O . SER A 1 39 ? -0.501 3.088 7.172 1.00 0.00 39 SER A O 15
ATOM 9663 N N . THR A 1 40 ? -1.282 4.869 6.149 1.00 0.00 40 THR A N 15
ATOM 9664 C CA . THR A 1 40 ? 0.081 5.252 5.659 1.00 0.00 40 THR A CA 15
ATOM 9665 C C . THR A 1 40 ? 0.814 6.134 6.692 1.00 0.00 40 THR A C 15
ATOM 9666 O O . THR A 1 40 ? 1.914 6.589 6.450 1.00 0.00 40 THR A O 15
ATOM 9677 N N . SER A 1 41 ? 0.219 6.386 7.835 1.00 0.00 41 SER A N 15
ATOM 9678 C CA . SER A 1 41 ? 0.895 7.241 8.863 1.00 0.00 41 SER A CA 15
ATOM 9679 C C . SER A 1 41 ? 1.424 6.375 10.020 1.00 0.00 41 SER A C 15
ATOM 9680 O O . SER A 1 41 ? 2.575 6.475 10.397 1.00 0.00 41 SER A O 15
ATOM 9688 N N . SER A 1 42 ? 0.597 5.528 10.585 1.00 0.00 42 SER A N 15
ATOM 9689 C CA . SER A 1 42 ? 1.063 4.659 11.706 1.00 0.00 42 SER A CA 15
ATOM 9690 C C . SER A 1 42 ? 0.989 3.186 11.295 1.00 0.00 42 SER A C 15
ATOM 9691 O O . SER A 1 42 ? 0.140 2.791 10.517 1.00 0.00 42 SER A O 15
ATOM 9699 N N . PHE A 1 43 ? 1.885 2.371 11.807 1.00 0.00 43 PHE A N 15
ATOM 9700 C CA . PHE A 1 43 ? 1.873 0.920 11.440 1.00 0.00 43 PHE A CA 15
ATOM 9701 C C . PHE A 1 43 ? 0.844 0.162 12.290 1.00 0.00 43 PHE A C 15
ATOM 9702 O O . PHE A 1 43 ? -0.281 -0.022 11.876 1.00 0.00 43 PHE A O 15
ATOM 9739 N N . LYS A 1 45 ? 0.420 -2.509 16.274 1.00 0.00 45 LYS A N 15
ATOM 9740 C CA . LYS A 1 45 ? 1.043 -2.987 17.554 1.00 0.00 45 LYS A CA 15
ATOM 9741 C C . LYS A 1 45 ? 1.334 -4.494 17.493 1.00 0.00 45 LYS A C 15
ATOM 9742 O O . LYS A 1 45 ? 1.044 -5.139 16.513 1.00 0.00 45 LYS A O 15
ATOM 9761 N N . ILE A 1 46 ? 1.909 -5.044 18.539 1.00 0.00 46 ILE A N 15
ATOM 9762 C CA . ILE A 1 46 ? 2.225 -6.512 18.546 1.00 0.00 46 ILE A CA 15
ATOM 9763 C C . ILE A 1 46 ? 0.930 -7.342 18.628 1.00 0.00 46 ILE A C 15
ATOM 9764 O O . ILE A 1 46 ? 0.931 -8.455 18.131 1.00 0.00 46 ILE A O 15
ATOM 9781 N N . GLY A 1 1 ? 12.610 3.312 1.862 1.00 0.00 1 GLY A N 16
ATOM 9782 C CA . GLY A 1 1 ? 13.312 2.444 2.847 1.00 0.00 1 GLY A CA 16
ATOM 9783 C C . GLY A 1 1 ? 12.366 1.336 3.329 1.00 0.00 1 GLY A C 16
ATOM 9784 O O . GLY A 1 1 ? 11.727 1.477 4.355 1.00 0.00 1 GLY A O 16
ATOM 9805 N N . SER A 1 3 ? 11.336 -1.613 5.263 1.00 0.00 3 SER A N 16
ATOM 9806 C CA . SER A 1 3 ? 11.861 -2.340 6.457 1.00 0.00 3 SER A CA 16
ATOM 9807 C C . SER A 1 3 ? 10.781 -3.263 7.038 1.00 0.00 3 SER A C 16
ATOM 9808 O O . SER A 1 3 ? 10.878 -4.469 6.939 1.00 0.00 3 SER A O 16
ATOM 9816 N N . PHE A 1 4 ? 9.757 -2.711 7.646 1.00 0.00 4 PHE A N 16
ATOM 9817 C CA . PHE A 1 4 ? 8.686 -3.579 8.239 1.00 0.00 4 PHE A CA 16
ATOM 9818 C C . PHE A 1 4 ? 7.451 -3.637 7.322 1.00 0.00 4 PHE A C 16
ATOM 9819 O O . PHE A 1 4 ? 6.327 -3.604 7.780 1.00 0.00 4 PHE A O 16
ATOM 9836 N N . CYS A 1 5 ? 7.645 -3.739 6.026 1.00 0.00 5 CYS A N 16
ATOM 9837 C CA . CYS A 1 5 ? 6.476 -3.813 5.089 1.00 0.00 5 CYS A CA 16
ATOM 9838 C C . CYS A 1 5 ? 6.964 -3.959 3.644 1.00 0.00 5 CYS A C 16
ATOM 9839 O O . CYS A 1 5 ? 8.119 -3.718 3.343 1.00 0.00 5 CYS A O 16
ATOM 9846 N N . LYS A 1 6 ? 6.096 -4.343 2.749 1.00 0.00 6 LYS A N 16
ATOM 9847 C CA . LYS A 1 6 ? 6.504 -4.484 1.327 1.00 0.00 6 LYS A CA 16
ATOM 9848 C C . LYS A 1 6 ? 6.230 -3.166 0.602 1.00 0.00 6 LYS A C 16
ATOM 9849 O O . LYS A 1 6 ? 5.183 -2.569 0.766 1.00 0.00 6 LYS A O 16
ATOM 9868 N N . ALA A 1 7 ? 7.169 -2.700 -0.171 1.00 0.00 7 ALA A N 16
ATOM 9869 C CA . ALA A 1 7 ? 6.989 -1.408 -0.891 1.00 0.00 7 ALA A CA 16
ATOM 9870 C C . ALA A 1 7 ? 5.862 -1.503 -1.924 1.00 0.00 7 ALA A C 16
ATOM 9871 O O . ALA A 1 7 ? 5.196 -2.515 -2.054 1.00 0.00 7 ALA A O 16
ATOM 9878 N N . ASP A 1 8 ? 5.654 -0.444 -2.651 1.00 0.00 8 ASP A N 16
ATOM 9879 C CA . ASP A 1 8 ? 4.574 -0.429 -3.687 1.00 0.00 8 ASP A CA 16
ATOM 9880 C C . ASP A 1 8 ? 4.879 -1.421 -4.810 1.00 0.00 8 ASP A C 16
ATOM 9881 O O . ASP A 1 8 ? 5.968 -1.958 -4.899 1.00 0.00 8 ASP A O 16
ATOM 9890 N N . GLU A 1 9 ? 3.896 -1.696 -5.640 1.00 0.00 9 GLU A N 16
ATOM 9891 C CA . GLU A 1 9 ? 4.049 -2.680 -6.761 1.00 0.00 9 GLU A CA 16
ATOM 9892 C C . GLU A 1 9 ? 4.072 -4.115 -6.208 1.00 0.00 9 GLU A C 16
ATOM 9893 O O . GLU A 1 9 ? 3.464 -5.005 -6.754 1.00 0.00 9 GLU A O 16
ATOM 9905 N N . LYS A 1 10 ? 4.746 -4.334 -5.112 1.00 0.00 10 LYS A N 16
ATOM 9906 C CA . LYS A 1 10 ? 4.810 -5.699 -4.506 1.00 0.00 10 LYS A CA 16
ATOM 9907 C C . LYS A 1 10 ? 3.403 -6.268 -4.287 1.00 0.00 10 LYS A C 16
ATOM 9908 O O . LYS A 1 10 ? 2.684 -5.822 -3.421 1.00 0.00 10 LYS A O 16
ATOM 9942 N N . CYS A 1 12 ? 0.619 -8.677 -2.962 1.00 0.00 12 CYS A N 16
ATOM 9943 C CA . CYS A 1 12 ? 0.504 -9.495 -1.718 1.00 0.00 12 CYS A CA 16
ATOM 9944 C C . CYS A 1 12 ? -0.970 -9.770 -1.406 1.00 0.00 12 CYS A C 16
ATOM 9945 O O . CYS A 1 12 ? -1.840 -9.450 -2.195 1.00 0.00 12 CYS A O 16
ATOM 9952 N N . GLU A 1 13 ? -1.260 -10.378 -0.283 1.00 0.00 13 GLU A N 16
ATOM 9953 C CA . GLU A 1 13 ? -2.680 -10.694 0.054 1.00 0.00 13 GLU A CA 16
ATOM 9954 C C . GLU A 1 13 ? -3.373 -9.535 0.788 1.00 0.00 13 GLU A C 16
ATOM 9955 O O . GLU A 1 13 ? -4.429 -9.086 0.383 1.00 0.00 13 GLU A O 16
ATOM 9967 N N . TYR A 1 14 ? -2.819 -9.074 1.882 1.00 0.00 14 TYR A N 16
ATOM 9968 C CA . TYR A 1 14 ? -3.492 -7.979 2.649 1.00 0.00 14 TYR A CA 16
ATOM 9969 C C . TYR A 1 14 ? -2.652 -6.703 2.672 1.00 0.00 14 TYR A C 16
ATOM 9970 O O . TYR A 1 14 ? -1.459 -6.718 2.450 1.00 0.00 14 TYR A O 16
ATOM 9988 N N . HIS A 1 15 ? -3.271 -5.596 2.974 1.00 0.00 15 HIS A N 16
ATOM 9989 C CA . HIS A 1 15 ? -2.503 -4.306 3.041 1.00 0.00 15 HIS A CA 16
ATOM 9990 C C . HIS A 1 15 ? -1.653 -4.300 4.311 1.00 0.00 15 HIS A C 16
ATOM 9991 O O . HIS A 1 15 ? -0.586 -3.731 4.342 1.00 0.00 15 HIS A O 16
ATOM 10005 N N . ALA A 1 16 ? -2.131 -4.929 5.359 1.00 0.00 16 ALA A N 16
ATOM 10006 C CA . ALA A 1 16 ? -1.361 -4.966 6.654 1.00 0.00 16 ALA A CA 16
ATOM 10007 C C . ALA A 1 16 ? 0.130 -5.292 6.427 1.00 0.00 16 ALA A C 16
ATOM 10008 O O . ALA A 1 16 ? 0.987 -4.769 7.109 1.00 0.00 16 ALA A O 16
ATOM 10015 N N . ASP A 1 17 ? 0.440 -6.151 5.486 1.00 0.00 17 ASP A N 16
ATOM 10016 C CA . ASP A 1 17 ? 1.879 -6.512 5.226 1.00 0.00 17 ASP A CA 16
ATOM 10017 C C . ASP A 1 17 ? 2.502 -5.595 4.153 1.00 0.00 17 ASP A C 16
ATOM 10018 O O . ASP A 1 17 ? 3.658 -5.743 3.786 1.00 0.00 17 ASP A O 16
ATOM 10027 N N . CYS A 1 18 ? 1.761 -4.647 3.647 1.00 0.00 18 CYS A N 16
ATOM 10028 C CA . CYS A 1 18 ? 2.312 -3.726 2.609 1.00 0.00 18 CYS A CA 16
ATOM 10029 C C . CYS A 1 18 ? 2.664 -2.372 3.233 1.00 0.00 18 CYS A C 16
ATOM 10030 O O . CYS A 1 18 ? 2.063 -1.955 4.201 1.00 0.00 18 CYS A O 16
ATOM 10037 N N . CYS A 1 19 ? 3.624 -1.672 2.682 1.00 0.00 19 CYS A N 16
ATOM 10038 C CA . CYS A 1 19 ? 3.995 -0.337 3.249 1.00 0.00 19 CYS A CA 16
ATOM 10039 C C . CYS A 1 19 ? 2.831 0.649 3.085 1.00 0.00 19 CYS A C 16
ATOM 10040 O O . CYS A 1 19 ? 2.723 1.611 3.812 1.00 0.00 19 CYS A O 16
ATOM 10047 N N . ASN A 1 20 ? 1.958 0.412 2.138 1.00 0.00 20 ASN A N 16
ATOM 10048 C CA . ASN A 1 20 ? 0.804 1.338 1.929 1.00 0.00 20 ASN A CA 16
ATOM 10049 C C . ASN A 1 20 ? -0.503 0.535 1.832 1.00 0.00 20 ASN A C 16
ATOM 10050 O O . ASN A 1 20 ? -1.118 0.234 2.831 1.00 0.00 20 ASN A O 16
ATOM 10061 N N . CYS A 1 21 ? -0.942 0.175 0.651 1.00 0.00 21 CYS A N 16
ATOM 10062 C CA . CYS A 1 21 ? -2.210 -0.601 0.548 1.00 0.00 21 CYS A CA 16
ATOM 10063 C C . CYS A 1 21 ? -2.105 -1.674 -0.546 1.00 0.00 21 CYS A C 16
ATOM 10064 O O . CYS A 1 21 ? -1.924 -1.371 -1.707 1.00 0.00 21 CYS A O 16
ATOM 10071 N N . CYS A 1 22 ? -2.240 -2.929 -0.194 1.00 0.00 22 CYS A N 16
ATOM 10072 C CA . CYS A 1 22 ? -2.169 -4.009 -1.232 1.00 0.00 22 CYS A CA 16
ATOM 10073 C C . CYS A 1 22 ? -3.515 -4.084 -1.944 1.00 0.00 22 CYS A C 16
ATOM 10074 O O . CYS A 1 22 ? -4.550 -3.940 -1.322 1.00 0.00 22 CYS A O 16
ATOM 10081 N N . LEU A 1 23 ? -3.525 -4.289 -3.230 1.00 0.00 23 LEU A N 16
ATOM 10082 C CA . LEU A 1 23 ? -4.827 -4.349 -3.955 1.00 0.00 23 LEU A CA 16
ATOM 10083 C C . LEU A 1 23 ? -4.847 -5.539 -4.926 1.00 0.00 23 LEU A C 16
ATOM 10084 O O . LEU A 1 23 ? -4.005 -6.410 -4.843 1.00 0.00 23 LEU A O 16
ATOM 10100 N N . SER A 1 24 ? -5.819 -5.560 -5.825 1.00 0.00 24 SER A N 16
ATOM 10101 C CA . SER A 1 24 ? -5.990 -6.672 -6.845 1.00 0.00 24 SER A CA 16
ATOM 10102 C C . SER A 1 24 ? -4.763 -7.584 -6.949 1.00 0.00 24 SER A C 16
ATOM 10103 O O . SER A 1 24 ? -4.850 -8.777 -6.732 1.00 0.00 24 SER A O 16
ATOM 10111 N N . GLY A 1 25 ? -3.630 -7.036 -7.276 1.00 0.00 25 GLY A N 16
ATOM 10112 C CA . GLY A 1 25 ? -2.406 -7.875 -7.382 1.00 0.00 25 GLY A CA 16
ATOM 10113 C C . GLY A 1 25 ? -1.171 -6.980 -7.364 1.00 0.00 25 GLY A C 16
ATOM 10114 O O . GLY A 1 25 ? -0.307 -7.107 -8.209 1.00 0.00 25 GLY A O 16
ATOM 10118 N N . ILE A 1 26 ? -1.078 -6.076 -6.412 1.00 0.00 26 ILE A N 16
ATOM 10119 C CA . ILE A 1 26 ? 0.111 -5.168 -6.344 1.00 0.00 26 ILE A CA 16
ATOM 10120 C C . ILE A 1 26 ? 0.019 -4.247 -5.120 1.00 0.00 26 ILE A C 16
ATOM 10121 O O . ILE A 1 26 ? -1.054 -3.856 -4.694 1.00 0.00 26 ILE A O 16
ATOM 10137 N N . CYS A 1 27 ? 1.152 -3.891 -4.567 1.00 0.00 27 CYS A N 16
ATOM 10138 C CA . CYS A 1 27 ? 1.163 -2.976 -3.386 1.00 0.00 27 CYS A CA 16
ATOM 10139 C C . CYS A 1 27 ? 0.979 -1.540 -3.872 1.00 0.00 27 CYS A C 16
ATOM 10140 O O . CYS A 1 27 ? 1.842 -0.979 -4.510 1.00 0.00 27 CYS A O 16
ATOM 10147 N N . ALA A 1 28 ? -0.146 -0.952 -3.596 1.00 0.00 28 ALA A N 16
ATOM 10148 C CA . ALA A 1 28 ? -0.387 0.449 -4.057 1.00 0.00 28 ALA A CA 16
ATOM 10149 C C . ALA A 1 28 ? -0.248 1.423 -2.880 1.00 0.00 28 ALA A C 16
ATOM 10150 O O . ALA A 1 28 ? -0.247 1.008 -1.736 1.00 0.00 28 ALA A O 16
ATOM 10172 N N . SER A 1 30 ? -2.084 4.880 -1.670 1.00 0.00 30 SER A N 16
ATOM 10173 C CA . SER A 1 30 ? -3.351 5.091 -0.911 1.00 0.00 30 SER A CA 16
ATOM 10174 C C . SER A 1 30 ? -4.224 6.145 -1.597 1.00 0.00 30 SER A C 16
ATOM 10175 O O . SER A 1 30 ? -3.808 7.270 -1.805 1.00 0.00 30 SER A O 16
ATOM 10183 N N . THR A 1 31 ? -5.431 5.789 -1.937 1.00 0.00 31 THR A N 16
ATOM 10184 C CA . THR A 1 31 ? -6.368 6.745 -2.591 1.00 0.00 31 THR A CA 16
ATOM 10185 C C . THR A 1 31 ? -7.748 6.084 -2.684 1.00 0.00 31 THR A C 16
ATOM 10186 O O . THR A 1 31 ? -7.949 4.994 -2.196 1.00 0.00 31 THR A O 16
ATOM 10197 N N . ASN A 1 32 ? -8.689 6.730 -3.301 1.00 0.00 32 ASN A N 16
ATOM 10198 C CA . ASN A 1 32 ? -10.054 6.126 -3.408 1.00 0.00 32 ASN A CA 16
ATOM 10199 C C . ASN A 1 32 ? -10.398 5.781 -4.860 1.00 0.00 32 ASN A C 16
ATOM 10200 O O . ASN A 1 32 ? -10.927 4.726 -5.134 1.00 0.00 32 ASN A O 16
ATOM 10211 N N . TRP A 1 33 ? -10.123 6.670 -5.777 1.00 0.00 33 TRP A N 16
ATOM 10212 C CA . TRP A 1 33 ? -10.455 6.421 -7.222 1.00 0.00 33 TRP A CA 16
ATOM 10213 C C . TRP A 1 33 ? -10.074 5.000 -7.678 1.00 0.00 33 TRP A C 16
ATOM 10214 O O . TRP A 1 33 ? -10.771 4.405 -8.477 1.00 0.00 33 TRP A O 16
ATOM 10235 N N . ILE A 1 34 ? -8.994 4.452 -7.185 1.00 0.00 34 ILE A N 16
ATOM 10236 C CA . ILE A 1 34 ? -8.598 3.070 -7.605 1.00 0.00 34 ILE A CA 16
ATOM 10237 C C . ILE A 1 34 ? -8.409 2.137 -6.394 1.00 0.00 34 ILE A C 16
ATOM 10238 O O . ILE A 1 34 ? -8.289 0.938 -6.556 1.00 0.00 34 ILE A O 16
ATOM 10254 N N . LEU A 1 35 ? -8.364 2.666 -5.198 1.00 0.00 35 LEU A N 16
ATOM 10255 C CA . LEU A 1 35 ? -8.167 1.791 -4.005 1.00 0.00 35 LEU A CA 16
ATOM 10256 C C . LEU A 1 35 ? -9.435 1.786 -3.130 1.00 0.00 35 LEU A C 16
ATOM 10257 O O . LEU A 1 35 ? -9.511 2.501 -2.150 1.00 0.00 35 LEU A O 16
ATOM 10273 N N . PRO A 1 36 ? -10.393 0.969 -3.506 1.00 0.00 36 PRO A N 16
ATOM 10274 C CA . PRO A 1 36 ? -11.657 0.873 -2.728 1.00 0.00 36 PRO A CA 16
ATOM 10275 C C . PRO A 1 36 ? -11.468 -0.020 -1.485 1.00 0.00 36 PRO A C 16
ATOM 10276 O O . PRO A 1 36 ? -12.213 -0.955 -1.266 1.00 0.00 36 PRO A O 16
ATOM 10287 N N . GLY A 1 37 ? -10.485 0.260 -0.663 1.00 0.00 37 GLY A N 16
ATOM 10288 C CA . GLY A 1 37 ? -10.269 -0.583 0.555 1.00 0.00 37 GLY A CA 16
ATOM 10289 C C . GLY A 1 37 ? -9.651 0.262 1.663 1.00 0.00 37 GLY A C 16
ATOM 10290 O O . GLY A 1 37 ? -10.344 0.956 2.382 1.00 0.00 37 GLY A O 16
ATOM 10294 N N . CYS A 1 38 ? -8.354 0.205 1.810 1.00 0.00 38 CYS A N 16
ATOM 10295 C CA . CYS A 1 38 ? -7.682 1.003 2.881 1.00 0.00 38 CYS A CA 16
ATOM 10296 C C . CYS A 1 38 ? -7.161 2.328 2.314 1.00 0.00 38 CYS A C 16
ATOM 10297 O O . CYS A 1 38 ? -6.988 2.481 1.119 1.00 0.00 38 CYS A O 16
ATOM 10304 N N . SER A 1 39 ? -6.912 3.291 3.162 1.00 0.00 39 SER A N 16
ATOM 10305 C CA . SER A 1 39 ? -6.400 4.605 2.679 1.00 0.00 39 SER A CA 16
ATOM 10306 C C . SER A 1 39 ? -5.633 5.319 3.800 1.00 0.00 39 SER A C 16
ATOM 10307 O O . SER A 1 39 ? -6.181 5.602 4.853 1.00 0.00 39 SER A O 16
ATOM 10315 N N . THR A 1 40 ? -4.386 5.621 3.577 1.00 0.00 40 THR A N 16
ATOM 10316 C CA . THR A 1 40 ? -3.572 6.332 4.611 1.00 0.00 40 THR A CA 16
ATOM 10317 C C . THR A 1 40 ? -3.595 7.845 4.326 1.00 0.00 40 THR A C 16
ATOM 10318 O O . THR A 1 40 ? -2.576 8.466 4.080 1.00 0.00 40 THR A O 16
ATOM 10329 N N . SER A 1 41 ? -4.763 8.434 4.341 1.00 0.00 41 SER A N 16
ATOM 10330 C CA . SER A 1 41 ? -4.884 9.898 4.063 1.00 0.00 41 SER A CA 16
ATOM 10331 C C . SER A 1 41 ? -4.274 10.713 5.214 1.00 0.00 41 SER A C 16
ATOM 10332 O O . SER A 1 41 ? -4.961 11.139 6.126 1.00 0.00 41 SER A O 16
ATOM 10340 N N . SER A 1 42 ? -2.984 10.931 5.174 1.00 0.00 42 SER A N 16
ATOM 10341 C CA . SER A 1 42 ? -2.313 11.717 6.258 1.00 0.00 42 SER A CA 16
ATOM 10342 C C . SER A 1 42 ? -2.479 13.231 6.022 1.00 0.00 42 SER A C 16
ATOM 10343 O O . SER A 1 42 ? -2.134 14.028 6.871 1.00 0.00 42 SER A O 16
ATOM 10351 N N . PHE A 1 43 ? -2.990 13.639 4.883 1.00 0.00 43 PHE A N 16
ATOM 10352 C CA . PHE A 1 43 ? -3.153 15.104 4.613 1.00 0.00 43 PHE A CA 16
ATOM 10353 C C . PHE A 1 43 ? -4.526 15.594 5.097 1.00 0.00 43 PHE A C 16
ATOM 10354 O O . PHE A 1 43 ? -5.254 16.242 4.367 1.00 0.00 43 PHE A O 16
ATOM 10391 N N . LYS A 1 45 ? -7.403 17.849 7.191 1.00 0.00 45 LYS A N 16
ATOM 10392 C CA . LYS A 1 45 ? -7.501 19.337 7.305 1.00 0.00 45 LYS A CA 16
ATOM 10393 C C . LYS A 1 45 ? -7.771 19.728 8.762 1.00 0.00 45 LYS A C 16
ATOM 10394 O O . LYS A 1 45 ? -8.739 19.286 9.359 1.00 0.00 45 LYS A O 16
ATOM 10413 N N . ILE A 1 46 ? -6.923 20.541 9.334 1.00 0.00 46 ILE A N 16
ATOM 10414 C CA . ILE A 1 46 ? -7.119 20.964 10.753 1.00 0.00 46 ILE A CA 16
ATOM 10415 C C . ILE A 1 46 ? -6.987 22.488 10.859 1.00 0.00 46 ILE A C 16
ATOM 10416 O O . ILE A 1 46 ? -5.958 23.005 10.467 1.00 0.00 46 ILE A O 16
ATOM 10433 N N . GLY A 1 1 ? 7.679 4.846 12.188 1.00 0.00 1 GLY A N 17
ATOM 10434 C CA . GLY A 1 1 ? 6.812 3.692 11.827 1.00 0.00 1 GLY A CA 17
ATOM 10435 C C . GLY A 1 1 ? 7.679 2.446 11.591 1.00 0.00 1 GLY A C 17
ATOM 10436 O O . GLY A 1 1 ? 8.710 2.286 12.210 1.00 0.00 1 GLY A O 17
ATOM 10457 N N . SER A 1 3 ? 9.567 -0.377 8.686 1.00 0.00 3 SER A N 17
ATOM 10458 C CA . SER A 1 3 ? 10.612 -0.152 7.633 1.00 0.00 3 SER A CA 17
ATOM 10459 C C . SER A 1 3 ? 10.630 -1.309 6.625 1.00 0.00 3 SER A C 17
ATOM 10460 O O . SER A 1 3 ? 10.336 -1.131 5.458 1.00 0.00 3 SER A O 17
ATOM 10468 N N . PHE A 1 4 ? 10.991 -2.489 7.061 1.00 0.00 4 PHE A N 17
ATOM 10469 C CA . PHE A 1 4 ? 11.058 -3.662 6.128 1.00 0.00 4 PHE A CA 17
ATOM 10470 C C . PHE A 1 4 ? 9.650 -4.133 5.693 1.00 0.00 4 PHE A C 17
ATOM 10471 O O . PHE A 1 4 ? 9.299 -5.290 5.829 1.00 0.00 4 PHE A O 17
ATOM 10488 N N . CYS A 1 5 ? 8.856 -3.256 5.137 1.00 0.00 5 CYS A N 17
ATOM 10489 C CA . CYS A 1 5 ? 7.494 -3.669 4.672 1.00 0.00 5 CYS A CA 17
ATOM 10490 C C . CYS A 1 5 ? 7.501 -3.847 3.146 1.00 0.00 5 CYS A C 17
ATOM 10491 O O . CYS A 1 5 ? 8.482 -3.558 2.486 1.00 0.00 5 CYS A O 17
ATOM 10498 N N . LYS A 1 6 ? 6.418 -4.315 2.575 1.00 0.00 6 LYS A N 17
ATOM 10499 C CA . LYS A 1 6 ? 6.381 -4.493 1.094 1.00 0.00 6 LYS A CA 17
ATOM 10500 C C . LYS A 1 6 ? 6.171 -3.129 0.431 1.00 0.00 6 LYS A C 17
ATOM 10501 O O . LYS A 1 6 ? 5.129 -2.515 0.580 1.00 0.00 6 LYS A O 17
ATOM 10520 N N . ALA A 1 7 ? 7.162 -2.647 -0.274 1.00 0.00 7 ALA A N 17
ATOM 10521 C CA . ALA A 1 7 ? 7.049 -1.313 -0.929 1.00 0.00 7 ALA A CA 17
ATOM 10522 C C . ALA A 1 7 ? 5.920 -1.300 -1.959 1.00 0.00 7 ALA A C 17
ATOM 10523 O O . ALA A 1 7 ? 5.187 -2.261 -2.126 1.00 0.00 7 ALA A O 17
ATOM 10530 N N . ASP A 1 8 ? 5.784 -0.208 -2.653 1.00 0.00 8 ASP A N 17
ATOM 10531 C CA . ASP A 1 8 ? 4.710 -0.087 -3.685 1.00 0.00 8 ASP A CA 17
ATOM 10532 C C . ASP A 1 8 ? 4.896 -1.135 -4.779 1.00 0.00 8 ASP A C 17
ATOM 10533 O O . ASP A 1 8 ? 5.962 -1.712 -4.924 1.00 0.00 8 ASP A O 17
ATOM 10542 N N . GLU A 1 9 ? 3.850 -1.405 -5.515 1.00 0.00 9 GLU A N 17
ATOM 10543 C CA . GLU A 1 9 ? 3.892 -2.431 -6.601 1.00 0.00 9 GLU A CA 17
ATOM 10544 C C . GLU A 1 9 ? 3.953 -3.848 -6.017 1.00 0.00 9 GLU A C 17
ATOM 10545 O O . GLU A 1 9 ? 3.340 -4.753 -6.533 1.00 0.00 9 GLU A O 17
ATOM 10557 N N . LYS A 1 10 ? 4.667 -4.045 -4.941 1.00 0.00 10 LYS A N 17
ATOM 10558 C CA . LYS A 1 10 ? 4.774 -5.404 -4.330 1.00 0.00 10 LYS A CA 17
ATOM 10559 C C . LYS A 1 10 ? 3.393 -6.014 -4.106 1.00 0.00 10 LYS A C 17
ATOM 10560 O O . LYS A 1 10 ? 2.669 -5.592 -3.232 1.00 0.00 10 LYS A O 17
ATOM 10594 N N . CYS A 1 12 ? 0.737 -8.575 -2.804 1.00 0.00 12 CYS A N 17
ATOM 10595 C CA . CYS A 1 12 ? 0.680 -9.445 -1.591 1.00 0.00 12 CYS A CA 17
ATOM 10596 C C . CYS A 1 12 ? -0.770 -9.854 -1.291 1.00 0.00 12 CYS A C 17
ATOM 10597 O O . CYS A 1 12 ? -1.646 -9.657 -2.111 1.00 0.00 12 CYS A O 17
ATOM 10604 N N . GLU A 1 13 ? -1.037 -10.425 -0.140 1.00 0.00 13 GLU A N 17
ATOM 10605 C CA . GLU A 1 13 ? -2.436 -10.843 0.173 1.00 0.00 13 GLU A CA 17
ATOM 10606 C C . GLU A 1 13 ? -3.282 -9.628 0.563 1.00 0.00 13 GLU A C 17
ATOM 10607 O O . GLU A 1 13 ? -4.266 -9.318 -0.087 1.00 0.00 13 GLU A O 17
ATOM 10619 N N . TYR A 1 14 ? -2.917 -8.940 1.621 1.00 0.00 14 TYR A N 17
ATOM 10620 C CA . TYR A 1 14 ? -3.713 -7.749 2.057 1.00 0.00 14 TYR A CA 17
ATOM 10621 C C . TYR A 1 14 ? -2.779 -6.583 2.379 1.00 0.00 14 TYR A C 17
ATOM 10622 O O . TYR A 1 14 ? -1.575 -6.695 2.285 1.00 0.00 14 TYR A O 17
ATOM 10640 N N . HIS A 1 15 ? -3.320 -5.472 2.786 1.00 0.00 15 HIS A N 17
ATOM 10641 C CA . HIS A 1 15 ? -2.436 -4.305 3.136 1.00 0.00 15 HIS A CA 17
ATOM 10642 C C . HIS A 1 15 ? -1.638 -4.631 4.399 1.00 0.00 15 HIS A C 17
ATOM 10643 O O . HIS A 1 15 ? -0.575 -4.080 4.615 1.00 0.00 15 HIS A O 17
ATOM 10657 N N . ALA A 1 16 ? -2.139 -5.521 5.227 1.00 0.00 16 ALA A N 17
ATOM 10658 C CA . ALA A 1 16 ? -1.409 -5.888 6.489 1.00 0.00 16 ALA A CA 17
ATOM 10659 C C . ALA A 1 16 ? 0.108 -5.992 6.250 1.00 0.00 16 ALA A C 17
ATOM 10660 O O . ALA A 1 16 ? 0.897 -5.399 6.964 1.00 0.00 16 ALA A O 17
ATOM 10667 N N . ASP A 1 17 ? 0.523 -6.731 5.251 1.00 0.00 17 ASP A N 17
ATOM 10668 C CA . ASP A 1 17 ? 1.990 -6.860 4.965 1.00 0.00 17 ASP A CA 17
ATOM 10669 C C . ASP A 1 17 ? 2.372 -5.966 3.775 1.00 0.00 17 ASP A C 17
ATOM 10670 O O . ASP A 1 17 ? 2.728 -6.443 2.714 1.00 0.00 17 ASP A O 17
ATOM 10679 N N . CYS A 1 18 ? 2.289 -4.673 3.942 1.00 0.00 18 CYS A N 17
ATOM 10680 C CA . CYS A 1 18 ? 2.635 -3.738 2.825 1.00 0.00 18 CYS A CA 17
ATOM 10681 C C . CYS A 1 18 ? 3.028 -2.372 3.394 1.00 0.00 18 CYS A C 17
ATOM 10682 O O . CYS A 1 18 ? 2.627 -2.007 4.485 1.00 0.00 18 CYS A O 17
ATOM 10689 N N . CYS A 1 19 ? 3.808 -1.614 2.668 1.00 0.00 19 CYS A N 17
ATOM 10690 C CA . CYS A 1 19 ? 4.224 -0.264 3.167 1.00 0.00 19 CYS A CA 17
ATOM 10691 C C . CYS A 1 19 ? 3.059 0.729 3.054 1.00 0.00 19 CYS A C 17
ATOM 10692 O O . CYS A 1 19 ? 2.993 1.693 3.789 1.00 0.00 19 CYS A O 17
ATOM 10699 N N . ASN A 1 20 ? 2.144 0.503 2.144 1.00 0.00 20 ASN A N 17
ATOM 10700 C CA . ASN A 1 20 ? 0.989 1.436 1.991 1.00 0.00 20 ASN A CA 17
ATOM 10701 C C . ASN A 1 20 ? -0.314 0.622 1.961 1.00 0.00 20 ASN A C 17
ATOM 10702 O O . ASN A 1 20 ? -0.782 0.169 2.988 1.00 0.00 20 ASN A O 17
ATOM 10713 N N . CYS A 1 21 ? -0.900 0.406 0.806 1.00 0.00 21 CYS A N 17
ATOM 10714 C CA . CYS A 1 21 ? -2.161 -0.391 0.754 1.00 0.00 21 CYS A CA 17
ATOM 10715 C C . CYS A 1 21 ? -2.055 -1.481 -0.320 1.00 0.00 21 CYS A C 17
ATOM 10716 O O . CYS A 1 21 ? -1.953 -1.207 -1.500 1.00 0.00 21 CYS A O 17
ATOM 10723 N N . CYS A 1 22 ? -2.095 -2.723 0.086 1.00 0.00 22 CYS A N 17
ATOM 10724 C CA . CYS A 1 22 ? -2.010 -3.838 -0.903 1.00 0.00 22 CYS A CA 17
ATOM 10725 C C . CYS A 1 22 ? -3.379 -4.029 -1.548 1.00 0.00 22 CYS A C 17
ATOM 10726 O O . CYS A 1 22 ? -4.356 -4.287 -0.866 1.00 0.00 22 CYS A O 17
ATOM 10733 N N . LEU A 1 23 ? -3.464 -3.893 -2.841 1.00 0.00 23 LEU A N 17
ATOM 10734 C CA . LEU A 1 23 ? -4.787 -4.061 -3.517 1.00 0.00 23 LEU A CA 17
ATOM 10735 C C . LEU A 1 23 ? -4.798 -5.333 -4.371 1.00 0.00 23 LEU A C 17
ATOM 10736 O O . LEU A 1 23 ? -3.917 -6.166 -4.246 1.00 0.00 23 LEU A O 17
ATOM 10752 N N . SER A 1 24 ? -5.804 -5.477 -5.219 1.00 0.00 24 SER A N 17
ATOM 10753 C CA . SER A 1 24 ? -5.956 -6.686 -6.111 1.00 0.00 24 SER A CA 17
ATOM 10754 C C . SER A 1 24 ? -4.679 -7.524 -6.188 1.00 0.00 24 SER A C 17
ATOM 10755 O O . SER A 1 24 ? -4.635 -8.649 -5.726 1.00 0.00 24 SER A O 17
ATOM 10763 N N . GLY A 1 25 ? -3.638 -6.980 -6.757 1.00 0.00 25 GLY A N 17
ATOM 10764 C CA . GLY A 1 25 ? -2.367 -7.748 -6.857 1.00 0.00 25 GLY A CA 17
ATOM 10765 C C . GLY A 1 25 ? -1.183 -6.788 -6.922 1.00 0.00 25 GLY A C 17
ATOM 10766 O O . GLY A 1 25 ? -0.378 -6.865 -7.827 1.00 0.00 25 GLY A O 17
ATOM 10770 N N . ILE A 1 26 ? -1.068 -5.882 -5.973 1.00 0.00 26 ILE A N 17
ATOM 10771 C CA . ILE A 1 26 ? 0.080 -4.914 -5.991 1.00 0.00 26 ILE A CA 17
ATOM 10772 C C . ILE A 1 26 ? 0.006 -3.971 -4.776 1.00 0.00 26 ILE A C 17
ATOM 10773 O O . ILE A 1 26 ? -1.062 -3.564 -4.351 1.00 0.00 26 ILE A O 17
ATOM 10789 N N . CYS A 1 27 ? 1.139 -3.620 -4.224 1.00 0.00 27 CYS A N 17
ATOM 10790 C CA . CYS A 1 27 ? 1.142 -2.689 -3.051 1.00 0.00 27 CYS A CA 17
ATOM 10791 C C . CYS A 1 27 ? 0.968 -1.259 -3.565 1.00 0.00 27 CYS A C 17
ATOM 10792 O O . CYS A 1 27 ? 1.871 -0.685 -4.136 1.00 0.00 27 CYS A O 17
ATOM 10799 N N . ALA A 1 28 ? -0.188 -0.684 -3.398 1.00 0.00 28 ALA A N 17
ATOM 10800 C CA . ALA A 1 28 ? -0.416 0.702 -3.911 1.00 0.00 28 ALA A CA 17
ATOM 10801 C C . ALA A 1 28 ? -0.371 1.725 -2.777 1.00 0.00 28 ALA A C 17
ATOM 10802 O O . ALA A 1 28 ? -0.675 1.410 -1.641 1.00 0.00 28 ALA A O 17
ATOM 10824 N N . SER A 1 30 ? -2.289 4.396 -2.635 1.00 0.00 30 SER A N 17
ATOM 10825 C CA . SER A 1 30 ? -3.675 4.874 -2.315 1.00 0.00 30 SER A CA 17
ATOM 10826 C C . SER A 1 30 ? -4.062 4.531 -0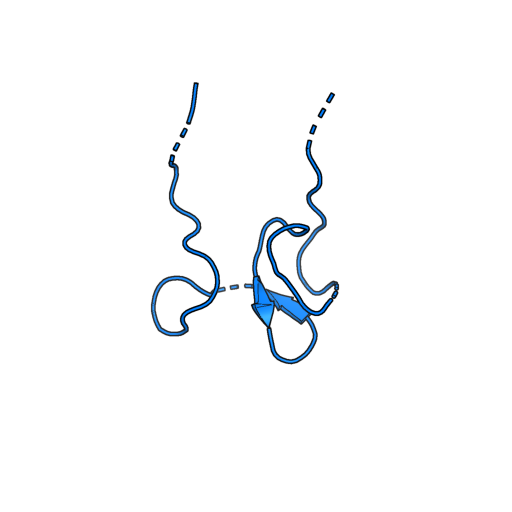.872 1.00 0.00 30 SER A C 17
ATOM 10827 O O . SER A 1 30 ? -4.116 3.373 -0.498 1.00 0.00 30 SER A O 17
ATOM 10835 N N . THR A 1 31 ? -4.318 5.526 -0.064 1.00 0.00 31 THR A N 17
ATOM 10836 C CA . THR A 1 31 ? -4.688 5.268 1.359 1.00 0.00 31 THR A CA 17
ATOM 10837 C C . THR A 1 31 ? -6.149 5.690 1.619 1.00 0.00 31 THR A C 17
ATOM 10838 O O . THR A 1 31 ? -7.003 5.546 0.757 1.00 0.00 31 THR A O 17
ATOM 10849 N N . ASN A 1 32 ? -6.434 6.207 2.792 1.00 0.00 32 ASN A N 17
ATOM 10850 C CA . ASN A 1 32 ? -7.834 6.632 3.129 1.00 0.00 32 ASN A CA 17
ATOM 10851 C C . ASN A 1 32 ? -8.298 7.848 2.306 1.00 0.00 32 ASN A C 17
ATOM 10852 O O . ASN A 1 32 ? -9.430 8.271 2.425 1.00 0.00 32 ASN A O 17
ATOM 10863 N N . TRP A 1 33 ? -7.461 8.429 1.480 1.00 0.00 33 TRP A N 17
ATOM 10864 C CA . TRP A 1 33 ? -7.913 9.627 0.693 1.00 0.00 33 TRP A CA 17
ATOM 10865 C C . TRP A 1 33 ? -9.188 9.317 -0.111 1.00 0.00 33 TRP A C 17
ATOM 10866 O O . TRP A 1 33 ? -10.041 10.171 -0.270 1.00 0.00 33 TRP A O 17
ATOM 10887 N N . ILE A 1 34 ? -9.341 8.107 -0.592 1.00 0.00 34 ILE A N 17
ATOM 10888 C CA . ILE A 1 34 ? -10.581 7.752 -1.351 1.00 0.00 34 ILE A CA 17
ATOM 10889 C C . ILE A 1 34 ? -11.164 6.417 -0.855 1.00 0.00 34 ILE A C 17
ATOM 10890 O O . ILE A 1 34 ? -12.367 6.224 -0.869 1.00 0.00 34 ILE A O 17
ATOM 10906 N N . LEU A 1 35 ? -10.330 5.493 -0.432 1.00 0.00 35 LEU A N 17
ATOM 10907 C CA . LEU A 1 35 ? -10.847 4.173 0.048 1.00 0.00 35 LEU A CA 17
ATOM 10908 C C . LEU A 1 35 ? -10.805 4.101 1.579 1.00 0.00 35 LEU A C 17
ATOM 10909 O O . LEU A 1 35 ? -9.740 4.112 2.166 1.00 0.00 35 LEU A O 17
ATOM 10925 N N . PRO A 1 36 ? -11.963 4.014 2.187 1.00 0.00 36 PRO A N 17
ATOM 10926 C CA . PRO A 1 36 ? -12.040 3.921 3.670 1.00 0.00 36 PRO A CA 17
ATOM 10927 C C . PRO A 1 36 ? -11.715 2.490 4.145 1.00 0.00 36 PRO A C 17
ATOM 10928 O O . PRO A 1 36 ? -12.435 1.911 4.937 1.00 0.00 36 PRO A O 17
ATOM 10939 N N . GLY A 1 37 ? -10.635 1.918 3.670 1.00 0.00 37 GLY A N 17
ATOM 10940 C CA . GLY A 1 37 ? -10.269 0.533 4.092 1.00 0.00 37 GLY A CA 17
ATOM 10941 C C . GLY A 1 37 ? -8.939 0.560 4.842 1.00 0.00 37 GLY A C 17
ATOM 10942 O O . GLY A 1 37 ? -8.899 0.431 6.049 1.00 0.00 37 GLY A O 17
ATOM 10946 N N . CYS A 1 38 ? -7.847 0.729 4.142 1.00 0.00 38 CYS A N 17
ATOM 10947 C CA . CYS A 1 38 ? -6.519 0.763 4.829 1.00 0.00 38 CYS A CA 17
ATOM 10948 C C . CYS A 1 38 ? -5.981 2.195 4.889 1.00 0.00 38 CYS A C 17
ATOM 10949 O O . CYS A 1 38 ? -5.972 2.907 3.906 1.00 0.00 38 CYS A O 17
ATOM 10956 N N . SER A 1 39 ? -5.534 2.616 6.043 1.00 0.00 39 SER A N 17
ATOM 10957 C CA . SER A 1 39 ? -4.983 4.000 6.184 1.00 0.00 39 SER A CA 17
ATOM 10958 C C . SER A 1 39 ? -3.598 3.932 6.844 1.00 0.00 39 SER A C 17
ATOM 10959 O O . SER A 1 39 ? -3.276 2.965 7.509 1.00 0.00 39 SER A O 17
ATOM 10967 N N . THR A 1 40 ? -2.771 4.928 6.660 1.00 0.00 40 THR A N 17
ATOM 10968 C CA . THR A 1 40 ? -1.408 4.883 7.270 1.00 0.00 40 THR A CA 17
ATOM 10969 C C . THR A 1 40 ? -1.163 6.114 8.148 1.00 0.00 40 THR A C 17
ATOM 10970 O O . THR A 1 40 ? -0.725 7.141 7.673 1.00 0.00 40 THR A O 17
ATOM 10981 N N . SER A 1 41 ? -1.433 6.005 9.429 1.00 0.00 41 SER A N 17
ATOM 10982 C CA . SER A 1 41 ? -1.202 7.161 10.355 1.00 0.00 41 SER A CA 17
ATOM 10983 C C . SER A 1 41 ? -1.206 6.683 11.820 1.00 0.00 41 SER A C 17
ATOM 10984 O O . SER A 1 41 ? -0.180 6.642 12.476 1.00 0.00 41 SER A O 17
ATOM 10992 N N . SER A 1 42 ? -2.349 6.327 12.343 1.00 0.00 42 SER A N 17
ATOM 10993 C CA . SER A 1 42 ? -2.411 5.863 13.764 1.00 0.00 42 SER A CA 17
ATOM 10994 C C . SER A 1 42 ? -2.043 4.376 13.862 1.00 0.00 42 SER A C 17
ATOM 10995 O O . SER A 1 42 ? -2.880 3.508 13.703 1.00 0.00 42 SER A O 17
ATOM 11003 N N . PHE A 1 43 ? -0.802 4.074 14.135 1.00 0.00 43 PHE A N 17
ATOM 11004 C CA . PHE A 1 43 ? -0.383 2.641 14.252 1.00 0.00 43 PHE A CA 17
ATOM 11005 C C . PHE A 1 43 ? 0.624 2.470 15.399 1.00 0.00 43 PHE A C 17
ATOM 11006 O O . PHE A 1 43 ? 1.691 1.913 15.218 1.00 0.00 43 PHE A O 17
ATOM 11043 N N . LYS A 1 45 ? 2.225 1.075 19.121 1.00 0.00 45 LYS A N 17
ATOM 11044 C CA . LYS A 1 45 ? 2.477 -0.342 19.523 1.00 0.00 45 LYS A CA 17
ATOM 11045 C C . LYS A 1 45 ? 2.443 -0.477 21.051 1.00 0.00 45 LYS A C 17
ATOM 11046 O O . LYS A 1 45 ? 3.468 -0.461 21.710 1.00 0.00 45 LYS A O 17
ATOM 11065 N N . ILE A 1 46 ? 1.273 -0.626 21.616 1.00 0.00 46 ILE A N 17
ATOM 11066 C CA . ILE A 1 46 ? 1.166 -0.785 23.101 1.00 0.00 46 ILE A CA 17
ATOM 11067 C C . ILE A 1 46 ? 0.225 -1.960 23.426 1.00 0.00 46 ILE A C 17
ATOM 11068 O O . ILE A 1 46 ? -0.747 -1.759 24.132 1.00 0.00 46 ILE A O 17
ATOM 11085 N N . GLY A 1 1 ? 13.503 -1.613 0.328 1.00 0.00 1 GLY A N 18
ATOM 11086 C CA . GLY A 1 1 ? 13.414 -0.543 1.368 1.00 0.00 1 GLY A CA 18
ATOM 11087 C C . GLY A 1 1 ? 13.940 -1.088 2.698 1.00 0.00 1 GLY A C 18
ATOM 11088 O O . GLY A 1 1 ? 13.661 -2.223 3.041 1.00 0.00 1 GLY A O 18
ATOM 11109 N N . SER A 1 3 ? 13.107 -1.469 5.602 1.00 0.00 3 SER A N 18
ATOM 11110 C CA . SER A 1 3 ? 11.996 -1.524 6.598 1.00 0.00 3 SER A CA 18
ATOM 11111 C C . SER A 1 3 ? 11.356 -2.913 6.570 1.00 0.00 3 SER A C 18
ATOM 11112 O O . SER A 1 3 ? 11.587 -3.695 5.661 1.00 0.00 3 SER A O 18
ATOM 11120 N N . PHE A 1 4 ? 10.543 -3.236 7.543 1.00 0.00 4 PHE A N 18
ATOM 11121 C CA . PHE A 1 4 ? 9.890 -4.589 7.552 1.00 0.00 4 PHE A CA 18
ATOM 11122 C C . PHE A 1 4 ? 8.539 -4.553 6.818 1.00 0.00 4 PHE A C 18
ATOM 11123 O O . PHE A 1 4 ? 7.625 -5.270 7.160 1.00 0.00 4 PHE A O 18
ATOM 11140 N N . CYS A 1 5 ? 8.409 -3.730 5.811 1.00 0.00 5 CYS A N 18
ATOM 11141 C CA . CYS A 1 5 ? 7.113 -3.662 5.067 1.00 0.00 5 CYS A CA 18
ATOM 11142 C C . CYS A 1 5 ? 7.349 -3.909 3.574 1.00 0.00 5 CYS A C 18
ATOM 11143 O O . CYS A 1 5 ? 8.455 -3.770 3.079 1.00 0.00 5 CYS A O 18
ATOM 11150 N N . LYS A 1 6 ? 6.323 -4.248 2.846 1.00 0.00 6 LYS A N 18
ATOM 11151 C CA . LYS A 1 6 ? 6.484 -4.468 1.386 1.00 0.00 6 LYS A CA 18
ATOM 11152 C C . LYS A 1 6 ? 6.246 -3.138 0.662 1.00 0.00 6 LYS A C 18
ATOM 11153 O O . LYS A 1 6 ? 5.293 -2.433 0.949 1.00 0.00 6 LYS A O 18
ATOM 11172 N N . ALA A 1 7 ? 7.117 -2.781 -0.240 1.00 0.00 7 ALA A N 18
ATOM 11173 C CA . ALA A 1 7 ? 6.973 -1.491 -0.969 1.00 0.00 7 ALA A CA 18
ATOM 11174 C C . ALA A 1 7 ? 5.803 -1.538 -1.942 1.00 0.00 7 ALA A C 18
ATOM 11175 O O . ALA A 1 7 ? 5.086 -2.522 -2.032 1.00 0.00 7 ALA A O 18
ATOM 11182 N N . ASP A 1 8 ? 5.610 -0.468 -2.660 1.00 0.00 8 ASP A N 18
ATOM 11183 C CA . ASP A 1 8 ? 4.486 -0.394 -3.641 1.00 0.00 8 ASP A CA 18
ATOM 11184 C C . ASP A 1 8 ? 4.743 -1.341 -4.810 1.00 0.00 8 ASP A C 18
ATOM 11185 O O . ASP A 1 8 ? 5.817 -1.894 -4.943 1.00 0.00 8 ASP A O 18
ATOM 11194 N N . GLU A 1 9 ? 3.745 -1.557 -5.634 1.00 0.00 9 GLU A N 18
ATOM 11195 C CA . GLU A 1 9 ? 3.870 -2.493 -6.802 1.00 0.00 9 GLU A CA 18
ATOM 11196 C C . GLU A 1 9 ? 3.898 -3.949 -6.318 1.00 0.00 9 GLU A C 18
ATOM 11197 O O . GLU A 1 9 ? 3.292 -4.815 -6.910 1.00 0.00 9 GLU A O 18
ATOM 11209 N N . LYS A 1 10 ? 4.581 -4.220 -5.235 1.00 0.00 10 LYS A N 18
ATOM 11210 C CA . LYS A 1 10 ? 4.652 -5.617 -4.701 1.00 0.00 10 LYS A CA 18
ATOM 11211 C C . LYS A 1 10 ? 3.246 -6.213 -4.547 1.00 0.00 10 LYS A C 18
ATOM 11212 O O . LYS A 1 10 ? 2.491 -5.804 -3.687 1.00 0.00 10 LYS A O 18
ATOM 11246 N N . CYS A 1 12 ? 0.540 -8.743 -3.411 1.00 0.00 12 CYS A N 18
ATOM 11247 C CA . CYS A 1 12 ? 0.434 -9.653 -2.229 1.00 0.00 12 CYS A CA 18
ATOM 11248 C C . CYS A 1 12 ? -1.049 -9.873 -1.870 1.00 0.00 12 CYS A C 18
ATOM 11249 O O . CYS A 1 12 ? -1.921 -9.696 -2.705 1.00 0.00 12 CYS A O 18
ATOM 11256 N N . GLU A 1 13 ? -1.352 -10.272 -0.654 1.00 0.00 13 GLU A N 18
ATOM 11257 C CA . GLU A 1 13 ? -2.784 -10.518 -0.287 1.00 0.00 13 GLU A CA 18
ATOM 11258 C C . GLU A 1 13 ? -3.366 -9.391 0.582 1.00 0.00 13 GLU A C 18
ATOM 11259 O O . GLU A 1 13 ? -4.507 -9.012 0.409 1.00 0.00 13 GLU A O 18
ATOM 11271 N N . TYR A 1 14 ? -2.619 -8.854 1.517 1.00 0.00 14 TYR A N 18
ATOM 11272 C CA . TYR A 1 14 ? -3.186 -7.767 2.385 1.00 0.00 14 TYR A CA 18
ATOM 11273 C C . TYR A 1 14 ? -2.249 -6.555 2.439 1.00 0.00 14 TYR A C 18
ATOM 11274 O O . TYR A 1 14 ? -1.171 -6.568 1.889 1.00 0.00 14 TYR A O 18
ATOM 11292 N N . HIS A 1 15 ? -2.650 -5.500 3.106 1.00 0.00 15 HIS A N 18
ATOM 11293 C CA . HIS A 1 15 ? -1.757 -4.293 3.192 1.00 0.00 15 HIS A CA 18
ATOM 11294 C C . HIS A 1 15 ? -0.992 -4.285 4.517 1.00 0.00 15 HIS A C 18
ATOM 11295 O O . HIS A 1 15 ? 0.044 -3.664 4.618 1.00 0.00 15 HIS A O 18
ATOM 11309 N N . ALA A 1 16 ? -1.496 -4.961 5.523 1.00 0.00 16 ALA A N 18
ATOM 11310 C CA . ALA A 1 16 ? -0.800 -4.996 6.856 1.00 0.00 16 ALA A CA 18
ATOM 11311 C C . ALA A 1 16 ? 0.722 -5.160 6.690 1.00 0.00 16 ALA A C 18
ATOM 11312 O O . ALA A 1 16 ? 1.498 -4.507 7.363 1.00 0.00 16 ALA A O 18
ATOM 11319 N N . ASP A 1 17 ? 1.149 -6.021 5.804 1.00 0.00 17 ASP A N 18
ATOM 11320 C CA . ASP A 1 17 ? 2.622 -6.221 5.583 1.00 0.00 17 ASP A CA 18
ATOM 11321 C C . ASP A 1 17 ? 3.164 -5.194 4.577 1.00 0.00 17 ASP A C 18
ATOM 11322 O O . ASP A 1 17 ? 4.334 -4.853 4.587 1.00 0.00 17 ASP A O 18
ATOM 11331 N N . CYS A 1 18 ? 2.319 -4.705 3.716 1.00 0.00 18 CYS A N 18
ATOM 11332 C CA . CYS A 1 18 ? 2.760 -3.706 2.698 1.00 0.00 18 CYS A CA 18
ATOM 11333 C C . CYS A 1 18 ? 2.847 -2.311 3.324 1.00 0.00 18 CYS A C 18
ATOM 11334 O O . CYS A 1 18 ? 2.227 -2.035 4.329 1.00 0.00 18 CYS A O 18
ATOM 11341 N N . CYS A 1 19 ? 3.606 -1.421 2.737 1.00 0.00 19 CYS A N 18
ATOM 11342 C CA . CYS A 1 19 ? 3.714 -0.043 3.313 1.00 0.00 19 CYS A CA 18
ATOM 11343 C C . CYS A 1 19 ? 2.541 0.842 2.849 1.00 0.00 19 CYS A C 18
ATOM 11344 O O . CYS A 1 19 ? 2.450 1.999 3.211 1.00 0.00 19 CYS A O 18
ATOM 11351 N N . ASN A 1 20 ? 1.642 0.312 2.057 1.00 0.00 20 ASN A N 18
ATOM 11352 C CA . ASN A 1 20 ? 0.482 1.124 1.588 1.00 0.00 20 ASN A CA 18
ATOM 11353 C C . ASN A 1 20 ? -0.768 0.234 1.522 1.00 0.00 20 ASN A C 18
ATOM 11354 O O . ASN A 1 20 ? -1.241 -0.240 2.535 1.00 0.00 20 ASN A O 18
ATOM 11365 N N . CYS A 1 21 ? -1.308 -0.016 0.353 1.00 0.00 21 CYS A N 18
ATOM 11366 C CA . CYS A 1 21 ? -2.517 -0.886 0.270 1.00 0.00 21 CYS A CA 18
ATOM 11367 C C . CYS A 1 21 ? -2.327 -1.954 -0.808 1.00 0.00 21 CYS A C 18
ATOM 11368 O O . CYS A 1 21 ? -2.230 -1.654 -1.979 1.00 0.00 21 CYS A O 18
ATOM 11375 N N . CYS A 1 22 ? -2.313 -3.203 -0.422 1.00 0.00 22 CYS A N 18
ATOM 11376 C CA . CYS A 1 22 ? -2.167 -4.292 -1.432 1.00 0.00 22 CYS A CA 18
ATOM 11377 C C . CYS A 1 22 ? -3.531 -4.499 -2.074 1.00 0.00 22 CYS A C 18
ATOM 11378 O O . CYS A 1 22 ? -4.483 -4.831 -1.404 1.00 0.00 22 CYS A O 18
ATOM 11385 N N . LEU A 1 23 ? -3.640 -4.266 -3.347 1.00 0.00 23 LEU A N 18
ATOM 11386 C CA . LEU A 1 23 ? -4.969 -4.414 -4.008 1.00 0.00 23 LEU A CA 18
ATOM 11387 C C . LEU A 1 23 ? -4.960 -5.573 -5.016 1.00 0.00 23 LEU A C 18
ATOM 11388 O O . LEU A 1 23 ? -4.074 -6.410 -4.987 1.00 0.00 23 LEU A O 18
ATOM 11404 N N . SER A 1 24 ? -5.959 -5.614 -5.884 1.00 0.00 24 SER A N 18
ATOM 11405 C CA . SER A 1 24 ? -6.104 -6.694 -6.928 1.00 0.00 24 SER A CA 18
ATOM 11406 C C . SER A 1 24 ? -4.842 -7.553 -7.068 1.00 0.00 24 SER A C 18
ATOM 11407 O O . SER A 1 24 ? -4.858 -8.741 -6.816 1.00 0.00 24 SER A O 18
ATOM 11415 N N . GLY A 1 25 ? -3.749 -6.965 -7.458 1.00 0.00 25 GLY A N 18
ATOM 11416 C CA . GLY A 1 25 ? -2.490 -7.757 -7.600 1.00 0.00 25 GLY A CA 18
ATOM 11417 C C . GLY A 1 25 ? -1.279 -6.822 -7.587 1.00 0.00 25 GLY A C 18
ATOM 11418 O O . GLY A 1 25 ? -0.434 -6.885 -8.458 1.00 0.00 25 GLY A O 18
ATOM 11422 N N . ILE A 1 26 ? -1.186 -5.951 -6.606 1.00 0.00 26 ILE A N 18
ATOM 11423 C CA . ILE A 1 26 ? -0.022 -5.011 -6.537 1.00 0.00 26 ILE A CA 18
ATOM 11424 C C . ILE A 1 26 ? -0.134 -4.099 -5.310 1.00 0.00 26 ILE A C 18
ATOM 11425 O O . ILE A 1 26 ? -1.216 -3.705 -4.912 1.00 0.00 26 ILE A O 18
ATOM 11441 N N . CYS A 1 27 ? 0.981 -3.766 -4.710 1.00 0.00 27 CYS A N 18
ATOM 11442 C CA . CYS A 1 27 ? 0.960 -2.867 -3.514 1.00 0.00 27 CYS A CA 18
ATOM 11443 C C . CYS A 1 27 ? 0.794 -1.416 -3.979 1.00 0.00 27 CYS A C 18
ATOM 11444 O O . CYS A 1 27 ? 1.698 -0.836 -4.537 1.00 0.00 27 CYS A O 18
ATOM 11451 N N . ALA A 1 28 ? -0.356 -0.835 -3.772 1.00 0.00 28 ALA A N 18
ATOM 11452 C CA . ALA A 1 28 ? -0.573 0.579 -4.224 1.00 0.00 28 ALA A CA 18
ATOM 11453 C C . ALA A 1 28 ? -0.567 1.558 -3.040 1.00 0.00 28 ALA A C 18
ATOM 11454 O O . ALA A 1 28 ? -0.941 1.193 -1.941 1.00 0.00 28 ALA A O 18
ATOM 11476 N N . SER A 1 30 ? -1.776 4.570 -0.625 1.00 0.00 30 SER A N 18
ATOM 11477 C CA . SER A 1 30 ? -3.152 4.980 -0.214 1.00 0.00 30 SER A CA 18
ATOM 11478 C C . SER A 1 30 ? -3.117 5.711 1.134 1.00 0.00 30 SER A C 18
ATOM 11479 O O . SER A 1 30 ? -2.480 5.257 2.064 1.00 0.00 30 SER A O 18
ATOM 11487 N N . THR A 1 31 ? -3.800 6.826 1.244 1.00 0.00 31 THR A N 18
ATOM 11488 C CA . THR A 1 31 ? -3.817 7.579 2.538 1.00 0.00 31 THR A CA 18
ATOM 11489 C C . THR A 1 31 ? -5.266 7.919 2.927 1.00 0.00 31 THR A C 18
ATOM 11490 O O . THR A 1 31 ? -5.860 7.264 3.760 1.00 0.00 31 THR A O 18
ATOM 11501 N N . ASN A 1 32 ? -5.841 8.938 2.329 1.00 0.00 32 ASN A N 18
ATOM 11502 C CA . ASN A 1 32 ? -7.256 9.307 2.672 1.00 0.00 32 ASN A CA 18
ATOM 11503 C C . ASN A 1 32 ? -8.084 9.545 1.396 1.00 0.00 32 ASN A C 18
ATOM 11504 O O . ASN A 1 32 ? -9.030 8.831 1.127 1.00 0.00 32 ASN A O 18
ATOM 11515 N N . TRP A 1 33 ? -7.728 10.556 0.633 1.00 0.00 33 TRP A N 18
ATOM 11516 C CA . TRP A 1 33 ? -8.468 10.916 -0.637 1.00 0.00 33 TRP A CA 18
ATOM 11517 C C . TRP A 1 33 ? -9.129 9.700 -1.326 1.00 0.00 33 TRP A C 18
ATOM 11518 O O . TRP A 1 33 ? -10.304 9.738 -1.667 1.00 0.00 33 TRP A O 18
ATOM 11539 N N . ILE A 1 34 ? -8.415 8.626 -1.532 1.00 0.00 34 ILE A N 18
ATOM 11540 C CA . ILE A 1 34 ? -9.037 7.434 -2.192 1.00 0.00 34 ILE A CA 18
ATOM 11541 C C . ILE A 1 34 ? -8.795 6.177 -1.353 1.00 0.00 34 ILE A C 18
ATOM 11542 O O . ILE A 1 34 ? -8.659 5.090 -1.879 1.00 0.00 34 ILE A O 18
ATOM 11558 N N . LEU A 1 35 ? -8.733 6.321 -0.063 1.00 0.00 35 LEU A N 18
ATOM 11559 C CA . LEU A 1 35 ? -8.493 5.138 0.815 1.00 0.00 35 LEU A CA 18
ATOM 11560 C C . LEU A 1 35 ? -9.793 4.329 0.954 1.00 0.00 35 LEU A C 18
ATOM 11561 O O . LEU A 1 35 ? -10.737 4.794 1.563 1.00 0.00 35 LEU A O 18
ATOM 11577 N N . PRO A 1 36 ? -9.806 3.148 0.367 1.00 0.00 36 PRO A N 18
ATOM 11578 C CA . PRO A 1 36 ? -11.010 2.283 0.423 1.00 0.00 36 PRO A CA 18
ATOM 11579 C C . PRO A 1 36 ? -11.019 1.438 1.708 1.00 0.00 36 PRO A C 18
ATOM 11580 O O . PRO A 1 36 ? -11.484 1.884 2.737 1.00 0.00 36 PRO A O 18
ATOM 11591 N N . GLY A 1 37 ? -10.516 0.227 1.666 1.00 0.00 37 GLY A N 18
ATOM 11592 C CA . GLY A 1 37 ? -10.510 -0.620 2.898 1.00 0.00 37 GLY A CA 18
ATOM 11593 C C . GLY A 1 37 ? -9.083 -1.071 3.217 1.00 0.00 37 GLY A C 18
ATOM 11594 O O . GLY A 1 37 ? -8.822 -2.244 3.401 1.00 0.00 37 GLY A O 18
ATOM 11598 N N . CYS A 1 38 ? -8.155 -0.147 3.297 1.00 0.00 38 CYS A N 18
ATOM 11599 C CA . CYS A 1 38 ? -6.747 -0.535 3.626 1.00 0.00 38 CYS A CA 18
ATOM 11600 C C . CYS A 1 38 ? -6.480 -0.271 5.108 1.00 0.00 38 CYS A C 18
ATOM 11601 O O . CYS A 1 38 ? -6.380 0.865 5.531 1.00 0.00 38 CYS A O 18
ATOM 11608 N N . SER A 1 39 ? -6.373 -1.308 5.902 1.00 0.00 39 SER A N 18
ATOM 11609 C CA . SER A 1 39 ? -6.113 -1.119 7.364 1.00 0.00 39 SER A CA 18
ATOM 11610 C C . SER A 1 39 ? -4.686 -0.596 7.585 1.00 0.00 39 SER A C 18
ATOM 11611 O O . SER A 1 39 ? -3.787 -1.340 7.918 1.00 0.00 39 SER A O 18
ATOM 11619 N N . THR A 1 40 ? -4.476 0.680 7.388 1.00 0.00 40 THR A N 18
ATOM 11620 C CA . THR A 1 40 ? -3.113 1.265 7.568 1.00 0.00 40 THR A CA 18
ATOM 11621 C C . THR A 1 40 ? -3.182 2.506 8.473 1.00 0.00 40 THR A C 18
ATOM 11622 O O . THR A 1 40 ? -2.639 3.554 8.157 1.00 0.00 40 THR A O 18
ATOM 11633 N N . SER A 1 41 ? -3.840 2.393 9.601 1.00 0.00 41 SER A N 18
ATOM 11634 C CA . SER A 1 41 ? -3.948 3.557 10.538 1.00 0.00 41 SER A CA 18
ATOM 11635 C C . SER A 1 41 ? -4.475 3.089 11.902 1.00 0.00 41 SER A C 18
ATOM 11636 O O . SER A 1 41 ? -5.549 2.503 11.999 1.00 0.00 41 SER A O 18
ATOM 11644 N N . SER A 1 42 ? -3.731 3.323 12.952 1.00 0.00 42 SER A N 18
ATOM 11645 C CA . SER A 1 42 ? -4.189 2.878 14.308 1.00 0.00 42 SER A CA 18
ATOM 11646 C C . SER A 1 42 ? -5.265 3.838 14.834 1.00 0.00 42 SER A C 18
ATOM 11647 O O . SER A 1 42 ? -5.005 4.673 15.686 1.00 0.00 42 SER A O 18
ATOM 11655 N N . PHE A 1 43 ? -6.469 3.729 14.327 1.00 0.00 43 PHE A N 18
ATOM 11656 C CA . PHE A 1 43 ? -7.581 4.634 14.780 1.00 0.00 43 PHE A CA 18
ATOM 11657 C C . PHE A 1 43 ? -8.729 3.851 15.449 1.00 0.00 43 PHE A C 18
ATOM 11658 O O . PHE A 1 43 ? -9.692 4.440 15.924 1.00 0.00 43 PHE A O 18
ATOM 11695 N N . LYS A 1 45 ? -11.065 1.769 18.143 1.00 0.00 45 LYS A N 18
ATOM 11696 C CA . LYS A 1 45 ? -11.353 2.132 19.565 1.00 0.00 45 LYS A CA 18
ATOM 11697 C C . LYS A 1 45 ? -10.803 1.051 20.494 1.00 0.00 45 LYS A C 18
ATOM 11698 O O . LYS A 1 45 ? -11.266 -0.076 20.484 1.00 0.00 45 LYS A O 18
ATOM 11717 N N . ILE A 1 46 ? -9.813 1.376 21.292 1.00 0.00 46 ILE A N 18
ATOM 11718 C CA . ILE A 1 46 ? -9.224 0.358 22.223 1.00 0.00 46 ILE A CA 18
ATOM 11719 C C . ILE A 1 46 ? -8.976 0.995 23.602 1.00 0.00 46 ILE A C 18
ATOM 11720 O O . ILE A 1 46 ? -8.562 2.144 23.645 1.00 0.00 46 ILE A O 18
ATOM 11737 N N . GLY A 1 1 ? 15.196 -2.708 13.173 1.00 0.00 1 GLY A N 19
ATOM 11738 C CA . GLY A 1 1 ? 14.611 -3.473 12.032 1.00 0.00 1 GLY A CA 19
ATOM 11739 C C . GLY A 1 1 ? 13.102 -3.633 12.256 1.00 0.00 1 GLY A C 19
ATOM 11740 O O . GLY A 1 1 ? 12.688 -4.472 13.033 1.00 0.00 1 GLY A O 19
ATOM 11761 N N . SER A 1 3 ? 8.956 -4.185 10.978 1.00 0.00 3 SER A N 19
ATOM 11762 C CA . SER A 1 3 ? 8.301 -5.391 10.376 1.00 0.00 3 SER A CA 19
ATOM 11763 C C . SER A 1 3 ? 8.706 -5.560 8.902 1.00 0.00 3 SER A C 19
ATOM 11764 O O . SER A 1 3 ? 9.214 -4.648 8.273 1.00 0.00 3 SER A O 19
ATOM 11772 N N . PHE A 1 4 ? 8.471 -6.726 8.350 1.00 0.00 4 PHE A N 19
ATOM 11773 C CA . PHE A 1 4 ? 8.829 -6.981 6.915 1.00 0.00 4 PHE A CA 19
ATOM 11774 C C . PHE A 1 4 ? 7.915 -6.170 5.983 1.00 0.00 4 PHE A C 19
ATOM 11775 O O . PHE A 1 4 ? 7.014 -6.701 5.355 1.00 0.00 4 PHE A O 19
ATOM 11792 N N . CYS A 1 5 ? 8.137 -4.886 5.888 1.00 0.00 5 CYS A N 19
ATOM 11793 C CA . CYS A 1 5 ? 7.282 -4.035 5.000 1.00 0.00 5 CYS A CA 19
ATOM 11794 C C . CYS A 1 5 ? 7.580 -4.312 3.524 1.00 0.00 5 CYS A C 19
ATOM 11795 O O . CYS A 1 5 ? 8.603 -4.866 3.174 1.00 0.00 5 CYS A O 19
ATOM 11802 N N . LYS A 1 6 ? 6.692 -3.898 2.662 1.00 0.00 6 LYS A N 19
ATOM 11803 C CA . LYS A 1 6 ? 6.892 -4.087 1.197 1.00 0.00 6 LYS A CA 19
ATOM 11804 C C . LYS A 1 6 ? 6.705 -2.736 0.502 1.00 0.00 6 LYS A C 19
ATOM 11805 O O . LYS A 1 6 ? 5.926 -1.907 0.947 1.00 0.00 6 LYS A O 19
ATOM 11824 N N . ALA A 1 7 ? 7.419 -2.502 -0.566 1.00 0.00 7 ALA A N 19
ATOM 11825 C CA . ALA A 1 7 ? 7.293 -1.198 -1.286 1.00 0.00 7 ALA A CA 19
ATOM 11826 C C . ALA A 1 7 ? 6.029 -1.179 -2.153 1.00 0.00 7 ALA A C 19
ATOM 11827 O O . ALA A 1 7 ? 5.143 -2.003 -2.005 1.00 0.00 7 ALA A O 19
ATOM 11834 N N . ASP A 1 8 ? 5.946 -0.242 -3.061 1.00 0.00 8 ASP A N 19
ATOM 11835 C CA . ASP A 1 8 ? 4.748 -0.152 -3.954 1.00 0.00 8 ASP A CA 19
ATOM 11836 C C . ASP A 1 8 ? 4.835 -1.198 -5.060 1.00 0.00 8 ASP A C 19
ATOM 11837 O O . ASP A 1 8 ? 5.876 -1.798 -5.284 1.00 0.00 8 ASP A O 19
ATOM 11846 N N . GLU A 1 9 ? 3.731 -1.445 -5.730 1.00 0.00 9 GLU A N 19
ATOM 11847 C CA . GLU A 1 9 ? 3.671 -2.468 -6.818 1.00 0.00 9 GLU A CA 19
ATOM 11848 C C . GLU A 1 9 ? 3.751 -3.894 -6.242 1.00 0.00 9 GLU A C 19
ATOM 11849 O O . GLU A 1 9 ? 3.120 -4.790 -6.749 1.00 0.00 9 GLU A O 19
ATOM 11861 N N . LYS A 1 10 ? 4.487 -4.110 -5.182 1.00 0.00 10 LYS A N 19
ATOM 11862 C CA . LYS A 1 10 ? 4.592 -5.481 -4.579 1.00 0.00 10 LYS A CA 19
ATOM 11863 C C . LYS A 1 10 ? 3.194 -6.072 -4.359 1.00 0.00 10 LYS A C 19
ATOM 11864 O O . LYS A 1 10 ? 2.494 -5.665 -3.456 1.00 0.00 10 LYS A O 19
ATOM 11898 N N . CYS A 1 12 ? 0.469 -8.543 -3.109 1.00 0.00 12 CYS A N 19
ATOM 11899 C CA . CYS A 1 12 ? 0.377 -9.455 -1.932 1.00 0.00 12 CYS A CA 19
ATOM 11900 C C . CYS A 1 12 ? -1.091 -9.648 -1.519 1.00 0.00 12 CYS A C 19
ATOM 11901 O O . CYS A 1 12 ? -1.986 -9.053 -2.094 1.00 0.00 12 CYS A O 19
ATOM 11908 N N . GLU A 1 13 ? -1.345 -10.495 -0.554 1.00 0.00 13 GLU A N 19
ATOM 11909 C CA . GLU A 1 13 ? -2.752 -10.770 -0.131 1.00 0.00 13 GLU A CA 19
ATOM 11910 C C . GLU A 1 13 ? -3.303 -9.698 0.835 1.00 0.00 13 GLU A C 19
ATOM 11911 O O . GLU A 1 13 ? -4.457 -9.340 0.743 1.00 0.00 13 GLU A O 19
ATOM 11923 N N . TYR A 1 14 ? -2.519 -9.198 1.770 1.00 0.00 14 TYR A N 19
ATOM 11924 C CA . TYR A 1 14 ? -3.067 -8.178 2.730 1.00 0.00 14 TYR A CA 19
ATOM 11925 C C . TYR A 1 14 ? -2.241 -6.888 2.720 1.00 0.00 14 TYR A C 19
ATOM 11926 O O . TYR A 1 14 ? -1.072 -6.891 2.410 1.00 0.00 14 TYR A O 19
ATOM 11944 N N . HIS A 1 15 ? -2.848 -5.782 3.069 1.00 0.00 15 HIS A N 19
ATOM 11945 C CA . HIS A 1 15 ? -2.091 -4.479 3.084 1.00 0.00 15 HIS A CA 19
ATOM 11946 C C . HIS A 1 15 ? -1.212 -4.393 4.336 1.00 0.00 15 HIS A C 19
ATOM 11947 O O . HIS A 1 15 ? -0.120 -3.866 4.290 1.00 0.00 15 HIS A O 19
ATOM 11961 N N . ALA A 1 16 ? -1.689 -4.894 5.454 1.00 0.00 16 ALA A N 19
ATOM 11962 C CA . ALA A 1 16 ? -0.877 -4.830 6.723 1.00 0.00 16 ALA A CA 19
ATOM 11963 C C . ALA A 1 16 ? 0.558 -5.329 6.487 1.00 0.00 16 ALA A C 19
ATOM 11964 O O . ALA A 1 16 ? 1.490 -4.886 7.134 1.00 0.00 16 ALA A O 19
ATOM 11971 N N . ASP A 1 17 ? 0.735 -6.237 5.561 1.00 0.00 17 ASP A N 19
ATOM 11972 C CA . ASP A 1 17 ? 2.104 -6.764 5.260 1.00 0.00 17 ASP A CA 19
ATOM 11973 C C . ASP A 1 17 ? 2.777 -5.904 4.172 1.00 0.00 17 ASP A C 19
ATOM 11974 O O . ASP A 1 17 ? 3.480 -6.403 3.314 1.00 0.00 17 ASP A O 19
ATOM 11983 N N . CYS A 1 18 ? 2.554 -4.611 4.189 1.00 0.00 18 CYS A N 19
ATOM 11984 C CA . CYS A 1 18 ? 3.163 -3.721 3.150 1.00 0.00 18 CYS A CA 19
ATOM 11985 C C . CYS A 1 18 ? 3.181 -2.262 3.636 1.00 0.00 18 CYS A C 19
ATOM 11986 O O . CYS A 1 18 ? 2.329 -1.850 4.395 1.00 0.00 18 CYS A O 19
ATOM 11993 N N . CYS A 1 19 ? 4.129 -1.469 3.197 1.00 0.00 19 CYS A N 19
ATOM 11994 C CA . CYS A 1 19 ? 4.161 -0.033 3.641 1.00 0.00 19 CYS A CA 19
ATOM 11995 C C . CYS A 1 19 ? 3.107 0.807 2.895 1.00 0.00 19 CYS A C 19
ATOM 11996 O O . CYS A 1 19 ? 3.088 2.018 2.993 1.00 0.00 19 CYS A O 19
ATOM 12003 N N . ASN A 1 20 ? 2.223 0.173 2.167 1.00 0.00 20 ASN A N 19
ATOM 12004 C CA . ASN A 1 20 ? 1.162 0.919 1.428 1.00 0.00 20 ASN A CA 19
ATOM 12005 C C . ASN A 1 20 ? -0.135 0.113 1.519 1.00 0.00 20 ASN A C 19
ATOM 12006 O O . ASN A 1 20 ? -0.535 -0.294 2.589 1.00 0.00 20 ASN A O 19
ATOM 12017 N N . CYS A 1 21 ? -0.785 -0.159 0.420 1.00 0.00 21 CYS A N 19
ATOM 12018 C CA . CYS A 1 21 ? -2.031 -0.971 0.497 1.00 0.00 21 CYS A CA 19
ATOM 12019 C C . CYS A 1 21 ? -2.045 -2.014 -0.619 1.00 0.00 21 CYS A C 19
ATOM 12020 O O . CYS A 1 21 ? -1.933 -1.689 -1.780 1.00 0.00 21 CYS A O 19
ATOM 12027 N N . CYS A 1 22 ? -2.174 -3.264 -0.276 1.00 0.00 22 CYS A N 19
ATOM 12028 C CA . CYS A 1 22 ? -2.191 -4.320 -1.330 1.00 0.00 22 CYS A CA 19
ATOM 12029 C C . CYS A 1 22 ? -3.575 -4.380 -1.956 1.00 0.00 22 CYS A C 19
ATOM 12030 O O . CYS A 1 22 ? -4.543 -4.711 -1.302 1.00 0.00 22 CYS A O 19
ATOM 12037 N N . LEU A 1 23 ? -3.672 -4.059 -3.213 1.00 0.00 23 LEU A N 19
ATOM 12038 C CA . LEU A 1 23 ? -5.000 -4.093 -3.895 1.00 0.00 23 LEU A CA 19
ATOM 12039 C C . LEU A 1 23 ? -5.034 -5.251 -4.903 1.00 0.00 23 LEU A C 19
ATOM 12040 O O . LEU A 1 23 ? -4.181 -6.116 -4.854 1.00 0.00 23 LEU A O 19
ATOM 12056 N N . SER A 1 24 ? -6.018 -5.261 -5.795 1.00 0.00 24 SER A N 19
ATOM 12057 C CA . SER A 1 24 ? -6.171 -6.350 -6.840 1.00 0.00 24 SER A CA 19
ATOM 12058 C C . SER A 1 24 ? -4.926 -7.238 -6.948 1.00 0.00 24 SER A C 19
ATOM 12059 O O . SER A 1 24 ? -4.985 -8.436 -6.726 1.00 0.00 24 SER A O 19
ATOM 12067 N N . GLY A 1 25 ? -3.804 -6.667 -7.272 1.00 0.00 25 GLY A N 19
ATOM 12068 C CA . GLY A 1 25 ? -2.561 -7.477 -7.373 1.00 0.00 25 GLY A CA 19
ATOM 12069 C C . GLY A 1 25 ? -1.343 -6.560 -7.338 1.00 0.00 25 GLY A C 19
ATOM 12070 O O . GLY A 1 25 ? -0.518 -6.609 -8.225 1.00 0.00 25 GLY A O 19
ATOM 12074 N N . ILE A 1 26 ? -1.220 -5.723 -6.323 1.00 0.00 26 ILE A N 19
ATOM 12075 C CA . ILE A 1 26 ? -0.034 -4.805 -6.239 1.00 0.00 26 ILE A CA 19
ATOM 12076 C C . ILE A 1 26 ? -0.097 -3.935 -4.967 1.00 0.00 26 ILE A C 19
ATOM 12077 O O . ILE A 1 26 ? -1.161 -3.547 -4.515 1.00 0.00 26 ILE A O 19
ATOM 12093 N N . CYS A 1 27 ? 1.042 -3.623 -4.397 1.00 0.00 27 CYS A N 19
ATOM 12094 C CA . CYS A 1 27 ? 1.068 -2.764 -3.171 1.00 0.00 27 CYS A CA 19
ATOM 12095 C C . CYS A 1 27 ? 0.950 -1.295 -3.590 1.00 0.00 27 CYS A C 19
ATOM 12096 O O . CYS A 1 27 ? 1.894 -0.707 -4.072 1.00 0.00 27 CYS A O 19
ATOM 12103 N N . ALA A 1 28 ? -0.198 -0.705 -3.436 1.00 0.00 28 ALA A N 19
ATOM 12104 C CA . ALA A 1 28 ? -0.361 0.716 -3.861 1.00 0.00 28 ALA A CA 19
ATOM 12105 C C . ALA A 1 28 ? -1.069 1.540 -2.779 1.00 0.00 28 ALA A C 19
ATOM 12106 O O . ALA A 1 28 ? -1.980 1.061 -2.133 1.00 0.00 28 ALA A O 19
ATOM 12128 N N . SER A 1 30 ? -3.606 3.772 -2.253 1.00 0.00 30 SER A N 19
ATOM 12129 C CA . SER A 1 30 ? -4.804 4.425 -2.869 1.00 0.00 30 SER A CA 19
ATOM 12130 C C . SER A 1 30 ? -6.112 3.864 -2.279 1.00 0.00 30 SER A C 19
ATOM 12131 O O . SER A 1 30 ? -7.033 3.515 -3.004 1.00 0.00 30 SER A O 19
ATOM 12139 N N . THR A 1 31 ? -6.210 3.777 -0.978 1.00 0.00 31 THR A N 19
ATOM 12140 C CA . THR A 1 31 ? -7.459 3.243 -0.353 1.00 0.00 31 THR A CA 19
ATOM 12141 C C . THR A 1 31 ? -8.108 4.315 0.531 1.00 0.00 31 THR A C 19
ATOM 12142 O O . THR A 1 31 ? -8.156 4.202 1.741 1.00 0.00 31 THR A O 19
ATOM 12153 N N . ASN A 1 32 ? -8.612 5.356 -0.069 1.00 0.00 32 ASN A N 19
ATOM 12154 C CA . ASN A 1 32 ? -9.263 6.446 0.724 1.00 0.00 32 ASN A CA 19
ATOM 12155 C C . ASN A 1 32 ? -10.544 6.918 0.028 1.00 0.00 32 ASN A C 19
ATOM 12156 O O . ASN A 1 32 ? -10.869 8.092 0.034 1.00 0.00 32 ASN A O 19
ATOM 12167 N N . TRP A 1 33 ? -11.273 6.015 -0.574 1.00 0.00 33 TRP A N 19
ATOM 12168 C CA . TRP A 1 33 ? -12.532 6.411 -1.285 1.00 0.00 33 TRP A CA 19
ATOM 12169 C C . TRP A 1 33 ? -13.492 5.223 -1.377 1.00 0.00 33 TRP A C 19
ATOM 12170 O O . TRP A 1 33 ? -14.657 5.329 -1.055 1.00 0.00 33 TRP A O 19
ATOM 12191 N N . ILE A 1 34 ? -13.012 4.099 -1.825 1.00 0.00 34 ILE A N 19
ATOM 12192 C CA . ILE A 1 34 ? -13.898 2.897 -1.955 1.00 0.00 34 ILE A CA 19
ATOM 12193 C C . ILE A 1 34 ? -13.471 1.790 -0.980 1.00 0.00 34 ILE A C 19
ATOM 12194 O O . ILE A 1 34 ? -14.288 1.024 -0.514 1.00 0.00 34 ILE A O 19
ATOM 12210 N N . LEU A 1 35 ? -12.200 1.690 -0.679 1.00 0.00 35 LEU A N 19
ATOM 12211 C CA . LEU A 1 35 ? -11.733 0.624 0.254 1.00 0.00 35 LEU A CA 19
ATOM 12212 C C . LEU A 1 35 ? -11.128 1.250 1.516 1.00 0.00 35 LEU A C 19
ATOM 12213 O O . LEU A 1 35 ? -9.920 1.299 1.656 1.00 0.00 35 LEU A O 19
ATOM 12229 N N . PRO A 1 36 ? -11.984 1.711 2.400 1.00 0.00 36 PRO A N 19
ATOM 12230 C CA . PRO A 1 36 ? -11.514 2.339 3.665 1.00 0.00 36 PRO A CA 19
ATOM 12231 C C . PRO A 1 36 ? -11.010 1.262 4.645 1.00 0.00 36 PRO A C 19
ATOM 12232 O O . PRO A 1 36 ? -11.487 1.151 5.757 1.00 0.00 36 PRO A O 19
ATOM 12243 N N . GLY A 1 37 ? -10.048 0.475 4.236 1.00 0.00 37 GLY A N 19
ATOM 12244 C CA . GLY A 1 37 ? -9.506 -0.589 5.128 1.00 0.00 37 GLY A CA 19
ATOM 12245 C C . GLY A 1 37 ? -8.112 -0.193 5.600 1.00 0.00 37 GLY A C 19
ATOM 12246 O O . GLY A 1 37 ? -7.843 -0.141 6.784 1.00 0.00 37 GLY A O 19
ATOM 12250 N N . CYS A 1 38 ? -7.227 0.105 4.688 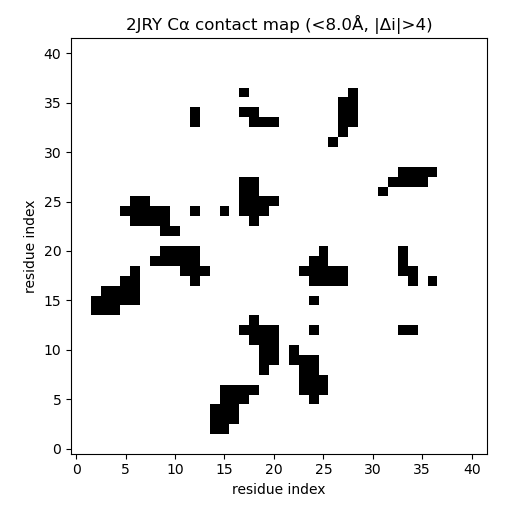1.00 0.00 38 CYS A N 19
ATOM 12251 C CA . CYS A 1 38 ? -5.848 0.514 5.089 1.00 0.00 38 CYS A CA 19
ATOM 12252 C C . CYS A 1 38 ? -5.554 1.934 4.593 1.00 0.00 38 CYS A C 19
ATOM 12253 O O . CYS A 1 38 ? -5.836 2.272 3.456 1.00 0.00 38 CYS A O 19
ATOM 12260 N N . SER A 1 39 ? -5.003 2.770 5.433 1.00 0.00 39 SER A N 19
ATOM 12261 C CA . SER A 1 39 ? -4.702 4.166 5.004 1.00 0.00 39 SER A CA 19
ATOM 12262 C C . SER A 1 39 ? -3.187 4.384 4.942 1.00 0.00 39 SER A C 19
ATOM 12263 O O . SER A 1 39 ? -2.411 3.522 5.293 1.00 0.00 39 SER A O 19
ATOM 12271 N N . THR A 1 40 ? -2.763 5.534 4.500 1.00 0.00 40 THR A N 19
ATOM 12272 C CA . THR A 1 40 ? -1.304 5.820 4.414 1.00 0.00 40 THR A CA 19
ATOM 12273 C C . THR A 1 40 ? -0.791 6.326 5.763 1.00 0.00 40 THR A C 19
ATOM 12274 O O . THR A 1 40 ? -1.564 6.613 6.660 1.00 0.00 40 THR A O 19
ATOM 12285 N N . SER A 1 41 ? 0.505 6.461 5.915 1.00 0.00 41 SER A N 19
ATOM 12286 C CA . SER A 1 41 ? 1.058 6.978 7.208 1.00 0.00 41 SER A CA 19
ATOM 12287 C C . SER A 1 41 ? 0.874 8.503 7.279 1.00 0.00 41 SER A C 19
ATOM 12288 O O . SER A 1 41 ? 1.808 9.241 7.523 1.00 0.00 41 SER A O 19
ATOM 12296 N N . SER A 1 42 ? -0.329 8.977 7.065 1.00 0.00 42 SER A N 19
ATOM 12297 C CA . SER A 1 42 ? -0.586 10.448 7.108 1.00 0.00 42 SER A CA 19
ATOM 12298 C C . SER A 1 42 ? -1.205 10.851 8.453 1.00 0.00 42 SER A C 19
ATOM 12299 O O . SER A 1 42 ? -1.972 11.788 8.537 1.00 0.00 42 SER A O 19
ATOM 12307 N N . PHE A 1 43 ? -0.871 10.157 9.511 1.00 0.00 43 PHE A N 19
ATOM 12308 C CA . PHE A 1 43 ? -1.431 10.507 10.851 1.00 0.00 43 PHE A CA 19
ATOM 12309 C C . PHE A 1 43 ? -0.297 10.973 11.774 1.00 0.00 43 PHE A C 19
ATOM 12310 O O . PHE A 1 43 ? 0.124 10.262 12.671 1.00 0.00 43 PHE A O 19
ATOM 12347 N N . LYS A 1 45 ? 1.629 14.399 10.689 1.00 0.00 45 LYS A N 19
ATOM 12348 C CA . LYS A 1 45 ? 2.093 15.728 10.181 1.00 0.00 45 LYS A CA 19
ATOM 12349 C C . LYS A 1 45 ? 0.910 16.699 10.053 1.00 0.00 45 LYS A C 19
ATOM 12350 O O . LYS A 1 45 ? -0.210 16.375 10.410 1.00 0.00 45 LYS A O 19
ATOM 12369 N N . ILE A 1 46 ? 1.147 17.886 9.547 1.00 0.00 46 ILE A N 19
ATOM 12370 C CA . ILE A 1 46 ? 0.038 18.882 9.396 1.00 0.00 46 ILE A CA 19
ATOM 12371 C C . ILE A 1 46 ? 0.042 19.494 7.985 1.00 0.00 46 ILE A C 19
ATOM 12372 O O . ILE A 1 46 ? 1.038 19.360 7.298 1.00 0.00 46 ILE A O 19
ATOM 12389 N N . GLY A 1 1 ? 12.715 2.589 13.847 1.00 0.00 1 GLY A N 20
ATOM 12390 C CA . GLY A 1 1 ? 12.705 2.472 12.358 1.00 0.00 1 GLY A CA 20
ATOM 12391 C C . GLY A 1 1 ? 11.268 2.240 11.875 1.00 0.00 1 GLY A C 20
ATOM 12392 O O . GLY A 1 1 ? 10.757 1.139 11.988 1.00 0.00 1 GLY A O 20
ATOM 12413 N N . SER A 1 3 ? 9.733 1.231 9.459 1.00 0.00 3 SER A N 20
ATOM 12414 C CA . SER A 1 3 ? 9.758 0.473 8.172 1.00 0.00 3 SER A CA 20
ATOM 12415 C C . SER A 1 3 ? 9.628 -1.031 8.440 1.00 0.00 3 SER A C 20
ATOM 12416 O O . SER A 1 3 ? 10.601 -1.760 8.455 1.00 0.00 3 SER A O 20
ATOM 12424 N N . PHE A 1 4 ? 8.429 -1.501 8.655 1.00 0.00 4 PHE A N 20
ATOM 12425 C CA . PHE A 1 4 ? 8.235 -2.963 8.925 1.00 0.00 4 PHE A CA 20
ATOM 12426 C C . PHE A 1 4 ? 7.218 -3.560 7.941 1.00 0.00 4 PHE A C 20
ATOM 12427 O O . PHE A 1 4 ? 6.343 -4.313 8.312 1.00 0.00 4 PHE A O 20
ATOM 12444 N N . CYS A 1 5 ? 7.341 -3.238 6.681 1.00 0.00 5 CYS A N 20
ATOM 12445 C CA . CYS A 1 5 ? 6.397 -3.791 5.667 1.00 0.00 5 CYS A CA 20
ATOM 12446 C C . CYS A 1 5 ? 7.056 -3.788 4.281 1.00 0.00 5 CYS A C 20
ATOM 12447 O O . CYS A 1 5 ? 8.200 -3.408 4.134 1.00 0.00 5 CYS A O 20
ATOM 12454 N N . LYS A 1 6 ? 6.349 -4.212 3.259 1.00 0.00 6 LYS A N 20
ATOM 12455 C CA . LYS A 1 6 ? 6.954 -4.227 1.901 1.00 0.00 6 LYS A CA 20
ATOM 12456 C C . LYS A 1 6 ? 6.697 -2.900 1.191 1.00 0.00 6 LYS A C 20
ATOM 12457 O O . LYS A 1 6 ? 5.944 -2.062 1.655 1.00 0.00 6 LYS A O 20
ATOM 12476 N N . ALA A 1 7 ? 7.319 -2.718 0.068 1.00 0.00 7 ALA A N 20
ATOM 12477 C CA . ALA A 1 7 ? 7.145 -1.449 -0.701 1.00 0.00 7 ALA A CA 20
ATOM 12478 C C . ALA A 1 7 ? 5.901 -1.508 -1.598 1.00 0.00 7 ALA A C 20
ATOM 12479 O O . ALA A 1 7 ? 5.044 -2.364 -1.446 1.00 0.00 7 ALA A O 20
ATOM 12486 N N . ASP A 1 8 ? 5.800 -0.604 -2.533 1.00 0.00 8 ASP A N 20
ATOM 12487 C CA . ASP A 1 8 ? 4.625 -0.589 -3.451 1.00 0.00 8 ASP A CA 20
ATOM 12488 C C . ASP A 1 8 ? 4.841 -1.575 -4.602 1.00 0.00 8 ASP A C 20
ATOM 12489 O O . ASP A 1 8 ? 5.878 -2.208 -4.697 1.00 0.00 8 ASP A O 20
ATOM 12498 N N . GLU A 1 9 ? 3.847 -1.736 -5.444 1.00 0.00 9 GLU A N 20
ATOM 12499 C CA . GLU A 1 9 ? 3.922 -2.693 -6.590 1.00 0.00 9 GLU A CA 20
ATOM 12500 C C . GLU A 1 9 ? 3.885 -4.147 -6.094 1.00 0.00 9 GLU A C 20
ATOM 12501 O O . GLU A 1 9 ? 3.221 -4.983 -6.664 1.00 0.00 9 GLU A O 20
ATOM 12513 N N . LYS A 1 10 ? 4.569 -4.441 -5.028 1.00 0.00 10 LYS A N 20
ATOM 12514 C CA . LYS A 1 10 ? 4.581 -5.825 -4.475 1.00 0.00 10 LYS A CA 20
ATOM 12515 C C . LYS A 1 10 ? 3.150 -6.334 -4.277 1.00 0.00 10 LYS A C 20
ATOM 12516 O O . LYS A 1 10 ? 2.460 -5.889 -3.388 1.00 0.00 10 LYS A O 20
ATOM 12550 N N . CYS A 1 12 ? 0.173 -8.681 -3.139 1.00 0.00 12 CYS A N 20
ATOM 12551 C CA . CYS A 1 12 ? -0.016 -9.563 -1.948 1.00 0.00 12 CYS A CA 20
ATOM 12552 C C . CYS A 1 12 ? -1.505 -9.604 -1.555 1.00 0.00 12 CYS A C 20
ATOM 12553 O O . CYS A 1 12 ? -2.327 -8.965 -2.181 1.00 0.00 12 CYS A O 20
ATOM 12560 N N . GLU A 1 13 ? -1.854 -10.375 -0.554 1.00 0.00 13 GLU A N 20
ATOM 12561 C CA . GLU A 1 13 ? -3.292 -10.493 -0.152 1.00 0.00 13 GLU A CA 20
ATOM 12562 C C . GLU A 1 13 ? -3.765 -9.294 0.689 1.00 0.00 13 GLU A C 20
ATOM 12563 O O . GLU A 1 13 ? -4.753 -8.658 0.361 1.00 0.00 13 GLU A O 20
ATOM 12575 N N . TYR A 1 14 ? -3.108 -8.998 1.787 1.00 0.00 14 TYR A N 20
ATOM 12576 C CA . TYR A 1 14 ? -3.575 -7.863 2.650 1.00 0.00 14 TYR A CA 20
ATOM 12577 C C . TYR A 1 14 ? -2.564 -6.709 2.665 1.00 0.00 14 TYR A C 20
ATOM 12578 O O . TYR A 1 14 ? -1.421 -6.850 2.288 1.00 0.00 14 TYR A O 20
ATOM 12596 N N . HIS A 1 15 ? -2.979 -5.567 3.134 1.00 0.00 15 HIS A N 20
ATOM 12597 C CA . HIS A 1 15 ? -2.044 -4.395 3.203 1.00 0.00 15 HIS A CA 20
ATOM 12598 C C . HIS A 1 15 ? -1.249 -4.457 4.509 1.00 0.00 15 HIS A C 20
ATOM 12599 O O . HIS A 1 15 ? -0.176 -3.904 4.606 1.00 0.00 15 HIS A O 20
ATOM 12613 N N . ALA A 1 16 ? -1.784 -5.119 5.512 1.00 0.00 16 ALA A N 20
ATOM 12614 C CA . ALA A 1 16 ? -1.079 -5.227 6.837 1.00 0.00 16 ALA A CA 20
ATOM 12615 C C . ALA A 1 16 ? 0.446 -5.389 6.687 1.00 0.00 16 ALA A C 20
ATOM 12616 O O . ALA A 1 16 ? 1.206 -4.737 7.379 1.00 0.00 16 ALA A O 20
ATOM 12623 N N . ASP A 1 17 ? 0.898 -6.253 5.801 1.00 0.00 17 ASP A N 20
ATOM 12624 C CA . ASP A 1 17 ? 2.382 -6.458 5.624 1.00 0.00 17 ASP A CA 20
ATOM 12625 C C . ASP A 1 17 ? 2.952 -5.542 4.521 1.00 0.00 17 ASP A C 20
ATOM 12626 O O . ASP A 1 17 ? 4.066 -5.727 4.061 1.00 0.00 17 ASP A O 20
ATOM 12635 N N . CYS A 1 18 ? 2.211 -4.559 4.088 1.00 0.00 18 CYS A N 20
ATOM 12636 C CA . CYS A 1 18 ? 2.718 -3.646 3.020 1.00 0.00 18 CYS A CA 20
ATOM 12637 C C . CYS A 1 18 ? 2.810 -2.217 3.554 1.00 0.00 18 CYS A C 20
ATOM 12638 O O . CYS A 1 18 ? 2.020 -1.806 4.376 1.00 0.00 18 CYS A O 20
ATOM 12645 N N . CYS A 1 19 ? 3.761 -1.453 3.087 1.00 0.00 19 CYS A N 20
ATOM 12646 C CA . CYS A 1 19 ? 3.888 -0.042 3.571 1.00 0.00 19 CYS A CA 20
ATOM 12647 C C . CYS A 1 19 ? 2.854 0.864 2.880 1.00 0.00 19 CYS A C 20
ATOM 12648 O O . CYS A 1 19 ? 2.854 2.062 3.066 1.00 0.00 19 CYS A O 20
ATOM 12655 N N . ASN A 1 20 ? 1.967 0.297 2.090 1.00 0.00 20 ASN A N 20
ATOM 12656 C CA . ASN A 1 20 ? 0.928 1.116 1.392 1.00 0.00 20 ASN A CA 20
ATOM 12657 C C . ASN A 1 20 ? -0.411 0.364 1.459 1.00 0.00 20 ASN A C 20
ATOM 12658 O O . ASN A 1 20 ? -0.970 0.188 2.521 1.00 0.00 20 ASN A O 20
ATOM 12669 N N . CYS A 1 21 ? -0.926 -0.102 0.349 1.00 0.00 21 CYS A N 20
ATOM 12670 C CA . CYS A 1 21 ? -2.209 -0.859 0.378 1.00 0.00 21 CYS A CA 20
ATOM 12671 C C . CYS A 1 21 ? -2.185 -1.955 -0.697 1.00 0.00 21 CYS A C 20
ATOM 12672 O O . CYS A 1 21 ? -2.037 -1.680 -1.871 1.00 0.00 21 CYS A O 20
ATOM 12679 N N . CYS A 1 22 ? -2.322 -3.197 -0.314 1.00 0.00 22 CYS A N 20
ATOM 12680 C CA . CYS A 1 22 ? -2.312 -4.287 -1.337 1.00 0.00 22 CYS A CA 20
ATOM 12681 C C . CYS A 1 22 ? -3.681 -4.347 -2.000 1.00 0.00 22 CYS A C 20
ATOM 12682 O O . CYS A 1 22 ? -4.682 -4.561 -1.345 1.00 0.00 22 CYS A O 20
ATOM 12689 N N . LEU A 1 23 ? -3.738 -4.140 -3.286 1.00 0.00 23 LEU A N 20
ATOM 12690 C CA . LEU A 1 23 ? -5.054 -4.172 -3.985 1.00 0.00 23 LEU A CA 20
ATOM 12691 C C . LEU A 1 23 ? -5.086 -5.309 -5.003 1.00 0.00 23 LEU A C 20
ATOM 12692 O O . LEU A 1 23 ? -4.256 -6.197 -4.949 1.00 0.00 23 LEU A O 20
ATOM 12708 N N . SER A 1 24 ? -6.043 -5.271 -5.915 1.00 0.00 24 SER A N 20
ATOM 12709 C CA . SER A 1 24 ? -6.208 -6.332 -6.985 1.00 0.00 24 SER A CA 20
ATOM 12710 C C . SER A 1 24 ? -5.007 -7.276 -7.061 1.00 0.00 24 SER A C 20
ATOM 12711 O O . SER A 1 24 ? -5.128 -8.466 -6.830 1.00 0.00 24 SER A O 20
ATOM 12719 N N . GLY A 1 25 ? -3.852 -6.758 -7.379 1.00 0.00 25 GLY A N 20
ATOM 12720 C CA . GLY A 1 25 ? -2.638 -7.622 -7.460 1.00 0.00 25 GLY A CA 20
ATOM 12721 C C . GLY A 1 25 ? -1.384 -6.757 -7.400 1.00 0.00 25 GLY A C 20
ATOM 12722 O O . GLY A 1 25 ? -0.525 -6.870 -8.250 1.00 0.00 25 GLY A O 20
ATOM 12726 N N . ILE A 1 26 ? -1.269 -5.888 -6.410 1.00 0.00 26 ILE A N 20
ATOM 12727 C CA . ILE A 1 26 ? -0.053 -5.008 -6.312 1.00 0.00 26 ILE A CA 20
ATOM 12728 C C . ILE A 1 26 ? -0.134 -4.095 -5.075 1.00 0.00 26 ILE A C 20
ATOM 12729 O O . ILE A 1 26 ? -1.196 -3.639 -4.679 1.00 0.00 26 ILE A O 20
ATOM 12745 N N . CYS A 1 27 ? 0.989 -3.821 -4.469 1.00 0.00 27 CYS A N 20
ATOM 12746 C CA . CYS A 1 27 ? 1.003 -2.931 -3.270 1.00 0.00 27 CYS A CA 20
ATOM 12747 C C . CYS A 1 27 ? 0.914 -1.467 -3.718 1.00 0.00 27 CYS A C 20
ATOM 12748 O O . CYS A 1 27 ? 1.874 -0.904 -4.196 1.00 0.00 27 CYS A O 20
ATOM 12755 N N . ALA A 1 28 ? -0.224 -0.846 -3.587 1.00 0.00 28 ALA A N 20
ATOM 12756 C CA . ALA A 1 28 ? -0.351 0.582 -4.030 1.00 0.00 28 ALA A CA 20
ATOM 12757 C C . ALA A 1 28 ? -0.812 1.482 -2.880 1.00 0.00 28 ALA A C 20
ATOM 12758 O O . ALA A 1 28 ? -1.653 1.090 -2.092 1.00 0.00 28 ALA A O 20
ATOM 12780 N N . SER A 1 30 ? -2.909 4.255 -1.177 1.00 0.00 30 SER A N 20
ATOM 12781 C CA . SER A 1 30 ? -4.245 4.862 -1.456 1.00 0.00 30 SER A CA 20
ATOM 12782 C C . SER A 1 30 ? -4.945 5.224 -0.142 1.00 0.00 30 SER A C 20
ATOM 12783 O O . SER A 1 30 ? -5.209 4.372 0.678 1.00 0.00 30 SER A O 20
ATOM 12791 N N . THR A 1 31 ? -5.243 6.479 0.061 1.00 0.00 31 THR A N 20
ATOM 12792 C CA . THR A 1 31 ? -5.925 6.894 1.324 1.00 0.00 31 THR A CA 20
ATOM 12793 C C . THR A 1 31 ? -6.794 8.137 1.074 1.00 0.00 31 THR A C 20
ATOM 12794 O O . THR A 1 31 ? -6.803 9.071 1.856 1.00 0.00 31 THR A O 20
ATOM 12805 N N . ASN A 1 32 ? -7.522 8.163 -0.015 1.00 0.00 32 ASN A N 20
ATOM 12806 C CA . ASN A 1 32 ? -8.381 9.355 -0.316 1.00 0.00 32 ASN A CA 20
ATOM 12807 C C . ASN A 1 32 ? -9.607 8.970 -1.152 1.00 0.00 32 ASN A C 20
ATOM 12808 O O . ASN A 1 32 ? -10.195 9.813 -1.802 1.00 0.00 32 ASN A O 20
ATOM 12819 N N . TRP A 1 33 ? -9.987 7.716 -1.164 1.00 0.00 33 TRP A N 20
ATOM 12820 C CA . TRP A 1 33 ? -11.163 7.302 -1.993 1.00 0.00 33 TRP A CA 20
ATOM 12821 C C . TRP A 1 33 ? -11.482 5.811 -1.773 1.00 0.00 33 TRP A C 20
ATOM 12822 O O . TRP A 1 33 ? -12.039 5.440 -0.757 1.00 0.00 33 TRP A O 20
ATOM 12843 N N . ILE A 1 34 ? -11.134 4.954 -2.707 1.00 0.00 34 ILE A N 20
ATOM 12844 C CA . ILE A 1 34 ? -11.420 3.487 -2.549 1.00 0.00 34 ILE A CA 20
ATOM 12845 C C . ILE A 1 34 ? -10.498 2.870 -1.490 1.00 0.00 34 ILE A C 20
ATOM 12846 O O . ILE A 1 34 ? -9.729 1.964 -1.763 1.00 0.00 34 ILE A O 20
ATOM 12862 N N . LEU A 1 35 ? -10.551 3.351 -0.288 1.00 0.00 35 LEU A N 20
ATOM 12863 C CA . LEU A 1 35 ? -9.662 2.796 0.761 1.00 0.00 35 LEU A CA 20
ATOM 12864 C C . LEU A 1 35 ? -10.361 1.658 1.520 1.00 0.00 35 LEU A C 20
ATOM 12865 O O . LEU A 1 35 ? -11.319 1.893 2.232 1.00 0.00 35 LEU A O 20
ATOM 12881 N N . PRO A 1 36 ? -9.850 0.462 1.347 1.00 0.00 36 PRO A N 20
ATOM 12882 C CA . PRO A 1 36 ? -10.423 -0.716 2.046 1.00 0.00 36 PRO A CA 20
ATOM 12883 C C . PRO A 1 36 ? -10.065 -0.688 3.540 1.00 0.00 36 PRO A C 20
ATOM 12884 O O . PRO A 1 36 ? -10.781 -1.219 4.366 1.00 0.00 36 PRO A O 20
ATOM 12895 N N . GLY A 1 37 ? -8.961 -0.071 3.888 1.00 0.00 37 GLY A N 20
ATOM 12896 C CA . GLY A 1 37 ? -8.553 -0.002 5.323 1.00 0.00 37 GLY A CA 20
ATOM 12897 C C . GLY A 1 37 ? -7.029 0.094 5.421 1.00 0.00 37 GLY A C 20
ATOM 12898 O O . GLY A 1 37 ? -6.380 -0.797 5.933 1.00 0.00 37 GLY A O 20
ATOM 12902 N N . CYS A 1 38 ? -6.450 1.168 4.942 1.00 0.00 38 CYS A N 20
ATOM 12903 C CA . CYS A 1 38 ? -4.961 1.321 5.014 1.00 0.00 38 CYS A CA 20
ATOM 12904 C C . CYS A 1 38 ? -4.571 2.805 4.944 1.00 0.00 38 CYS A C 20
ATOM 12905 O O . CYS A 1 38 ? -4.243 3.323 3.894 1.00 0.00 38 CYS A O 20
ATOM 12912 N N . SER A 1 39 ? -4.598 3.496 6.055 1.00 0.00 39 SER A N 20
ATOM 12913 C CA . SER A 1 39 ? -4.222 4.948 6.055 1.00 0.00 39 SER A CA 20
ATOM 12914 C C . SER A 1 39 ? -2.713 5.101 6.264 1.00 0.00 39 SER A C 20
ATOM 12915 O O . SER A 1 39 ? -2.167 4.630 7.246 1.00 0.00 39 SER A O 20
ATOM 12923 N N . THR A 1 40 ? -2.030 5.749 5.352 1.00 0.00 40 THR A N 20
ATOM 12924 C CA . THR A 1 40 ? -0.552 5.933 5.497 1.00 0.00 40 THR A CA 20
ATOM 12925 C C . THR A 1 40 ? -0.174 7.403 5.261 1.00 0.00 40 THR A C 20
ATOM 12926 O O . THR A 1 40 ? -0.704 8.050 4.374 1.00 0.00 40 THR A O 20
ATOM 12937 N N . SER A 1 41 ? 0.736 7.925 6.042 1.00 0.00 41 SER A N 20
ATOM 12938 C CA . SER A 1 41 ? 1.162 9.353 5.871 1.00 0.00 41 SER A CA 20
ATOM 12939 C C . SER A 1 41 ? 2.529 9.570 6.530 1.00 0.00 41 SER A C 20
ATOM 12940 O O . SER A 1 41 ? 3.097 8.660 7.104 1.00 0.00 41 SER A O 20
ATOM 12948 N N . SER A 1 42 ? 3.057 10.764 6.467 1.00 0.00 42 SER A N 20
ATOM 12949 C CA . SER A 1 42 ? 4.379 11.032 7.109 1.00 0.00 42 SER A CA 20
ATOM 12950 C C . SER A 1 42 ? 4.164 11.426 8.575 1.00 0.00 42 SER A C 20
ATOM 12951 O O . SER A 1 42 ? 4.549 10.712 9.482 1.00 0.00 42 SER A O 20
ATOM 12959 N N . PHE A 1 43 ? 3.545 12.552 8.808 1.00 0.00 43 PHE A N 20
ATOM 12960 C CA . PHE A 1 43 ? 3.286 13.000 10.212 1.00 0.00 43 PHE A CA 20
ATOM 12961 C C . PHE A 1 43 ? 1.829 13.475 10.377 1.00 0.00 43 PHE A C 20
ATOM 12962 O O . PHE A 1 43 ? 1.461 13.981 11.413 1.00 0.00 43 PHE A O 20
ATOM 12999 N N . LYS A 1 45 ? -1.309 11.756 10.466 1.00 0.00 45 LYS A N 20
ATOM 13000 C CA . LYS A 1 45 ? -2.024 10.982 11.527 1.00 0.00 45 LYS A CA 20
ATOM 13001 C C . LYS A 1 45 ? -1.274 9.675 11.821 1.00 0.00 45 LYS A C 20
ATOM 13002 O O . LYS A 1 45 ? -1.835 8.596 11.748 1.00 0.00 45 LYS A O 20
ATOM 13021 N N . ILE A 1 46 ? -0.008 9.766 12.148 1.00 0.00 46 ILE A N 20
ATOM 13022 C CA . ILE A 1 46 ? 0.788 8.535 12.449 1.00 0.00 46 ILE A CA 20
ATOM 13023 C C . ILE A 1 46 ? 2.063 8.907 13.220 1.00 0.00 46 ILE A C 20
ATOM 13024 O O . ILE A 1 46 ? 2.513 8.096 14.005 1.00 0.00 46 ILE A O 20
#

Nearest PDB structures (foldseek):
  2jry-assembly1_A  TM=7.375E-01  e=6.517E-04  Conus radiatus
  2jtu-assembly1_A  TM=6.588E-01  e=4.201E-02  unclassified
  2jry-assembly1_A  TM=7.109E-01  e=4.367E-05  Conus radiatus
  2jry-assembly1_A  TM=8.040E-01  e=9.751E-05  Conus radiatus
  2jry-assembly1_A  TM=6.893E-01  e=2.639E-05  Conus radiatus

Foldseek 3Di:
DDQADEWQQDDACVRHQATQPPHIRDDDDPPDPDGDHDDVVD

CATH classification: 4.10.40.80

Secondary structure (DSSP, 8-state):
------S-----STTSSS-EETTEE---SSSS-S--------

InterPro domains:
  IPR012624 Conotoxin I-superfamily [PF08088] (1-42)
  IPR013141 Conotoxin-I, conserved site [PS60019] (5-38)

Solvent-accessible surface area: 4055 Å² total

Radius of gyration: 10.43 Å; Cα contacts (8 Å, |Δi|>4): 72; chains: 1; bounding box: 26×20×28 Å

Organism: Conus radiatus (NCBI:txid61198)